Protein 2Q9U (pdb70)

Organism: Giardia intestinalis (NCBI:txid5741)

CATH classification: 3.60.15.10 (+1 more: 3.40.50.360)

Radius of gyration: 28.67 Å; Cα contacts (8 Å, |Δi|>4): 2012; chains: 2; bounding box: 79×73×65 Å

Foldseek 3Di:
DDDDDDWAPPDVQKTWLWAFQQPDQADVNAGLVAAKIFTKIWGRAQQTEIEFAAAQVCLVSSQSNVCVVPQLCRHAEYEYQAQDRGGHQVCQVCVCSNVRYEYEFAPVNVVSNCVRRNCPVHHYDHADQPDWDDRHPWIKGKAQLDCQPHNRGIWIAIQVQQEIARELPQAFRHGDPAAACVVDVLVVSVLRSLLSCLQGVLQPLQSLVVRLVVSVVGGHQWYRYRMDHIYGDPSNVVSSVCSVCLSLVQQADLAEEEEEEEDPCQQVLLVVLLQLLLVVLVHHYYYHYLVPHGLSVLSSRLQHFLEYEYEAEDDPQEGDVSSVVSLVSLLVSLSQAAHAYAYEYEYAPDDRHLLRVLCSVCVRSNHNPPDSVHYYYHDHDDPVSSVVSSNNSNVRSVSSVVSSVVSHD/DPDDWAPPDVQKTWLWAFQQPDQADVNAGLVAAKIFTKMWGRFQQIEIEFAAAAVCLVSSQVNVCVVPQLCRHAEYEYQACDRGGHQNCLVCVCSNPHYEYEFAPVNVVSNCVRRNCPPHHYDHADQPDWADRHPWIKGKAQLDCLPHRRGIWIAIQVQQEIARELPQAFRHGDPAAACVVDPVVVSVLRSLLSCLQGVLQPLVSLVVVLVVSVVGGHQWYRYRMDHIYGPPSNVVSSVCSVCLSLVAQAFLEEEEEEEEDPCQQVLLVVLLQLLLVVLVHHYYYHYLVPHGLSVLSSRLQHFLEYEYEAEDDPLEGDVSSVVNLVSCLVSLRQAAHEYAYEYEYAPDGRHLLRVLCSVCVRSNHCDPDSVHYYYHDHDDVVSSVVSSNNSNVRSVRSVVSSVVSHD

Sequence (816 aa):
KPKYVQDQEMIPGVYWVGIVDWMVRIFHGYHTDEGSSYNSYFIDDECPTVIDSVKYPFAEEWLSRIAACCPLDKIKYVVMNHAEGDHASSLKDHYHKFTNATFVCTKKCQEHLKILYGMEKATWLIVDDKYTLKIGKRTLKFIPVPLLHWPDSTFTYCPEDKILFSNDGFGQHYATSRRWADECDVSHVMHLFKEYTANILGLFSAQMRKALEVASTVEIKYILSAHGVSWRGDAMGLAIAEYDRWSKGQHCQKKVTVVLDSMYGTTHRMALALLDGARSTGCETVLLEMTSSDITKVALHTYDSGAVAFASPTLNNTMMPSVAAALNYVRGLTLIKGKPAFAFGAFGWSNRAVPDIVAELRDGCKADVYDEKGITFKFNYTEELLEQAYNAGVDLGKRAIAYCEKNAPKYVQDQEMIPGVYWVGIVDWMVRIFHGYHTDEGSSYNSYFIDDECPTVIDSVKYPFAEEWLSRIAACCPLDKIKYVVMNHAEGDHASSLKDHYHKFTNATFVCTKKCQEHLKILYGMEKATWLIVDDKYTLKIGKRTLKFIPVPLLHWPDSTFTYCPEDKILFSNDGFGQHYATSRRWADECDVSHVMHLFKEYTANILGLFSAQMRKALEVASTVEIKYILSAHGVSWRGDAMGLAIAEYDRWSKGQHCQKKVTVVLDSMYGTTHRMALALLDGARSTGCETVLLEMTSSDITKVALHTYDSGAVAFASPTLNNTMMPSVAAALNYVRGLTLIKGKPAFAFGAFGWSNRAVPDIVAELRDGCKADVYDEKGITFKFNYTEELLEQAYNAGVDLGKRAIAYCEKNAP

Solvent-accessible surface area: 29611 Å² total; per-residue (Å²): 144,32,91,20,10,35,59,8,94,21,12,111,11,0,41,4,2,0,0,10,8,23,62,21,76,99,20,110,35,2,56,1,74,62,0,0,3,0,2,0,5,5,0,80,16,136,32,22,0,0,0,3,0,0,39,143,82,39,2,106,13,0,8,24,16,0,52,50,39,12,75,36,74,134,0,83,26,0,1,2,0,0,0,27,23,5,0,0,13,0,0,119,114,26,17,117,80,7,101,94,9,15,4,0,3,14,109,94,0,10,76,42,0,91,144,81,20,17,1,156,70,18,83,48,44,58,4,77,90,181,78,73,7,138,0,14,167,27,15,0,55,4,17,47,0,62,75,3,26,81,61,1,7,5,8,0,10,0,40,77,40,56,0,1,1,0,5,5,3,6,0,0,5,27,13,9,5,73,16,11,0,64,81,15,75,39,37,47,0,20,75,9,0,51,12,4,0,0,7,17,1,5,79,25,35,52,39,2,115,57,2,25,127,63,14,93,102,54,105,30,104,44,1,1,0,1,1,6,0,1,0,75,49,132,7,24,38,97,0,61,35,7,1,47,82,9,2,114,27,56,25,22,89,124,11,0,0,0,0,0,6,16,91,216,32,26,1,21,33,0,0,19,0,1,7,11,0,0,42,42,33,61,5,39,2,12,5,15,9,24,108,21,22,19,46,0,52,0,0,14,39,0,0,16,0,0,0,0,0,0,0,0,13,27,52,125,82,58,18,22,96,32,0,46,50,0,1,80,45,0,95,42,12,50,11,0,108,41,3,6,0,4,0,3,0,9,38,15,208,46,49,106,0,2,62,46,0,5,39,38,0,90,84,16,4,108,11,65,18,54,52,93,75,13,7,43,12,123,131,89,73,75,117,72,32,7,75,92,1,11,85,19,0,30,54,0,0,127,83,0,50,58,37,17,74,174,42,68,89,134,28,8,35,59,9,98,21,15,108,13,0,41,4,2,0,0,11,12,24,64,26,75,101,15,110,37,1,55,1,73,63,0,0,2,1,2,0,5,5,0,79,18,143,34,23,0,0,1,3,0,0,61,137,83,36,2,107,12,0,7,24,15,0,50,50,39,12,69,35,76,135,1,82,25,0,1,2,1,0,0,27,23,7,0,0,14,0,0,117,96,28,30,98,73,6,95,93,9,16,3,0,3,16,133,105,0,21,54,42,0,75,145,81,22,14,2,156,89,20,82,49,43,82,4,76,92,178,85,70,9,161,0,31,159,7,31,0,58,4,16,52,6,74,75,4,26,80,63,2,6,6,7,0,12,0,43,71,36,71,1,1,2,0,5,6,3,6,0,0,4,28,13,8,5,74,16,12,0,68,80,18,76,39,38,44,0,21,73,8,0,50,11,4,0,0,9,16,1,5,80,24,36,35,44,2,114,140,5,22,57,62,17,95,108,49,130,32,108,41,1,1,0,1,1,7,0,1,0,76,46,136,7,20,37,97,0,61,36,7,0,48,82,9,2,110,28,50,23,21,89,111,11,0,0,0,0,0,6,15,95,215,31,24,1,21,35,0,0,19,0,1,7,11,0,0,43,42,30,64,4,39,2,11,6,16,10,22,105,20,21,19,46,0,52,0,0,14,39,0,0,15,0,0,0,0,0,0,0,0,12,27,50,125,79,57,18,22,95,32,0,44,51,0,1,80,44,0,93,44,10,47,11,0,106,41,4,6,0,4,0,2,0,9,42,14,213,45,48,105,0,3,62,46,0,7,38,37,0,89,83,15,3,116,11,63,20,54,54,91,78,12,8,43,9,125,125,80,73,68,87,112,36,7,52,92,2,12,84,18,0,31,55,0,0,129,86,0,36,59,34,15,119,175,41,67,91

B-factor: mean 17.21, std 6.78, range [6.5, 59.43]

Nearest PDB structures (foldseek):
  2q9u-assembly1_A  TM=1.002E+00  e=1.620E-92  Giardia duodenalis
  1ycf-assembly1_A  TM=9.555E-01  e=1.188E-46  Neomoorella thermoacetica
  1e5d-assembly1_B  TM=9.564E-01  e=1.155E-43  Megalodesulfovibrio gigas
  7r2o-assembly1_A  TM=9.340E-01  e=3.422E-43  Escherichia coli K-12
  4d02-assembly1_A  TM=9.337E-01  e=7.429E-42  Escherichia coli K-12

InterPro domains:
  IPR001279 Metallo-beta-lactamase [SM00849] (40-211)
  IPR008254 Flavodoxin/nitric oxide synthase [PF00258] (261-394)
  IPR008254 Flavodoxin/nitric oxide synthase [PS50902] (259-400)
  IPR016440 Rubredoxin-oxygen oxidoreductase [PIRSF005243] (10-405)
  IPR029039 Flavoprotein-like superfamily [G3DSA:3.40.50.360] (258-402)
  IPR029039 Flavoprotein-like superfamily [SSF52218] (256-405)
  IPR036866 Ribonuclease Z/Hydroxyacylglutathione hydrolase-like [G3DSA:3.60.15.10] (1-251)
  IPR036866 Ribonuclease Z/Hydroxyacylglutathione hydrolase-like [SSF56281] (12-238)
  IPR045761 ODP domain [PF19583] (42-231)

Structure (mmCIF, N/CA/C/O backbone):
data_2Q9U
#
_entry.id   2Q9U
#
_cell.length_a   111.967
_cell.length_b   115.059
_cell.length_c   67.732
_cell.angle_alpha   90.00
_cell.angle_beta   90.00
_cell.angle_gamma   90.00
#
_symmetry.space_group_name_H-M   'P 21 21 2'
#
loop_
_entity.id
_entity.type
_entity.pdbx_description
1 polymer 'A-type flavoprotein'
2 non-polymer 'NITRATE ION'
3 non-polymer 'FLAVIN MONONUCLEOTIDE'
4 non-polymer MU-OXO-DIIRON
5 water water
#
loop_
_atom_site.group_PDB
_atom_site.id
_atom_site.type_symbol
_atom_site.label_atom_id
_atom_site.label_alt_id
_atom_site.label_comp_id
_atom_site.label_asym_id
_atom_site.label_entity_id
_atom_site.label_seq_id
_atom_site.pdbx_PDB_ins_code
_atom_site.Cartn_x
_atom_site.Cartn_y
_atom_site.Cartn_z
_atom_site.occupancy
_atom_site.B_iso_or_equiv
_atom_site.auth_seq_id
_atom_site.auth_comp_id
_atom_site.auth_asym_id
_atom_site.auth_atom_id
_atom_site.pdbx_PDB_model_num
ATOM 1 N N . LYS A 1 4 ? 38.811 -12.118 -5.643 1.00 37.42 4 LYS A N 1
ATOM 2 C CA . LYS A 1 4 ? 37.616 -11.737 -4.827 1.00 36.63 4 LYS A CA 1
ATOM 3 C C . LYS A 1 4 ? 36.793 -10.637 -5.502 1.00 36.00 4 LYS A C 1
ATOM 4 O O . LYS A 1 4 ? 37.295 -9.523 -5.702 1.00 36.67 4 LYS A O 1
ATOM 6 N N . PRO A 1 5 ? 35.520 -10.940 -5.847 1.00 34.55 5 PRO A N 1
ATOM 7 C CA . PRO A 1 5 ? 34.651 -9.918 -6.435 1.00 32.77 5 PRO A CA 1
ATOM 8 C C . PRO A 1 5 ? 34.437 -8.753 -5.476 1.00 31.00 5 PRO A C 1
ATOM 9 O O . PRO A 1 5 ? 34.357 -8.951 -4.254 1.00 30.99 5 PRO A O 1
ATOM 13 N N . LYS A 1 6 ? 34.352 -7.549 -6.032 1.00 28.53 6 LYS A N 1
ATOM 14 C CA . LYS A 1 6 ? 34.202 -6.321 -5.239 1.00 26.44 6 LYS A CA 1
ATOM 15 C C . LYS A 1 6 ? 32.751 -5.824 -5.247 1.00 23.61 6 LYS A C 1
ATOM 16 O O . LYS A 1 6 ? 32.247 -5.391 -6.284 1.00 22.91 6 LYS A O 1
ATOM 22 N N . TYR A 1 7 ? 32.096 -5.880 -4.091 1.00 20.19 7 TYR A N 1
ATOM 23 C CA . TYR A 1 7 ? 30.701 -5.480 -3.992 1.00 18.31 7 TYR A CA 1
ATOM 24 C C . TYR A 1 7 ? 30.401 -4.638 -2.743 1.00 17.07 7 TYR A C 1
ATOM 25 O O . TYR A 1 7 ? 29.250 -4.343 -2.457 1.00 16.94 7 TYR A O 1
ATOM 34 N N . VAL A 1 8 ? 31.446 -4.243 -2.019 1.00 16.23 8 VAL A N 1
ATOM 35 C CA . VAL A 1 8 ? 31.314 -3.217 -0.982 1.00 15.40 8 VAL A CA 1
ATOM 36 C C . VAL A 1 8 ? 32.305 -2.093 -1.235 1.00 15.78 8 VAL A C 1
ATOM 37 O O . VAL A 1 8 ? 33.379 -2.321 -1.815 1.00 15.17 8 VAL A O 1
ATOM 41 N N . GLN A 1 9 ? 31.946 -0.890 -0.793 1.00 15.50 9 GLN A N 1
ATOM 42 C CA . GLN A 1 9 ? 32.861 0.240 -0.859 1.00 15.59 9 GLN A CA 1
ATOM 43 C C . GLN A 1 9 ? 33.613 0.324 0.468 1.00 15.68 9 GLN A C 1
ATOM 44 O O . GLN A 1 9 ? 32.977 0.331 1.540 1.00 15.50 9 GLN A O 1
ATOM 50 N N . ASP A 1 10 ? 34.949 0.388 0.416 1.00 16.16 10 ASP A N 1
ATOM 51 C CA . ASP A 1 10 ? 35.730 0.626 1.646 1.00 16.21 10 ASP A CA 1
ATOM 52 C C . ASP A 1 10 ? 35.548 2.059 2.073 1.00 15.49 10 ASP A C 1
ATOM 53 O O . ASP A 1 10 ? 35.534 2.967 1.242 1.00 15.25 10 ASP A O 1
ATOM 58 N N . GLN A 1 11 ? 35.381 2.259 3.372 1.00 14.22 11 GLN A N 1
ATOM 59 C CA . GLN A 1 11 ? 34.941 3.526 3.882 1.00 13.60 11 GLN A CA 1
ATOM 60 C C . GLN A 1 11 ? 35.874 3.959 5.006 1.00 14.11 11 GLN A C 1
ATOM 61 O O . GLN A 1 11 ? 35.587 3.781 6.184 1.00 12.92 11 GLN A O 1
ATOM 67 N N . GLU A 1 12 ? 37.011 4.535 4.607 1.00 15.01 12 GLU A N 1
ATOM 68 C CA . GLU A 1 12 ? 38.011 5.034 5.555 1.00 16.17 12 GLU A CA 1
ATOM 69 C C . GLU A 1 12 ? 37.520 6.355 6.158 1.00 16.94 12 GLU A C 1
ATOM 70 O O . GLU A 1 12 ? 37.434 7.368 5.470 1.00 18.28 12 GLU A O 1
ATOM 76 N N . MET A 1 13 ? 37.185 6.342 7.441 1.00 16.86 13 MET A N 1
ATOM 77 C CA . MET A 1 13 ? 36.595 7.514 8.077 1.00 17.62 13 MET A CA 1
ATOM 78 C C . MET A 1 13 ? 37.641 8.514 8.527 1.00 17.49 13 MET A C 1
ATOM 79 O O . MET A 1 13 ? 37.484 9.734 8.336 1.00 16.51 13 MET A O 1
ATOM 84 N N . ILE A 1 14 ? 38.713 7.966 9.077 1.00 16.48 14 ILE A N 1
ATOM 85 C CA . ILE A 1 14 ? 39.901 8.731 9.431 1.00 17.29 14 ILE A CA 1
ATOM 86 C C . ILE A 1 14 ? 41.092 7.833 9.082 1.00 16.13 14 ILE A C 1
ATOM 87 O O . ILE A 1 14 ? 40.902 6.631 8.873 1.00 15.75 14 ILE A O 1
ATOM 92 N N . PRO A 1 15 ? 42.314 8.405 8.990 1.00 15.64 15 PRO A N 1
ATOM 93 C CA . PRO A 1 15 ? 43.439 7.568 8.538 1.00 15.41 15 PRO A CA 1
ATOM 94 C C . PRO A 1 15 ? 43.549 6.243 9.289 1.00 14.51 15 PRO A C 1
ATOM 95 O O . PRO A 1 15 ? 43.664 6.225 10.511 1.00 14.02 15 PRO A O 1
ATOM 99 N N . GLY A 1 16 ? 43.416 5.168 8.522 1.00 14.05 16 GLY A N 1
ATOM 100 C CA . GLY A 1 16 ? 43.579 3.799 8.997 1.00 13.24 16 GLY A CA 1
ATOM 101 C C . GLY A 1 16 ? 42.391 3.235 9.779 1.00 13.22 16 GLY A C 1
ATOM 102 O O . GLY A 1 16 ? 42.515 2.159 10.346 1.00 13.16 16 GLY A O 1
ATOM 103 N N . VAL A 1 17 ? 41.257 3.959 9.828 1.00 12.62 17 VAL A N 1
ATOM 104 C CA . VAL A 1 17 ? 40.051 3.490 10.569 1.00 12.38 17 VAL A CA 1
ATOM 105 C C . VAL A 1 17 ? 38.877 3.451 9.597 1.00 12.42 17 VAL A C 1
ATOM 106 O O . VAL A 1 17 ? 38.511 4.473 9.015 1.00 13.41 17 VAL A O 1
ATOM 110 N N . TYR A 1 18 ? 38.335 2.255 9.390 1.00 12.18 18 TYR A N 1
ATOM 111 C CA . TYR A 1 18 ? 37.337 2.007 8.359 1.00 12.72 18 TYR A CA 1
ATOM 112 C C . TYR A 1 18 ? 36.012 1.613 8.977 1.00 12.82 18 TYR A C 1
ATOM 113 O O . TYR A 1 18 ? 35.981 0.816 9.924 1.00 11.87 18 TYR A O 1
ATOM 122 N N . TRP A 1 19 ? 34.931 2.149 8.420 1.00 12.11 19 TRP A N 1
ATOM 123 C CA . TRP A 1 19 ? 33.583 1.700 8.788 1.00 11.32 19 TRP A CA 1
ATOM 124 C C . TRP A 1 19 ? 33.300 0.385 8.111 1.00 10.30 19 TRP A C 1
ATOM 125 O O . TRP A 1 19 ? 33.353 0.270 6.873 1.00 9.95 19 TRP A O 1
ATOM 136 N N . VAL A 1 20 ? 33.007 -0.630 8.923 1.00 9.86 20 VAL A N 1
ATOM 137 C CA . VAL A 1 20 ? 32.668 -1.951 8.393 1.00 9.73 20 VAL A CA 1
ATOM 138 C C . VAL A 1 20 ? 31.313 -2.440 9.000 1.00 10.40 20 VAL A C 1
ATOM 139 O O . VAL A 1 20 ? 31.080 -3.630 9.139 1.00 10.22 20 VAL A O 1
ATOM 143 N N . GLY A 1 21 ? 30.437 -1.486 9.333 1.00 9.93 21 GLY A N 1
ATOM 144 C CA . GLY A 1 21 ? 29.159 -1.811 9.955 1.00 10.17 21 GLY A CA 1
ATOM 145 C C . GLY A 1 21 ? 28.109 -2.103 8.906 1.00 8.79 21 GLY A C 1
ATOM 146 O O . GLY A 1 21 ? 28.418 -2.384 7.749 1.00 10.35 21 GLY A O 1
ATOM 147 N N . ILE A 1 22 ? 26.853 -1.998 9.301 1.00 9.75 22 ILE A N 1
ATOM 148 C CA . ILE A 1 22 ? 25.764 -2.147 8.334 1.00 9.72 22 ILE A CA 1
ATOM 149 C C . ILE A 1 22 ? 24.706 -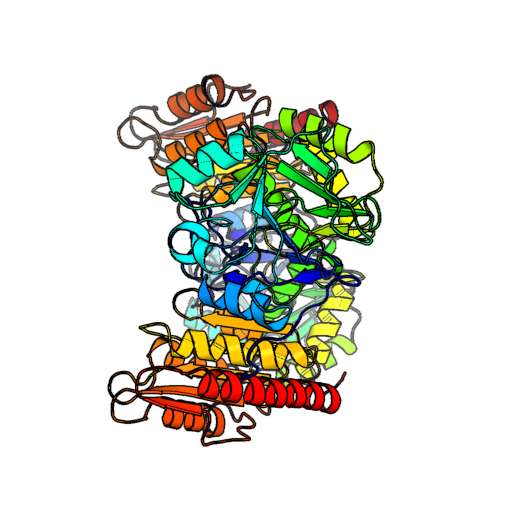1.100 8.607 1.00 8.85 22 ILE A C 1
ATOM 150 O O . ILE A 1 22 ? 24.526 -0.667 9.748 1.00 9.02 22 ILE A O 1
ATOM 155 N N . VAL A 1 23 ? 24.011 -0.697 7.556 1.00 8.74 23 VAL A N 1
ATOM 156 C CA . VAL A 1 23 ? 22.876 0.222 7.724 1.00 8.53 23 VAL A CA 1
ATOM 157 C C . VAL A 1 23 ? 21.634 -0.630 7.683 1.00 8.64 23 VAL A C 1
ATOM 158 O O . VAL A 1 23 ? 21.439 -1.427 6.739 1.00 8.55 23 VAL A O 1
ATOM 162 N N . ASP A 1 24 ? 20.826 -0.515 8.738 1.00 8.72 24 ASP A N 1
ATOM 163 C CA . ASP A 1 24 ? 19.573 -1.271 8.836 1.00 8.33 24 ASP A CA 1
ATOM 164 C C . ASP A 1 24 ? 18.453 -0.342 8.319 1.00 8.55 24 ASP A C 1
ATOM 165 O O . ASP A 1 24 ? 17.759 0.353 9.082 1.00 8.18 24 ASP A O 1
ATOM 170 N N . TRP A 1 25 ? 18.311 -0.324 7.003 1.00 8.87 25 TRP A N 1
ATOM 171 C CA . TRP A 1 25 ? 17.332 0.535 6.320 1.00 10.46 25 TRP A CA 1
ATOM 172 C C . TRP A 1 25 ? 15.883 0.223 6.738 1.00 11.30 25 TRP A C 1
ATOM 173 O O . TRP A 1 25 ? 15.055 1.124 6.862 1.00 13.07 25 TRP A O 1
ATOM 184 N N . MET A 1 26 ? 15.588 -1.031 7.005 1.00 10.93 26 MET A N 1
ATOM 185 C CA . MET A 1 26 ? 14.197 -1.465 7.142 1.00 13.00 26 MET A CA 1
ATOM 186 C C . MET A 1 26 ? 13.614 -1.544 8.543 1.00 12.11 26 MET A C 1
ATOM 187 O O . MET A 1 26 ? 12.375 -1.621 8.695 1.00 11.36 26 MET A O 1
ATOM 192 N N . VAL A 1 27 ? 14.478 -1.543 9.563 1.00 10.80 27 VAL A N 1
ATOM 193 C CA . VAL A 1 27 ? 13.994 -1.756 10.928 1.00 10.92 27 VAL A CA 1
ATOM 194 C C . VAL A 1 27 ? 13.047 -0.621 11.330 1.00 10.59 27 VAL A C 1
ATOM 195 O O . VAL A 1 27 ? 13.349 0.572 11.120 1.00 10.22 27 VAL A O 1
ATOM 199 N N . ARG A 1 28 ? 11.890 -0.998 11.865 1.00 10.44 28 ARG A N 1
ATOM 200 C CA . ARG A 1 28 ? 10.900 0.003 12.315 1.00 11.20 28 ARG A CA 1
ATOM 201 C C . ARG A 1 28 ? 10.514 -0.125 13.780 1.00 11.63 28 ARG A C 1
ATOM 202 O O . ARG A 1 28 ? 10.068 0.847 14.393 1.00 11.03 28 ARG A O 1
ATOM 210 N N . ILE A 1 29 ? 10.678 -1.322 14.327 1.00 12.86 29 ILE A N 1
ATOM 211 C CA . ILE A 1 29 ? 10.459 -1.554 15.754 1.00 13.62 29 ILE A CA 1
ATOM 212 C C . ILE A 1 29 ? 11.687 -2.291 16.261 1.00 13.94 29 ILE A C 1
ATOM 213 O O . ILE A 1 29 ? 12.064 -3.337 15.720 1.00 13.41 29 ILE A O 1
ATOM 218 N N . PHE A 1 30 ? 12.334 -1.729 17.273 1.00 13.98 30 PHE A N 1
ATOM 219 C CA . PHE A 1 30 ? 13.583 -2.289 17.760 1.00 16.36 30 PHE A CA 1
ATOM 220 C C . PHE A 1 30 ? 13.527 -2.317 19.273 1.00 17.25 30 PHE A C 1
ATOM 221 O O . PHE A 1 30 ? 13.663 -1.281 19.933 1.00 15.57 30 PHE A O 1
ATOM 229 N N . HIS A 1 31 ? 13.308 -3.525 19.805 1.00 18.25 31 HIS A N 1
ATOM 230 C CA . HIS A 1 31 ? 13.046 -3.732 21.233 1.00 19.36 31 HIS A CA 1
ATOM 231 C C . HIS A 1 31 ? 11.956 -2.780 21.745 1.00 18.97 31 HIS A C 1
ATOM 232 O O . HIS A 1 31 ? 12.051 -2.218 22.824 1.00 19.59 31 HIS A O 1
ATOM 239 N N . GLY A 1 32 ? 10.921 -2.588 20.925 1.00 18.49 32 GLY A N 1
ATOM 240 C CA . GLY A 1 32 ? 9.848 -1.655 21.250 1.00 17.26 32 GLY A CA 1
ATOM 241 C C . GLY A 1 32 ? 10.110 -0.184 20.960 1.00 16.43 32 GLY A C 1
ATOM 242 O O . GLY A 1 32 ? 9.212 0.645 21.140 1.00 17.15 32 GLY A O 1
ATOM 243 N N . TYR A 1 33 ? 11.322 0.161 20.516 1.00 15.08 33 TYR A N 1
ATOM 244 C CA . TYR A 1 33 ? 11.626 1.546 20.075 1.00 14.64 33 TYR A CA 1
ATOM 245 C C . TYR A 1 33 ? 11.098 1.741 18.645 1.00 13.16 33 TYR A C 1
ATOM 246 O O . TYR A 1 33 ? 11.395 0.950 17.741 1.00 14.28 33 TYR A O 1
ATOM 255 N N . HIS A 1 34 ? 10.312 2.783 18.428 1.00 12.35 34 HIS A N 1
ATOM 256 C CA . HIS A 1 34 ? 9.814 3.029 17.078 1.00 11.50 34 HIS A CA 1
ATOM 257 C C . HIS A 1 34 ? 10.915 3.704 16.285 1.00 11.43 34 HIS A C 1
ATOM 258 O O . HIS A 1 34 ? 11.099 4.920 16.398 1.00 10.99 34 HIS A O 1
ATOM 265 N N . THR A 1 35 ? 11.668 2.911 15.516 1.00 9.91 35 THR A N 1
ATOM 266 C CA . THR A 1 35 ? 12.820 3.442 14.797 1.00 10.24 35 THR A CA 1
ATOM 267 C C . THR A 1 35 ? 12.317 3.927 13.439 1.00 10.00 35 THR A C 1
ATOM 268 O O . THR A 1 35 ? 12.505 3.249 12.447 1.00 9.79 35 THR A O 1
ATOM 272 N N . ASP A 1 36 ? 11.665 5.094 13.410 1.00 10.00 36 ASP A N 1
ATOM 273 C CA . ASP A 1 36 ? 10.989 5.565 12.187 1.00 10.27 36 ASP A CA 1
ATOM 274 C C . ASP A 1 36 ? 11.974 5.788 11.049 1.00 10.55 36 ASP A C 1
ATOM 275 O O . ASP A 1 36 ? 11.601 5.696 9.871 1.00 9.71 36 ASP A O 1
ATOM 280 N N . GLU A 1 37 ? 13.218 6.085 11.421 1.00 10.14 37 GLU A N 1
ATOM 281 C CA . GLU A 1 37 ? 14.294 6.290 10.444 1.00 11.09 37 GLU A CA 1
ATOM 282 C C . GLU A 1 37 ? 15.344 5.174 10.346 1.00 10.33 37 GLU A C 1
ATOM 283 O O . GLU A 1 37 ? 16.431 5.426 9.847 1.00 10.78 37 GLU A O 1
ATOM 289 N N . GLY A 1 38 ? 14.986 3.957 10.754 1.00 9.77 38 GLY A N 1
ATOM 290 C CA . GLY A 1 38 ? 15.902 2.809 10.681 1.00 9.76 38 GLY A CA 1
ATOM 291 C C . GLY A 1 38 ? 16.999 2.970 11.732 1.00 10.44 38 GLY A C 1
ATOM 292 O O . GLY A 1 38 ? 16.829 3.716 12.699 1.00 10.18 38 GLY A O 1
ATOM 293 N N . SER A 1 39 ? 18.121 2.267 11.555 1.00 9.50 39 SER A N 1
ATOM 294 C CA . SER A 1 39 ? 19.274 2.449 12.440 1.00 9.44 39 SER A CA 1
ATOM 295 C C . SER A 1 39 ? 20.489 1.968 11.661 1.00 9.16 39 SER A C 1
ATOM 296 O O . SER A 1 39 ? 20.397 1.685 10.473 1.00 8.89 39 SER A O 1
ATOM 299 N N . SER A 1 40 ? 21.617 1.855 12.350 1.00 9.63 40 SER A N 1
ATOM 300 C CA . SER A 1 40 ? 22.799 1.163 11.810 1.00 9.48 40 SER A CA 1
ATOM 301 C C . SER A 1 40 ? 23.499 0.539 12.996 1.00 9.89 40 SER A C 1
ATOM 302 O O . SER A 1 40 ? 23.295 0.983 14.132 1.00 10.84 40 SER A O 1
ATOM 305 N N . TYR A 1 41 ? 24.317 -0.485 12.727 1.00 9.69 41 TYR A N 1
ATOM 306 C CA . TYR A 1 41 ? 25.158 -1.138 13.726 1.00 9.13 41 TYR A CA 1
ATOM 307 C C . TYR A 1 41 ? 26.569 -0.928 13.211 1.00 9.26 41 TYR A C 1
ATOM 308 O O . TYR A 1 41 ? 27.003 -1.597 12.274 1.00 8.92 41 TYR A O 1
ATOM 317 N N . ASN A 1 42 ? 27.245 0.058 13.783 1.00 8.21 42 ASN A N 1
ATOM 318 C CA . ASN A 1 42 ? 28.541 0.462 13.307 1.00 8.30 42 ASN A CA 1
ATOM 319 C C . ASN A 1 42 ? 29.614 -0.388 13.978 1.00 8.96 42 ASN A C 1
ATOM 320 O O . ASN A 1 42 ? 29.592 -0.583 15.196 1.00 9.38 42 ASN A O 1
ATOM 325 N N . SER A 1 43 ? 30.517 -0.907 13.148 1.00 9.20 43 SER A N 1
ATOM 326 C CA . SER A 1 43 ? 31.679 -1.673 13.569 1.00 8.38 43 SER A CA 1
ATOM 327 C C . SER A 1 43 ? 32.840 -1.017 12.848 1.00 8.83 43 SER A C 1
ATOM 328 O O . SER A 1 43 ? 32.633 -0.455 11.796 1.00 8.76 43 SER A O 1
ATOM 331 N N . TYR A 1 44 ? 34.052 -1.114 13.392 1.00 8.81 44 TYR A N 1
ATOM 332 C CA . TYR A 1 44 ? 35.187 -0.387 12.804 1.00 9.32 44 TYR A CA 1
ATOM 333 C C . TYR A 1 44 ? 36.388 -1.308 12.643 1.00 10.34 44 TYR A C 1
ATOM 334 O O . TYR A 1 44 ? 36.612 -2.149 13.486 1.00 10.06 44 TYR A O 1
ATOM 343 N N . PHE A 1 45 ? 37.127 -1.126 11.546 1.00 9.51 45 PHE A N 1
ATOM 344 C CA . PHE A 1 45 ? 38.364 -1.849 11.345 1.00 11.03 45 PHE A CA 1
ATOM 345 C C . PHE A 1 45 ? 39.550 -0.898 11.437 1.00 10.91 45 PHE A C 1
ATOM 346 O O . PHE A 1 45 ? 39.577 0.118 10.738 1.00 11.55 45 PHE A O 1
ATOM 354 N N . ILE A 1 46 ? 40.518 -1.239 12.292 1.00 11.62 46 ILE A N 1
ATOM 355 C CA . ILE A 1 46 ? 41.736 -0.452 12.471 1.00 11.87 46 ILE A CA 1
ATOM 356 C C . ILE A 1 46 ? 42.898 -1.155 11.766 1.00 13.11 46 ILE A C 1
ATOM 357 O O . ILE A 1 46 ? 43.284 -2.279 12.131 1.00 13.10 46 ILE A O 1
ATOM 362 N N . ASP A 1 47 ? 43.453 -0.480 10.765 1.00 13.28 47 ASP A N 1
ATOM 363 C CA . ASP A 1 47 ? 44.563 -1.019 9.985 1.00 15.46 47 ASP A CA 1
ATOM 364 C C . ASP A 1 47 ? 45.842 -0.749 10.772 1.00 15.84 47 ASP A C 1
ATOM 365 O O . ASP A 1 47 ? 46.420 0.333 10.660 1.00 17.70 47 ASP A O 1
ATOM 370 N N . ASP A 1 48 ? 46.290 -1.719 11.564 1.00 15.83 48 ASP A N 1
ATOM 371 C CA . ASP A 1 48 ? 47.533 -1.550 12.308 1.00 15.78 48 ASP A CA 1
ATOM 372 C C . ASP A 1 48 ? 48.327 -2.869 12.271 1.00 16.23 48 ASP A C 1
ATOM 373 O O . ASP A 1 48 ? 47.930 -3.826 11.589 1.00 15.16 48 ASP A O 1
ATOM 378 N N . GLU A 1 49 ? 49.444 -2.912 12.996 1.00 16.95 49 GLU A N 1
ATOM 379 C CA . GLU A 1 49 ? 50.295 -4.106 13.010 1.00 19.15 49 GLU A CA 1
ATOM 380 C C . GLU A 1 49 ? 49.523 -5.324 13.522 1.00 18.22 49 GLU A C 1
ATOM 381 O O . GLU A 1 49 ? 49.725 -6.452 13.049 1.00 18.56 49 GLU A O 1
ATOM 387 N N . CYS A 1 50 ? 48.618 -5.083 14.473 1.00 17.46 50 CYS A N 1
ATOM 388 C CA . CYS A 1 50 ? 47.661 -6.093 14.932 1.00 16.89 50 CYS A CA 1
ATOM 389 C C . CYS A 1 50 ? 46.282 -5.657 14.438 1.00 15.73 50 CYS A C 1
ATOM 390 O O . CYS A 1 50 ? 45.648 -4.816 15.088 1.00 15.95 50 CYS A O 1
ATOM 393 N N . PRO A 1 51 ? 45.842 -6.170 13.273 1.00 15.56 51 PRO A N 1
ATOM 394 C CA . PRO A 1 51 ? 44.598 -5.673 12.681 1.00 14.73 51 PRO A CA 1
ATOM 395 C C . PRO A 1 51 ? 43.425 -5.917 13.635 1.00 14.61 51 PRO A C 1
ATOM 396 O O . PRO A 1 51 ? 43.282 -7.031 14.171 1.00 13.51 51 PRO A O 1
ATOM 400 N N . THR A 1 52 ? 42.614 -4.873 13.861 1.00 13.69 52 THR A N 1
ATOM 401 C CA . THR A 1 52 ? 41.663 -4.888 14.967 1.00 13.27 52 THR A CA 1
ATOM 402 C C . THR A 1 52 ? 40.270 -4.484 14.501 1.00 13.09 52 THR A C 1
ATOM 403 O O . THR A 1 52 ? 40.131 -3.529 13.739 1.00 12.29 52 THR A O 1
ATOM 407 N N . VAL A 1 53 ? 39.271 -5.232 14.962 1.00 12.21 53 VAL A N 1
ATOM 408 C CA . VAL A 1 53 ? 37.850 -4.921 14.729 1.00 12.28 53 VAL A CA 1
ATOM 409 C C . VAL A 1 53 ? 37.224 -4.484 16.041 1.00 12.16 53 VAL A C 1
ATOM 410 O O . VAL A 1 53 ? 37.427 -5.116 17.081 1.00 12.55 53 VAL A O 1
ATOM 414 N N . ILE A 1 54 ? 36.468 -3.393 15.970 1.00 11.65 54 ILE A N 1
ATOM 415 C CA . ILE A 1 54 ? 35.696 -2.898 17.112 1.00 11.19 54 ILE A CA 1
ATOM 416 C C . ILE A 1 54 ? 34.227 -3.221 16.871 1.00 11.03 54 ILE A C 1
ATOM 417 O O . ILE A 1 54 ? 33.631 -2.771 15.893 1.00 10.20 54 ILE A O 1
ATOM 422 N N . ASP A 1 55 ? 33.673 -4.018 17.772 1.00 10.38 55 ASP A N 1
ATOM 423 C CA . ASP A 1 55 ? 32.271 -4.433 17.768 1.00 11.82 55 ASP A CA 1
ATOM 424 C C . ASP A 1 55 ? 31.822 -5.343 16.616 1.00 11.37 55 ASP A C 1
ATOM 425 O O . ASP A 1 55 ? 32.517 -5.501 15.625 1.00 12.32 55 ASP A O 1
ATOM 430 N N . SER A 1 56 ? 30.658 -5.960 16.790 1.00 11.73 56 SER A N 1
ATOM 431 C CA . SER A 1 56 ? 30.044 -6.758 15.741 1.00 11.00 56 SER A CA 1
ATOM 432 C C . SER A 1 56 ? 28.679 -6.136 15.380 1.00 11.38 56 SER A C 1
ATOM 433 O O . SER A 1 56 ? 28.451 -4.946 15.625 1.00 10.33 56 SER A O 1
ATOM 436 N N . VAL A 1 57 ? 27.789 -6.938 14.783 1.00 11.02 57 VAL A N 1
ATOM 437 C CA . VAL A 1 57 ? 26.460 -6.478 14.339 1.00 11.78 57 VAL A CA 1
ATOM 438 C C . VAL A 1 57 ? 25.428 -7.585 14.607 1.00 12.54 57 VAL A C 1
ATOM 439 O O . VAL A 1 57 ? 25.808 -8.732 14.834 1.00 11.57 57 VAL A O 1
ATOM 443 N N . LYS A 1 58 ? 24.144 -7.218 14.513 1.00 12.88 58 LYS A N 1
ATOM 444 C CA . LYS A 1 58 ? 23.021 -8.143 14.694 1.00 14.35 58 LYS A CA 1
ATOM 445 C C . LYS A 1 58 ? 23.136 -9.297 13.683 1.00 14.49 58 LYS A C 1
ATOM 446 O O . LYS A 1 58 ? 23.434 -9.044 12.507 1.00 12.64 58 LYS A O 1
ATOM 452 N N . TYR A 1 59 ? 22.872 -10.541 14.130 1.00 14.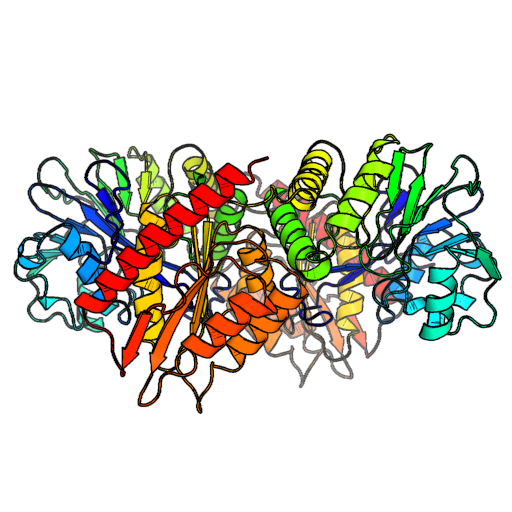50 59 TYR A N 1
ATOM 453 C CA . TYR A 1 59 ? 23.100 -11.760 13.327 1.00 14.98 59 TYR A CA 1
ATOM 454 C C . TYR A 1 59 ? 22.536 -11.790 11.880 1.00 14.52 59 TYR A C 1
ATOM 455 O O . TYR A 1 59 ? 23.171 -12.359 11.004 1.00 13.96 59 TYR A O 1
ATOM 464 N N . PRO A 1 60 ? 21.377 -11.143 11.597 1.00 13.94 60 PRO A N 1
ATOM 465 C CA . PRO A 1 60 ? 20.932 -11.194 10.197 1.00 14.45 60 PRO A CA 1
ATOM 466 C C . PRO A 1 60 ? 21.893 -10.580 9.197 1.00 13.57 60 PRO A C 1
ATOM 467 O O . PRO A 1 60 ? 21.818 -10.906 8.018 1.00 13.98 60 PRO A O 1
ATOM 471 N N . PHE A 1 61 ? 22.787 -9.715 9.676 1.00 13.31 61 PHE A N 1
ATOM 472 C CA . PHE A 1 61 ? 23.709 -8.930 8.837 1.00 12.55 61 PHE A CA 1
ATOM 473 C C . PHE A 1 61 ? 25.147 -9.434 8.883 1.00 12.36 61 PHE A C 1
ATOM 474 O O . PHE A 1 61 ? 26.066 -8.749 8.406 1.00 11.99 61 PHE A O 1
ATOM 482 N N . ALA A 1 62 ? 25.332 -10.639 9.440 1.00 12.25 62 ALA A N 1
ATOM 483 C CA . ALA A 1 62 ? 26.661 -11.197 9.658 1.00 12.47 62 ALA A CA 1
ATOM 484 C C . ALA A 1 62 ? 27.531 -11.242 8.411 1.00 12.13 62 ALA A C 1
ATOM 485 O O . ALA A 1 62 ? 28.688 -10.844 8.476 1.00 11.01 62 ALA A O 1
ATOM 487 N N . GLU A 1 63 ? 26.972 -11.714 7.286 1.00 12.73 63 GLU A N 1
ATOM 488 C CA . GLU A 1 63 ? 27.763 -11.914 6.053 1.00 14.46 63 GLU A CA 1
ATOM 489 C C . GLU A 1 63 ? 28.152 -10.598 5.422 1.00 13.52 63 GLU A C 1
ATOM 490 O O . GLU A 1 63 ? 29.228 -10.462 4.853 1.00 11.46 63 GLU A O 1
ATOM 496 N N . GLU A 1 64 ? 27.264 -9.619 5.534 1.00 13.05 64 GLU A N 1
ATOM 497 C CA . GLU A 1 64 ? 27.618 -8.260 5.094 1.00 12.46 64 GLU A CA 1
ATOM 498 C C . GLU A 1 64 ? 28.792 -7.659 5.878 1.00 12.38 64 GLU A C 1
ATOM 499 O O . GLU A 1 64 ? 29.746 -7.111 5.288 1.00 11.64 64 GLU A O 1
ATOM 505 N N . TRP A 1 65 ? 28.720 -7.755 7.202 1.00 12.64 65 TRP A N 1
ATOM 506 C CA . TRP A 1 65 ? 29.769 -7.326 8.119 1.00 12.75 65 TRP A CA 1
ATOM 507 C C . TRP A 1 65 ? 31.093 -8.049 7.809 1.00 13.23 65 TRP A C 1
ATOM 508 O O . TRP A 1 65 ? 32.171 -7.426 7.712 1.00 12.59 65 TRP A O 1
ATOM 519 N N . LEU A 1 66 ? 31.021 -9.363 7.635 1.00 13.05 66 LEU A N 1
ATOM 520 C CA . LEU A 1 66 ? 32.247 -10.129 7.348 1.00 12.65 66 LEU A CA 1
ATOM 521 C C . LEU A 1 66 ? 32.825 -9.702 5.990 1.00 12.82 66 LEU A C 1
ATOM 522 O O . LEU A 1 66 ? 34.057 -9.620 5.844 1.00 12.39 66 LEU A O 1
ATOM 527 N N . SER A 1 67 ? 31.937 -9.419 5.029 1.00 12.31 67 SER A N 1
ATOM 528 C CA . SER A 1 67 ? 32.348 -8.980 3.686 1.00 12.73 67 SER A CA 1
ATOM 529 C C . SER A 1 67 ? 33.093 -7.649 3.735 1.00 11.40 67 SER A C 1
ATOM 530 O O . SER A 1 67 ? 34.129 -7.486 3.080 1.00 10.22 67 SER A O 1
ATOM 533 N N . ARG A 1 68 ? 32.558 -6.700 4.508 1.00 10.31 68 ARG A N 1
ATOM 534 C CA . ARG A 1 68 ? 33.244 -5.428 4.721 1.00 10.64 68 ARG A CA 1
ATOM 535 C C . ARG A 1 68 ? 34.603 -5.579 5.400 1.00 10.99 68 ARG A C 1
ATOM 536 O O . ARG A 1 68 ? 35.582 -4.963 4.977 1.00 10.38 68 ARG A O 1
ATOM 544 N N . ILE A 1 69 ? 34.673 -6.416 6.431 1.00 11.77 69 ILE A N 1
ATOM 545 C CA . ILE A 1 69 ? 35.961 -6.684 7.081 1.00 12.44 69 ILE A CA 1
ATOM 546 C C . ILE A 1 69 ? 36.967 -7.317 6.105 1.00 12.89 69 ILE A C 1
ATOM 547 O O . ILE A 1 69 ? 38.102 -6.866 6.000 1.00 13.17 69 ILE A O 1
ATOM 552 N N . ALA A 1 70 ? 36.545 -8.358 5.411 1.00 13.35 70 ALA A N 1
ATOM 553 C CA . ALA A 1 70 ? 37.421 -9.090 4.474 1.00 14.30 70 ALA A CA 1
ATOM 554 C C . ALA A 1 70 ? 37.941 -8.194 3.357 1.00 14.87 70 ALA A C 1
ATOM 555 O O . ALA A 1 70 ? 39.023 -8.434 2.808 1.00 14.58 70 ALA A O 1
ATOM 557 N N . ALA A 1 71 ? 37.184 -7.153 3.010 1.00 14.36 71 ALA A N 1
ATOM 558 C CA . ALA A 1 71 ? 37.631 -6.241 1.967 1.00 14.89 71 ALA A CA 1
ATOM 559 C C . ALA A 1 71 ? 38.830 -5.438 2.456 1.00 15.78 71 ALA A C 1
ATOM 560 O O . ALA A 1 71 ? 39.677 -5.048 1.656 1.00 15.44 71 ALA A O 1
ATOM 562 N N . CYS A 1 72 ? 38.895 -5.219 3.771 1.00 15.09 72 CYS A N 1
ATOM 563 C CA . CYS A 1 72 ? 40.019 -4.542 4.419 1.00 16.46 72 CYS A CA 1
ATOM 564 C C . CYS A 1 72 ? 41.181 -5.462 4.788 1.00 17.03 72 CYS A C 1
ATOM 565 O O . CYS A 1 72 ? 42.341 -5.054 4.703 1.00 17.16 72 CYS A O 1
ATOM 568 N N . CYS A 1 73 ? 40.859 -6.664 5.261 1.00 16.83 73 CYS A N 1
ATOM 569 C CA . CYS A 1 73 ? 41.871 -7.573 5.786 1.00 17.13 73 CYS A CA 1
ATOM 570 C C . CYS A 1 73 ? 41.306 -8.994 5.781 1.00 17.22 73 CYS A C 1
ATOM 571 O O . CYS A 1 73 ? 40.177 -9.183 6.214 1.00 16.87 73 CYS A O 1
ATOM 574 N N . PRO A 1 74 ? 42.103 -10.008 5.341 1.00 17.26 74 PRO A N 1
ATOM 575 C CA . PRO A 1 74 ? 41.598 -11.379 5.434 1.00 17.29 74 PRO A CA 1
ATOM 576 C C . PRO A 1 74 ? 41.199 -11.702 6.871 1.00 16.17 74 PRO A C 1
ATOM 577 O O . PRO A 1 74 ? 41.863 -11.248 7.801 1.00 16.40 74 PRO A O 1
ATOM 581 N N . LEU A 1 75 ? 40.116 -12.457 7.049 1.00 15.77 75 LEU A N 1
ATOM 582 C CA . LEU A 1 75 ? 39.603 -12.733 8.394 1.00 16.25 75 LEU A CA 1
ATOM 583 C C . LEU A 1 75 ? 40.620 -13.436 9.278 1.00 16.06 75 LEU A C 1
ATOM 584 O O . LEU A 1 75 ? 40.663 -13.158 10.473 1.00 16.24 75 LEU A O 1
ATOM 589 N N . ASP A 1 76 ? 41.444 -14.320 8.685 1.00 16.16 76 ASP A N 1
ATOM 590 C CA . ASP A 1 76 ? 42.496 -15.035 9.429 1.00 17.32 76 ASP A CA 1
ATOM 591 C C . ASP A 1 76 ? 43.661 -14.154 9.882 1.00 16.96 76 ASP A C 1
ATOM 592 O O . ASP A 1 76 ? 44.495 -14.590 10.690 1.00 17.64 76 ASP A O 1
ATOM 597 N N . LYS A 1 77 ? 43.704 -12.914 9.398 1.00 16.68 77 LYS A N 1
ATOM 598 C CA . LYS A 1 77 ? 44.720 -11.944 9.829 1.00 16.18 77 LYS A CA 1
ATOM 599 C C . LYS A 1 77 ? 44.255 -10.939 10.881 1.00 16.12 77 LYS A C 1
ATOM 600 O O . LYS A 1 77 ? 45.073 -10.149 11.419 1.00 15.67 77 LYS A O 1
ATOM 606 N N . ILE A 1 78 ? 42.961 -10.981 11.209 1.00 14.85 78 ILE A N 1
ATOM 607 C CA . ILE A 1 78 ? 42.458 -10.185 12.329 1.00 14.45 78 ILE A CA 1
ATOM 608 C C . ILE A 1 78 ? 43.039 -10.737 13.633 1.00 15.07 78 ILE A C 1
ATOM 609 O O . ILE A 1 78 ? 42.873 -11.937 13.938 1.00 15.23 78 ILE A O 1
ATOM 614 N N . LYS A 1 79 ? 43.739 -9.881 14.374 1.00 15.22 79 LYS A N 1
ATOM 615 C CA . LYS A 1 79 ? 44.349 -10.263 15.670 1.00 16.02 79 LYS A CA 1
ATOM 616 C C . LYS A 1 79 ? 43.429 -10.024 16.873 1.00 15.43 79 LYS A C 1
ATOM 617 O O . LYS A 1 79 ? 43.403 -10.832 17.801 1.00 14.17 79 LYS A O 1
ATOM 623 N N . TYR A 1 80 ? 42.696 -8.904 16.864 1.00 15.34 80 TYR A N 1
ATOM 624 C CA . TYR A 1 80 ? 41.799 -8.551 17.974 1.00 14.57 80 TYR A CA 1
ATOM 625 C C . TYR A 1 80 ? 40.405 -8.164 17.477 1.00 14.35 80 TYR A C 1
ATOM 626 O O . TYR A 1 80 ? 40.246 -7.436 16.468 1.00 13.38 80 TYR A O 1
ATOM 635 N N . VAL A 1 81 ? 39.408 -8.651 18.194 1.00 12.84 81 VAL A N 1
ATOM 636 C CA . VAL A 1 81 ? 38.024 -8.146 18.066 1.00 11.82 81 VAL A CA 1
ATOM 637 C C . VAL A 1 81 ? 37.641 -7.620 19.439 1.00 11.93 81 VAL A C 1
ATOM 638 O O . VAL A 1 81 ? 37.532 -8.381 20.413 1.00 11.59 81 VAL A O 1
ATOM 642 N N . VAL A 1 82 ? 37.475 -6.307 19.506 1.00 11.76 82 VAL A N 1
ATOM 643 C CA . VAL A 1 82 ? 37.131 -5.624 20.726 1.00 11.60 82 VAL A CA 1
ATOM 644 C C . VAL A 1 82 ? 35.612 -5.502 20.822 1.00 12.13 82 VAL A C 1
ATOM 645 O O . VAL A 1 82 ? 34.966 -4.942 19.928 1.00 11.83 82 VAL A O 1
ATOM 649 N N . MET A 1 83 ? 35.068 -5.966 21.944 1.00 12.78 83 MET A N 1
ATOM 650 C CA . MET A 1 83 ? 33.625 -5.942 22.208 1.00 13.24 83 MET A CA 1
ATOM 651 C C . MET A 1 83 ? 33.297 -5.021 23.375 1.00 13.77 83 MET A C 1
ATOM 652 O O . MET A 1 83 ? 33.748 -5.241 24.483 1.00 13.95 83 MET A O 1
ATOM 657 N N . ASN A 1 84 ? 32.524 -3.961 23.103 1.00 13.87 84 ASN A N 1
ATOM 658 C CA . ASN A 1 84 ? 32.243 -2.932 24.092 1.00 13.38 84 ASN A CA 1
ATOM 659 C C . ASN A 1 84 ? 31.008 -3.266 24.900 1.00 13.37 84 ASN A C 1
ATOM 660 O O . ASN A 1 84 ? 30.767 -2.642 25.933 1.00 13.27 84 ASN A O 1
ATOM 665 N N . HIS A 1 85 ? 30.192 -4.199 24.395 1.00 13.02 85 HIS A N 1
ATOM 666 C CA . HIS A 1 85 ? 28.784 -4.349 24.857 1.00 13.22 85 HIS A CA 1
ATOM 667 C C . HIS A 1 85 ? 28.265 -5.689 24.303 1.00 12.06 85 HIS A C 1
ATOM 668 O O . HIS A 1 85 ? 28.596 -6.055 23.181 1.00 12.10 85 HIS A O 1
ATOM 675 N N . ALA A 1 86 ? 27.486 -6.433 25.085 1.00 11.56 86 ALA A N 1
ATOM 676 C CA . ALA A 1 86 ? 27.105 -7.779 24.688 1.00 11.64 86 ALA A CA 1
ATOM 677 C C . ALA A 1 86 ? 25.703 -7.845 24.063 1.00 12.09 86 ALA A C 1
ATOM 678 O O . ALA A 1 86 ? 25.270 -8.914 23.625 1.00 11.24 86 ALA A O 1
ATOM 680 N N . GLU A 1 87 ? 24.992 -6.713 24.034 1.00 11.71 87 GLU A N 1
ATOM 681 C CA . GLU A 1 87 ? 23.645 -6.691 23.454 1.00 12.20 87 GLU A CA 1
ATOM 682 C C . GLU A 1 87 ? 23.661 -7.164 21.994 1.00 12.19 87 GLU A C 1
ATOM 683 O O . GLU A 1 87 ? 24.623 -6.887 21.243 1.00 11.99 87 GLU A O 1
ATOM 689 N N . GLY A 1 88 ? 22.617 -7.908 21.613 1.00 11.11 88 GLY A N 1
ATOM 690 C CA . GLY A 1 88 ? 22.526 -8.543 20.286 1.00 11.47 88 GLY A CA 1
ATOM 691 C C . GLY A 1 88 ? 22.777 -7.654 19.077 1.00 11.39 88 GLY A C 1
ATOM 692 O O . GLY A 1 88 ? 23.361 -8.098 18.088 1.00 12.74 88 GLY A O 1
ATOM 693 N N . ASP A 1 89 ? 22.344 -6.402 19.141 1.00 11.02 89 ASP A N 1
ATOM 694 C CA . ASP A 1 89 ? 22.543 -5.501 18.016 1.00 11.31 89 ASP A CA 1
ATOM 695 C C . ASP A 1 89 ? 24.016 -5.257 17.661 1.00 11.12 89 ASP A C 1
ATOM 696 O O . ASP A 1 89 ? 24.314 -4.941 16.518 1.00 11.08 89 ASP A O 1
ATOM 701 N N . HIS A 1 90 ? 24.927 -5.417 18.617 1.00 11.21 90 HIS A N 1
ATOM 702 C CA . HIS A 1 90 ? 26.363 -5.301 18.313 1.00 11.58 90 HIS A CA 1
ATOM 703 C C . HIS A 1 90 ? 27.117 -6.602 18.461 1.00 12.05 90 HIS A C 1
ATOM 704 O O . HIS A 1 90 ? 28.345 -6.602 18.414 1.00 12.87 90 HIS A O 1
ATOM 711 N N . ALA A 1 91 ? 26.417 -7.702 18.689 1.00 11.33 91 ALA A N 1
ATOM 712 C CA . ALA A 1 91 ? 27.133 -8.905 19.126 1.00 11.11 91 ALA A CA 1
ATOM 713 C C . ALA A 1 91 ? 26.634 -10.227 18.565 1.00 12.06 91 ALA A C 1
ATOM 714 O O . ALA A 1 91 ? 27.393 -11.195 18.536 1.00 12.03 91 ALA A O 1
ATOM 716 N N . SER A 1 92 ? 25.369 -10.290 18.131 1.00 11.93 92 SER A N 1
ATOM 717 C CA . SER A 1 92 ? 24.767 -11.603 17.921 1.00 12.92 92 SER A CA 1
ATOM 718 C C . SER A 1 92 ? 25.316 -12.386 16.724 1.00 13.09 92 SER A C 1
ATOM 719 O O . SER A 1 92 ? 25.181 -13.629 16.683 1.00 13.96 92 SER A O 1
ATOM 722 N N . SER A 1 93 ? 25.964 -11.690 15.783 1.00 12.85 93 SER A N 1
ATOM 723 C CA . SER A 1 93 ? 26.690 -12.400 14.695 1.00 12.85 93 SER A CA 1
ATOM 724 C C . SER A 1 93 ? 27.797 -13.304 15.254 1.00 13.14 93 SER A C 1
ATOM 725 O O . SER A 1 93 ? 28.253 -14.222 14.579 1.00 13.71 93 SER A O 1
ATOM 728 N N . LEU A 1 94 ? 28.265 -13.040 16.469 1.00 13.68 94 LEU A N 1
ATOM 729 C CA . LEU A 1 94 ? 29.343 -13.867 17.004 1.00 14.32 94 LEU A CA 1
ATOM 730 C C . LEU A 1 94 ? 28.889 -15.303 17.320 1.00 15.51 94 LEU A C 1
ATOM 731 O O . LEU A 1 94 ? 29.708 -16.228 17.278 1.00 15.66 94 LEU A O 1
ATOM 736 N N . LYS A 1 95 ? 27.610 -15.485 17.654 1.00 16.69 95 LYS A N 1
ATOM 737 C CA . LYS A 1 95 ? 27.098 -16.836 17.974 1.00 18.54 95 LYS A CA 1
ATOM 738 C C . LYS A 1 95 ? 27.528 -17.874 16.934 1.00 18.99 95 LYS A C 1
ATOM 739 O O . LYS A 1 95 ? 28.126 -18.896 17.273 1.00 19.83 95 LYS A O 1
ATOM 745 N N . ASP A 1 96 ? 27.218 -17.602 15.671 1.00 18.71 96 ASP A N 1
ATOM 746 C CA . ASP A 1 96 ? 27.391 -18.586 14.609 1.00 19.59 96 ASP A CA 1
ATOM 747 C C . ASP A 1 96 ? 28.754 -18.439 13.943 1.00 18.80 96 ASP A C 1
ATOM 748 O O . ASP A 1 96 ? 29.157 -19.279 13.139 1.00 19.11 96 ASP A O 1
ATOM 753 N N . HIS A 1 97 ? 29.335 -17.231 14.034 1.00 17.85 97 HIS A N 1
ATOM 754 C CA . HIS A 1 97 ? 30.413 -16.743 13.155 1.00 17.44 97 HIS A CA 1
ATOM 755 C C . HIS A 1 97 ? 31.768 -16.433 13.775 1.00 17.28 97 HIS A C 1
ATOM 756 O O . HIS A 1 97 ? 32.698 -16.052 13.140 1.00 18.13 97 HIS A O 1
ATOM 763 N N . TYR A 1 98 ? 31.865 -16.564 15.041 1.00 17.21 98 TYR A N 1
ATOM 764 C CA . TYR A 1 98 ? 33.054 -16.054 15.712 1.00 17.28 98 TYR A CA 1
ATOM 765 C C . TYR A 1 98 ? 34.285 -16.864 15.320 1.00 17.91 98 TYR A C 1
ATOM 766 O O . TYR A 1 98 ? 35.399 -16.342 15.282 1.00 17.03 98 TYR A O 1
ATOM 775 N N . HIS A 1 99 ? 34.074 -18.143 15.029 1.00 18.21 99 HIS A N 1
ATOM 776 C CA . HIS A 1 99 ? 35.162 -19.027 14.561 1.00 20.25 99 HIS A CA 1
ATOM 777 C C . HIS A 1 99 ? 35.832 -18.557 13.279 1.00 19.46 99 HIS A C 1
ATOM 778 O O . HIS A 1 99 ? 36.932 -19.010 12.957 1.00 19.18 99 HIS A O 1
ATOM 785 N N . LYS A 1 100 ? 35.173 -17.667 12.539 1.00 18.39 100 LYS A N 1
ATOM 786 C CA . LYS A 1 100 ? 35.725 -17.213 11.268 1.00 17.86 100 LYS A CA 1
ATOM 787 C C . LYS A 1 100 ? 36.968 -16.369 11.456 1.00 17.41 100 LYS A C 1
ATOM 788 O O . LYS A 1 100 ? 37.790 -16.253 10.536 1.00 16.21 100 LYS A O 1
ATOM 794 N N . PHE A 1 101 ? 37.109 -15.780 12.642 1.00 15.77 101 PHE A N 1
ATOM 795 C CA . PHE A 1 101 ? 38.310 -15.065 12.993 1.00 15.67 101 PHE A CA 1
ATOM 796 C C . PHE A 1 101 ? 39.295 -16.069 13.596 1.00 16.41 101 PHE A C 1
ATOM 797 O O . PHE A 1 101 ? 39.458 -16.150 14.819 1.00 15.46 101 PHE A O 1
ATOM 805 N N . THR A 1 102 ? 39.944 -16.834 12.711 1.00 17.16 102 THR A N 1
ATOM 806 C CA . THR A 1 102 ? 40.780 -17.995 13.101 1.00 18.74 102 THR A CA 1
ATOM 807 C C . THR A 1 102 ? 41.841 -17.652 14.119 1.00 18.15 102 THR A C 1
ATOM 808 O O . THR A 1 102 ? 42.141 -18.430 15.043 1.00 17.78 102 THR A O 1
ATOM 812 N N . ASN A 1 103 ? 42.447 -16.491 13.924 1.00 16.97 103 ASN A N 1
ATOM 813 C CA . ASN A 1 103 ? 43.583 -16.102 14.732 1.00 17.47 103 ASN A CA 1
ATOM 814 C C . ASN A 1 103 ? 43.323 -14.992 15.724 1.00 17.22 103 ASN A C 1
ATOM 815 O O . ASN A 1 103 ? 44.264 -14.510 16.365 1.00 17.93 103 ASN A O 1
ATOM 820 N N . ALA A 1 104 ? 42.047 -14.612 15.887 1.00 16.44 104 ALA A N 1
ATOM 821 C CA . ALA A 1 104 ? 41.699 -13.473 16.727 1.00 16.02 104 ALA A CA 1
ATOM 822 C C . ALA A 1 104 ? 41.573 -13.820 18.201 1.00 15.06 104 ALA A C 1
ATOM 823 O O . ALA A 1 104 ? 41.226 -14.935 18.552 1.00 15.47 104 ALA A O 1
ATOM 825 N N . THR A 1 105 ? 41.838 -12.835 19.041 1.00 14.90 105 THR A N 1
ATOM 826 C CA . THR A 1 105 ? 41.531 -12.859 20.456 1.00 15.14 105 THR A CA 1
ATOM 827 C C . THR A 1 105 ? 40.422 -11.828 20.694 1.00 14.82 105 THR A C 1
ATOM 828 O O . THR A 1 105 ? 40.501 -10.700 20.201 1.00 13.71 105 THR A O 1
ATOM 832 N N . PHE A 1 106 ? 39.404 -12.233 21.448 1.00 14.71 106 PHE A N 1
ATOM 833 C CA . PHE A 1 106 ? 38.271 -11.370 21.778 1.00 14.57 106 PHE A CA 1
ATOM 834 C C . PHE A 1 106 ? 38.629 -10.588 23.034 1.00 14.48 106 PHE A C 1
ATOM 835 O O . PHE A 1 106 ? 39.010 -11.183 24.050 1.00 13.78 106 PHE A O 1
ATOM 843 N N . VAL A 1 107 ? 38.550 -9.262 22.931 1.00 12.84 107 VAL A N 1
ATOM 844 C CA . VAL A 1 107 ? 39.040 -8.364 23.969 1.00 13.79 107 VAL A CA 1
ATOM 845 C C . VAL A 1 107 ? 37.850 -7.639 24.570 1.00 14.02 107 VAL A C 1
ATOM 846 O O . VAL A 1 107 ? 37.118 -6.950 23.862 1.00 13.46 107 VAL A O 1
ATOM 850 N N . CYS A 1 108 ? 37.668 -7.784 25.879 1.00 14.61 108 CYS A N 1
ATOM 851 C CA . CYS A 1 108 ? 36.569 -7.135 26.565 1.00 14.46 108 CYS A CA 1
ATOM 852 C C . CYS A 1 108 ? 36.776 -7.230 28.063 1.00 15.00 108 CYS A C 1
ATOM 853 O O . CYS A 1 108 ? 37.713 -7.884 28.530 1.00 15.40 108 CYS A O 1
ATOM 856 N N . THR A 1 109 ? 35.895 -6.580 28.810 1.00 15.57 109 THR A N 1
ATOM 857 C CA . THR A 1 109 ? 35.916 -6.630 30.267 1.00 16.63 109 THR A CA 1
ATOM 858 C C . THR A 1 109 ? 35.332 -7.972 30.732 1.00 16.52 109 THR A C 1
ATOM 859 O O . THR A 1 109 ? 34.710 -8.703 29.959 1.00 16.54 109 THR A O 1
ATOM 863 N N . LYS A 1 110 ? 35.517 -8.274 32.007 1.00 17.50 110 LYS A N 1
ATOM 864 C CA . LYS A 1 110 ? 35.032 -9.526 32.568 1.00 18.03 110 LYS A CA 1
ATOM 865 C C . LYS A 1 110 ? 33.503 -9.629 32.473 1.00 17.66 110 LYS A C 1
ATOM 866 O O . LYS A 1 110 ? 32.957 -10.669 32.064 1.00 17.13 110 LYS A O 1
ATOM 872 N N . LYS A 1 111 ? 32.821 -8.537 32.803 1.00 17.95 111 LYS A N 1
ATOM 873 C CA . LYS A 1 111 ? 31.365 -8.523 32.732 1.00 17.96 111 LYS A CA 1
ATOM 874 C C . LYS A 1 111 ? 30.885 -8.769 31.298 1.00 16.90 111 LYS A C 1
ATOM 875 O O . LYS A 1 111 ? 29.936 -9.527 31.075 1.00 15.37 111 LYS A O 1
ATOM 881 N N . CYS A 1 112 ? 31.563 -8.149 30.334 1.00 16.05 112 CYS A N 1
ATOM 882 C CA . CYS A 1 112 ? 31.205 -8.342 28.929 1.00 15.67 112 CYS A CA 1
ATOM 883 C C . CYS A 1 112 ? 31.422 -9.797 28.508 1.00 15.56 112 CYS A C 1
ATOM 884 O O . CYS A 1 112 ? 30.542 -10.394 27.915 1.00 14.99 112 CYS A O 1
ATOM 887 N N . GLN A 1 113 ? 32.562 -10.382 28.864 1.00 15.28 113 GLN A N 1
ATOM 888 C CA . GLN A 1 113 ? 32.821 -11.792 28.550 1.00 16.60 113 GLN A CA 1
ATOM 889 C C . GLN A 1 113 ? 31.754 -12.742 29.120 1.00 17.09 113 GLN A C 1
ATOM 890 O O . GLN A 1 113 ? 31.250 -13.603 28.402 1.00 17.88 113 GLN A O 1
ATOM 896 N N . GLU A 1 114 ? 31.410 -12.567 30.392 1.00 17.34 114 GLU A N 1
ATOM 897 C CA . GLU A 1 114 ? 30.336 -13.346 31.029 1.00 19.91 114 GLU A CA 1
ATOM 898 C C . GLU A 1 114 ? 29.016 -13.279 30.247 1.00 18.75 114 GLU A C 1
ATOM 899 O O . GLU A 1 114 ? 28.361 -14.303 30.027 1.00 18.09 114 GLU A O 1
ATOM 905 N N . HIS A 1 115 ? 28.643 -12.073 29.813 1.00 18.56 115 HIS A N 1
ATOM 906 C CA . HIS A 1 115 ? 27.390 -11.877 29.087 1.00 18.49 115 HIS A CA 1
ATOM 907 C C . HIS A 1 115 ? 27.468 -12.451 27.664 1.00 17.44 115 HIS A C 1
ATOM 908 O O . HIS A 1 115 ? 26.522 -13.098 27.212 1.00 17.89 115 HIS A O 1
ATOM 915 N N . LEU A 1 116 ? 28.586 -12.220 26.961 1.00 16.56 116 LEU A N 1
ATOM 916 C CA . LEU A 1 116 ? 28.787 -12.803 25.632 1.00 15.86 116 LEU A CA 1
ATOM 917 C C . LEU A 1 116 ? 28.690 -14.338 25.656 1.00 16.35 116 LEU A C 1
ATOM 918 O O . LEU A 1 116 ? 28.068 -14.963 24.789 1.00 16.28 116 LEU A O 1
ATOM 923 N N . LYS A 1 117 ? 29.336 -14.951 26.637 1.00 16.64 117 LYS A N 1
ATOM 924 C CA . LYS A 1 117 ? 29.262 -16.416 26.745 1.00 16.83 117 LYS A CA 1
ATOM 925 C C . LYS A 1 117 ? 27.847 -16.927 27.029 1.00 17.70 117 LYS A C 1
ATOM 926 O O . LYS A 1 117 ? 27.419 -17.923 26.437 1.00 18.52 117 LYS A O 1
ATOM 932 N N . ILE A 1 118 ? 27.105 -16.246 27.898 1.00 18.70 118 ILE A N 1
ATOM 933 C CA . ILE A 1 118 ? 25.738 -16.700 28.244 1.00 19.24 118 ILE A CA 1
ATOM 934 C C . ILE A 1 118 ? 24.797 -16.551 27.049 1.00 18.50 118 ILE A C 1
ATOM 935 O O . ILE A 1 118 ? 23.975 -17.436 26.762 1.00 18.09 118 ILE A O 1
ATOM 940 N N . LEU A 1 119 ? 24.961 -15.471 26.318 1.00 17.48 119 LEU A N 1
ATOM 941 C CA . LEU A 1 119 ? 24.133 -15.185 25.180 1.00 16.96 119 LEU A CA 1
ATOM 942 C C . LEU A 1 119 ? 24.461 -16.014 23.946 1.00 16.97 119 LEU A C 1
ATOM 943 O O . LEU A 1 119 ? 23.632 -16.300 23.172 1.00 17.26 119 LEU A O 1
ATOM 948 N N . TYR A 1 120 ? 25.715 -16.342 23.780 1.00 16.64 120 TYR A N 1
ATOM 949 C CA . TYR A 1 120 ? 26.181 -16.598 22.422 1.00 16.38 120 TYR A CA 1
ATOM 950 C C . TYR A 1 120 ? 27.054 -17.847 22.364 1.00 16.86 120 TYR A C 1
ATOM 951 O O . TYR A 1 120 ? 27.309 -18.389 21.289 1.00 17.83 120 TYR A O 1
ATOM 960 N N . GLY A 1 121 ? 27.510 -18.298 23.528 1.00 17.75 121 GLY A N 1
ATOM 961 C CA . GLY A 1 121 ? 28.317 -19.502 23.616 1.00 18.36 121 GLY A CA 1
ATOM 962 C C . GLY A 1 121 ? 29.800 -19.196 23.555 1.00 18.84 121 GLY A C 1
ATOM 963 O O . GLY A 1 121 ? 30.448 -19.041 24.598 1.00 19.25 121 GLY A O 1
ATOM 964 N N . MET A 1 122 ? 30.305 -19.091 22.326 1.00 19.03 122 MET A N 1
ATOM 965 C CA . MET A 1 122 ? 31.707 -18.773 22.024 1.00 19.78 122 MET A CA 1
ATOM 966 C C . MET A 1 122 ? 32.640 -19.674 22.827 1.00 21.00 122 MET A C 1
ATOM 967 O O . MET A 1 122 ? 33.638 -19.220 23.391 1.00 19.90 122 MET A O 1
ATOM 972 N N . GLU A 1 123 ? 32.283 -20.959 22.867 1.00 22.38 123 GLU A N 1
ATOM 973 C CA . GLU A 1 123 ? 32.963 -21.921 23.729 1.00 24.19 123 GLU A CA 1
ATOM 974 C C . GLU A 1 123 ? 34.444 -22.063 23.424 1.00 23.47 123 GLU A C 1
ATOM 975 O O . GLU A 1 123 ? 35.236 -22.282 24.340 1.00 24.56 123 GLU A O 1
ATOM 981 N N . LYS A 1 124 ? 34.822 -21.956 22.155 1.00 23.24 124 LYS A N 1
ATOM 982 C CA . LYS A 1 124 ? 36.231 -22.114 21.769 1.00 22.77 124 LYS A CA 1
ATOM 983 C C . LYS A 1 124 ? 36.989 -20.793 21.541 1.00 22.41 124 LYS A C 1
ATOM 984 O O . LYS A 1 124 ? 38.129 -20.805 21.070 1.00 21.76 124 LYS A O 1
ATOM 986 N N . ALA A 1 125 ? 36.374 -19.670 21.910 1.00 21.26 125 ALA A N 1
ATOM 987 C CA . ALA A 1 125 ? 37.033 -18.362 21.778 1.00 20.27 125 ALA A CA 1
ATOM 988 C C . ALA A 1 125 ? 38.274 -18.207 22.659 1.00 19.59 125 ALA A C 1
ATOM 989 O O . ALA A 1 125 ? 38.325 -18.737 23.784 1.00 18.39 125 ALA A O 1
ATOM 991 N N . THR A 1 126 ? 39.254 -17.460 22.140 1.00 18.81 126 THR A N 1
ATOM 992 C CA . THR A 1 126 ? 40.414 -16.977 22.909 1.00 18.60 126 THR A CA 1
ATOM 993 C C . THR A 1 126 ? 40.115 -15.562 23.377 1.00 18.48 126 THR A C 1
ATOM 994 O O . THR A 1 126 ? 39.756 -14.688 22.572 1.00 18.54 126 THR A O 1
ATOM 998 N N . TRP A 1 127 ? 40.251 -15.339 24.682 1.00 18.05 127 TRP A N 1
ATOM 999 C CA . TRP A 1 127 ? 39.870 -14.091 25.317 1.00 17.63 127 TRP A CA 1
ATOM 1000 C C . TRP A 1 127 ? 41.080 -13.344 25.852 1.00 18.35 127 TRP A C 1
ATOM 1001 O O . TRP A 1 127 ? 42.085 -13.948 26.234 1.00 18.14 127 TRP A O 1
ATOM 1012 N N . LEU A 1 128 ? 40.986 -12.020 25.853 1.00 17.68 128 LEU A N 1
ATOM 1013 C CA . LEU A 1 128 ? 41.875 -11.176 26.625 1.00 18.01 128 LEU A CA 1
ATOM 1014 C C . LEU A 1 128 ? 40.975 -10.279 27.449 1.00 18.86 128 LEU A C 1
ATOM 1015 O O . LEU A 1 128 ? 40.276 -9.411 26.896 1.00 18.35 128 LEU A O 1
ATOM 1020 N N . ILE A 1 129 ? 40.975 -10.499 28.759 1.00 18.95 129 ILE A N 1
ATOM 1021 C CA . ILE A 1 129 ? 40.171 -9.685 29.670 1.00 19.11 129 ILE A CA 1
ATOM 1022 C C . ILE A 1 129 ? 40.897 -8.397 30.080 1.00 19.90 129 ILE A C 1
ATOM 1023 O O . ILE A 1 129 ? 42.038 -8.426 30.606 1.00 20.01 129 ILE A O 1
ATOM 1028 N N . VAL A 1 130 ? 40.234 -7.265 29.834 1.00 19.32 130 VAL A N 1
ATOM 1029 C CA . VAL A 1 130 ? 40.824 -5.939 30.066 1.00 19.36 130 VAL A CA 1
ATOM 1030 C C . VAL A 1 130 ? 40.047 -5.209 31.143 1.00 19.88 130 VAL A C 1
ATOM 1031 O O . VAL A 1 130 ? 38.928 -5.609 31.485 1.00 19.92 130 VAL A O 1
ATOM 1035 N N . ASP A 1 131 ? 40.651 -4.155 31.686 1.00 19.56 131 ASP A N 1
ATOM 1036 C CA . ASP A 1 131 ? 39.978 -3.289 32.636 1.00 19.70 131 ASP A CA 1
ATOM 1037 C C . ASP A 1 131 ? 40.417 -1.855 32.412 1.00 19.06 131 ASP A C 1
ATOM 1038 O O . ASP A 1 131 ? 41.083 -1.575 31.420 1.00 18.74 131 ASP A O 1
ATOM 1043 N N . ASP A 1 132 ? 40.054 -0.952 33.332 1.00 19.57 132 ASP A N 1
ATOM 1044 C CA . ASP A 1 132 ? 40.279 0.467 33.138 1.00 20.51 132 ASP A CA 1
ATOM 1045 C C . ASP A 1 132 ? 41.741 0.882 33.327 1.00 20.77 132 ASP A C 1
ATOM 1046 O O . ASP A 1 132 ? 42.088 2.048 33.161 1.00 20.23 132 ASP A O 1
ATOM 1051 N N . LYS A 1 133 ? 42.600 -0.092 33.626 1.00 21.76 133 LYS A N 1
ATOM 1052 C CA . LYS A 1 133 ? 44.046 0.171 33.715 1.00 22.88 133 LYS A CA 1
ATOM 1053 C C . LYS A 1 133 ? 44.876 -0.503 32.621 1.00 22.39 133 LYS A C 1
ATOM 1054 O O . LYS A 1 133 ? 46.078 -0.291 32.537 1.00 23.66 133 LYS A O 1
ATOM 1060 N N . TYR A 1 134 ? 44.234 -1.306 31.785 1.00 21.55 134 TYR A N 1
ATOM 1061 C CA . TYR A 1 134 ? 44.904 -2.048 30.712 1.00 20.44 134 TYR A CA 1
ATOM 1062 C C . TYR A 1 134 ? 45.186 -1.199 29.462 1.00 20.40 134 TYR A C 1
ATOM 1063 O O . TYR A 1 134 ? 44.295 -0.491 28.974 1.00 19.70 134 TYR A O 1
ATOM 1072 N N . THR A 1 135 ? 46.417 -1.279 28.944 1.00 19.22 135 THR A N 1
ATOM 1073 C CA . THR A 1 135 ? 46.766 -0.710 27.643 1.00 18.61 135 THR A CA 1
ATOM 1074 C C . THR A 1 135 ? 47.035 -1.819 26.653 1.00 19.06 135 THR A C 1
ATOM 1075 O O . THR A 1 135 ? 47.992 -2.573 26.819 1.00 19.35 135 THR A O 1
ATOM 1079 N N . LEU A 1 136 ? 46.194 -1.933 25.622 1.00 17.86 136 LEU A N 1
ATOM 1080 C CA . LEU A 1 136 ? 46.414 -2.898 24.563 1.00 17.39 136 LEU A CA 1
ATOM 1081 C C . LEU A 1 136 ? 47.191 -2.296 23.408 1.00 17.49 136 LEU A C 1
ATOM 1082 O O . LEU A 1 136 ? 46.710 -1.383 22.730 1.00 17.25 136 LEU A O 1
ATOM 1087 N N . LYS A 1 137 ? 48.389 -2.827 23.160 1.00 17.52 137 LYS A N 1
ATOM 1088 C CA . LYS A 1 137 ? 49.187 -2.349 22.047 1.00 18.44 137 LYS A CA 1
ATOM 1089 C C . LYS A 1 137 ? 48.778 -3.034 20.739 1.00 17.73 137 LYS A C 1
ATOM 1090 O O . LYS A 1 137 ? 48.747 -4.266 20.654 1.00 18.09 137 LYS A O 1
ATOM 1096 N N . ILE A 1 138 ? 48.461 -2.247 19.708 1.00 16.66 138 ILE A N 1
ATOM 1097 C CA . ILE A 1 138 ? 48.037 -2.842 18.434 1.00 16.24 138 ILE A CA 1
ATOM 1098 C C . ILE A 1 138 ? 48.964 -2.466 17.292 1.00 16.33 138 ILE A C 1
ATOM 1099 O O . ILE A 1 138 ? 48.706 -2.810 16.147 1.00 15.97 138 ILE A O 1
ATOM 1104 N N . GLY A 1 139 ? 50.061 -1.783 17.634 1.00 17.16 139 GLY A N 1
ATOM 1105 C CA . GLY A 1 139 ? 51.109 -1.397 16.675 1.00 17.35 139 GLY A CA 1
ATOM 1106 C C . GLY A 1 139 ? 51.535 0.030 16.910 1.00 18.11 139 GLY A C 1
ATOM 1107 O O . GLY A 1 139 ? 52.079 0.356 17.964 1.00 17.96 139 GLY A O 1
ATOM 1108 N N . LYS A 1 140 ? 51.278 0.890 15.924 1.00 18.93 140 LYS A N 1
ATOM 1109 C CA . LYS A 1 140 ? 51.425 2.335 16.086 1.00 19.63 140 LYS A CA 1
ATOM 1110 C C . LYS A 1 140 ? 50.458 2.857 17.144 1.00 19.20 140 LYS A C 1
ATOM 1111 O O . LYS A 1 140 ? 50.762 3.823 17.853 1.00 19.25 140 LYS A O 1
ATOM 1117 N N . ARG A 1 141 ? 49.304 2.205 17.264 1.00 17.87 141 ARG A N 1
ATOM 1118 C CA . ARG A 1 141 ? 48.262 2.655 18.184 1.00 17.15 141 ARG A CA 1
ATOM 1119 C C . ARG A 1 141 ? 48.232 1.812 19.459 1.00 16.93 141 ARG A C 1
ATOM 1120 O O . ARG A 1 141 ? 48.713 0.678 19.491 1.00 17.00 141 ARG A O 1
ATOM 1128 N N . THR A 1 142 ? 47.696 2.391 20.518 1.00 16.74 142 THR A N 1
ATOM 1129 C CA . THR A 1 142 ? 47.290 1.634 21.692 1.00 16.45 142 THR A CA 1
ATOM 1130 C C . THR A 1 142 ? 45.800 1.882 21.952 1.00 16.64 142 THR A C 1
ATOM 1131 O O . THR A 1 142 ? 45.225 2.867 21.456 1.00 16.61 142 THR A O 1
ATOM 1135 N N . LEU A 1 143 ? 45.187 0.978 22.700 1.00 16.00 143 LEU A N 1
ATOM 1136 C CA . LEU A 1 143 ? 43.775 1.093 23.076 1.00 15.87 143 LEU A CA 1
ATOM 1137 C C . LEU A 1 143 ? 43.600 0.983 24.577 1.00 15.47 143 LEU A C 1
ATOM 1138 O O . LEU A 1 143 ? 44.224 0.116 25.228 1.00 14.93 143 LEU A O 1
ATOM 1143 N N . LYS A 1 144 ? 42.763 1.881 25.118 1.00 15.27 144 LYS A N 1
ATOM 1144 C CA . LYS A 1 144 ? 42.343 1.893 26.520 1.00 15.14 144 LYS A CA 1
ATOM 1145 C C . LYS A 1 144 ? 40.841 1.593 26.589 1.00 15.13 144 LYS A C 1
ATOM 1146 O O . LYS A 1 144 ? 40.114 1.755 25.592 1.00 15.38 144 LYS A O 1
ATOM 1152 N N . PHE A 1 145 ? 40.379 1.218 27.776 1.00 14.30 145 PHE A N 1
ATOM 1153 C CA . PHE A 1 145 ? 39.025 0.728 27.961 1.00 14.74 145 PHE A CA 1
ATOM 1154 C C . PHE A 1 145 ? 38.410 1.455 29.120 1.00 15.10 145 PHE A C 1
ATOM 1155 O O . PHE A 1 145 ? 39.008 1.571 30.177 1.00 15.86 145 PHE A O 1
ATOM 1163 N N . ILE A 1 146 ? 37.227 2.003 28.895 1.00 14.56 146 ILE A N 1
ATOM 1164 C CA . ILE A 1 146 ? 36.540 2.784 29.909 1.00 14.10 146 ILE A CA 1
ATOM 1165 C C . ILE A 1 146 ? 35.192 2.099 30.221 1.00 13.81 146 ILE A C 1
ATOM 1166 O O . ILE A 1 146 ? 34.210 2.250 29.455 1.00 13.34 146 ILE A O 1
ATOM 1171 N N . PRO A 1 147 ? 35.138 1.328 31.320 1.00 14.39 147 PRO A N 1
ATOM 1172 C CA . PRO A 1 147 ? 33.864 0.733 31.695 1.00 15.12 147 PRO A CA 1
ATOM 1173 C C . PRO A 1 147 ? 32.864 1.847 31.995 1.00 15.11 147 PRO A C 1
ATOM 1174 O O . PRO A 1 147 ? 33.206 2.866 32.631 1.00 15.57 147 PRO A O 1
ATOM 1178 N N . VAL A 1 148 ? 31.660 1.702 31.468 1.00 15.18 148 VAL A N 1
ATOM 1179 C CA . VAL A 1 148 ? 30.579 2.636 31.805 1.00 14.79 148 VAL A CA 1
ATOM 1180 C C . VAL A 1 148 ? 29.385 1.781 32.296 1.00 14.59 148 VAL A C 1
ATOM 1181 O O . VAL A 1 148 ? 28.366 1.709 31.636 1.00 14.73 148 VAL A O 1
ATOM 1185 N N . PRO A 1 149 ? 29.525 1.101 33.453 1.00 15.39 149 PRO A N 1
ATOM 1186 C CA . PRO A 1 149 ? 28.446 0.189 33.862 1.00 15.67 149 PRO A CA 1
ATOM 1187 C C . PRO A 1 149 ? 27.109 0.903 34.033 1.00 15.35 149 PRO A C 1
ATOM 1188 O O . PRO A 1 149 ? 27.062 2.012 34.554 1.00 15.08 149 PRO A O 1
ATOM 1192 N N . LEU A 1 150 ? 26.054 0.245 33.552 1.00 15.32 150 LEU A N 1
ATOM 1193 C CA . LEU A 1 150 ? 24.696 0.778 33.469 1.00 16.20 150 LEU A CA 1
ATOM 1194 C C . LEU A 1 150 ? 24.595 2.043 32.618 1.00 15.90 150 LEU A C 1
ATOM 1195 O O . LEU A 1 150 ? 23.789 2.932 32.895 1.00 16.65 150 LEU A O 1
ATOM 1200 N N . LEU A 1 151 ? 25.401 2.098 31.553 1.00 15.07 151 LEU A N 1
ATOM 1201 C CA . LEU A 1 151 ? 25.226 3.092 30.498 1.00 14.92 151 LEU A CA 1
ATOM 1202 C C . LEU A 1 151 ? 25.314 2.388 29.142 1.00 14.76 151 LEU A C 1
ATOM 1203 O O . LEU A 1 151 ? 26.266 2.621 28.390 1.00 13.74 151 LEU A O 1
ATOM 1208 N N . HIS A 1 152 ? 24.333 1.531 28.819 1.00 14.27 152 HIS A N 1
ATOM 1209 C CA . HIS A 1 152 ? 23.140 1.284 29.640 1.00 14.57 152 HIS A CA 1
ATOM 1210 C C . HIS A 1 152 ? 23.073 -0.144 30.244 1.00 15.18 152 HIS A C 1
ATOM 1211 O O . HIS A 1 152 ? 22.101 -0.469 30.949 1.00 14.38 152 HIS A O 1
ATOM 1218 N N . TRP A 1 153 ? 24.062 -1.004 29.949 1.00 13.29 153 TRP A N 1
ATOM 1219 C CA . TRP A 1 153 ? 24.098 -2.358 30.546 1.00 14.14 153 TRP A CA 1
ATOM 1220 C C . TRP A 1 153 ? 25.272 -2.462 31.539 1.00 14.20 153 TRP A C 1
ATOM 1221 O O . TRP A 1 153 ? 26.206 -1.640 31.460 1.00 14.09 153 TRP A O 1
ATOM 1232 N N . PRO A 1 154 ? 25.243 -3.462 32.459 1.00 15.67 154 PRO A N 1
ATOM 1233 C CA . PRO A 1 154 ? 26.409 -3.706 33.340 1.00 15.61 154 PRO A CA 1
ATOM 1234 C C . PRO A 1 154 ? 27.719 -3.906 32.575 1.00 16.46 154 PRO A C 1
ATOM 1235 O O . PRO A 1 154 ? 28.778 -3.513 33.074 1.00 17.38 154 PRO A O 1
ATOM 1239 N N . ASP A 1 155 ? 27.650 -4.482 31.367 1.00 15.70 155 ASP A N 1
ATOM 1240 C CA . ASP A 1 155 ? 28.854 -4.735 30.543 1.00 16.09 155 ASP A CA 1
ATOM 1241 C C . ASP A 1 155 ? 29.321 -3.580 29.647 1.00 15.52 155 ASP A C 1
ATOM 1242 O O . ASP A 1 155 ? 30.329 -3.723 28.923 1.00 16.51 155 ASP A O 1
ATOM 1247 N N . SER A 1 156 ? 28.571 -2.476 29.618 1.00 14.03 156 SER A N 1
ATOM 1248 C CA . SER A 1 156 ? 28.830 -1.391 28.661 1.00 13.32 156 SER A CA 1
ATOM 1249 C C . SER A 1 156 ? 30.220 -0.773 28.880 1.00 13.42 156 SER A C 1
ATOM 1250 O O . SER A 1 156 ? 30.630 -0.523 30.016 1.00 12.46 156 SER A O 1
ATOM 1253 N N . THR A 1 157 ? 30.923 -0.539 27.780 1.00 12.53 157 THR A N 1
ATOM 1254 C CA . THR A 1 157 ? 32.307 -0.083 27.819 1.00 13.93 157 THR A CA 1
ATOM 1255 C C . THR A 1 157 ? 32.483 0.913 26.678 1.00 13.49 157 THR A C 1
ATOM 1256 O O . THR A 1 157 ? 31.772 0.802 25.667 1.00 13.76 157 THR A O 1
ATOM 1260 N N . PHE A 1 158 ? 33.404 1.869 26.838 1.00 12.63 158 PHE A N 1
ATOM 1261 C CA . PHE A 1 158 ? 33.952 2.645 25.718 1.00 12.65 158 PHE A CA 1
ATOM 1262 C C . PHE A 1 158 ? 35.414 2.227 25.461 1.00 12.27 158 PHE A C 1
ATOM 1263 O O . PHE A 1 158 ? 36.124 1.806 26.390 1.00 12.35 158 PHE A O 1
ATOM 1271 N N . THR A 1 159 ? 35.860 2.363 24.215 1.00 12.09 159 THR A N 1
ATOM 1272 C CA . THR A 1 159 ? 37.275 2.122 23.859 1.00 11.99 159 THR A CA 1
ATOM 1273 C C . THR A 1 159 ? 37.888 3.418 23.373 1.00 12.79 159 THR A C 1
ATOM 1274 O O . THR A 1 159 ? 37.308 4.162 22.574 1.00 12.68 159 THR A O 1
ATOM 1278 N N . TYR A 1 160 ? 39.070 3.723 23.892 1.00 13.01 160 TYR A N 1
ATOM 1279 C CA . TYR A 1 160 ? 39.687 4.992 23.597 1.00 12.70 160 TYR A CA 1
ATOM 1280 C C . TYR A 1 160 ? 41.071 4.783 22.965 1.00 13.75 160 TYR A C 1
ATOM 1281 O O . TYR A 1 160 ? 41.867 3.989 23.466 1.00 13.50 160 TYR A O 1
ATOM 1290 N N . CYS A 1 161 ? 41.344 5.468 21.856 1.00 13.62 161 CYS A N 1
ATOM 1291 C CA . CYS A 1 161 ? 42.673 5.401 21.264 1.00 14.08 161 CYS A CA 1
ATOM 1292 C C . CYS A 1 161 ? 43.408 6.721 21.497 1.00 14.54 161 CYS A C 1
ATOM 1293 O O . CYS A 1 161 ? 43.048 7.735 20.909 1.00 13.82 161 CYS A O 1
ATOM 1296 N N . PRO A 1 162 ? 44.440 6.711 22.370 1.00 14.92 162 PRO A N 1
ATOM 1297 C CA . PRO A 1 162 ? 45.157 7.938 22.724 1.00 14.90 162 PRO A CA 1
ATOM 1298 C C . PRO A 1 162 ? 45.927 8.595 21.577 1.00 15.70 162 PRO A C 1
ATOM 1299 O O . PRO A 1 162 ? 46.053 9.818 21.583 1.00 16.79 162 PRO A O 1
ATOM 1303 N N . GLU A 1 163 ? 46.461 7.806 20.632 1.00 15.41 163 GLU A N 1
ATOM 1304 C CA . GLU A 1 163 ? 47.272 8.355 19.526 1.00 16.35 163 GLU A CA 1
ATOM 1305 C C . GLU A 1 163 ? 46.449 9.135 18.520 1.00 16.58 163 GLU A C 1
ATOM 1306 O O . GLU A 1 163 ? 46.893 10.178 18.044 1.00 16.71 163 GLU A O 1
ATOM 1312 N N . ASP A 1 164 ? 45.264 8.615 18.192 1.00 15.78 164 ASP A N 1
ATOM 1313 C CA . ASP A 1 164 ? 44.375 9.235 17.221 1.00 15.58 164 ASP A CA 1
ATOM 1314 C C . ASP A 1 164 ? 43.236 10.060 17.851 1.00 14.69 164 ASP A C 1
ATOM 1315 O O . ASP A 1 164 ? 42.496 10.744 17.133 1.00 14.72 164 ASP A O 1
ATOM 1320 N N . LYS A 1 165 ? 43.111 9.985 19.181 1.00 13.68 165 LYS A N 1
ATOM 1321 C CA . LYS A 1 165 ? 42.145 10.767 19.957 1.00 13.83 165 LYS A CA 1
ATOM 1322 C C . LYS A 1 165 ? 40.718 10.329 19.587 1.00 13.81 165 LYS A C 1
ATOM 1323 O O . LYS A 1 165 ? 39.802 11.164 19.449 1.00 12.25 165 LYS A O 1
ATOM 1329 N N . ILE A 1 166 ? 40.552 9.016 19.443 1.00 13.24 166 ILE A N 1
ATOM 1330 C CA . ILE A 1 166 ? 39.253 8.435 19.066 1.00 12.93 166 ILE A CA 1
ATOM 1331 C C . ILE A 1 166 ? 38.578 7.796 20.259 1.00 12.25 166 ILE A C 1
ATOM 1332 O O . ILE A 1 166 ? 39.169 6.961 20.954 1.00 13.64 166 ILE A O 1
ATOM 1337 N N . LEU A 1 167 ? 37.313 8.136 20.468 1.00 11.48 167 LEU A N 1
ATOM 1338 C CA . LEU A 1 167 ? 36.506 7.420 21.428 1.00 10.98 167 LEU A CA 1
ATOM 1339 C C . LEU A 1 167 ? 35.534 6.525 20.648 1.00 11.40 167 LEU A C 1
ATOM 1340 O O . LEU A 1 167 ? 34.662 7.028 19.908 1.00 12.53 167 LEU A O 1
ATOM 1345 N N . PHE A 1 168 ? 35.670 5.220 20.797 1.00 10.75 168 PHE A N 1
ATOM 1346 C CA . PHE A 1 168 ? 34.667 4.289 20.235 1.00 11.02 168 PHE A CA 1
ATOM 1347 C C . PHE A 1 168 ? 33.612 4.131 21.320 1.00 11.10 168 PHE A C 1
ATOM 1348 O O . PHE A 1 168 ? 33.831 3.435 22.330 1.00 11.69 168 PHE A O 1
ATOM 1356 N N . SER A 1 169 ? 32.492 4.826 21.158 1.00 10.91 169 SER A N 1
ATOM 1357 C CA . SER A 1 169 ? 31.571 4.975 22.288 1.00 11.42 169 SER A CA 1
ATOM 1358 C C . SER A 1 169 ? 30.442 3.945 22.314 1.00 10.83 169 SER A C 1
ATOM 1359 O O . SER A 1 169 ? 29.615 3.970 23.206 1.00 10.39 169 SER A O 1
ATOM 1362 N N . ASN A 1 170 ? 30.386 3.087 21.303 1.00 11.86 170 ASN A N 1
ATOM 1363 C CA . ASN A 1 170 ? 29.342 2.049 21.231 1.00 11.49 170 ASN A CA 1
ATOM 1364 C C . ASN A 1 170 ? 27.945 2.736 21.262 1.00 12.14 170 ASN A C 1
ATOM 1365 O O . ASN A 1 170 ? 27.723 3.658 20.470 1.00 12.56 170 ASN A O 1
ATOM 1370 N N . ASP A 1 171 ? 27.032 2.328 22.141 1.00 12.33 171 ASP A N 1
ATOM 1371 C CA . ASP A 1 171 ? 25.697 2.917 22.204 1.00 11.93 171 ASP A CA 1
ATOM 1372 C C . ASP A 1 171 ? 25.788 4.409 22.529 1.00 11.99 171 ASP A C 1
ATOM 1373 O O . ASP A 1 171 ? 24.959 5.238 22.068 1.00 11.23 171 ASP A O 1
ATOM 1378 N N . GLY A 1 172 ? 26.793 4.772 23.332 1.00 11.79 172 GLY A N 1
ATOM 1379 C CA . GLY A 1 172 ? 26.996 6.190 23.646 1.00 10.95 172 GLY A CA 1
ATOM 1380 C C . GLY A 1 172 ? 27.079 7.054 22.403 1.00 10.35 172 GLY A C 1
ATOM 1381 O O . GLY A 1 172 ? 27.737 6.687 21.420 1.00 10.54 172 GLY A O 1
ATOM 1382 N N . PHE A 1 173 ? 26.409 8.206 22.454 1.00 9.32 173 PHE A N 1
ATOM 1383 C CA . PHE A 1 173 ? 26.390 9.187 21.357 1.00 10.90 173 PHE A CA 1
ATOM 1384 C C . PHE A 1 173 ? 25.671 8.679 20.113 1.00 10.88 173 PHE A C 1
ATOM 1385 O O . PHE A 1 173 ? 25.742 9.298 19.054 1.00 12.15 173 PHE A O 1
ATOM 1393 N N . GLY A 1 174 ? 24.942 7.568 20.270 1.00 11.16 174 GLY A N 1
ATOM 1394 C CA . GLY A 1 174 ? 24.247 6.950 19.150 1.00 9.49 174 GLY A CA 1
ATOM 1395 C C . GLY A 1 174 ? 22.938 7.613 18.780 1.00 8.88 174 GLY A C 1
ATOM 1396 O O . GLY A 1 174 ? 22.334 8.360 19.586 1.00 9.19 174 GLY A O 1
ATOM 1397 N N . GLN A 1 175 ? 22.471 7.315 17.558 1.00 7.98 175 GLN A N 1
ATOM 1398 C CA . GLN A 1 175 ? 21.101 7.647 17.172 1.00 7.92 175 GLN A CA 1
ATOM 1399 C C . GLN A 1 175 ? 20.651 6.542 16.217 1.00 8.41 175 GLN A C 1
ATOM 1400 O O . GLN A 1 175 ? 21.442 6.013 15.413 1.00 6.50 175 GLN A O 1
ATOM 1406 N N . HIS A 1 176 ? 19.371 6.193 16.321 1.00 8.55 176 HIS A N 1
ATOM 1407 C CA . HIS A 1 176 ? 18.784 5.228 15.393 1.00 8.33 176 HIS A CA 1
ATOM 1408 C C . HIS A 1 176 ? 18.470 5.986 14.113 1.00 8.96 176 HIS A C 1
ATOM 1409 O O . HIS A 1 176 ? 17.391 6.608 13.935 1.00 8.61 176 HIS A O 1
ATOM 1416 N N . TYR A 1 177 ? 19.476 6.007 13.244 1.00 8.28 177 TYR A N 1
ATOM 1417 C CA . TYR A 1 177 ? 19.410 6.797 12.022 1.00 10.00 177 TYR A CA 1
ATOM 1418 C C . TYR A 1 177 ? 20.100 6.057 10.873 1.00 10.32 177 TYR A C 1
ATOM 1419 O O . TYR A 1 177 ? 21.320 5.884 10.910 1.00 9.94 177 TYR A O 1
ATOM 1428 N N . ALA A 1 178 ? 19.321 5.572 9.893 1.00 9.57 178 ALA A N 1
ATOM 1429 C CA . ALA A 1 178 ? 19.890 4.921 8.718 1.00 9.81 178 ALA A CA 1
ATOM 1430 C C . ALA A 1 178 ? 20.203 5.978 7.654 1.00 10.39 178 ALA A C 1
ATOM 1431 O O . ALA A 1 178 ? 19.294 6.674 7.199 1.00 9.86 178 ALA A O 1
ATOM 1433 N N . THR A 1 179 ? 21.471 6.038 7.236 1.00 9.90 179 THR A N 1
ATOM 1434 C CA . THR A 1 179 ? 21.960 7.003 6.239 1.00 10.67 179 THR A CA 1
ATOM 1435 C C . THR A 1 179 ? 23.244 6.459 5.616 1.00 10.54 179 THR A C 1
ATOM 1436 O O . THR A 1 179 ? 23.909 5.613 6.220 1.00 9.97 179 THR A O 1
ATOM 1440 N N . SER A 1 180 ? 23.575 6.915 4.411 1.00 9.91 180 SER A N 1
ATOM 1441 C CA . SER A 1 180 ? 24.834 6.539 3.797 1.00 10.66 180 SER A CA 1
ATOM 1442 C C . SER A 1 180 ? 25.956 7.421 4.340 1.00 10.52 180 SER A C 1
ATOM 1443 O O . SER A 1 180 ? 27.136 7.109 4.154 1.00 10.44 180 SER A O 1
ATOM 1446 N N . ARG A 1 181 ? 25.580 8.500 5.033 1.00 10.12 181 ARG A N 1
ATOM 1447 C CA . ARG A 1 181 ? 26.553 9.431 5.625 1.00 10.69 181 ARG A CA 1
ATOM 1448 C C . ARG A 1 181 ? 27.118 8.825 6.909 1.00 10.28 181 ARG A C 1
ATOM 1449 O O . ARG A 1 181 ? 26.379 8.278 7.697 1.00 9.12 181 ARG A O 1
ATOM 1457 N N . ARG A 1 182 ? 28.417 8.982 7.134 1.00 9.77 182 ARG A N 1
ATOM 1458 C CA . ARG A 1 182 ? 29.021 8.490 8.365 1.00 10.09 182 ARG A CA 1
ATOM 1459 C C . ARG A 1 182 ? 29.207 9.539 9.436 1.00 10.02 182 ARG A C 1
ATOM 1460 O O . ARG A 1 182 ? 29.430 9.195 10.595 1.00 10.46 182 ARG A O 1
ATOM 1468 N N . TRP A 1 183 ? 29.123 10.820 9.061 1.00 10.75 183 TRP A N 1
ATOM 1469 C CA . TRP A 1 183 ? 29.389 11.898 10.010 1.00 11.44 183 TRP A CA 1
ATOM 1470 C C . TRP A 1 183 ? 28.190 12.831 10.163 1.00 11.42 183 TRP A C 1
ATOM 1471 O O . TRP A 1 183 ? 27.520 13.145 9.184 1.00 11.11 183 TRP A O 1
ATOM 1482 N N . ALA A 1 184 ? 28.001 13.321 11.382 1.00 12.25 184 ALA A N 1
ATOM 1483 C CA . ALA A 1 184 ? 26.871 14.194 11.722 1.00 12.97 184 ALA A CA 1
ATOM 1484 C C . ALA A 1 184 ? 26.871 15.469 10.860 1.00 14.02 184 ALA A C 1
ATOM 1485 O O . ALA A 1 184 ? 25.819 15.916 10.374 1.00 13.54 184 ALA A O 1
ATOM 1487 N N . ASP A 1 185 ? 28.071 16.020 10.649 1.00 14.86 185 ASP A N 1
ATOM 1488 C CA . ASP A 1 185 ? 28.250 17.285 9.929 1.00 15.25 185 ASP A CA 1
ATOM 1489 C C . ASP A 1 185 ? 27.902 17.184 8.435 1.00 15.63 185 ASP A C 1
ATOM 1490 O O . ASP A 1 185 ? 27.613 18.191 7.785 1.00 16.76 185 ASP A O 1
ATOM 1495 N N . GLU A 1 186 ? 27.917 15.965 7.889 1.00 14.20 186 GLU A N 1
ATOM 1496 C CA . GLU A 1 186 ? 27.439 15.720 6.537 1.00 14.19 186 GLU A CA 1
ATOM 1497 C C . GLU A 1 186 ? 25.922 15.646 6.402 1.00 14.00 186 GLU A C 1
ATOM 1498 O O . GLU A 1 186 ? 25.412 15.591 5.287 1.00 13.77 186 GLU A O 1
ATOM 1504 N N . CYS A 1 187 ? 25.217 15.629 7.537 1.00 13.37 187 CYS A N 1
ATOM 1505 C CA . CYS A 1 187 ? 23.762 15.555 7.578 1.00 13.53 187 CYS A CA 1
ATOM 1506 C C . CYS A 1 187 ? 23.218 16.911 7.979 1.00 14.10 187 CYS A C 1
ATOM 1507 O O . CYS A 1 187 ? 23.999 17.862 8.094 1.00 13.75 187 CYS A O 1
ATOM 1510 N N . ASP A 1 188 ? 21.903 17.028 8.202 1.00 13.45 188 ASP A N 1
ATOM 1511 C CA . ASP A 1 188 ? 21.404 18.214 8.935 1.00 13.75 188 ASP A CA 1
ATOM 1512 C C . ASP A 1 188 ? 21.691 17.955 10.390 1.00 13.14 188 ASP A C 1
ATOM 1513 O O . ASP A 1 188 ? 21.085 17.069 10.969 1.00 12.59 188 ASP A O 1
ATOM 1518 N N . VAL A 1 189 ? 22.626 18.712 10.979 1.00 12.32 189 VAL A N 1
ATOM 1519 C CA . VAL A 1 189 ? 23.023 18.468 12.369 1.00 12.69 189 VAL A CA 1
ATOM 1520 C C . VAL A 1 189 ? 21.846 18.591 13.317 1.00 12.52 189 VAL A C 1
ATOM 1521 O O . VAL A 1 189 ? 21.746 17.813 14.251 1.00 12.77 189 VAL A O 1
ATOM 1525 N N . SER A 1 190 ? 20.917 19.521 13.064 1.00 11.67 190 SER A N 1
ATOM 1526 C CA . SER A 1 190 ? 19.741 19.616 13.928 1.00 12.33 190 SER A CA 1
ATOM 1527 C C . SER A 1 190 ? 18.888 18.345 13.897 1.00 11.82 190 SER A C 1
ATOM 1528 O O . SER A 1 190 ? 18.347 17.948 14.921 1.00 12.57 190 SER A O 1
ATOM 1531 N N . HIS A 1 191 ? 18.781 17.714 12.731 1.00 11.22 191 HIS A N 1
ATOM 1532 C CA . HIS A 1 191 ? 18.070 16.453 12.605 1.00 11.59 191 HIS A CA 1
ATOM 1533 C C . HIS A 1 191 ? 18.779 15.322 13.392 1.00 10.89 191 HIS A C 1
ATOM 1534 O O . HIS A 1 191 ? 18.134 14.551 14.096 1.00 10.71 191 HIS A O 1
ATOM 1541 N N . VAL A 1 192 ? 20.101 15.246 13.263 1.00 10.95 192 VAL A N 1
ATOM 1542 C CA . VAL A 1 192 ? 20.896 14.252 13.995 1.00 10.82 192 VAL A CA 1
ATOM 1543 C C . VAL A 1 192 ? 20.696 14.488 15.500 1.00 11.31 192 VAL A C 1
ATOM 1544 O O . VAL A 1 192 ? 20.502 13.542 16.270 1.00 11.22 192 VAL A O 1
ATOM 1548 N N . MET A 1 193 ? 20.693 15.760 15.916 1.00 11.44 193 MET A N 1
ATOM 1549 C CA . MET A 1 193 ? 20.529 16.071 17.328 1.00 11.72 193 MET A CA 1
ATOM 1550 C C . MET A 1 193 ? 19.159 15.698 17.823 1.00 11.93 193 MET A C 1
ATOM 1551 O O . MET A 1 193 ? 19.021 15.223 18.954 1.00 11.00 193 MET A O 1
ATOM 1556 N N . HIS A 1 194 ? 18.142 15.904 16.981 1.00 11.66 194 HIS A N 1
ATOM 1557 C CA . HIS A 1 194 ? 16.792 15.427 17.317 1.00 12.63 194 HIS A CA 1
ATOM 1558 C C . HIS A 1 194 ? 16.802 13.924 17.629 1.00 11.80 194 HIS A C 1
ATOM 1559 O O . HIS A 1 194 ? 16.260 13.489 18.647 1.00 12.33 194 HIS A O 1
ATOM 1566 N N . LEU A 1 195 ? 17.422 13.128 16.763 1.00 10.93 195 LEU A N 1
ATOM 1567 C CA . LEU A 1 195 ? 17.435 11.671 16.970 1.00 10.28 195 LEU A CA 1
ATOM 1568 C C . LEU A 1 195 ? 18.366 11.278 18.119 1.00 9.90 195 LEU A C 1
ATOM 1569 O O . LEU A 1 195 ? 18.121 10.280 18.828 1.00 8.98 195 LEU A O 1
ATOM 1574 N N . PHE A 1 196 ? 19.429 12.076 18.308 1.00 9.90 196 PHE A N 1
ATOM 1575 C CA . PHE A 1 196 ? 20.381 11.875 19.416 1.00 10.55 196 PHE A CA 1
ATOM 1576 C C . PHE A 1 196 ? 19.616 12.044 20.741 1.00 10.49 196 PHE A C 1
ATOM 1577 O O . PHE A 1 196 ? 19.779 11.262 21.679 1.00 9.60 196 PHE A O 1
ATOM 1585 N N . LYS A 1 197 ? 18.762 13.067 20.797 1.00 10.07 197 LYS A N 1
ATOM 1586 C CA . LYS A 1 197 ? 17.871 13.287 21.961 1.00 10.79 197 LYS A CA 1
ATOM 1587 C C . LYS A 1 197 ? 16.830 12.188 22.136 1.00 10.17 197 LYS A C 1
ATOM 1588 O O . LYS A 1 197 ? 16.533 11.760 23.268 1.00 10.44 197 LYS A O 1
ATOM 1594 N N . GLU A 1 198 ? 16.272 11.705 21.025 1.00 10.02 198 GLU A N 1
ATOM 1595 C CA . GLU A 1 198 ? 15.293 10.624 21.140 1.00 10.47 198 GLU A CA 1
ATOM 1596 C C . GLU A 1 198 ? 15.981 9.377 21.727 1.00 9.47 198 GLU A C 1
ATOM 1597 O O . GLU A 1 198 ? 15.401 8.647 22.554 1.00 8.76 198 GLU A O 1
ATOM 1603 N N . TYR A 1 199 ? 17.204 9.115 21.267 1.00 9.59 199 TYR A N 1
ATOM 1604 C CA . TYR A 1 199 ? 17.955 7.951 21.780 1.00 10.85 199 TYR A CA 1
ATOM 1605 C C . TYR A 1 199 ? 18.226 8.100 23.286 1.00 9.99 199 TYR A C 1
ATOM 1606 O O . TYR A 1 199 ? 18.007 7.163 24.083 1.00 10.52 199 TYR A O 1
ATOM 1615 N N . THR A 1 200 ? 18.698 9.277 23.676 1.00 10.59 200 THR A N 1
ATOM 1616 C CA . THR A 1 200 ? 18.970 9.579 25.092 1.00 11.18 200 THR A CA 1
ATOM 1617 C C . THR A 1 200 ? 17.730 9.353 25.965 1.00 11.53 200 THR A C 1
ATOM 1618 O O . THR A 1 200 ? 17.781 8.655 26.994 1.00 11.43 200 THR A O 1
ATOM 1622 N N . ALA A 1 201 ? 16.615 9.951 25.539 1.00 11.26 201 ALA A N 1
ATOM 1623 C CA . ALA A 1 201 ? 15.349 9.854 26.261 1.00 11.48 201 ALA A CA 1
ATOM 1624 C C . ALA A 1 201 ? 14.893 8.403 26.439 1.00 11.34 201 ALA A C 1
ATOM 1625 O O . ALA A 1 201 ? 14.452 8.019 27.532 1.00 12.34 201 ALA A O 1
ATOM 1627 N N . ASN A 1 202 ? 15.023 7.589 25.380 1.00 10.46 202 ASN A N 1
ATOM 1628 C CA . ASN A 1 202 ? 14.440 6.232 25.353 1.00 11.84 202 ASN A CA 1
ATOM 1629 C C . ASN A 1 202 ? 15.320 5.129 25.891 1.00 12.71 202 ASN A C 1
ATOM 1630 O O . ASN A 1 202 ? 14.813 4.120 26.351 1.00 13.02 202 ASN A O 1
ATOM 1635 N N . ILE A 1 203 ? 16.631 5.306 25.791 1.00 14.19 203 ILE A N 1
ATOM 1636 C CA . ILE A 1 203 ? 17.574 4.239 26.161 1.00 16.29 203 ILE A CA 1
ATOM 1637 C C . ILE A 1 203 ? 18.296 4.599 27.457 1.00 16.64 203 ILE A C 1
ATOM 1638 O O . ILE A 1 203 ? 18.500 3.744 28.332 1.00 17.65 203 ILE A O 1
ATOM 1643 N N . LEU A 1 204 ? 18.632 5.876 27.597 1.00 16.06 204 LEU A N 1
ATOM 1644 C CA . LEU A 1 204 ? 19.515 6.295 28.674 1.00 15.55 204 LEU A CA 1
ATOM 1645 C C . LEU A 1 204 ? 18.817 7.034 29.793 1.00 15.56 204 LEU A C 1
ATOM 1646 O O . LEU A 1 204 ? 19.470 7.435 30.771 1.00 15.41 204 LEU A O 1
ATOM 1651 N N . GLY A 1 205 ? 17.507 7.236 29.653 1.00 15.02 205 GLY A N 1
ATOM 1652 C CA . GLY A 1 205 ? 16.780 8.233 30.482 1.00 15.48 205 GLY A CA 1
ATOM 1653 C C . GLY A 1 205 ? 17.008 8.065 31.983 1.00 15.59 205 GLY A C 1
ATOM 1654 O O . GLY A 1 205 ? 17.073 9.049 32.722 1.00 16.25 205 GLY A O 1
ATOM 1655 N N . LEU A 1 206 ? 17.110 6.816 32.436 1.00 15.58 206 LEU A N 1
ATOM 1656 C CA . LEU A 1 206 ? 17.251 6.516 33.865 1.00 16.12 206 LEU A CA 1
ATOM 1657 C C . LEU A 1 206 ? 18.722 6.476 34.337 1.00 16.20 206 LEU A C 1
ATOM 1658 O O . LEU A 1 206 ? 18.986 6.194 35.526 1.00 15.49 206 LEU A O 1
ATOM 1663 N N . PHE A 1 207 ? 19.649 6.784 33.429 1.00 15.20 207 PHE A N 1
ATOM 1664 C CA . PHE A 1 207 ? 21.087 6.612 33.711 1.00 15.89 207 PHE A CA 1
ATOM 1665 C C . PHE A 1 207 ? 21.901 7.928 33.760 1.00 16.33 207 PHE A C 1
ATOM 1666 O O . PHE A 1 207 ? 23.102 7.946 33.427 1.00 15.96 207 PHE A O 1
ATOM 1674 N N . SER A 1 208 ? 21.274 9.028 34.203 1.00 16.33 208 SER A N 1
ATOM 1675 C CA . SER A 1 208 ? 22.005 10.336 34.224 1.00 16.86 208 SER A CA 1
ATOM 1676 C C . SER A 1 208 ? 23.237 10.298 35.127 1.00 16.56 208 SER A C 1
ATOM 1677 O O . SER A 1 208 ? 24.263 10.901 34.804 1.00 17.04 208 SER A O 1
ATOM 1680 N N . ALA A 1 209 ? 23.146 9.570 36.243 1.00 16.74 209 ALA A N 1
ATOM 1681 C CA . ALA A 1 209 ? 24.268 9.486 37.184 1.00 16.76 209 ALA A CA 1
ATOM 1682 C C . ALA A 1 209 ? 25.446 8.775 36.501 1.00 16.65 209 ALA A C 1
ATOM 1683 O O . ALA A 1 209 ? 26.608 9.216 36.590 1.00 16.99 209 ALA A O 1
ATOM 1685 N N . GLN A 1 210 ? 25.133 7.713 35.768 1.00 15.40 210 GLN A N 1
ATOM 1686 C CA . GLN A 1 210 ? 26.153 6.954 35.047 1.00 15.57 210 GLN A CA 1
ATOM 1687 C C . GLN A 1 210 ? 26.752 7.802 33.923 1.00 15.05 210 GLN A C 1
ATOM 1688 O O . GLN A 1 210 ? 27.949 7.741 33.679 1.00 14.44 210 GLN A O 1
ATOM 1694 N N . MET A 1 211 ? 25.936 8.639 33.282 1.00 15.02 211 MET A N 1
ATOM 1695 C CA . MET A 1 211 ? 26.453 9.596 32.288 1.00 15.29 211 MET A CA 1
ATOM 1696 C C . MET A 1 211 ? 27.401 10.647 32.874 1.00 16.37 211 MET A C 1
ATOM 1697 O O . MET A 1 211 ? 28.410 10.998 32.230 1.00 15.11 211 MET A O 1
ATOM 1702 N N . ARG A 1 212 ? 27.085 11.128 34.083 1.00 16.46 212 ARG A N 1
ATOM 1703 C CA . ARG A 1 212 ? 27.950 12.080 34.790 1.00 18.57 212 ARG A CA 1
ATOM 1704 C C . ARG A 1 212 ? 29.339 11.459 34.978 1.00 18.14 212 ARG A C 1
ATOM 1705 O O . ARG A 1 212 ? 30.352 12.109 34.692 1.00 18.68 212 ARG A O 1
ATOM 1713 N N . LYS A 1 213 ? 29.365 10.184 35.389 1.00 19.13 213 LYS A N 1
ATOM 1714 C CA . LYS A 1 213 ? 30.621 9.433 35.626 1.00 20.01 213 LYS A CA 1
ATOM 1715 C C . LYS A 1 213 ? 31.415 9.303 34.337 1.00 19.88 213 LYS A C 1
ATOM 1716 O O . LYS A 1 213 ? 32.631 9.519 34.301 1.00 19.67 213 LYS A O 1
ATOM 1722 N N . ALA A 1 214 ? 30.704 8.957 33.268 1.00 19.33 214 ALA A N 1
ATOM 1723 C CA . ALA A 1 214 ? 31.322 8.662 32.004 1.00 18.54 214 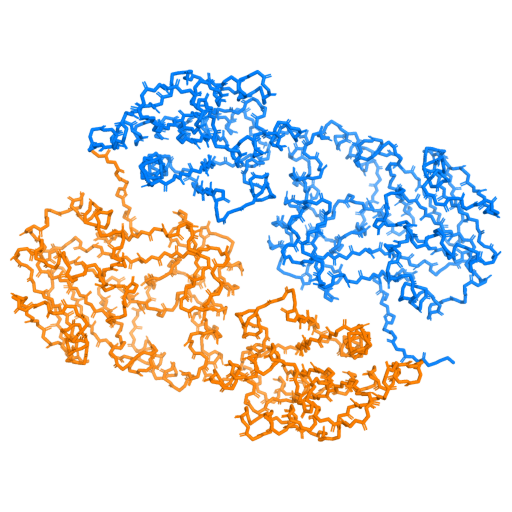ALA A CA 1
ATOM 1724 C C . ALA A 1 214 ? 31.910 9.949 31.445 1.00 18.58 214 ALA A C 1
ATOM 1725 O O . ALA A 1 214 ? 33.039 9.948 30.972 1.00 18.68 214 ALA A O 1
ATOM 1727 N N . LEU A 1 215 ? 31.156 11.050 31.533 1.00 18.71 215 LEU A N 1
ATOM 1728 C CA . LEU A 1 215 ? 31.634 12.339 31.043 1.00 19.11 215 LEU A CA 1
ATOM 1729 C C . LEU A 1 215 ? 32.858 12.836 31.829 1.00 20.22 215 LEU A C 1
ATOM 1730 O O . LEU A 1 215 ? 33.798 13.393 31.240 1.00 19.19 215 LEU A O 1
ATOM 1735 N N . GLU A 1 216 ? 32.842 12.608 33.138 1.00 21.17 216 GLU A N 1
ATOM 1736 C CA . GLU A 1 216 ? 33.997 12.890 34.002 1.00 23.77 216 GLU A CA 1
ATOM 1737 C C . GLU A 1 216 ? 35.260 12.187 33.447 1.00 23.09 216 GLU A C 1
ATOM 1738 O O . GLU A 1 216 ? 36.274 12.836 33.179 1.00 23.64 216 GLU A O 1
ATOM 1744 N N . VAL A 1 217 ? 35.186 10.877 33.231 1.00 22.51 217 VAL A N 1
ATOM 1745 C CA . VAL A 1 217 ? 36.324 10.132 32.680 1.00 22.15 217 VAL A CA 1
ATOM 1746 C C . VAL A 1 217 ? 36.742 10.665 31.292 1.00 22.28 217 VAL A C 1
ATOM 1747 O O . VAL A 1 217 ? 37.944 10.914 31.046 1.00 21.98 217 VAL A O 1
ATOM 1751 N N . ALA A 1 218 ? 35.771 10.851 30.390 1.00 21.18 218 ALA A N 1
ATOM 1752 C CA . ALA A 1 218 ? 36.074 11.375 29.054 1.00 21.66 218 ALA A CA 1
ATOM 1753 C C . ALA A 1 218 ? 36.735 12.747 29.097 1.00 21.36 218 ALA A C 1
ATOM 1754 O O . ALA A 1 218 ? 37.563 13.060 28.241 1.00 21.64 218 ALA A O 1
ATOM 1756 N N . SER A 1 219 ? 36.365 13.565 30.083 1.00 21.46 219 SER A N 1
ATOM 1757 C CA . SER A 1 219 ? 36.935 14.895 30.217 1.00 22.01 219 SER A CA 1
ATOM 1758 C C . SER A 1 219 ? 38.449 14.820 30.442 1.00 22.46 219 SER A C 1
ATOM 1759 O O . SER A 1 219 ? 39.169 15.784 30.155 1.00 23.10 219 SER A O 1
ATOM 1762 N N . THR A 1 220 ? 38.931 13.680 30.934 1.00 21.77 220 THR A N 1
ATOM 1763 C CA . THR A 1 220 ? 40.339 13.563 31.308 1.00 21.64 220 THR A CA 1
ATOM 1764 C C . THR A 1 220 ? 41.259 13.337 30.112 1.00 21.58 220 THR A C 1
ATOM 1765 O O . THR A 1 220 ? 42.475 13.468 30.234 1.00 22.47 220 THR A O 1
ATOM 1769 N N . VAL A 1 221 ? 40.694 13.014 28.952 1.00 20.35 221 VAL A N 1
ATOM 1770 C CA . VAL A 1 221 ? 41.523 12.739 27.784 1.00 19.26 221 VAL A CA 1
ATOM 1771 C C . VAL A 1 221 ? 41.048 13.584 26.612 1.00 19.61 221 VAL A C 1
ATOM 1772 O O . VAL A 1 221 ? 39.882 13.998 26.573 1.00 18.83 221 VAL A O 1
ATOM 1776 N N . GLU A 1 222 ? 41.938 13.835 25.663 1.00 18.83 222 GLU A N 1
ATOM 1777 C CA . GLU A 1 222 ? 41.577 14.576 24.468 1.00 18.83 222 GLU A CA 1
ATOM 1778 C C . GLU A 1 222 ? 40.814 13.669 23.485 1.00 17.50 222 GLU A C 1
ATOM 1779 O O . GLU A 1 222 ? 41.288 12.591 23.131 1.00 16.28 222 GLU A O 1
ATOM 1785 N N . ILE A 1 223 ? 39.659 14.132 23.025 1.00 16.15 223 ILE A N 1
ATOM 1786 C CA . ILE A 1 223 ? 38.879 13.397 22.016 1.00 15.57 223 ILE A CA 1
ATOM 1787 C C . ILE A 1 223 ? 38.662 14.264 20.759 1.00 15.21 223 ILE A C 1
ATOM 1788 O O . ILE A 1 223 ? 38.037 15.332 20.847 1.00 16.26 223 ILE A O 1
ATOM 1793 N N . LYS A 1 224 ? 39.167 13.833 19.599 1.00 14.13 224 LYS A N 1
ATOM 1794 C CA . LYS A 1 224 ? 38.876 14.533 18.335 1.00 15.47 224 LYS A CA 1
ATOM 1795 C C . LYS A 1 224 ? 37.706 13.892 17.606 1.00 13.73 224 LYS A C 1
ATOM 1796 O O . LYS A 1 224 ? 37.080 14.548 16.793 1.00 13.00 224 LYS A O 1
ATOM 1802 N N . TYR A 1 225 ? 37.466 12.600 17.850 1.00 13.32 225 TYR A N 1
ATOM 1803 C CA . TYR A 1 225 ? 36.424 11.848 17.134 1.00 13.37 225 TYR A CA 1
ATOM 1804 C C . TYR A 1 225 ? 35.635 10.951 18.065 1.00 12.66 225 TYR A C 1
ATOM 1805 O O . TYR A 1 225 ? 36.228 10.224 18.882 1.00 12.46 225 TYR A O 1
ATOM 1814 N N . ILE A 1 226 ? 34.303 10.971 17.943 1.00 11.31 226 ILE A N 1
ATOM 1815 C CA . ILE A 1 226 ? 33.501 9.980 18.654 1.00 10.10 226 ILE A CA 1
ATOM 1816 C C . ILE A 1 226 ? 32.803 9.095 17.629 1.00 10.82 226 ILE A C 1
ATOM 1817 O O . ILE A 1 226 ? 31.910 9.553 16.884 1.00 10.46 226 ILE A O 1
ATOM 1822 N N . LEU A 1 227 ? 33.264 7.856 17.543 1.00 10.47 227 LEU A N 1
ATOM 1823 C CA . LEU A 1 227 ? 32.692 6.898 16.601 1.00 11.00 227 LEU A CA 1
ATOM 1824 C C . LEU A 1 227 ? 31.710 6.020 17.365 1.00 11.13 227 LEU A C 1
ATOM 1825 O O . LEU A 1 227 ? 32.085 5.196 18.191 1.00 10.71 227 LEU A O 1
ATOM 1830 N N . SER A 1 228 ? 30.430 6.237 17.099 1.00 10.50 228 SER A N 1
ATOM 1831 C CA . SER A 1 228 ? 29.368 5.566 17.826 1.00 10.41 228 SER A CA 1
ATOM 1832 C C . SER A 1 228 ? 28.972 4.266 17.107 1.00 9.67 228 SER A C 1
ATOM 1833 O O . SER A 1 228 ? 29.263 4.107 15.946 1.00 8.86 228 SER A O 1
ATOM 1836 N N . ALA A 1 229 ? 28.276 3.379 17.806 1.00 9.84 229 ALA A N 1
ATOM 1837 C CA . ALA A 1 229 ? 27.793 2.110 17.217 1.00 10.22 229 ALA A CA 1
ATOM 1838 C C . ALA A 1 229 ? 26.385 2.206 16.580 1.00 9.99 229 ALA A C 1
ATOM 1839 O O . ALA A 1 229 ? 25.931 1.258 15.954 1.00 10.06 229 ALA A O 1
ATOM 1841 N N . HIS A 1 230 ? 25.730 3.358 16.700 1.00 10.13 230 HIS A N 1
ATOM 1842 C CA . HIS A 1 230 ? 24.449 3.603 16.003 1.00 9.69 230 HIS A CA 1
ATOM 1843 C C . HIS A 1 230 ? 24.458 4.952 15.285 1.00 9.94 230 HIS A C 1
ATOM 1844 O O . HIS A 1 230 ? 24.796 5.984 15.895 1.00 9.83 230 HIS A O 1
ATOM 1851 N N . GLY A 1 231 ? 24.104 4.942 13.998 1.00 9.00 231 GLY A N 1
ATOM 1852 C CA . GLY A 1 231 ? 23.869 6.183 13.288 1.00 9.90 231 GLY A CA 1
ATOM 1853 C C . GLY A 1 231 ? 25.169 6.845 12.875 1.00 10.45 231 GLY A C 1
ATOM 1854 O O . GLY A 1 231 ? 26.109 6.154 12.466 1.00 9.87 231 GLY A O 1
ATOM 1855 N N . VAL A 1 232 ? 25.226 8.170 12.989 1.00 9.66 232 VAL A N 1
ATOM 1856 C CA . VAL A 1 232 ? 26.397 8.914 12.534 1.00 10.23 232 VAL A CA 1
ATOM 1857 C C . VAL A 1 232 ? 27.373 9.175 13.678 1.00 10.53 232 VAL A C 1
ATOM 1858 O O . VAL A 1 232 ? 27.014 9.113 14.877 1.00 11.10 232 VAL A O 1
ATOM 1862 N N . SER A 1 233 ? 28.610 9.441 13.287 1.00 10.83 233 SER A N 1
ATOM 1863 C CA . SER A 1 233 ? 29.683 9.714 14.237 1.00 11.19 233 SER A CA 1
ATOM 1864 C C . SER A 1 233 ? 29.984 11.211 14.274 1.00 11.18 233 SER A C 1
ATOM 1865 O O . SER A 1 233 ? 29.447 11.996 13.473 1.00 11.24 233 SER A O 1
ATOM 1868 N N . TRP A 1 234 ? 30.838 11.608 15.218 1.00 11.45 234 TRP A N 1
ATOM 1869 C CA . TRP A 1 234 ? 30.962 12.991 15.625 1.00 11.53 234 TRP A CA 1
ATOM 1870 C C . TRP A 1 234 ? 32.401 13.504 15.518 1.00 12.51 234 TRP A C 1
ATOM 1871 O O . TRP A 1 234 ? 33.385 12.810 15.902 1.00 12.23 234 TRP A O 1
ATOM 1882 N N . ARG A 1 235 ? 32.519 14.728 15.033 1.00 12.11 235 ARG A N 1
ATOM 1883 C CA . ARG A 1 235 ? 33.764 15.461 14.996 1.00 13.45 235 ARG A CA 1
ATOM 1884 C C . ARG A 1 235 ? 33.494 16.998 15.030 1.00 13.46 235 ARG A C 1
ATOM 1885 O O . ARG A 1 235 ? 32.415 17.414 14.960 1.00 14.34 235 ARG A O 1
ATOM 1893 N N . GLY A 1 236 ? 34.539 17.773 15.169 1.00 14.31 236 GLY A N 1
ATOM 1894 C CA . GLY A 1 236 ? 34.426 19.203 15.230 1.00 14.58 236 GLY A CA 1
ATOM 1895 C C . GLY A 1 236 ? 33.362 19.828 16.098 1.00 14.53 236 GLY A C 1
ATOM 1896 O O . GLY A 1 236 ? 33.046 19.352 17.141 1.00 14.52 236 GLY A O 1
ATOM 1897 N N . ASP A 1 237 ? 32.766 20.890 15.580 1.00 15.31 237 ASP A N 1
ATOM 1898 C CA . ASP A 1 237 ? 31.690 21.578 16.250 1.00 16.29 237 ASP A CA 1
ATOM 1899 C C . ASP A 1 237 ? 30.506 20.698 16.611 1.00 15.73 237 ASP A C 1
ATOM 1900 O O . ASP A 1 237 ? 29.967 20.839 17.687 1.00 15.85 237 ASP A O 1
ATOM 1905 N N . ALA A 1 238 ? 30.070 19.851 15.674 1.00 15.38 238 ALA A N 1
ATOM 1906 C CA . ALA A 1 238 ? 28.906 19.020 15.960 1.00 14.87 238 ALA A CA 1
ATOM 1907 C C . ALA A 1 238 ? 29.158 18.110 17.158 1.00 14.66 238 ALA A C 1
ATOM 1908 O O . ALA A 1 238 ? 28.259 17.862 17.961 1.00 13.95 238 ALA A O 1
ATOM 1910 N N . MET A 1 239 ? 30.387 17.617 17.271 1.00 14.03 239 MET A N 1
ATOM 1911 C CA . MET A 1 239 ? 30.797 16.843 18.436 1.00 14.62 239 MET A CA 1
ATOM 1912 C C . MET A 1 239 ? 30.631 17.617 19.754 1.00 14.60 239 MET A C 1
ATOM 1913 O O . MET A 1 239 ? 30.181 17.051 20.759 1.00 13.60 239 MET A O 1
ATOM 1918 N N . GLY A 1 240 ? 30.972 18.908 19.722 1.00 14.88 240 GLY A N 1
ATOM 1919 C CA . GLY A 1 240 ? 30.776 19.823 20.875 1.00 15.59 240 GLY A CA 1
ATOM 1920 C C . GLY A 1 240 ? 29.325 19.914 21.323 1.00 15.45 240 GLY A C 1
ATOM 1921 O O . GLY A 1 240 ? 29.024 19.864 22.521 1.00 15.71 240 GLY A O 1
ATOM 1922 N N . LEU A 1 241 ? 28.416 20.011 20.355 1.00 16.07 241 LEU A N 1
ATOM 1923 C CA . LEU A 1 241 ? 26.971 20.032 20.614 1.00 15.06 241 LEU A CA 1
ATOM 1924 C C . LEU A 1 241 ? 26.465 18.748 21.289 1.00 15.18 241 LEU A C 1
ATOM 1925 O O . LEU A 1 241 ? 25.644 18.783 22.221 1.00 14.25 241 LEU A O 1
ATOM 1930 N N . ALA A 1 242 ? 26.927 17.613 20.771 1.00 14.23 242 ALA A N 1
ATOM 1931 C CA . ALA A 1 242 ? 26.504 16.329 21.282 1.00 14.46 242 ALA A CA 1
ATOM 1932 C C . ALA A 1 242 ? 26.937 16.196 22.755 1.00 14.07 242 ALA A C 1
ATOM 1933 O O . ALA A 1 242 ? 26.139 15.817 23.617 1.00 14.28 242 ALA A O 1
ATOM 1935 N N . ILE A 1 243 ? 28.212 16.476 23.007 1.00 14.23 243 ILE A N 1
ATOM 1936 C CA . ILE A 1 243 ? 28.768 16.443 24.360 1.00 14.72 243 ILE A CA 1
ATOM 1937 C C . ILE A 1 243 ? 28.004 17.390 25.287 1.00 14.58 243 ILE A C 1
ATOM 1938 O O . ILE A 1 243 ? 27.643 16.990 26.408 1.00 14.12 243 ILE A O 1
ATOM 1943 N N . ALA A 1 244 ? 27.746 18.610 24.805 1.00 14.43 244 ALA A N 1
ATOM 1944 C CA . ALA A 1 244 ? 27.012 19.628 25.605 1.00 14.93 244 ALA A CA 1
ATOM 1945 C C . ALA A 1 244 ? 25.600 19.181 26.005 1.00 15.50 244 ALA A C 1
ATOM 1946 O O . ALA A 1 244 ? 25.165 19.449 27.133 1.00 15.54 244 ALA A O 1
ATOM 1948 N N . GLU A 1 245 ? 24.892 18.500 25.098 1.00 13.78 245 GLU A N 1
ATOM 1949 C CA . GLU A 1 245 ? 23.554 17.971 25.416 1.00 14.01 245 GLU A CA 1
ATOM 1950 C C . GLU A 1 245 ? 23.613 16.877 26.492 1.00 13.69 245 GLU A C 1
ATOM 1951 O O . GLU A 1 245 ? 22.832 16.899 27.453 1.00 14.31 245 GLU A O 1
ATOM 1957 N N . TYR A 1 246 ? 24.494 15.890 26.319 1.00 13.43 246 TYR A N 1
ATOM 1958 C CA . TYR A 1 246 ? 24.693 14.880 27.364 1.00 14.31 246 TYR A CA 1
ATOM 1959 C C . TYR A 1 246 ? 25.060 15.518 28.711 1.00 15.06 246 TYR A C 1
ATOM 1960 O O . TYR A 1 246 ? 24.582 15.096 29.779 1.00 16.33 246 TYR A O 1
ATOM 1969 N N . ASP A 1 247 ? 25.913 16.531 28.661 1.00 15.64 247 ASP A N 1
ATOM 1970 C CA . ASP A 1 247 ? 26.330 17.214 29.900 1.00 16.69 247 ASP A CA 1
ATOM 1971 C C . ASP A 1 247 ? 25.154 17.895 30.613 1.00 16.50 247 ASP A C 1
ATOM 1972 O O . ASP A 1 247 ? 24.975 17.716 31.822 1.00 17.85 247 ASP A O 1
ATOM 1977 N N . ARG A 1 248 ? 24.365 18.668 29.868 1.00 16.57 248 ARG A N 1
ATOM 1978 C CA . ARG A 1 248 ? 23.184 19.306 30.428 1.00 17.23 248 ARG A CA 1
ATOM 1979 C C . ARG A 1 248 ? 22.232 18.250 30.955 1.00 16.93 248 ARG A C 1
ATOM 1980 O O . ARG A 1 248 ? 21.802 18.318 32.107 1.00 17.30 248 ARG A O 1
ATOM 1988 N N . TRP A 1 249 ? 21.929 17.245 30.133 1.00 16.74 249 TRP A N 1
ATOM 1989 C CA . TRP A 1 249 ? 20.996 16.204 30.566 1.00 15.97 249 TRP A CA 1
ATOM 1990 C C . TRP A 1 249 ? 21.472 15.480 31.828 1.00 16.39 249 TRP A C 1
ATOM 1991 O O . TRP A 1 249 ? 20.677 15.260 32.745 1.00 16.38 249 TRP A O 1
ATOM 2002 N N . SER A 1 250 ? 22.758 15.117 31.892 1.00 16.58 250 SER A N 1
ATOM 2003 C CA . SER A 1 250 ? 23.302 14.406 33.068 1.00 16.68 250 SER A CA 1
ATOM 2004 C C . SER A 1 250 ? 23.138 15.244 34.352 1.00 17.94 250 SER A C 1
ATOM 2005 O O . SER A 1 250 ? 23.091 14.692 35.456 1.00 18.16 250 SER A O 1
ATOM 2008 N N . LYS A 1 251 ? 23.039 16.559 34.183 1.00 17.93 251 LYS A N 1
ATOM 2009 C CA . LYS A 1 251 ? 22.875 17.498 35.298 1.00 19.11 251 LYS A CA 1
ATOM 2010 C C . LYS A 1 251 ? 21.408 17.980 35.471 1.00 19.20 251 LYS A C 1
ATOM 2011 O O . LYS A 1 251 ? 21.100 18.806 36.347 1.00 18.35 251 LYS A O 1
ATOM 2017 N N . GLY A 1 252 ? 20.504 17.459 34.643 1.00 18.14 252 GLY A N 1
ATOM 2018 C CA . GLY A 1 252 ? 19.101 17.860 34.729 1.00 18.27 252 GLY A CA 1
ATOM 2019 C C . GLY A 1 252 ? 18.845 19.275 34.243 1.00 17.93 252 GLY A C 1
ATOM 2020 O O . GLY A 1 252 ? 17.842 19.903 34.609 1.00 18.77 252 GLY A O 1
ATOM 2021 N N . GLN A 1 253 ? 19.725 19.761 33.373 1.00 17.33 253 GLN A N 1
ATOM 2022 C CA . GLN A 1 253 ? 19.646 21.111 32.864 1.00 17.69 253 GLN A CA 1
ATOM 2023 C C . GLN A 1 253 ? 19.164 21.131 31.411 1.00 17.32 253 GLN A C 1
ATOM 2024 O O . GLN A 1 253 ? 19.374 22.125 30.704 1.00 17.25 253 GLN A O 1
ATOM 2030 N N . HIS A 1 254 ? 18.538 20.033 30.977 1.00 16.28 254 HIS A N 1
ATOM 2031 C CA . HIS A 1 254 ? 18.188 19.822 29.562 1.00 16.69 254 HIS A CA 1
ATOM 2032 C C . HIS A 1 254 ? 16.779 20.304 29.199 1.00 17.32 254 HIS A C 1
ATOM 2033 O O . HIS A 1 254 ? 16.336 20.169 28.040 1.00 17.86 254 HIS A O 1
ATOM 2040 N N . CYS A 1 255 ? 16.064 20.878 30.153 1.00 17.32 255 CYS A N 1
ATOM 2041 C CA . CYS A 1 255 ? 14.665 21.154 29.858 1.00 17.69 255 CYS A CA 1
ATOM 2042 C C . CYS A 1 255 ? 14.401 22.465 29.080 1.00 17.02 255 CYS A C 1
ATOM 2043 O O . CYS A 1 255 ? 15.253 23.377 29.002 1.00 15.41 255 CYS A O 1
ATOM 2046 N N . GLN A 1 256 ? 13.245 22.523 28.431 1.00 15.93 256 GLN A N 1
ATOM 2047 C CA . GLN A 1 256 ? 12.874 23.687 27.648 1.00 14.95 256 GLN A CA 1
ATOM 2048 C C . GLN A 1 256 ? 11.633 24.331 28.265 1.00 14.62 256 GLN A C 1
ATOM 2049 O O . GLN A 1 256 ? 10.967 23.709 29.099 1.00 14.28 256 GLN A O 1
ATOM 2055 N N . LYS A 1 257 ? 11.338 25.571 27.870 1.00 13.07 257 LYS A N 1
ATOM 2056 C CA . LYS A 1 257 ? 10.093 26.224 28.237 1.00 14.14 257 LYS A CA 1
ATOM 2057 C C . LYS A 1 257 ? 9.037 25.570 27.332 1.00 12.52 257 LYS A C 1
ATOM 2058 O O . LYS A 1 257 ? 8.737 26.062 26.237 1.00 13.06 257 LYS A O 1
ATOM 2064 N N . LYS A 1 258 ? 8.549 24.417 27.780 1.00 11.47 258 LYS A N 1
ATOM 2065 C CA . LYS A 1 258 ? 7.800 23.498 26.907 1.00 11.17 258 LYS A CA 1
ATOM 2066 C C . LYS A 1 258 ? 6.869 22.686 27.802 1.00 10.77 258 LYS A C 1
ATOM 2067 O O . LYS A 1 258 ? 7.275 22.203 28.871 1.00 10.68 258 LYS A O 1
ATOM 2073 N N . VAL A 1 259 ? 5.617 22.588 27.363 1.00 9.93 259 VAL A N 1
ATOM 2074 C CA . VAL A 1 259 ? 4.620 21.761 28.006 1.00 9.89 259 VAL A CA 1
ATOM 2075 C C . VAL A 1 259 ? 4.183 20.678 27.008 1.00 9.58 259 VAL A C 1
ATOM 2076 O O . VAL A 1 259 ? 3.894 20.992 25.852 1.00 9.82 259 VAL A O 1
ATOM 2080 N N . THR A 1 260 ? 4.196 19.422 27.446 1.00 9.76 260 THR A N 1
ATOM 2081 C CA . THR A 1 260 ? 3.627 18.305 26.636 1.00 10.41 260 THR A CA 1
ATOM 2082 C C . THR A 1 260 ? 2.394 17.695 27.308 1.00 10.51 260 THR A C 1
ATOM 2083 O O . THR A 1 260 ? 2.448 17.382 28.506 1.00 9.11 260 THR A O 1
ATOM 2087 N N . VAL A 1 261 ? 1.304 17.509 26.538 1.00 10.57 261 VAL A N 1
ATOM 2088 C CA . VAL A 1 261 ? 0.116 16.821 27.040 1.00 10.98 261 VAL A CA 1
ATOM 2089 C C . VAL A 1 261 ? 0.040 15.438 26.368 1.00 10.35 261 VAL A C 1
ATOM 2090 O O . VAL A 1 261 ? 0.164 15.336 25.150 1.00 10.91 261 VAL A O 1
ATOM 2094 N N . VAL A 1 262 ? -0.061 14.389 27.170 1.00 9.62 262 VAL A N 1
ATOM 2095 C CA . VAL A 1 262 ? -0.125 13.024 26.655 1.00 10.14 262 VAL A CA 1
ATOM 2096 C C . VAL A 1 262 ? -1.505 12.477 27.031 1.00 11.05 262 VAL A C 1
ATOM 2097 O O . VAL A 1 262 ? -1.906 12.539 28.201 1.00 10.61 262 VAL A O 1
ATOM 2101 N N . LEU A 1 263 ? -2.252 11.982 26.051 1.00 11.35 263 LEU A N 1
ATOM 2102 C CA . LEU A 1 263 ? -3.598 11.530 26.380 1.00 11.06 263 LEU A CA 1
ATOM 2103 C C . LEU A 1 263 ? -4.110 10.469 25.442 1.00 11.98 263 LEU A C 1
ATOM 2104 O O . LEU A 1 263 ? -3.490 10.151 24.422 1.00 11.44 263 LEU A O 1
ATOM 2109 N N . ASP A 1 264 ? -5.276 9.947 25.786 1.00 11.83 264 ASP A N 1
ATOM 2110 C CA . ASP A 1 264 ? -6.059 9.232 24.804 1.00 14.59 264 ASP A CA 1
ATOM 2111 C C . ASP A 1 264 ? -7.514 9.654 25.057 1.00 15.28 264 ASP A C 1
ATOM 2112 O O . ASP A 1 264 ? -7.835 10.211 26.101 1.00 16.43 264 ASP A O 1
ATOM 2117 N N . SER A 1 265 ? -8.387 9.396 24.106 1.00 17.06 265 SER A N 1
ATOM 2118 C CA . SER A 1 265 ? -9.765 9.880 24.197 1.00 16.89 265 SER A CA 1
ATOM 2119 C C . SER A 1 265 ? -10.587 8.917 23.339 1.00 17.30 265 SER A C 1
ATOM 2120 O O . SER A 1 265 ? -10.078 8.394 22.376 1.00 18.26 265 SER A O 1
ATOM 2123 N N . MET A 1 266 ? -11.850 8.693 23.687 1.00 16.44 266 MET A N 1
ATOM 2124 C CA . MET A 1 266 ? -12.738 7.823 22.914 1.00 17.34 266 MET A CA 1
ATOM 2125 C C . MET A 1 266 ? -13.744 8.600 22.048 1.00 16.71 266 MET A C 1
ATOM 2126 O O . MET A 1 266 ? -13.966 8.256 20.871 1.00 17.21 266 MET A O 1
ATOM 2131 N N . TYR A 1 267 ? -14.368 9.623 22.632 1.00 16.74 267 TYR A N 1
ATOM 2132 C CA . TYR A 1 267 ? -15.315 10.471 21.885 1.00 17.27 267 TYR A CA 1
ATOM 2133 C C . TYR A 1 267 ? -14.871 11.941 21.814 1.00 18.18 267 TYR A C 1
ATOM 2134 O O . TYR A 1 267 ? -15.634 12.808 21.389 1.00 18.35 267 TYR A O 1
ATOM 2143 N N . GLY A 1 268 ? -13.638 12.221 22.219 1.00 17.98 268 GLY A N 1
ATOM 2144 C CA . GLY A 1 268 ? -13.030 13.512 21.848 1.00 17.99 268 GLY A CA 1
ATOM 2145 C C . GLY A 1 268 ? -13.229 14.680 22.805 1.00 17.83 268 GLY A C 1
ATOM 2146 O O . GLY A 1 268 ? -12.674 15.751 22.574 1.00 17.83 268 GLY A O 1
ATOM 2147 N N . THR A 1 269 ? -13.995 14.502 23.879 1.00 17.33 269 THR A N 1
ATOM 2148 C CA . THR A 1 269 ? -14.177 15.625 24.823 1.00 17.82 269 THR A CA 1
ATOM 2149 C C . THR A 1 269 ? -12.927 15.884 25.675 1.00 17.27 269 THR A C 1
ATOM 2150 O O . THR A 1 269 ? -12.589 17.049 25.946 1.00 16.81 269 THR A O 1
ATOM 2154 N N . THR A 1 270 ? -12.250 14.809 26.096 1.00 17.63 270 THR A N 1
ATOM 2155 C CA . THR A 1 270 ? -10.961 14.953 26.796 1.00 17.53 270 THR A CA 1
ATOM 2156 C C . THR A 1 270 ? -9.937 15.622 25.857 1.00 17.12 270 THR A C 1
ATOM 2157 O O . THR A 1 270 ? -9.114 16.455 26.282 1.00 16.67 270 THR A O 1
ATOM 2161 N N . HIS A 1 271 ? -9.991 15.245 24.583 1.00 16.60 271 HIS A N 1
ATOM 2162 C CA . HIS A 1 271 ? -9.193 15.912 23.536 1.00 16.44 271 HIS A CA 1
ATOM 2163 C C . HIS A 1 271 ? -9.458 17.425 23.407 1.00 16.23 271 HIS A C 1
ATOM 2164 O O . HIS A 1 271 ? -8.514 18.221 23.349 1.00 16.67 271 HIS A O 1
ATOM 2171 N N . ARG A 1 272 ? -10.721 17.837 23.350 1.00 16.66 272 ARG A N 1
ATOM 2172 C CA . ARG A 1 272 ? -11.042 19.270 23.251 1.00 16.65 272 ARG A CA 1
ATOM 2173 C C . ARG A 1 272 ? -10.581 20.059 24.493 1.00 16.54 272 ARG A C 1
ATOM 2174 O O . ARG A 1 272 ? -10.077 21.178 24.373 1.00 16.18 272 ARG A O 1
ATOM 2182 N N . MET A 1 273 ? -10.742 19.474 25.670 1.00 16.20 273 MET A N 1
ATOM 2183 C CA . MET A 1 273 ? -10.241 20.128 26.879 1.00 15.96 273 MET A CA 1
ATOM 2184 C C . MET A 1 273 ? -8.717 20.249 26.824 1.00 15.65 273 MET A C 1
ATOM 2185 O O . MET A 1 273 ? -8.140 21.264 27.269 1.00 15.94 273 MET A O 1
ATOM 2190 N N . ALA A 1 274 ? -8.067 19.212 26.286 1.00 14.84 274 ALA A N 1
ATOM 2191 C CA . ALA A 1 274 ? -6.612 19.232 26.093 1.00 14.23 274 ALA A CA 1
ATOM 2192 C C . ALA A 1 274 ? -6.195 20.398 25.239 1.00 14.06 274 ALA A C 1
ATOM 2193 O O . ALA A 1 274 ? -5.187 21.051 25.545 1.00 12.89 274 ALA A O 1
ATOM 2195 N N . LEU A 1 275 ? -6.953 20.676 24.169 1.00 13.31 275 LEU A N 1
ATOM 2196 C CA . LEU A 1 275 ? -6.605 21.802 23.294 1.00 13.29 275 LEU A CA 1
ATOM 2197 C C . LEU A 1 275 ? -6.700 23.152 24.028 1.00 13.08 275 LEU A C 1
ATOM 2198 O O . LEU A 1 275 ? -5.885 24.050 23.815 1.00 12.93 275 LEU A O 1
ATOM 2203 N N . ALA A 1 276 ? -7.726 23.313 24.859 1.00 13.14 276 ALA A N 1
ATOM 2204 C CA . ALA A 1 276 ? -7.890 24.555 25.633 1.00 13.72 276 ALA A CA 1
ATOM 2205 C C . ALA A 1 276 ? -6.737 24.729 26.635 1.00 13.39 276 ALA A C 1
ATOM 2206 O O . ALA A 1 276 ? -6.189 25.828 26.789 1.00 13.89 276 ALA A O 1
ATOM 2208 N N . LEU A 1 277 ? -6.396 23.646 27.320 1.00 13.95 277 LEU A N 1
ATOM 2209 C CA . LEU A 1 277 ? -5.256 23.651 28.239 1.00 13.53 277 LEU A CA 1
ATOM 2210 C C . LEU A 1 277 ? -3.974 24.053 27.502 1.00 13.46 277 LEU A C 1
ATOM 2211 O O . LEU A 1 277 ? -3.165 24.834 28.003 1.00 12.31 277 LEU A O 1
ATOM 2216 N N . LEU A 1 278 ? -3.782 23.476 26.319 1.00 13.16 278 LEU A N 1
ATOM 2217 C CA . LEU A 1 278 ? -2.588 23.737 25.506 1.00 14.41 278 LEU A CA 1
ATOM 2218 C C . LEU A 1 278 ? -2.463 25.216 25.115 1.00 14.57 278 LEU A C 1
ATOM 2219 O O . LEU A 1 278 ? -1.364 25.815 25.199 1.00 14.42 278 LEU A O 1
ATOM 2224 N N . ASP A 1 279 ? -3.578 25.822 24.708 1.00 14.32 279 ASP A N 1
ATOM 2225 C CA . ASP A 1 279 ? -3.570 27.262 24.440 1.00 15.35 279 ASP A CA 1
ATOM 22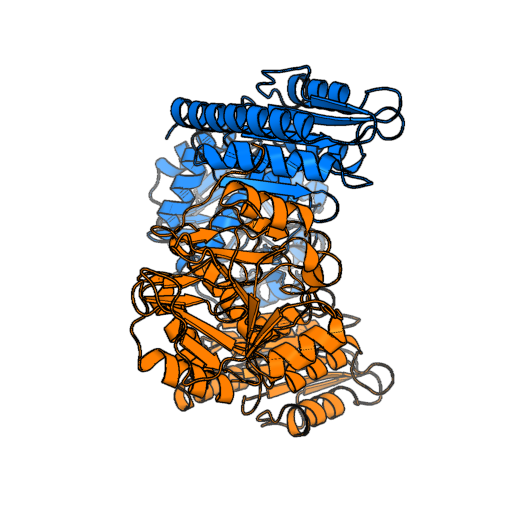26 C C . ASP A 1 279 ? -3.200 28.084 25.663 1.00 14.64 279 ASP A C 1
ATOM 2227 O O . ASP A 1 279 ? -2.482 29.055 25.524 1.00 15.54 279 ASP A O 1
ATOM 2232 N N . GLY A 1 280 ? -3.684 27.691 26.838 1.00 14.35 280 GLY A N 1
ATOM 2233 C CA . GLY A 1 280 ? -3.323 28.360 28.087 1.00 14.43 280 GLY A CA 1
ATOM 2234 C C . GLY A 1 280 ? -1.814 28.289 28.257 1.00 13.62 280 GLY A C 1
ATOM 2235 O O . GLY A 1 280 ? -1.154 29.294 28.503 1.00 13.53 280 GLY A O 1
ATOM 2236 N N . ALA A 1 281 ? -1.253 27.098 28.076 1.00 13.78 281 ALA A N 1
ATOM 2237 C CA . ALA A 1 281 ? 0.187 26.936 28.234 1.00 13.65 281 ALA A CA 1
ATOM 2238 C C . ALA A 1 281 ? 0.970 27.769 27.208 1.00 14.00 281 ALA A C 1
ATOM 2239 O O . ALA A 1 281 ? 2.013 28.362 27.542 1.00 14.06 281 ALA A O 1
ATOM 2241 N N . ARG A 1 282 ? 0.446 27.837 25.983 1.00 13.17 282 ARG A N 1
ATOM 2242 C CA . ARG A 1 282 ? 1.104 28.516 24.885 1.00 13.27 282 ARG A CA 1
ATOM 2243 C C . ARG A 1 282 ? 1.157 30.024 25.167 1.00 13.95 282 ARG A C 1
ATOM 2244 O O . ARG A 1 282 ? 2.133 30.700 24.822 1.00 13.79 282 ARG A O 1
ATOM 2252 N N . SER A 1 283 ? 0.100 30.532 25.795 1.00 14.22 283 SER A N 1
ATOM 2253 C CA . SER A 1 283 ? 0.005 31.973 26.139 1.00 14.06 283 SER A CA 1
ATOM 2254 C C . SER A 1 283 ? 1.148 32.472 27.034 1.00 15.04 283 SER A C 1
ATOM 2255 O O . SER A 1 283 ? 1.431 33.676 27.062 1.00 14.99 283 SER A O 1
ATOM 2258 N N . THR A 1 284 ? 1.771 31.558 27.767 1.00 15.36 284 THR A N 1
ATOM 2259 C CA . THR A 1 284 ? 2.923 31.897 28.639 1.00 16.07 284 THR A CA 1
ATOM 2260 C C . THR A 1 284 ? 4.262 32.036 27.917 1.00 15.85 284 THR A C 1
ATOM 2261 O O . THR A 1 284 ? 5.262 32.480 28.517 1.00 16.07 284 THR A O 1
ATOM 2265 N N . GLY A 1 285 ? 4.277 31.639 26.649 1.00 15.57 285 GLY A N 1
ATOM 2266 C CA . GLY A 1 285 ? 5.464 31.650 25.825 1.00 15.73 285 GLY A CA 1
ATOM 2267 C C . GLY A 1 285 ? 6.104 30.263 25.724 1.00 15.92 285 GLY A C 1
ATOM 2268 O O . GLY A 1 285 ? 7.163 30.115 25.116 1.00 16.73 285 GLY A O 1
ATOM 2269 N N . CYS A 1 286 ? 5.483 29.247 26.313 1.00 14.01 286 CYS A N 1
ATOM 2270 C CA . CYS A 1 286 ? 5.987 27.877 26.145 1.00 14.48 286 CYS A CA 1
ATOM 2271 C C . CYS A 1 286 ? 5.644 27.302 24.777 1.00 13.79 286 CYS A C 1
ATOM 2272 O O . CYS A 1 286 ? 4.600 27.616 24.195 1.00 13.48 286 CYS A O 1
ATOM 2275 N N . GLU A 1 287 ? 6.542 26.473 24.245 1.00 13.53 287 GLU A N 1
ATOM 2276 C CA . GLU A 1 287 ? 6.151 25.511 23.212 1.00 12.71 287 GLU A CA 1
ATOM 2277 C C . GLU A 1 287 ? 5.159 24.517 23.840 1.00 12.04 287 GLU A C 1
ATOM 2278 O O . GLU A 1 287 ? 5.258 24.186 25.039 1.00 11.79 287 GLU A O 1
ATOM 2284 N N . THR A 1 288 ? 4.189 24.061 23.039 1.00 11.47 288 THR A N 1
ATOM 2285 C CA . THR A 1 288 ? 3.202 23.086 23.498 1.00 11.23 288 THR A CA 1
ATOM 2286 C C . THR A 1 288 ? 3.107 21.967 22.456 1.00 11.08 288 THR A C 1
ATOM 2287 O O . THR A 1 288 ? 3.040 22.235 21.270 1.00 11.73 288 THR A O 1
ATOM 2291 N N . VAL A 1 289 ? 3.131 20.726 22.928 1.00 11.69 289 VAL A N 1
ATOM 2292 C CA . VAL A 1 289 ? 3.026 19.535 22.089 1.00 11.22 289 VAL A CA 1
ATOM 2293 C C . VAL A 1 289 ? 1.868 18.706 22.661 1.00 11.77 289 VAL A C 1
ATOM 2294 O O . VAL A 1 289 ? 1.786 18.487 23.864 1.00 11.03 289 VAL A O 1
ATOM 2298 N N . LEU A 1 290 ? 0.958 18.275 21.790 1.00 11.50 290 LEU A N 1
ATOM 2299 C CA . LEU A 1 290 ? -0.088 17.350 22.181 1.00 12.35 290 LEU A CA 1
ATOM 2300 C C . LEU A 1 290 ? 0.187 16.006 21.536 1.00 11.76 290 LEU A C 1
ATOM 2301 O O . LEU A 1 290 ? 0.362 15.930 20.312 1.00 12.22 290 LEU A O 1
ATOM 2306 N N . LEU A 1 291 ? 0.210 14.957 22.353 1.00 10.62 291 LEU A N 1
ATOM 2307 C CA . LEU A 1 291 ? 0.457 13.597 21.892 1.00 10.78 291 LEU A CA 1
ATOM 2308 C C . LEU A 1 291 ? -0.735 12.738 22.265 1.00 11.82 291 LEU A C 1
ATOM 2309 O O . LEU A 1 291 ? -0.948 12.480 23.448 1.00 12.12 291 LEU A O 1
ATOM 2314 N N . GLU A 1 292 ? -1.506 12.293 21.272 1.00 11.50 292 GLU A N 1
ATOM 2315 C CA . GLU A 1 292 ? -2.620 11.392 21.551 1.00 12.80 292 GLU A CA 1
ATOM 2316 C C . GLU A 1 292 ? -2.251 9.972 21.139 1.00 12.33 292 GLU A C 1
ATOM 2317 O O . GLU A 1 292 ? -1.759 9.759 20.024 1.00 11.69 292 GLU A O 1
ATOM 2323 N N . MET A 1 293 ? -2.503 9.006 22.027 1.00 12.63 293 MET A N 1
ATOM 2324 C CA . MET A 1 293 ? -1.884 7.687 21.864 1.00 12.90 293 MET A CA 1
ATOM 2325 C C . MET A 1 293 ? -2.360 6.949 20.617 1.00 13.03 293 MET A C 1
ATOM 2326 O O . MET A 1 293 ? -1.617 6.143 20.075 1.00 13.84 293 MET A O 1
ATOM 2331 N N . THR A 1 294 ? -3.561 7.253 20.144 1.00 13.26 294 THR A N 1
ATOM 2332 C CA . THR A 1 294 ? -3.998 6.684 18.855 1.00 13.29 294 THR A CA 1
ATOM 2333 C C . THR A 1 294 ? -3.211 7.166 17.618 1.00 13.51 294 THR A C 1
ATOM 2334 O O . THR A 1 294 ? -3.321 6.566 16.545 1.00 14.06 294 THR A O 1
ATOM 2338 N N . SER A 1 295 ? -2.444 8.248 17.749 1.00 12.62 295 SER A N 1
ATOM 2339 C CA . SER A 1 295 ? -1.609 8.735 16.650 1.00 12.98 295 SER A CA 1
ATOM 2340 C C . SER A 1 295 ? -0.172 8.994 17.078 1.00 14.28 295 SER A C 1
ATOM 2341 O O . SER A 1 295 ? 0.570 9.682 16.377 1.00 16.90 295 SER A O 1
ATOM 2344 N N . SER A 1 296 ? 0.241 8.440 18.213 1.00 13.56 296 SER A N 1
ATOM 2345 C CA . SER A 1 296 ? 1.602 8.646 18.684 1.00 13.10 296 SER A CA 1
ATOM 2346 C C . SER A 1 296 ? 2.126 7.308 19.167 1.00 12.82 296 SER A C 1
ATOM 2347 O O . SER A 1 296 ? 1.535 6.262 18.888 1.00 13.38 296 SER A O 1
ATOM 2350 N N . ASP A 1 297 ? 3.251 7.310 19.857 1.00 11.65 297 ASP A N 1
ATOM 2351 C CA . ASP A 1 297 ? 3.778 6.069 20.365 1.00 11.60 297 ASP A CA 1
ATOM 2352 C C . ASP A 1 297 ? 4.645 6.400 21.566 1.00 11.27 297 ASP A C 1
ATOM 2353 O O . ASP A 1 297 ? 4.978 7.570 21.781 1.00 10.51 297 ASP A O 1
ATOM 2358 N N . ILE A 1 298 ? 4.995 5.382 22.340 1.00 10.10 298 ILE A N 1
ATOM 2359 C CA . ILE A 1 298 ? 5.698 5.620 23.601 1.00 10.33 298 ILE A CA 1
ATOM 2360 C C . ILE A 1 298 ? 7.092 6.224 23.333 1.00 9.07 298 ILE A C 1
ATOM 2361 O O . ILE A 1 298 ? 7.642 6.918 24.179 1.00 8.06 298 ILE A O 1
ATOM 2366 N N . THR A 1 299 ? 7.670 5.940 22.163 1.00 8.85 299 THR A N 1
ATOM 2367 C CA . THR A 1 299 ? 8.988 6.492 21.815 1.00 9.76 299 THR A CA 1
ATOM 2368 C C . THR A 1 299 ? 8.952 8.037 21.736 1.00 10.39 299 THR A C 1
ATOM 2369 O O . THR A 1 299 ? 9.860 8.739 22.213 1.00 9.67 299 THR A O 1
ATOM 2373 N N . LYS A 1 300 ? 7.890 8.545 21.128 1.00 10.37 300 LYS A N 1
ATOM 2374 C CA . LYS A 1 300 ? 7.671 9.983 21.026 1.00 10.75 300 LYS A CA 1
ATOM 2375 C C . LYS A 1 300 ? 7.265 10.593 22.385 1.00 10.30 300 LYS A C 1
ATOM 2376 O O . LYS A 1 300 ? 7.640 11.728 22.715 1.00 9.73 300 LYS A O 1
ATOM 2382 N N . VAL A 1 301 ? 6.510 9.836 23.168 1.00 9.50 301 VAL A N 1
ATOM 2383 C CA . VAL A 1 301 ? 6.175 10.280 24.534 1.00 9.66 301 VAL A CA 1
ATOM 2384 C C . VAL A 1 301 ? 7.490 10.538 25.318 1.00 8.87 301 VAL A C 1
ATOM 2385 O O . VAL A 1 301 ? 7.656 11.582 25.994 1.00 8.84 301 VAL A O 1
ATOM 2389 N N . ALA A 1 302 ? 8.412 9.587 25.231 1.00 8.95 302 ALA A N 1
ATOM 2390 C CA . ALA A 1 302 ? 9.723 9.716 25.902 1.00 9.49 302 ALA A CA 1
ATOM 2391 C C . ALA A 1 302 ? 10.471 10.916 25.343 1.00 10.12 302 ALA A C 1
ATOM 2392 O O . ALA A 1 302 ? 10.952 11.749 26.094 1.00 10.27 302 ALA A O 1
ATOM 2394 N N . LEU A 1 303 ? 10.535 11.027 24.020 1.00 10.47 303 LEU A N 1
ATOM 2395 C CA . LEU A 1 303 ? 11.184 12.184 23.393 1.00 11.12 303 LEU A CA 1
ATOM 2396 C C . LEU A 1 303 ? 10.715 13.543 23.957 1.00 11.71 303 LEU A C 1
ATOM 2397 O O . LEU A 1 303 ? 11.537 14.422 24.294 1.00 12.44 303 LEU A O 1
ATOM 2402 N N . HIS A 1 304 ? 9.403 13.728 24.037 1.00 10.43 304 HIS A N 1
ATOM 2403 C CA . HIS A 1 304 ? 8.860 15.023 24.387 1.00 11.36 304 HIS A CA 1
ATOM 2404 C C . HIS A 1 304 ? 8.869 15.312 25.870 1.00 11.16 304 HIS A C 1
ATOM 2405 O O . HIS A 1 304 ? 9.170 16.425 26.266 1.00 11.66 304 HIS A O 1
ATOM 2412 N N . THR A 1 305 ? 8.577 14.304 26.680 1.00 11.00 305 THR A N 1
ATOM 2413 C CA . THR A 1 305 ? 8.632 14.449 28.141 1.00 11.87 305 THR A CA 1
ATOM 2414 C C . THR A 1 305 ? 10.064 14.697 28.645 1.00 12.40 305 THR A C 1
ATOM 2415 O O . THR A 1 305 ? 10.248 15.412 29.640 1.00 12.23 305 THR A O 1
ATOM 2419 N N . TYR A 1 306 ? 11.036 14.055 28.015 1.00 12.21 306 TYR A N 1
ATOM 2420 C CA . TYR A 1 306 ? 12.463 14.347 28.195 1.00 12.35 306 TYR A CA 1
ATOM 2421 C C . TYR A 1 306 ? 12.813 15.829 28.468 1.00 12.13 306 TYR A C 1
ATOM 2422 O O . TYR A 1 306 ? 13.420 16.139 29.434 1.00 12.51 306 TYR A O 1
ATOM 2431 N N . ASP A 1 307 ? 12.338 16.708 27.598 1.00 12.01 307 ASP A N 1
ATOM 2432 C CA . ASP A 1 307 ? 12.795 18.093 27.597 1.00 13.10 307 ASP A CA 1
ATOM 2433 C C . ASP A 1 307 ? 11.626 19.059 27.757 1.00 12.40 307 ASP A C 1
ATOM 2434 O O . ASP A 1 307 ? 11.705 20.218 27.348 1.00 12.38 307 ASP A O 1
ATOM 2439 N N . SER A 1 308 ? 10.542 18.575 28.355 1.00 12.38 308 SER A N 1
ATOM 2440 C CA . SER A 1 308 ? 9.448 19.446 28.787 1.00 11.76 308 SER A CA 1
ATOM 2441 C C . SER A 1 308 ? 9.766 19.957 30.186 1.00 11.87 308 SER A C 1
ATOM 2442 O O . SER A 1 308 ? 10.347 19.228 31.011 1.00 12.44 308 SER A O 1
ATOM 2445 N N . GLY A 1 309 ? 9.348 21.188 30.449 1.00 12.11 309 GLY A N 1
ATOM 2446 C CA . GLY A 1 309 ? 9.442 21.797 31.768 1.00 11.25 309 GLY A CA 1
ATOM 2447 C C . GLY A 1 309 ? 8.239 21.410 32.606 1.00 11.36 309 GLY A C 1
ATOM 2448 O O . GLY A 1 309 ? 8.280 21.520 33.820 1.00 11.66 309 GLY A O 1
ATOM 2449 N N . ALA A 1 310 ? 7.186 20.922 31.947 1.00 10.81 310 ALA A N 1
ATOM 2450 C CA . ALA A 1 310 ? 5.987 20.447 32.624 1.00 10.79 310 ALA A CA 1
ATOM 2451 C C . ALA A 1 310 ? 5.183 19.532 31.699 1.00 10.73 310 ALA A C 1
ATOM 2452 O O . ALA A 1 310 ? 5.231 19.665 30.466 1.00 9.32 310 ALA A O 1
ATOM 2454 N N . VAL A 1 311 ? 4.394 18.660 32.311 1.00 11.12 311 VAL A N 1
ATOM 2455 C CA . VAL A 1 311 ? 3.570 17.715 31.532 1.00 11.26 311 VAL A CA 1
ATOM 2456 C C . VAL A 1 311 ? 2.135 17.637 32.053 1.00 12.07 311 VAL A C 1
ATOM 2457 O O . VAL A 1 311 ? 1.846 17.978 33.211 1.00 11.47 311 VAL A O 1
ATOM 2461 N N . ALA A 1 312 ? 1.246 17.174 31.186 1.00 11.66 312 ALA A N 1
ATOM 2462 C CA . ALA A 1 312 ? -0.088 16.735 31.621 1.00 12.00 312 ALA A CA 1
ATOM 2463 C C . ALA A 1 312 ? -0.427 15.371 31.003 1.00 12.42 312 ALA A C 1
ATOM 2464 O O . ALA A 1 312 ? -0.055 15.091 29.848 1.00 12.95 312 ALA A O 1
ATOM 2466 N N . PHE A 1 313 ? -1.096 14.524 31.791 1.00 11.83 313 PHE A N 1
ATOM 2467 C CA . PHE A 1 313 ? -1.606 13.254 31.308 1.00 11.41 313 PHE A CA 1
ATOM 2468 C C . PHE A 1 313 ? -3.113 13.192 31.499 1.00 11.92 313 PHE A C 1
ATOM 2469 O O . PHE A 1 313 ? -3.651 13.591 32.554 1.00 11.43 313 PHE A O 1
ATOM 2477 N N . ALA A 1 314 ? -3.794 12.660 30.495 1.00 11.12 314 ALA A N 1
ATOM 2478 C CA . ALA A 1 314 ? -5.248 12.701 30.504 1.00 11.66 314 ALA A CA 1
ATOM 2479 C C . ALA A 1 314 ? -5.828 11.447 29.890 1.00 11.46 314 ALA A C 1
ATOM 2480 O O . ALA A 1 314 ? -5.243 10.868 28.985 1.00 9.27 314 ALA A O 1
ATOM 2482 N N . SER A 1 315 ? -6.990 11.059 30.398 1.00 11.47 315 SER A N 1
ATOM 2483 C CA . SER A 1 315 ? -7.738 9.920 29.868 1.00 11.99 315 SER A CA 1
ATOM 2484 C C . SER A 1 315 ? -9.176 9.988 30.374 1.00 12.63 315 SER A C 1
ATOM 2485 O O . SER A 1 315 ? -9.394 10.358 31.531 1.00 11.45 315 SER A O 1
ATOM 2488 N N . PRO A 1 316 ? -10.155 9.586 29.530 1.00 12.70 316 PRO A N 1
ATOM 2489 C CA . PRO A 1 316 ? -11.455 9.255 30.124 1.00 13.27 316 PRO A CA 1
ATOM 2490 C C . PRO A 1 316 ? -11.380 8.002 30.969 1.00 12.78 316 PRO A C 1
ATOM 2491 O O . PRO A 1 316 ? -10.417 7.213 30.867 1.00 11.84 316 PRO A O 1
ATOM 2495 N N . THR A 1 317 ? -12.376 7.824 31.840 1.00 13.53 317 THR A N 1
ATOM 2496 C CA . THR A 1 317 ? -12.496 6.587 32.591 1.00 13.50 317 THR A CA 1
ATOM 2497 C C . THR A 1 317 ? -13.004 5.490 31.649 1.00 13.65 317 THR A C 1
ATOM 2498 O O . THR A 1 317 ? -14.045 5.632 30.989 1.00 14.01 317 THR A O 1
ATOM 2502 N N . LEU A 1 318 ? -12.225 4.418 31.558 1.00 13.28 318 LEU A N 1
ATOM 2503 C CA . LEU A 1 318 ? -12.625 3.241 30.809 1.00 13.37 318 LEU A CA 1
ATOM 2504 C C . LEU A 1 318 ? -12.589 2.065 31.774 1.00 13.05 318 LEU A C 1
ATOM 2505 O O . LEU A 1 318 ? -11.511 1.731 32.298 1.00 11.68 318 LEU A O 1
ATOM 2510 N N . ASN A 1 319 ? -13.761 1.475 32.030 1.00 13.20 319 ASN A N 1
ATOM 2511 C CA . ASN A 1 319 ? -13.894 0.295 32.896 1.00 13.01 319 ASN A CA 1
ATOM 2512 C C . ASN A 1 319 ? -13.191 0.510 34.223 1.00 13.57 319 ASN A C 1
ATOM 2513 O O . ASN A 1 319 ? -12.352 -0.305 34.624 1.00 13.33 319 ASN A O 1
ATOM 2518 N N . ASN A 1 320 ? -13.523 1.633 34.873 1.00 13.25 320 ASN A N 1
ATOM 2519 C CA . ASN A 1 320 ? -13.072 1.955 36.234 1.00 14.68 320 ASN A CA 1
ATOM 2520 C C . ASN A 1 320 ? -11.594 2.280 36.367 1.00 14.64 320 ASN A C 1
ATOM 2521 O O . ASN A 1 320 ? -11.060 2.286 37.475 1.00 15.27 320 ASN A O 1
ATOM 2526 N N . THR A 1 321 ? -10.931 2.558 35.251 1.00 15.18 321 THR A N 1
ATOM 2527 C CA . THR A 1 321 ? -9.538 2.985 35.307 1.00 15.15 321 THR A CA 1
ATOM 2528 C C . THR A 1 321 ? -9.187 3.899 34.133 1.00 14.65 321 THR A C 1
ATOM 2529 O O . THR A 1 321 ? -10.084 4.397 33.453 1.00 14.18 321 THR A O 1
ATOM 2533 N N . MET A 1 322 ? -7.898 4.156 33.923 1.00 14.11 322 MET A N 1
ATOM 2534 C CA . MET A 1 322 ? -7.458 4.948 32.763 1.00 14.00 322 MET A CA 1
ATOM 2535 C C . MET A 1 322 ? -7.389 4.051 31.528 1.00 12.38 322 MET A C 1
ATOM 2536 O O . MET A 1 322 ? -7.366 2.831 31.642 1.00 11.79 322 MET A O 1
ATOM 2541 N N . MET A 1 323 ? -7.356 4.657 30.350 1.00 12.28 323 MET A N 1
ATOM 2542 C CA . MET A 1 323 ? -7.230 3.867 29.113 1.00 12.17 323 MET A CA 1
ATOM 2543 C C . MET A 1 323 ? -5.883 3.120 29.115 1.00 12.10 323 MET A C 1
ATOM 2544 O O . MET A 1 323 ? -4.878 3.672 29.604 1.00 11.85 323 MET A O 1
ATOM 2549 N N . PRO A 1 324 ? -5.860 1.846 28.602 1.00 11.47 324 PRO A N 1
ATOM 2550 C CA . PRO A 1 324 ? -4.643 1.029 28.578 1.00 11.13 324 PRO A CA 1
ATOM 2551 C C . PRO A 1 324 ? -3.460 1.754 27.929 1.00 10.36 324 PRO A C 1
ATOM 2552 O O . PRO A 1 324 ? -2.329 1.603 28.401 1.00 10.12 324 PRO A O 1
ATOM 2556 N N . SER A 1 325 ? -3.707 2.537 26.867 1.00 10.70 325 SER A N 1
ATOM 2557 C CA . SER A 1 325 ? -2.617 3.254 26.153 1.00 10.92 325 SER A CA 1
ATOM 2558 C C . SER A 1 325 ? -1.904 4.267 27.076 1.00 10.98 325 SER A C 1
ATOM 2559 O O . SER A 1 325 ? -0.657 4.460 27.023 1.00 10.58 325 SER A O 1
ATOM 2562 N N . VAL A 1 326 ? -2.681 4.883 27.951 1.00 10.25 326 VAL A N 1
ATOM 2563 C CA . VAL A 1 326 ? -2.117 5.856 28.899 1.00 10.43 326 VAL A CA 1
ATOM 2564 C C . VAL A 1 326 ? -1.355 5.133 30.023 1.00 10.60 326 VAL A C 1
ATOM 2565 O O . VAL A 1 326 ? -0.303 5.627 30.470 1.00 12.00 326 VAL A O 1
ATOM 2569 N N . ALA A 1 327 ? -1.866 3.990 30.483 1.00 10.60 327 ALA A N 1
ATOM 2570 C CA . ALA A 1 327 ? -1.107 3.098 31.417 1.00 10.58 327 ALA A CA 1
ATOM 2571 C C . ALA A 1 327 ? 0.258 2.693 30.812 1.00 9.94 327 ALA A C 1
ATOM 2572 O O . ALA A 1 327 ? 1.297 2.669 31.505 1.00 9.12 327 ALA A O 1
ATOM 2574 N N . ALA A 1 328 ? 0.269 2.406 29.521 1.00 8.67 328 ALA A N 1
ATOM 2575 C CA . ALA A 1 328 ? 1.546 2.028 28.887 1.00 9.56 328 ALA A CA 1
ATOM 2576 C C . ALA A 1 328 ? 2.496 3.223 28.888 1.00 9.79 328 ALA A C 1
ATOM 2577 O O . ALA A 1 328 ? 3.679 3.093 29.259 1.00 9.79 328 ALA A O 1
ATOM 2579 N N . ALA A 1 329 ? 1.967 4.400 28.524 1.00 9.57 329 ALA A N 1
ATOM 2580 C CA . ALA A 1 329 ? 2.806 5.611 28.419 1.00 10.28 329 ALA A CA 1
ATOM 2581 C C . ALA A 1 329 ? 3.374 5.956 29.791 1.00 11.57 329 ALA A C 1
ATOM 2582 O O . ALA A 1 329 ? 4.557 6.268 29.912 1.00 11.45 329 ALA A O 1
ATOM 2584 N N . LEU A 1 330 ? 2.545 5.831 30.829 1.00 11.36 330 LEU A N 1
ATOM 2585 C CA . LEU A 1 330 ? 3.022 6.071 32.187 1.00 11.95 330 LEU A CA 1
ATOM 2586 C C . LEU A 1 330 ? 4.051 5.057 32.678 1.00 11.73 330 LEU A C 1
ATOM 2587 O O . LEU A 1 330 ? 5.049 5.455 33.280 1.00 11.94 330 LEU A O 1
ATOM 2592 N N . ASN A 1 331 ? 3.819 3.762 32.434 1.00 12.10 331 ASN A N 1
ATOM 2593 C CA . ASN A 1 331 ? 4.826 2.716 32.706 1.00 12.75 331 ASN A CA 1
ATOM 2594 C C . ASN A 1 331 ? 6.185 3.093 32.094 1.00 12.11 331 ASN A C 1
ATOM 2595 O O . ASN A 1 331 ? 7.241 3.040 32.759 1.00 11.41 331 ASN A O 1
ATOM 2600 N N . TYR A 1 332 ? 6.147 3.486 30.822 1.00 11.56 332 TYR A N 1
ATOM 2601 C CA . TYR A 1 332 ? 7.367 3.738 30.073 1.00 10.95 332 TYR A CA 1
ATOM 2602 C C . TYR A 1 332 ? 8.094 4.942 30.669 1.00 11.76 332 TYR A C 1
ATOM 2603 O O . TYR A 1 332 ? 9.309 4.877 30.938 1.00 11.54 332 TYR A O 1
ATOM 2612 N N . VAL A 1 333 ? 7.346 6.023 30.883 1.00 11.20 333 VAL A N 1
ATOM 2613 C CA . VAL A 1 333 ? 7.896 7.264 31.424 1.00 12.91 333 VAL A CA 1
ATOM 2614 C C . VAL A 1 333 ? 8.439 7.084 32.858 1.00 13.23 333 VAL A C 1
ATOM 2615 O O . VAL A 1 333 ? 9.510 7.637 33.207 1.00 13.55 333 VAL A O 1
ATOM 2619 N N . ARG A 1 334 ? 7.711 6.312 33.671 1.00 13.32 334 ARG A N 1
ATOM 2620 C CA . ARG A 1 334 ? 8.135 5.959 35.032 1.00 13.92 334 ARG A CA 1
ATOM 2621 C C . ARG A 1 334 ? 9.486 5.235 35.000 1.00 13.04 334 ARG A C 1
ATOM 2622 O O . ARG A 1 334 ? 10.404 5.628 35.712 1.00 13.50 334 ARG A O 1
ATOM 2630 N N . GLY A 1 335 ? 9.597 4.204 34.159 1.00 12.00 335 GLY A N 1
ATOM 2631 C CA . GLY A 1 335 ? 10.818 3.388 34.045 1.00 11.62 335 GLY A CA 1
ATOM 2632 C C . GLY A 1 335 ? 12.011 4.240 33.641 1.00 11.13 335 GLY A C 1
ATOM 2633 O O . GLY A 1 335 ? 13.145 4.022 34.102 1.00 11.29 335 GLY A O 1
ATOM 2634 N N . LEU A 1 336 ? 11.768 5.210 32.771 1.00 11.20 336 LEU A N 1
ATOM 2635 C CA . LEU A 1 336 ? 12.837 6.080 32.276 1.00 11.12 336 LEU A CA 1
ATOM 2636 C C . LEU A 1 336 ? 13.109 7.310 33.141 1.00 11.44 336 LEU A C 1
ATOM 2637 O O . LEU A 1 336 ? 14.055 8.024 32.873 1.00 12.79 336 LEU A O 1
ATOM 2642 N N . THR A 1 337 ? 12.281 7.548 34.162 1.00 12.24 337 THR A N 1
ATOM 2643 C CA . THR A 1 337 ? 12.440 8.657 35.153 1.00 12.49 337 THR A CA 1
ATOM 2644 C C . THR A 1 337 ? 12.360 10.078 34.556 1.00 13.11 337 THR A C 1
ATOM 2645 O O . THR A 1 337 ? 12.696 11.064 35.226 1.00 12.40 337 THR A O 1
ATOM 2649 N N . LEU A 1 338 ? 11.859 10.174 33.320 1.00 11.58 338 LEU A N 1
ATOM 2650 C CA . LEU A 1 338 ? 11.854 11.411 32.534 1.00 12.13 338 LEU A CA 1
ATOM 2651 C C . LEU A 1 338 ? 11.089 12.580 33.139 1.00 12.50 338 LEU A C 1
ATOM 2652 O O . LEU A 1 338 ? 11.379 13.717 32.821 1.00 13.01 338 LEU A O 1
ATOM 2657 N N . ILE A 1 339 ? 10.112 12.315 33.997 1.00 12.62 339 ILE A N 1
ATOM 2658 C CA . ILE A 1 339 ? 9.370 13.438 34.591 1.00 12.01 339 ILE A CA 1
ATOM 2659 C C . ILE A 1 339 ? 9.539 13.555 36.103 1.00 12.64 339 ILE A C 1
ATOM 2660 O O . ILE A 1 339 ? 8.816 14.310 36.769 1.00 12.15 339 ILE A O 1
ATOM 2665 N N . LYS A 1 340 ? 10.510 12.836 36.651 1.00 12.44 340 LYS A N 1
ATOM 2666 C CA . LYS A 1 340 ? 10.786 12.938 38.085 1.00 13.93 340 LYS A CA 1
ATOM 2667 C C . LYS A 1 340 ? 11.051 14.416 38.436 1.00 13.80 340 LYS A C 1
ATOM 2668 O O . LYS A 1 340 ? 11.854 15.074 37.765 1.00 13.64 340 LYS A O 1
ATOM 2674 N N . GLY A 1 341 ? 10.356 14.923 39.458 1.00 14.19 341 GLY A N 1
ATOM 2675 C CA . GLY A 1 341 ? 10.487 16.313 39.911 1.00 14.29 341 GLY A CA 1
ATOM 2676 C C . GLY A 1 341 ? 9.752 17.375 39.099 1.00 14.38 341 GLY A C 1
ATOM 2677 O O . GLY A 1 341 ? 9.745 18.538 39.495 1.00 13.75 341 GLY A O 1
ATOM 2678 N N . LYS A 1 342 ? 9.123 16.980 37.981 1.00 12.89 342 LYS A N 1
ATOM 2679 C CA . LYS A 1 342 ? 8.531 17.945 37.030 1.00 13.44 342 LYS A CA 1
ATOM 2680 C C . LYS A 1 342 ? 7.071 18.248 37.365 1.00 12.81 342 LYS A C 1
ATOM 2681 O O . LYS A 1 342 ? 6.339 17.344 37.778 1.00 12.95 342 LYS A O 1
ATOM 2687 N N . PRO A 1 343 ? 6.648 19.522 37.204 1.00 12.76 343 PRO A N 1
ATOM 2688 C CA . PRO A 1 343 ? 5.244 19.846 37.440 1.00 12.29 343 PRO A CA 1
ATOM 2689 C C . PRO A 1 343 ? 4.382 18.944 36.538 1.00 12.63 343 PRO A C 1
ATOM 2690 O O . PRO A 1 343 ? 4.693 18.803 35.369 1.00 10.99 343 PRO A O 1
ATOM 2694 N N . ALA A 1 344 ? 3.357 18.299 37.083 1.00 13.32 344 ALA A N 1
ATOM 2695 C CA . ALA A 1 344 ? 2.534 17.366 36.300 1.00 13.89 344 ALA A CA 1
ATOM 2696 C C . ALA A 1 344 ? 1.054 17.497 36.677 1.00 14.82 344 ALA A C 1
ATOM 2697 O O . ALA A 1 344 ? 0.706 17.505 37.874 1.00 15.13 344 ALA A O 1
ATOM 2699 N N . PHE A 1 345 ? 0.202 17.590 35.651 1.00 14.05 345 PHE A N 1
ATOM 2700 C CA . PHE A 1 345 ? -1.226 17.854 35.811 1.00 14.03 345 PHE A CA 1
ATOM 2701 C C . PHE A 1 345 ? -1.998 16.693 35.164 1.00 14.41 345 PHE A C 1
ATOM 2702 O O . PHE A 1 345 ? -1.469 16.011 34.271 1.00 13.72 345 PHE A O 1
ATOM 2710 N N . ALA A 1 346 ? -3.212 16.437 35.650 1.00 13.71 346 ALA A N 1
ATOM 2711 C CA . ALA A 1 346 ? -4.047 15.370 35.076 1.00 14.46 346 ALA A CA 1
ATOM 2712 C C . ALA A 1 346 ? -5.476 15.849 34.902 1.00 13.87 346 ALA A C 1
ATOM 2713 O O . ALA A 1 346 ? -5.955 16.655 35.689 1.00 13.30 346 ALA A O 1
ATOM 2715 N N . PHE A 1 347 ? -6.160 15.361 33.863 1.00 13.32 347 PHE A N 1
ATOM 2716 C CA . PHE A 1 347 ? -7.566 15.716 33.670 1.00 13.21 347 PHE A CA 1
ATOM 2717 C C . PHE A 1 347 ? -8.266 14.639 32.851 1.00 13.99 347 PHE A C 1
ATOM 2718 O O . PHE A 1 347 ? -7.606 13.769 32.314 1.00 13.28 347 PHE A O 1
ATOM 2726 N N . GLY A 1 348 ? -9.592 14.693 32.761 1.00 14.58 348 GLY A N 1
ATOM 2727 C CA . GLY A 1 348 ? -10.291 13.704 31.953 1.00 15.35 348 GLY A CA 1
ATOM 2728 C C . GLY A 1 348 ? -11.768 13.647 32.214 1.00 15.97 348 GLY A C 1
ATOM 2729 O O . GLY A 1 348 ? -12.229 14.049 33.279 1.00 16.30 348 GLY A O 1
ATOM 2730 N N . ALA A 1 349 ? -12.491 13.146 31.223 1.00 15.35 349 ALA A N 1
ATOM 2731 C CA . ALA A 1 349 ? -13.941 12.941 31.315 1.00 15.93 349 ALA A CA 1
ATOM 2732 C C . ALA A 1 349 ? -14.290 11.665 32.064 1.00 16.05 349 ALA A C 1
ATOM 2733 O O . ALA A 1 349 ? -13.474 10.765 32.205 1.00 16.33 349 ALA A O 1
ATOM 2735 N N . PHE A 1 350 ? -15.520 11.570 32.555 1.00 17.02 350 PHE A N 1
ATOM 2736 C CA . PHE A 1 350 ? -16.035 10.294 33.040 1.00 17.56 350 PHE A CA 1
ATOM 2737 C C . PHE A 1 350 ? -17.547 10.288 32.821 1.00 18.67 350 PHE A C 1
ATOM 2738 O O . PHE A 1 350 ? -18.148 11.335 32.544 1.00 18.48 350 PHE A O 1
ATOM 2746 N N . GLY A 1 351 ? -18.136 9.108 32.933 1.00 18.97 351 GLY A N 1
ATOM 2747 C CA . GLY A 1 351 ? -19.561 8.923 32.708 1.00 21.03 351 GLY A CA 1
ATOM 2748 C C . GLY A 1 351 ? -20.333 8.855 34.005 1.00 21.86 351 GLY A C 1
ATOM 2749 O O . GLY A 1 351 ? -21.366 9.521 34.145 1.00 24.11 351 GLY A O 1
ATOM 2750 N N . TRP A 1 352 ? -19.869 8.038 34.941 1.00 21.35 352 TRP A N 1
ATOM 2751 C CA . TRP A 1 352 ? -20.601 7.844 36.196 1.00 21.51 352 TRP A CA 1
ATOM 2752 C C . TRP A 1 352 ? -19.720 7.794 37.424 1.00 22.27 352 TRP A C 1
ATOM 2753 O O . TRP A 1 352 ? -20.149 8.200 38.503 1.00 23.07 352 TRP A O 1
ATOM 2764 N N . SER A 1 353 ? -18.481 7.335 37.264 1.00 22.52 353 SER A N 1
ATOM 2765 C CA . SER A 1 353 ? -17.567 7.224 38.389 1.00 22.62 353 SER A CA 1
ATOM 2766 C C . SER A 1 353 ? -16.162 7.632 37.954 1.00 21.82 353 SER A C 1
ATOM 2767 O O . SER A 1 353 ? -15.579 7.019 37.074 1.00 22.04 353 SER A O 1
ATOM 2770 N N . ASN A 1 354 ? -15.666 8.711 38.550 1.00 20.63 354 ASN A N 1
ATOM 2771 C CA . ASN A 1 354 ? -14.353 9.272 38.218 1.00 19.86 354 ASN A CA 1
ATOM 2772 C C . ASN A 1 354 ? -13.203 8.393 38.713 1.00 18.10 354 ASN A C 1
ATOM 2773 O O . ASN A 1 354 ? -12.900 8.371 39.910 1.00 18.30 354 ASN A O 1
ATOM 2778 N N . ARG A 1 355 ? -12.572 7.654 37.807 1.00 16.09 355 ARG A N 1
ATOM 2779 C CA . ARG A 1 355 ? -11.481 6.745 38.212 1.00 15.36 355 ARG A CA 1
ATOM 2780 C C . ARG A 1 355 ? -10.145 6.972 37.508 1.00 14.94 355 ARG A C 1
ATOM 2781 O O . ARG A 1 355 ? -9.089 6.761 38.108 1.00 13.91 355 ARG A O 1
ATOM 2789 N N . ALA A 1 356 ? -10.193 7.403 36.252 1.00 14.63 356 ALA A N 1
ATOM 2790 C CA . ALA A 1 356 ? -8.957 7.564 35.465 1.00 14.40 356 ALA A CA 1
ATOM 2791 C C . ALA A 1 356 ? -8.048 8.643 36.071 1.00 14.11 356 ALA A C 1
ATOM 2792 O O . ALA A 1 356 ? -6.854 8.424 36.257 1.00 14.54 356 ALA A O 1
ATOM 2794 N N . VAL A 1 357 ? -8.624 9.794 36.395 1.00 13.49 357 VAL A N 1
ATOM 2795 C CA . VAL A 1 357 ? -7.836 10.922 36.894 1.00 14.28 357 VAL A CA 1
ATOM 2796 C C . VAL A 1 357 ? -7.157 10.625 38.256 1.00 14.62 357 VAL A C 1
ATOM 2797 O O . VAL A 1 357 ? -5.954 10.827 38.377 1.00 14.64 357 VAL A O 1
ATOM 2801 N N . PRO A 1 358 ? -7.918 10.125 39.267 1.00 15.10 358 PRO A N 1
ATOM 2802 C CA . PRO A 1 358 ? -7.259 9.608 40.471 1.00 14.96 358 PRO A CA 1
ATOM 2803 C C . PRO A 1 358 ? -6.147 8.601 40.212 1.00 14.88 358 PRO A C 1
ATOM 2804 O O . PRO A 1 358 ? -5.101 8.685 40.875 1.00 14.44 358 PRO A O 1
ATOM 2808 N N . ASP A 1 359 ? -6.364 7.653 39.286 1.00 14.15 359 ASP A N 1
ATOM 2809 C CA . ASP A 1 359 ? -5.344 6.660 38.953 1.00 14.52 359 ASP A CA 1
ATOM 2810 C C . ASP A 1 359 ? -4.135 7.319 38.275 1.00 13.70 359 ASP A C 1
ATOM 2811 O O . ASP A 1 359 ? -3.005 6.967 38.580 1.00 12.55 359 ASP A O 1
ATOM 2816 N N . ILE A 1 360 ? -4.373 8.289 37.395 1.00 13.59 360 ILE A N 1
ATOM 2817 C CA . ILE A 1 360 ? -3.259 9.012 36.762 1.00 12.64 360 ILE A CA 1
ATOM 2818 C C . ILE A 1 360 ? -2.460 9.823 37.807 1.00 13.68 360 ILE A C 1
ATOM 2819 O O . ILE A 1 360 ? -1.231 9.780 37.839 1.00 13.67 360 ILE A O 1
ATOM 2824 N N . VAL A 1 361 ? -3.170 10.538 38.667 1.00 13.49 361 VAL A N 1
ATOM 2825 C CA . VAL A 1 361 ? -2.530 11.316 39.748 1.00 13.53 361 VAL A CA 1
ATOM 2826 C C . VAL A 1 361 ? -1.643 10.418 40.630 1.00 14.07 361 VAL A C 1
ATOM 2827 O O . VAL A 1 361 ? -0.490 10.765 40.916 1.00 13.54 361 VAL A O 1
ATOM 2831 N N . ALA A 1 362 ? -2.168 9.271 41.050 1.00 14.16 362 ALA A N 1
ATOM 2832 C CA . ALA A 1 362 ? -1.413 8.361 41.913 1.00 14.71 362 ALA A CA 1
ATOM 2833 C C . ALA A 1 362 ? -0.156 7.868 41.194 1.00 14.98 362 ALA A C 1
ATOM 2834 O O . ALA A 1 362 ? 0.944 7.810 41.782 1.00 14.75 362 ALA A O 1
ATOM 2836 N N . GLU A 1 363 ? -0.308 7.540 39.899 1.00 14.02 363 GLU A N 1
ATOM 2837 C CA . GLU A 1 363 ? 0.827 7.055 39.143 1.00 14.50 363 GLU A CA 1
ATOM 2838 C C . GLU A 1 363 ? 1.860 8.164 38.942 1.00 13.23 363 GLU A C 1
ATOM 2839 O O . GLU A 1 363 ? 3.063 7.927 39.093 1.00 13.27 363 GLU A O 1
ATOM 2845 N N . LEU A 1 364 ? 1.410 9.371 38.617 1.00 12.45 364 LEU A N 1
ATOM 2846 C CA . LEU A 1 364 ? 2.339 10.517 38.464 1.00 12.66 364 LEU A CA 1
ATOM 2847 C C . LEU A 1 364 ? 3.108 10.826 39.759 1.00 13.47 364 LEU A C 1
ATOM 2848 O O . LEU A 1 364 ? 4.316 11.088 39.745 1.00 13.22 364 LEU A O 1
ATOM 2853 N N . ARG A 1 365 ? 2.386 10.787 40.867 1.00 13.41 365 ARG A N 1
ATOM 2854 C CA . ARG A 1 365 ? 2.925 11.184 42.168 1.00 14.27 365 ARG A CA 1
ATOM 2855 C C . ARG A 1 365 ? 3.798 10.083 42.773 1.00 13.95 365 ARG A C 1
ATOM 2856 O O . ARG A 1 365 ? 4.937 10.351 43.152 1.00 13.70 365 ARG A O 1
ATOM 2864 N N . ASP A 1 366 ? 3.266 8.862 42.882 1.00 14.19 366 ASP A N 1
ATOM 2865 C CA . ASP A 1 366 ? 3.953 7.766 43.574 1.00 14.90 366 ASP A CA 1
ATOM 2866 C C . ASP A 1 366 ? 4.851 6.915 42.672 1.00 15.50 366 ASP A C 1
ATOM 2867 O O . ASP A 1 366 ? 5.881 6.393 43.120 1.00 15.37 366 ASP A O 1
ATOM 2872 N N . GLY A 1 367 ? 4.475 6.780 41.400 1.00 15.14 367 GLY A N 1
ATOM 2873 C CA . GLY A 1 367 ? 5.297 6.009 40.437 1.00 15.12 367 GLY A CA 1
ATOM 2874 C C . GLY A 1 367 ? 6.345 6.887 39.788 1.00 15.05 367 GLY A C 1
ATOM 2875 O O . GLY A 1 367 ? 7.546 6.629 39.935 1.00 14.62 367 GLY A O 1
ATOM 2876 N N . CYS A 1 368 ? 5.919 7.954 39.098 1.00 14.58 368 CYS A N 1
ATOM 2877 C CA . CYS A 1 368 ? 6.885 8.809 38.381 1.00 14.96 368 CYS A CA 1
ATOM 2878 C C . CYS A 1 368 ? 7.623 9.800 39.274 1.00 14.91 368 CYS A C 1
ATOM 2879 O O . CYS A 1 368 ? 8.609 10.403 38.851 1.00 15.11 368 CYS A O 1
ATOM 2882 N N . LYS A 1 369 ? 7.123 9.995 40.490 1.00 15.56 369 LYS A N 1
ATOM 2883 C CA . LYS A 1 369 ? 7.627 11.023 41.394 1.00 15.86 369 LYS A CA 1
ATOM 2884 C C . LYS A 1 369 ? 7.703 12.430 40.785 1.00 15.74 369 LYS A C 1
ATOM 2885 O O . LYS A 1 369 ? 8.666 13.190 40.992 1.00 14.29 369 LYS A O 1
ATOM 2891 N N . ALA A 1 370 ? 6.643 12.771 40.053 1.00 14.48 370 ALA A N 1
ATOM 2892 C CA . ALA A 1 370 ? 6.462 14.093 39.512 1.00 14.45 370 ALA A CA 1
ATOM 2893 C C . ALA A 1 370 ? 5.961 15.029 40.622 1.00 14.93 370 ALA A C 1
ATOM 2894 O O . ALA A 1 370 ? 5.509 14.573 41.681 1.00 15.93 370 ALA A O 1
ATOM 2896 N N . ASP A 1 371 ? 6.067 16.324 40.355 1.00 15.42 371 ASP A N 1
ATOM 2897 C CA . ASP A 1 371 ? 5.493 17.386 41.186 1.00 15.65 371 ASP A CA 1
ATOM 2898 C C . ASP A 1 371 ? 4.000 17.548 40.862 1.00 15.46 371 ASP A C 1
ATOM 2899 O O . ASP A 1 371 ? 3.600 18.377 40.018 1.00 15.05 371 ASP A O 1
ATOM 2904 N N . VAL A 1 372 ? 3.171 16.718 41.501 1.00 16.20 372 VAL A N 1
ATOM 2905 C CA . VAL A 1 372 ? 1.735 16.755 41.252 1.00 16.08 372 VAL A CA 1
ATOM 2906 C C . VAL A 1 372 ? 1.134 17.815 42.200 1.00 17.24 372 VAL A C 1
ATOM 2907 O O . VAL A 1 372 ? 0.665 17.514 43.288 1.00 16.81 372 VAL A O 1
ATOM 2911 N N . TYR A 1 373 ? 1.184 19.058 41.756 1.00 17.93 373 TYR A N 1
ATOM 2912 C CA . TYR A 1 373 ? 0.799 20.212 42.561 1.00 18.78 373 TYR A CA 1
ATOM 2913 C C . TYR A 1 373 ? -0.714 20.352 42.800 1.00 20.47 373 TYR A C 1
ATOM 2914 O O . TYR A 1 373 ? -1.141 21.005 43.759 1.00 20.27 373 TYR A O 1
ATOM 2923 N N . ASP A 1 374 ? -1.515 19.767 41.919 1.00 20.98 374 ASP A N 1
ATOM 2924 C CA . ASP A 1 374 ? -2.968 19.802 42.049 1.00 23.17 374 ASP A CA 1
ATOM 2925 C C . ASP A 1 374 ? -3.499 18.378 41.857 1.00 24.32 374 ASP A C 1
ATOM 2926 O O . ASP A 1 374 ? -3.652 17.915 40.721 1.00 24.92 374 ASP A O 1
ATOM 2931 N N . GLU A 1 375 ? -3.799 17.692 42.953 1.00 23.94 375 GLU A N 1
ATOM 2932 C CA . GLU A 1 375 ? -4.224 16.294 42.873 1.00 25.24 375 GLU A CA 1
ATOM 2933 C C . GLU A 1 375 ? -5.695 16.057 42.521 1.00 25.12 375 GLU A C 1
ATOM 2934 O O . GLU A 1 375 ? -6.130 14.903 42.441 1.00 26.80 375 GLU A O 1
ATOM 2940 N N . LYS A 1 376 ? -6.454 17.129 42.352 1.00 24.52 376 LYS A N 1
ATOM 2941 C CA . LYS A 1 376 ? -7.830 17.023 41.922 1.00 24.14 376 LYS A CA 1
ATOM 2942 C C . LYS A 1 376 ? -7.898 16.990 40.399 1.00 23.73 376 LYS A C 1
ATOM 2943 O O . LYS A 1 376 ? -8.706 16.249 39.831 1.00 23.96 376 LYS A O 1
ATOM 2945 N N . GLY A 1 377 ? -7.045 17.785 39.743 1.00 22.04 377 GLY A N 1
ATOM 2946 C CA . GLY A 1 377 ? -7.113 17.956 38.299 1.00 20.84 377 GLY A CA 1
ATOM 2947 C C . GLY A 1 377 ? -8.419 18.589 37.836 1.00 20.65 377 GLY A C 1
ATOM 2948 O O . GLY A 1 377 ? -9.056 19.377 38.569 1.00 20.79 377 GLY A O 1
ATOM 2949 N N . ILE A 1 378 ? -8.814 18.274 36.609 1.00 18.93 378 ILE A N 1
ATOM 2950 C CA . ILE A 1 378 ? -10.120 18.696 36.111 1.00 18.78 378 ILE A CA 1
ATOM 2951 C C . ILE A 1 378 ? -10.838 17.452 35.630 1.00 18.60 378 ILE A C 1
ATOM 2952 O O . ILE A 1 378 ? -10.306 16.711 34.830 1.00 17.22 378 ILE A O 1
ATOM 2957 N N . THR A 1 379 ? -12.021 17.196 36.178 1.00 19.18 379 THR A N 1
ATOM 2958 C CA . THR A 1 379 ? -12.858 16.111 35.696 1.00 19.72 379 THR A CA 1
ATOM 2959 C C . THR A 1 379 ? -14.254 16.656 35.413 1.00 20.29 379 THR A C 1
ATOM 2960 O O . THR A 1 379 ? -14.656 17.705 35.938 1.00 19.35 379 THR A O 1
ATOM 2964 N N . PHE A 1 380 ? -14.975 15.947 34.560 1.00 20.48 380 PHE A N 1
ATOM 2965 C CA . PHE A 1 380 ? -16.315 16.358 34.175 1.00 21.05 380 PHE A CA 1
ATOM 2966 C C . PHE A 1 380 ? -17.060 15.158 33.620 1.00 21.23 380 PHE A C 1
ATOM 2967 O O . PHE A 1 380 ? -16.458 14.233 33.063 1.00 19.36 380 PHE A O 1
ATOM 2975 N N . LYS A 1 381 ? -18.374 15.172 33.775 1.00 21.64 381 LYS A N 1
ATOM 2976 C CA . LYS A 1 381 ? -19.242 14.123 33.259 1.00 23.52 381 LYS A CA 1
ATOM 2977 C C . LYS A 1 381 ? -19.709 14.319 31.820 1.00 23.18 381 LYS A C 1
ATOM 2978 O O . LYS A 1 381 ? -20.401 15.240 31.512 1.00 24.08 381 LYS A O 1
ATOM 2984 N N . PHE A 1 382 ? -19.237 13.445 30.960 1.00 23.18 382 PHE A N 1
ATOM 2985 C CA . PHE A 1 382 ? -19.633 13.323 29.570 1.00 22.41 382 PHE A CA 1
ATOM 2986 C C . PHE A 1 382 ? -19.140 14.372 28.593 1.00 21.88 382 PHE A C 1
ATOM 2987 O O . PHE A 1 382 ? -18.513 14.037 27.642 1.00 21.60 382 PHE A O 1
ATOM 2995 N N . ASN A 1 383 ? -19.439 15.626 28.857 1.00 20.61 383 ASN A N 1
ATOM 2996 C CA . ASN A 1 383 ? -19.160 16.681 27.915 1.00 20.72 383 ASN A CA 1
ATOM 2997 C C . ASN A 1 383 ? -18.598 17.959 28.520 1.00 20.54 383 ASN A C 1
ATOM 2998 O O . ASN A 1 383 ? -18.823 18.224 29.646 1.00 20.18 383 ASN A O 1
ATOM 3003 N N . TYR A 1 384 ? -17.813 18.695 27.750 1.00 20.74 384 TYR A N 1
ATOM 3004 C CA . TYR A 1 384 ? -17.268 19.985 28.164 1.00 21.46 384 TYR A CA 1
ATOM 3005 C C . TYR A 1 384 ? -18.315 21.085 27.895 1.00 21.59 384 TYR A C 1
ATOM 3006 O O . TYR A 1 384 ? -19.303 20.857 27.178 1.00 21.74 384 TYR A O 1
ATOM 3015 N N . THR A 1 385 ? -18.080 22.257 28.482 1.00 21.57 385 THR A N 1
ATOM 3016 C CA . THR A 1 385 ? -18.856 23.476 28.248 1.00 21.67 385 THR A CA 1
ATOM 3017 C C . THR A 1 385 ? -17.856 24.586 28.038 1.00 21.84 385 THR A C 1
ATOM 3018 O O . THR A 1 385 ? -16.688 24.406 28.346 1.00 20.84 385 THR A O 1
ATOM 3022 N N . GLU A 1 386 ? -18.293 25.731 27.525 1.00 22.25 386 GLU A N 1
ATOM 3023 C CA . GLU A 1 386 ? -17.406 26.897 27.508 1.00 22.90 386 GLU A CA 1
ATOM 3024 C C . GLU A 1 386 ? -16.747 27.223 28.847 1.00 22.55 386 GLU A C 1
ATOM 3025 O O . GLU A 1 386 ? -15.591 27.639 28.872 1.00 22.66 386 GLU A O 1
ATOM 3031 N N . GLU A 1 387 ? -17.471 27.036 29.948 1.00 21.33 387 GLU A N 1
ATOM 3032 C CA . GLU A 1 387 ? -16.917 27.303 31.275 1.00 20.95 387 GLU A CA 1
ATOM 3033 C C . GLU A 1 387 ? -15.776 26.341 31.599 1.00 20.53 387 GLU A C 1
ATOM 3034 O O . GLU A 1 387 ? -14.755 26.763 32.156 1.00 19.46 387 GLU A O 1
ATOM 3036 N N . LEU A 1 388 ? -15.974 25.060 31.265 1.00 19.51 388 LEU A N 1
ATOM 3037 C CA . LEU A 1 388 ? -14.946 24.037 31.456 1.00 20.10 388 LEU A CA 1
ATOM 3038 C C . LEU A 1 388 ? -13.705 24.275 30.586 1.00 19.20 388 LEU A C 1
ATOM 3039 O O . LEU A 1 388 ? -12.591 24.116 31.069 1.00 19.61 388 LEU A O 1
ATOM 3044 N N . LEU A 1 389 ? -13.896 24.645 29.322 1.00 18.60 389 LEU A N 1
ATOM 3045 C CA . LEU A 1 389 ? -12.774 25.039 28.457 1.00 18.93 389 LEU A CA 1
ATOM 3046 C C . LEU A 1 389 ? -11.945 26.209 29.048 1.00 19.52 389 LEU A C 1
ATOM 3047 O O . LEU A 1 389 ? -10.712 26.214 28.980 1.00 18.51 389 LEU A O 1
ATOM 3052 N N . GLU A 1 390 ? -12.636 27.198 29.603 1.00 19.29 390 GLU A N 1
ATOM 3053 C CA . GLU A 1 390 ? -11.983 28.309 30.290 1.00 19.75 390 GLU A CA 1
ATOM 3054 C C . GLU A 1 390 ? -11.176 27.833 31.497 1.00 19.13 390 GLU A C 1
ATOM 3055 O O . GLU A 1 390 ? -10.045 28.280 31.713 1.00 18.78 390 GLU A O 1
ATOM 3061 N N . GLN A 1 391 ? -11.745 26.912 32.277 1.00 18.43 391 GLN A N 1
ATOM 3062 C CA . GLN A 1 391 ? -11.038 26.352 33.418 1.00 18.69 391 GLN A CA 1
ATOM 3063 C C . GLN A 1 391 ? -9.787 25.584 32.941 1.00 17.54 391 GLN A C 1
ATOM 3064 O O . GLN A 1 391 ? -8.716 25.650 33.563 1.00 16.95 391 GLN A O 1
ATOM 3070 N N . ALA A 1 392 ? -9.932 24.882 31.818 1.00 16.39 392 ALA A N 1
ATOM 3071 C CA . ALA A 1 392 ? -8.805 24.135 31.238 1.00 15.70 392 ALA A CA 1
ATOM 3072 C C . ALA A 1 392 ? -7.724 25.090 30.785 1.00 14.91 392 ALA A C 1
ATOM 3073 O O . ALA A 1 392 ? -6.547 24.855 31.042 1.00 15.10 392 ALA A O 1
ATOM 3075 N N . TYR A 1 393 ? -8.135 26.160 30.111 1.00 15.37 393 TYR A N 1
ATOM 3076 C CA . TYR A 1 393 ? -7.222 27.208 29.630 1.00 15.66 393 TYR A CA 1
ATOM 3077 C C . TYR A 1 393 ? -6.450 27.804 30.799 1.00 15.27 393 TYR A C 1
ATOM 3078 O O . TYR A 1 393 ? -5.228 27.968 30.711 1.00 13.65 393 TYR A O 1
ATOM 3087 N N . ASN A 1 394 ? -7.168 28.131 31.886 1.00 14.79 394 ASN A N 1
ATOM 3088 C CA . ASN A 1 394 ? -6.518 28.681 33.082 1.00 14.87 394 ASN A CA 1
ATOM 3089 C C . ASN A 1 394 ? -5.536 27.715 33.755 1.00 14.15 394 ASN A C 1
ATOM 3090 O O . ASN A 1 394 ? -4.457 28.128 34.205 1.00 14.00 394 ASN A O 1
ATOM 3095 N N . ALA A 1 395 ? -5.919 26.443 33.843 1.00 13.80 395 ALA A N 1
ATOM 3096 C CA . ALA A 1 395 ? -5.014 25.409 34.330 1.00 13.56 395 ALA A CA 1
ATOM 3097 C C . ALA A 1 395 ? -3.755 25.318 33.455 1.00 13.66 395 ALA A C 1
ATOM 3098 O O . ALA A 1 395 ? -2.666 25.059 33.968 1.00 13.65 395 ALA A O 1
ATOM 3100 N N . GLY A 1 396 ? -3.907 25.560 32.150 1.00 14.12 396 GLY A N 1
ATOM 3101 C CA . GLY A 1 396 ? -2.775 25.564 31.213 1.00 13.99 396 GLY A CA 1
ATOM 3102 C C . GLY A 1 396 ? -1.850 26.753 31.414 1.00 14.64 396 GLY A C 1
ATOM 3103 O O . GLY A 1 396 ? -0.634 26.617 31.378 1.00 14.04 396 GLY A O 1
ATOM 3104 N N . VAL A 1 397 ? -2.425 27.928 31.631 1.00 14.69 397 VAL A N 1
ATOM 3105 C CA . VAL A 1 397 ? -1.618 29.111 31.900 1.00 15.55 397 VAL A CA 1
ATOM 3106 C C . VAL A 1 397 ? -0.717 28.798 33.090 1.00 15.54 397 VAL A C 1
ATOM 3107 O O . VAL A 1 397 ? 0.495 29.040 33.033 1.00 16.21 397 VAL A O 1
ATOM 3111 N N . ASP A 1 398 ? -1.311 28.248 34.156 1.00 15.42 398 ASP A N 1
ATOM 3112 C CA . ASP A 1 398 ? -0.613 27.962 35.405 1.00 15.50 398 ASP A CA 1
ATOM 3113 C C . ASP A 1 398 ? 0.455 26.887 35.177 1.00 15.73 398 ASP A C 1
ATOM 3114 O O . ASP A 1 398 ? 1.556 26.951 35.739 1.00 15.18 398 ASP A O 1
ATOM 3119 N N . LEU A 1 399 ? 0.116 25.889 34.362 1.00 14.95 399 LEU A N 1
ATOM 3120 C CA . LEU A 1 399 ? 1.073 24.834 34.049 1.00 13.93 399 LEU A CA 1
ATOM 3121 C C . LEU A 1 399 ? 2.281 25.361 33.284 1.00 13.31 399 LEU A C 1
ATOM 3122 O O . LEU A 1 399 ? 3.423 24.925 33.537 1.00 13.99 399 LEU A O 1
ATOM 3127 N N . GLY A 1 400 ? 2.021 26.269 32.340 1.00 13.11 400 GLY A N 1
ATOM 3128 C CA . GLY A 1 400 ? 3.056 26.940 31.550 1.00 12.24 400 GLY A CA 1
ATOM 3129 C C . GLY A 1 400 ? 3.986 27.767 32.440 1.00 12.52 400 GLY A C 1
ATOM 3130 O O . GLY A 1 400 ? 5.222 27.701 32.317 1.00 11.14 400 GLY A O 1
ATOM 3131 N N . LYS A 1 401 ? 3.392 28.583 33.310 1.00 13.34 401 LYS A N 1
ATOM 3132 C CA . LYS A 1 401 ? 4.166 29.311 34.340 1.00 14.15 401 LYS A CA 1
ATOM 3133 C C . LYS A 1 401 ? 5.019 28.380 35.194 1.00 13.79 401 LYS A C 1
ATOM 3134 O O . LYS A 1 401 ? 6.165 28.715 35.473 1.00 13.85 401 LYS A O 1
ATOM 3140 N N . ARG A 1 402 ? 4.453 27.251 35.642 1.00 13.91 402 ARG A N 1
ATOM 3141 C CA . ARG A 1 402 ? 5.220 26.254 36.393 1.00 13.20 402 ARG A CA 1
ATOM 3142 C C . ARG A 1 402 ? 6.342 25.600 35.591 1.00 13.28 402 ARG A C 1
ATOM 3143 O O . ARG A 1 402 ? 7.389 25.299 36.149 1.00 13.14 402 ARG A O 1
ATOM 3151 N N . ALA A 1 403 ? 6.115 25.388 34.295 1.00 12.58 403 ALA A N 1
ATOM 3152 C CA . ALA A 1 403 ? 7.173 24.913 33.397 1.00 12.79 403 ALA A CA 1
ATOM 3153 C C . ALA A 1 403 ? 8.328 25.938 33.331 1.00 13.42 403 ALA A C 1
ATOM 3154 O O . ALA A 1 403 ? 9.497 25.579 33.431 1.00 13.78 403 ALA A O 1
ATOM 3156 N N . ILE A 1 404 ? 7.983 27.210 33.186 1.00 13.52 404 ILE A N 1
ATOM 3157 C CA . ILE A 1 404 ? 8.995 28.267 33.078 1.00 13.57 404 ILE A CA 1
ATOM 3158 C C . ILE A 1 404 ? 9.784 28.321 34.387 1.00 14.02 404 ILE A C 1
ATOM 3159 O O . ILE A 1 404 ? 11.023 28.389 34.370 1.00 13.95 404 ILE A O 1
ATOM 3164 N N . ALA A 1 405 ? 9.073 28.228 35.510 1.00 13.70 405 ALA A N 1
ATOM 3165 C CA . ALA A 1 405 ? 9.713 28.241 36.841 1.00 14.12 405 ALA A CA 1
ATOM 3166 C C . ALA A 1 405 ? 10.654 27.056 37.029 1.00 14.87 405 ALA A C 1
ATOM 3167 O O . ALA A 1 405 ? 11.766 27.194 37.559 1.00 13.85 405 ALA A O 1
ATOM 3169 N N . TYR A 1 406 ? 10.203 25.880 36.591 1.00 14.35 406 TYR A N 1
ATOM 3170 C CA . TYR A 1 406 ? 10.997 24.673 36.727 1.00 14.57 406 TYR A CA 1
ATOM 3171 C C . TYR A 1 406 ? 12.297 24.792 35.925 1.00 15.27 406 TYR A C 1
ATOM 3172 O O . TYR A 1 406 ? 13.375 24.402 36.400 1.00 15.33 406 TYR A O 1
ATOM 3181 N N . CYS A 1 407 ? 12.205 25.331 34.715 1.00 15.98 407 CYS A N 1
ATOM 3182 C CA . CYS A 1 407 ? 13.385 25.526 33.888 1.00 18.39 407 CYS A CA 1
ATOM 3183 C C . CYS A 1 407 ? 14.345 26.548 34.467 1.00 18.67 407 CYS A C 1
ATOM 3184 O O . CYS A 1 407 ? 15.545 26.368 34.384 1.00 19.45 407 CYS A O 1
ATOM 3187 N N . GLU A 1 408 ? 13.806 27.616 35.035 1.00 18.77 408 GLU A N 1
ATOM 3188 C CA . GLU A 1 408 ? 14.627 28.649 35.660 1.00 20.00 408 GLU A CA 1
ATOM 3189 C C . GLU A 1 408 ? 15.410 28.050 36.829 1.00 21.23 408 GLU A C 1
ATOM 3190 O O . GLU A 1 408 ? 16.609 28.274 36.957 1.00 21.73 408 GLU A O 1
ATOM 3192 N N . LYS A 1 409 ? 14.737 27.252 37.650 1.00 22.21 409 LYS A N 1
ATOM 3193 C CA . LYS A 1 409 ? 15.338 26.611 38.817 1.00 24.43 409 LYS A CA 1
ATOM 3194 C C . LYS A 1 409 ? 16.418 25.592 38.443 1.00 25.53 409 LYS A C 1
ATOM 3195 O O . LYS A 1 409 ? 17.388 25.399 39.167 1.00 25.49 409 LYS A O 1
ATOM 3201 N N . ASN A 1 410 ? 16.243 24.941 37.308 1.00 26.71 410 ASN A N 1
ATOM 3202 C CA . ASN A 1 410 ? 17.161 23.895 36.899 1.00 28.69 410 ASN A CA 1
ATOM 3203 C C . ASN A 1 410 ? 18.080 24.330 35.755 1.00 30.39 410 ASN A C 1
ATOM 3204 O O . ASN A 1 410 ? 18.668 23.489 35.094 1.00 30.91 410 ASN A O 1
ATOM 3209 N N . ALA A 1 411 ? 18.189 25.637 35.539 1.00 32.22 411 ALA A N 1
ATOM 3210 C CA . ALA A 1 411 ? 18.796 26.164 34.323 1.00 34.25 411 ALA A CA 1
ATOM 3211 C C . ALA A 1 411 ? 20.260 25.752 34.213 1.00 36.14 411 ALA A C 1
ATOM 3212 O O . ALA A 1 411 ? 20.964 25.655 35.218 1.00 36.88 411 ALA A O 1
ATOM 3214 N N . PRO A 1 412 ? 20.711 25.512 32.986 1.00 37.73 412 PRO A N 1
ATOM 3215 C CA . PRO A 1 412 ? 22.119 25.230 32.730 1.00 39.04 412 PRO A CA 1
ATOM 3216 C C . PRO A 1 412 ? 22.998 26.414 33.118 1.00 39.66 412 PRO A C 1
ATOM 3217 O O . PRO A 1 412 ? 23.294 27.277 32.292 1.00 40.30 412 PRO A O 1
ATOM 3219 N N . LYS B 1 6 ? -12.613 33.012 27.811 1.00 26.89 6 LYS B N 1
ATOM 3220 C CA . LYS B 1 6 ? -11.349 32.864 27.100 1.00 26.26 6 LYS B CA 1
ATOM 3221 C C . LYS B 1 6 ? -10.795 31.451 27.247 1.00 24.81 6 LYS B C 1
ATOM 3222 O O . LYS B 1 6 ? -10.395 31.041 28.337 1.00 24.94 6 LYS B O 1
ATOM 3228 N N . TYR B 1 7 ? -10.775 30.711 26.144 1.00 23.22 7 TYR B N 1
ATOM 3229 C CA . TYR B 1 7 ? -10.127 29.406 26.108 1.00 22.02 7 TYR B CA 1
ATOM 3230 C C . TYR B 1 7 ? -9.294 29.237 24.842 1.00 21.39 7 TYR B C 1
ATOM 3231 O O . TYR B 1 7 ? -8.883 28.128 24.500 1.00 21.49 7 TYR B O 1
ATOM 3240 N N . VAL B 1 8 ? -9.050 30.345 24.149 1.00 20.39 8 VAL B N 1
ATOM 3241 C CA . VAL B 1 8 ? -8.019 30.392 23.119 1.00 19.62 8 VAL B CA 1
ATOM 3242 C C . VAL B 1 8 ? -7.078 31.573 23.336 1.00 19.38 8 VAL B C 1
ATOM 3243 O O . VAL B 1 8 ? -7.470 32.596 23.897 1.00 19.31 8 VAL B O 1
ATOM 3247 N N . GLN B 1 9 ? -5.836 31.424 22.887 1.00 19.01 9 GLN B N 1
ATOM 3248 C CA . GLN B 1 9 ? -4.869 32.515 22.933 1.00 18.17 9 GLN B CA 1
ATOM 3249 C C . GLN B 1 9 ? -4.920 33.262 21.604 1.00 18.52 9 GLN B C 1
ATOM 3250 O O . GLN B 1 9 ? -4.845 32.640 20.524 1.00 17.49 9 GLN B O 1
ATOM 3256 N N . ASP B 1 10 ? -5.058 34.590 21.669 1.00 17.93 10 ASP B N 1
ATOM 3257 C CA . ASP B 1 10 ? -4.970 35.401 20.458 1.00 18.34 10 ASP B CA 1
ATOM 3258 C C . ASP B 1 10 ? -3.523 35.454 20.045 1.00 17.92 10 ASP B C 1
ATOM 3259 O O . ASP B 1 10 ? -2.623 35.613 20.889 1.00 18.14 10 ASP B O 1
ATOM 3264 N N . GLN B 1 11 ? -3.300 35.292 18.744 1.00 16.59 11 GLN B N 1
ATOM 3265 C CA . GLN B 1 11 ? -1.964 35.101 18.227 1.00 16.71 11 GLN B CA 1
ATOM 3266 C C . GLN B 1 11 ? -1.668 36.102 17.110 1.00 16.68 11 GLN B C 1
ATOM 3267 O O . GLN B 1 11 ? -1.820 35.807 15.929 1.00 15.79 11 GLN B O 1
ATOM 3273 N N . GLU B 1 12 ? -1.252 37.306 17.502 1.00 16.91 12 GLU B N 1
ATOM 3274 C CA . GLU B 1 12 ? -0.908 38.335 16.529 1.00 17.87 12 GLU B CA 1
ATOM 3275 C C . GLU B 1 12 ? 0.435 37.978 15.931 1.00 18.57 12 GLU B C 1
ATOM 3276 O O . GLU B 1 12 ? 1.425 37.855 16.658 1.00 19.09 12 GLU B O 1
ATOM 3282 N N . MET B 1 13 ? 0.480 37.801 14.616 1.00 19.33 13 MET B N 1
ATOM 3283 C CA . MET B 1 13 ? 1.727 37.409 13.970 1.00 20.83 13 MET B CA 1
ATOM 3284 C C . MET B 1 13 ? 2.530 38.592 13.452 1.00 20.65 13 MET B C 1
ATOM 3285 O O . MET B 1 13 ? 3.753 38.605 13.594 1.00 19.69 13 MET B O 1
ATOM 3290 N N . ILE B 1 14 ? 1.828 39.541 12.837 1.00 20.24 14 ILE B N 1
ATOM 3291 C CA . ILE B 1 14 ? 2.345 40.878 12.552 1.00 21.16 14 ILE B CA 1
ATOM 3292 C C . ILE B 1 14 ? 1.238 41.871 12.882 1.00 20.20 14 ILE B C 1
ATOM 3293 O O . ILE B 1 14 ? 0.108 41.463 13.089 1.00 19.44 14 ILE B O 1
ATOM 3298 N N . PRO B 1 15 ? 1.567 43.177 12.967 1.00 20.41 15 PRO B N 1
ATOM 3299 C CA . PRO B 1 15 ? 0.580 44.171 13.416 1.00 19.83 15 PRO B CA 1
ATOM 3300 C C . PRO B 1 15 ? -0.771 44.054 12.683 1.00 18.61 15 PRO B C 1
ATOM 3301 O O . PRO B 1 15 ? -0.837 44.154 11.453 1.00 18.09 15 PRO B O 1
ATOM 3305 N N . GLY B 1 16 ? -1.799 43.760 13.463 1.00 18.17 16 GLY B N 1
ATOM 3306 C CA . GLY B 1 16 ? -3.170 43.640 12.984 1.00 18.28 16 GLY B CA 1
ATOM 3307 C C . GLY B 1 16 ? -3.498 42.361 12.211 1.00 17.92 16 GLY B C 1
ATOM 3308 O O . GLY B 1 16 ? -4.611 42.229 11.685 1.00 18.19 16 GLY B O 1
ATOM 3309 N N . VAL B 1 17 ? -2.547 41.423 12.138 1.00 17.47 17 VAL B N 1
ATOM 3310 C CA . VAL B 1 17 ? -2.783 40.159 11.409 1.00 16.62 17 VAL B CA 1
ATOM 3311 C C . VAL B 1 17 ? -2.626 38.982 12.386 1.00 16.12 17 VAL B C 1
ATOM 3312 O O . VAL B 1 17 ? -1.564 38.800 12.979 1.00 16.15 17 VAL B O 1
ATOM 3316 N N . TYR B 1 18 ? -3.709 38.214 12.557 1.00 15.69 18 TYR B N 1
ATOM 3317 C CA . TYR B 1 18 ? -3.817 37.181 13.585 1.00 14.40 18 TYR B CA 1
ATOM 3318 C C . TYR B 1 18 ? -3.968 35.783 12.997 1.00 14.91 18 TYR B C 1
ATOM 3319 O O . TYR B 1 18 ? -4.682 35.596 12.009 1.00 13.88 18 TYR B O 1
ATOM 3328 N N . TRP B 1 19 ? -3.257 34.818 13.570 1.00 14.16 19 TRP B N 1
ATOM 3329 C CA . TRP B 1 19 ? -3.490 33.399 13.223 1.00 13.28 19 TRP B CA 1
ATOM 3330 C C . TRP B 1 19 ? -4.766 32.913 13.933 1.00 12.21 19 TRP B C 1
ATOM 3331 O O . TRP B 1 19 ? -4.873 32.951 15.166 1.00 11.55 19 TRP B O 1
ATOM 3342 N N . VAL B 1 20 ? -5.742 32.472 13.152 1.00 11.69 20 VAL B N 1
ATOM 3343 C CA . VAL B 1 20 ? -6.982 31.934 13.705 1.00 12.44 20 VAL B CA 1
ATOM 3344 C C . VAL B 1 20 ? -7.281 30.521 13.139 1.00 13.66 20 VAL B C 1
ATOM 3345 O O . VAL B 1 20 ? -8.453 30.128 13.002 1.00 14.64 20 VAL B O 1
ATOM 3349 N N . GLY B 1 21 ? -6.216 29.775 12.817 1.00 12.84 21 GLY B N 1
ATOM 3350 C CA . GLY B 1 21 ? -6.361 28.443 12.205 1.00 11.96 21 GLY B CA 1
ATOM 3351 C C . GLY B 1 21 ? -6.465 27.373 13.267 1.00 11.63 21 GLY B C 1
ATOM 3352 O O . GLY B 1 21 ? -6.752 27.652 14.410 1.00 11.30 21 GLY B O 1
ATOM 3353 N N . ILE B 1 22 ? -6.177 26.139 12.890 1.00 10.98 22 ILE B N 1
ATOM 3354 C CA . ILE B 1 22 ? -6.163 25.075 13.855 1.00 11.11 22 ILE B CA 1
ATOM 3355 C C . ILE B 1 22 ? -4.937 24.204 13.562 1.00 9.65 22 ILE B C 1
ATOM 3356 O O . ILE B 1 22 ? -4.483 24.125 12.412 1.00 8.33 22 ILE B O 1
ATOM 3361 N N . VAL B 1 23 ? -4.418 23.589 14.611 1.00 9.25 23 VAL B N 1
ATOM 3362 C CA . VAL B 1 23 ? -3.349 22.595 14.452 1.00 9.57 23 VAL B CA 1
ATOM 3363 C C . VAL B 1 23 ? -3.973 21.195 14.497 1.00 10.24 23 VAL B C 1
ATOM 3364 O O . VAL B 1 23 ? -4.649 20.839 15.460 1.00 9.94 23 VAL B O 1
ATOM 3368 N N . ASP B 1 24 ? -3.757 20.408 13.444 1.00 10.64 24 ASP B N 1
ATOM 3369 C CA . ASP B 1 24 ? -4.301 19.043 13.402 1.00 10.61 24 ASP B CA 1
ATOM 3370 C C . ASP B 1 24 ? -3.208 18.091 13.884 1.00 10.84 24 ASP B C 1
ATOM 3371 O O . ASP B 1 24 ? -2.415 17.543 13.080 1.00 9.57 24 ASP B O 1
ATOM 3376 N N . TRP B 1 25 ? -3.144 17.970 15.202 1.00 11.10 25 TRP B N 1
ATOM 3377 C CA . TRP B 1 25 ? -2.098 17.184 15.868 1.00 12.86 25 TRP B CA 1
ATOM 3378 C C . TRP B 1 25 ? -2.159 15.710 15.502 1.00 12.76 25 TRP B C 1
ATOM 3379 O O . TRP B 1 25 ? -1.135 15.047 15.492 1.00 14.85 25 TRP B O 1
ATOM 3390 N N . MET B 1 26 ? -3.355 15.219 15.193 1.00 12.72 26 MET B N 1
ATOM 3391 C CA . MET B 1 26 ? -3.614 13.781 15.107 1.00 14.65 26 MET B CA 1
ATOM 3392 C C . MET B 1 26 ? -3.599 13.206 13.696 1.00 12.93 26 MET B C 1
ATOM 3393 O O . MET B 1 26 ? -3.407 11.994 13.524 1.00 12.00 26 MET B O 1
ATOM 3398 N N . VAL B 1 27 ? -3.761 14.052 12.677 1.00 11.61 27 VAL B N 1
ATOM 3399 C CA . VAL B 1 27 ? -3.894 13.505 11.311 1.00 10.61 27 VAL B CA 1
ATOM 3400 C C . VAL B 1 27 ? -2.606 12.754 10.901 1.00 10.69 27 VAL B C 1
ATOM 3401 O O . VAL B 1 27 ? -1.503 13.266 11.088 1.00 9.49 27 VAL B O 1
ATOM 3405 N N . ARG B 1 28 ? -2.777 11.529 10.394 1.00 10.20 28 ARG B N 1
ATOM 3406 C CA . ARG B 1 28 ? -1.650 10.715 9.954 1.00 11.03 28 ARG B CA 1
ATOM 3407 C C . ARG B 1 28 ? -1.727 10.316 8.500 1.00 10.69 28 ARG B C 1
ATOM 3408 O O . ARG B 1 28 ? -0.699 10.041 7.886 1.00 10.73 28 ARG B O 1
ATOM 3416 N N . ILE B 1 29 ? -2.940 10.278 7.957 1.00 11.91 29 ILE B N 1
ATOM 3417 C CA . ILE B 1 29 ? -3.135 10.034 6.538 1.00 13.11 29 ILE B CA 1
ATOM 3418 C C . ILE B 1 29 ? -4.055 11.100 6.012 1.00 13.66 29 ILE B C 1
ATOM 3419 O O . ILE B 1 29 ? -5.175 11.260 6.479 1.00 13.78 29 ILE B O 1
ATOM 3424 N N . PHE B 1 30 ? -3.601 11.813 5.005 1.00 14.38 30 PHE B N 1
ATOM 3425 C CA . PHE B 1 30 ? -4.381 12.923 4.508 1.00 16.53 30 PHE B CA 1
ATOM 3426 C C . PHE B 1 30 ? -4.441 12.877 2.997 1.00 16.85 30 PHE B C 1
ATOM 3427 O O . PHE B 1 30 ? -3.458 13.189 2.332 1.00 16.09 30 PHE B O 1
ATOM 3435 N N . HIS B 1 31 ? -5.600 12.488 2.454 1.00 17.48 31 HIS B N 1
ATOM 3436 C CA . HIS B 1 31 ? -5.712 12.236 1.013 1.00 18.66 31 HIS B CA 1
ATOM 3437 C C . HIS B 1 31 ? -4.560 11.338 0.499 1.00 17.90 31 HIS B C 1
ATOM 3438 O O . HIS B 1 31 ? -4.025 11.550 -0.580 1.00 19.97 31 HIS B O 1
ATOM 3445 N N . GLY B 1 32 ? -4.178 10.336 1.296 1.00 17.20 32 GLY B N 1
ATOM 3446 C CA . GLY B 1 32 ? -3.117 9.400 0.911 1.00 16.55 32 GLY B CA 1
ATOM 3447 C C . GLY B 1 32 ? -1.693 9.870 1.200 1.00 15.65 32 GLY B C 1
ATOM 3448 O O . GLY B 1 32 ? -0.740 9.109 1.033 1.00 16.26 32 GLY B O 1
ATOM 3449 N N . TYR B 1 33 ? -1.542 11.120 1.636 1.00 14.03 33 TYR B N 1
ATOM 3450 C CA . TYR B 1 33 ? -0.240 11.628 2.107 1.00 12.27 33 TYR B CA 1
ATOM 3451 C C . TYR B 1 33 ? -0.056 11.171 3.562 1.00 11.68 33 TYR B C 1
ATOM 3452 O O . TYR B 1 33 ? -0.956 11.341 4.408 1.00 11.65 33 TYR B O 1
ATOM 3461 N N . HIS B 1 34 ? 1.099 10.574 3.845 1.00 10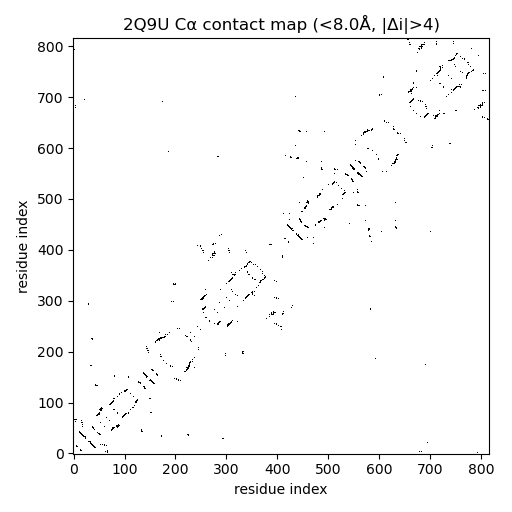.85 34 HIS B N 1
ATOM 3462 C CA . HIS B 1 34 ? 1.438 10.154 5.198 1.00 10.78 34 HIS B CA 1
ATOM 3463 C C . HIS B 1 34 ? 1.970 11.358 5.950 1.00 10.94 34 HIS B C 1
ATOM 3464 O O . HIS B 1 34 ? 3.150 11.701 5.824 1.00 11.58 34 HIS B O 1
ATOM 3471 N N . THR B 1 35 ? 1.090 12.001 6.712 1.00 9.67 35 THR B N 1
ATOM 3472 C CA . THR B 1 35 ? 1.433 13.214 7.459 1.00 10.02 35 THR B CA 1
ATOM 3473 C C . THR B 1 35 ? 1.945 12.794 8.849 1.00 9.83 35 THR B C 1
ATOM 3474 O O . THR B 1 35 ? 1.222 12.914 9.866 1.00 10.15 35 THR B O 1
ATOM 3478 N N . ASP B 1 36 ? 3.175 12.277 8.874 1.00 10.33 36 ASP B N 1
ATOM 3479 C CA . ASP B 1 36 ? 3.737 11.677 10.093 1.00 10.52 36 ASP B CA 1
ATOM 3480 C C . ASP B 1 36 ? 3.840 12.697 11.204 1.00 10.23 36 ASP B C 1
ATOM 3481 O O . ASP B 1 36 ? 3.850 12.332 12.392 1.00 10.42 36 ASP B O 1
ATOM 3486 N N . GLU B 1 37 ? 3.928 13.972 10.821 1.00 9.24 37 GLU B N 1
ATOM 3487 C CA . GLU B 1 37 ? 3.997 15.042 11.810 1.00 10.22 37 GLU B CA 1
ATOM 3488 C C . GLU B 1 37 ? 2.739 15.917 11.891 1.00 9.65 37 GLU B C 1
ATOM 3489 O O . GLU B 1 37 ? 2.819 17.056 12.332 1.00 10.69 37 GLU B O 1
ATOM 3495 N N . GLY B 1 38 ? 1.596 15.355 11.492 1.00 9.67 38 GLY B N 1
ATOM 3496 C CA . GLY B 1 38 ? 0.318 16.071 11.512 1.00 9.56 38 GLY B CA 1
ATOM 3497 C C . GLY B 1 38 ? 0.302 17.218 10.513 1.00 9.08 38 GLY B C 1
ATOM 3498 O O . GLY B 1 38 ? 1.078 17.252 9.544 1.00 8.71 38 GLY B O 1
ATOM 3499 N N . SER B 1 39 ? -0.602 18.167 10.716 1.00 8.86 39 SER B N 1
ATOM 3500 C CA . SER B 1 39 ? -0.638 19.323 9.828 1.00 9.57 39 SER B CA 1
ATOM 3501 C C . SER B 1 39 ? -1.287 20.474 10.570 1.00 9.74 39 SER B C 1
ATOM 3502 O O . SER B 1 39 ? -1.531 20.387 11.767 1.00 9.63 39 SER B O 1
ATOM 3505 N N . SER B 1 40 ? -1.509 21.572 9.860 1.00 10.25 40 SER B N 1
ATOM 3506 C CA . SER B 1 40 ? -2.373 22.658 10.361 1.00 10.35 40 SER B CA 1
ATOM 3507 C C . SER B 1 40 ? -3.127 23.250 9.176 1.00 10.94 40 SER B C 1
ATOM 3508 O O . SER B 1 40 ? -2.703 23.100 8.039 1.00 10.67 40 SER B O 1
ATOM 3511 N N . TYR B 1 41 ? -4.270 23.875 9.453 1.00 10.80 41 TYR B N 1
ATOM 3512 C CA . TYR B 1 41 ? -5.064 24.592 8.450 1.00 10.57 41 TYR B CA 1
ATOM 3513 C C . TYR B 1 41 ? -5.076 26.009 8.961 1.00 10.15 41 TYR B C 1
ATOM 3514 O O . TYR B 1 41 ? -5.774 26.311 9.902 1.00 9.59 41 TYR B O 1
ATOM 3523 N N . ASN B 1 42 ? -4.221 26.841 8.380 1.00 9.99 42 ASN B N 1
ATOM 3524 C CA . ASN B 1 42 ? -4.025 28.188 8.886 1.00 10.03 42 ASN B CA 1
ATOM 3525 C C . ASN B 1 42 ? -5.026 29.123 8.197 1.00 10.15 42 ASN B C 1
ATOM 3526 O O . ASN B 1 42 ? -5.235 29.055 6.996 1.00 11.19 42 ASN B O 1
ATOM 3531 N N . SER B 1 43 ? -5.662 29.933 9.018 1.00 10.36 43 SER B N 1
ATOM 3532 C CA . SER B 1 43 ? -6.616 30.955 8.594 1.00 11.24 43 SER B CA 1
ATOM 3533 C C . SER B 1 43 ? -6.152 32.215 9.297 1.00 11.23 43 SER B C 1
ATOM 3534 O O . SER B 1 43 ? -5.528 32.148 10.377 1.00 11.29 43 SER B O 1
ATOM 3537 N N . TYR B 1 44 ? -6.455 33.370 8.721 1.00 11.22 44 TYR B N 1
ATOM 3538 C CA . TYR B 1 44 ? -5.920 34.627 9.311 1.00 12.52 44 TYR B CA 1
ATOM 3539 C C . TYR B 1 44 ? -7.002 35.673 9.426 1.00 13.77 44 TYR B C 1
ATOM 3540 O O . TYR B 1 44 ? -7.934 35.710 8.611 1.00 13.86 44 TYR B O 1
ATOM 3549 N N . PHE B 1 45 ? -6.875 36.491 10.457 1.00 13.80 45 PHE B N 1
ATOM 3550 C CA . PHE B 1 45 ? -7.804 37.586 10.682 1.00 15.39 45 PHE B CA 1
ATOM 3551 C C . PHE B 1 45 ? -7.038 38.890 10.559 1.00 16.25 45 PHE B C 1
ATOM 3552 O O . PHE B 1 45 ? -5.966 39.045 11.168 1.00 17.01 45 PHE B O 1
ATOM 3560 N N . ILE B 1 46 ? -7.564 39.786 9.726 1.00 17.11 46 ILE B N 1
ATOM 3561 C CA . ILE B 1 46 ? -6.957 41.114 9.492 1.00 17.35 46 ILE B CA 1
ATOM 3562 C C . ILE B 1 46 ? -7.854 42.129 10.157 1.00 18.22 46 ILE B C 1
ATOM 3563 O O . ILE B 1 46 ? -9.052 42.263 9.815 1.00 17.56 46 ILE B O 1
ATOM 3568 N N . ASP B 1 47 ? -7.274 42.803 11.142 1.00 19.16 47 ASP B N 1
ATOM 3569 C CA . ASP B 1 47 ? -7.987 43.760 11.970 1.00 20.91 47 ASP B CA 1
ATOM 3570 C C . ASP B 1 47 ? -7.920 45.077 11.216 1.00 20.78 47 ASP B C 1
ATOM 3571 O O . ASP B 1 47 ? -6.941 45.811 11.320 1.00 21.86 47 ASP B O 1
ATOM 3576 N N . ASP B 1 48 ? -8.934 45.365 10.420 1.00 21.00 48 ASP B N 1
ATOM 3577 C CA . ASP B 1 48 ? -8.937 46.626 9.671 1.00 21.21 48 ASP B CA 1
ATOM 3578 C C . ASP B 1 48 ? -10.345 47.177 9.699 1.00 21.71 48 ASP B C 1
ATOM 3579 O O . ASP B 1 48 ? -11.211 46.619 10.373 1.00 22.07 48 ASP B O 1
ATOM 3584 N N . GLU B 1 49 ? -10.576 48.276 8.989 1.00 22.74 49 GLU B N 1
ATOM 3585 C CA . GLU B 1 49 ? -11.908 48.886 8.922 1.00 24.13 49 GLU B CA 1
ATOM 3586 C C . GLU B 1 49 ? -12.972 47.882 8.484 1.00 23.04 49 GLU B C 1
ATOM 3587 O O . GLU B 1 49 ? -14.043 47.812 9.095 1.00 22.80 49 GLU B O 1
ATOM 3593 N N . CYS B 1 50 ? -12.664 47.124 7.421 1.00 21.91 50 CYS B N 1
ATOM 3594 C CA . CYS B 1 50 ? -13.455 45.959 6.990 1.00 21.45 50 CYS B CA 1
ATOM 3595 C C . CYS B 1 50 ? -12.749 44.691 7.509 1.00 20.28 50 CYS B C 1
ATOM 3596 O O . CYS B 1 50 ? -11.817 44.201 6.854 1.00 20.32 50 CYS B O 1
ATOM 3599 N N . PRO B 1 51 ? -13.172 44.174 8.681 1.00 19.36 51 PRO B N 1
ATOM 3600 C CA . PRO B 1 51 ? -12.467 43.041 9.295 1.00 19.57 51 PRO B CA 1
ATOM 3601 C C . PRO B 1 51 ? -12.604 41.853 8.352 1.00 19.54 51 PRO B C 1
ATOM 3602 O O . PRO B 1 51 ? -13.698 41.578 7.823 1.00 18.87 51 PRO B O 1
ATOM 3606 N N . THR B 1 52 ? -11.470 41.208 8.098 1.00 18.23 52 THR B N 1
ATOM 3607 C CA . THR B 1 52 ? -11.359 40.273 7.006 1.00 17.55 52 THR B CA 1
ATOM 3608 C C . THR B 1 52 ? -10.755 38.984 7.534 1.00 17.32 52 THR B C 1
ATOM 3609 O O . THR B 1 52 ? -9.857 39.024 8.388 1.00 17.39 52 THR B O 1
ATOM 3613 N N . VAL B 1 53 ? -11.309 37.864 7.054 1.00 16.24 53 VAL B N 1
ATOM 3614 C CA . VAL B 1 53 ? -10.806 36.507 7.340 1.00 15.45 53 VAL B CA 1
ATOM 3615 C C . VAL B 1 53 ? -10.248 35.935 6.057 1.00 15.28 53 VAL B C 1
ATOM 3616 O O . VAL B 1 53 ? -10.862 36.046 4.985 1.00 15.31 53 VAL B O 1
ATOM 3620 N N . ILE B 1 54 ? -9.071 35.323 6.156 1.00 14.48 54 ILE B N 1
ATOM 3621 C CA . ILE B 1 54 ? -8.455 34.691 5.017 1.00 13.27 54 ILE B CA 1
ATOM 3622 C C . ILE B 1 54 ? -8.538 33.197 5.246 1.00 13.62 54 ILE B C 1
ATOM 3623 O O . ILE B 1 54 ? -7.972 32.685 6.220 1.00 12.06 54 ILE B O 1
ATOM 3628 N N . ASP B 1 55 ? -9.272 32.533 4.363 1.00 12.77 55 ASP B N 1
ATOM 3629 C CA . ASP B 1 55 ? -9.461 31.077 4.375 1.00 13.73 55 ASP B CA 1
ATOM 3630 C C . ASP B 1 55 ? -10.238 30.508 5.572 1.00 13.40 55 ASP B C 1
ATOM 3631 O O . ASP B 1 55 ? -10.456 31.168 6.584 1.00 12.62 55 ASP B O 1
ATOM 3636 N N . SER B 1 56 ? -10.661 29.253 5.428 1.00 13.82 56 SER B N 1
ATOM 3637 C CA . SER B 1 56 ? -11.387 28.550 6.456 1.00 12.51 56 SER B CA 1
ATOM 3638 C C . SER B 1 56 ? -10.590 27.266 6.821 1.00 13.01 56 SER B C 1
ATOM 3639 O O . SER B 1 56 ? -9.400 27.188 6.567 1.00 12.04 56 SER B O 1
ATOM 3642 N N . VAL B 1 57 ? -11.274 26.291 7.410 1.00 12.47 57 VAL B N 1
ATOM 3643 C CA . VAL B 1 57 ? -10.633 25.049 7.827 1.00 12.83 57 VAL B CA 1
ATOM 3644 C C . VAL B 1 57 ? -11.552 23.852 7.606 1.00 13.27 57 VAL B C 1
ATOM 3645 O O . VAL B 1 57 ? -12.754 24.011 7.394 1.00 12.39 57 VAL B O 1
ATOM 3649 N N . LYS B 1 58 ? -10.978 22.654 7.657 1.00 12.83 58 LYS B N 1
ATOM 3650 C CA . LYS B 1 58 ? -11.742 21.429 7.453 1.00 13.74 58 LYS B CA 1
ATOM 3651 C C . LYS B 1 58 ? -12.605 21.109 8.669 1.00 13.09 58 LYS B C 1
ATOM 3652 O O . LYS B 1 58 ? -12.308 21.539 9.784 1.00 12.58 58 LYS B O 1
ATOM 3658 N N . TYR B 1 59 ? -13.675 20.353 8.447 1.00 14.55 59 TYR B N 1
ATOM 3659 C CA . TYR B 1 59 ? -14.992 20.720 8.953 1.00 14.69 59 TYR B CA 1
ATOM 3660 C C . TYR B 1 59 ? -15.184 20.241 10.388 1.00 14.21 59 TYR B C 1
ATOM 3661 O O . TYR B 1 59 ? -16.075 20.712 11.096 1.00 14.33 59 TYR B O 1
ATOM 3670 N N . PRO B 1 60 ? -14.343 19.303 10.811 1.00 14.34 60 PRO B N 1
ATOM 3671 C CA . PRO B 1 60 ? -14.346 18.835 12.201 1.00 14.37 60 PRO B CA 1
ATOM 3672 C C . PRO B 1 60 ? -13.837 19.907 13.160 1.00 13.76 60 PRO B C 1
ATOM 3673 O O . PRO B 1 60 ? -14.066 19.813 14.366 1.00 13.75 60 PRO B O 1
ATOM 3677 N N . PHE B 1 61 ? -13.154 20.912 12.623 1.00 13.99 61 PHE B N 1
ATOM 3678 C CA . PHE B 1 61 ? -12.535 21.952 13.451 1.00 14.02 61 PHE B CA 1
ATOM 3679 C C . PHE B 1 61 ? -13.280 23.281 13.357 1.00 14.23 61 PHE B C 1
ATOM 3680 O O . PHE B 1 61 ? -12.769 24.314 13.820 1.00 14.76 61 PHE B O 1
ATOM 3688 N N . ALA B 1 62 ? -14.480 23.254 12.768 1.00 14.34 62 ALA B N 1
ATOM 3689 C CA . ALA B 1 62 ? -15.269 24.491 12.556 1.00 14.77 62 ALA B CA 1
ATOM 3690 C C . ALA B 1 62 ? -15.413 25.341 13.822 1.00 14.35 62 ALA B C 1
ATOM 3691 O O . ALA B 1 62 ? -15.189 26.536 13.770 1.00 14.00 62 ALA B O 1
ATOM 3693 N N . GLU B 1 63 ? -15.776 24.727 14.947 1.00 14.76 63 GLU B N 1
ATOM 3694 C CA . GLU B 1 63 ? -16.045 25.489 16.176 1.00 15.43 63 GLU B CA 1
ATOM 3695 C C . GLU B 1 63 ? -14.776 26.126 16.759 1.00 14.86 63 GLU B C 1
ATOM 3696 O O . GLU B 1 63 ? -14.799 27.250 17.260 1.00 13.76 63 GLU B O 1
ATOM 3702 N N . GLU B 1 64 ? -13.666 25.402 16.692 1.00 13.78 64 GLU B N 1
ATOM 3703 C CA . GLU B 1 64 ? -12.385 25.976 17.134 1.00 13.55 64 GLU B CA 1
ATOM 3704 C C . GLU B 1 64 ? -11.980 27.185 16.278 1.00 12.83 64 GLU B C 1
ATOM 3705 O O . GLU B 1 64 ? -11.548 28.206 16.818 1.00 13.46 64 GLU B O 1
ATOM 3711 N N . TRP B 1 65 ? -12.157 27.087 14.956 1.00 12.54 65 TRP B N 1
ATOM 3712 C CA . TRP B 1 65 ? -11.892 28.183 14.032 1.00 13.38 65 TRP B CA 1
ATOM 3713 C C . TRP B 1 65 ? -12.788 29.376 14.359 1.00 14.28 65 TRP B C 1
ATOM 3714 O O . TRP B 1 65 ? -12.315 30.512 14.471 1.00 15.17 65 TRP B O 1
ATOM 3725 N N . LEU B 1 66 ? -14.091 29.110 14.488 1.00 15.15 66 LEU B N 1
ATOM 3726 C CA . LEU B 1 66 ? -15.068 30.171 14.787 1.00 15.29 66 LEU B CA 1
ATOM 3727 C C . LEU B 1 66 ? -14.759 30.855 16.125 1.00 15.24 66 LEU B C 1
ATOM 3728 O O . LEU B 1 66 ? -14.887 32.083 16.259 1.00 15.26 66 LEU B O 1
ATOM 3733 N N . SER B 1 67 ? -14.332 30.062 17.099 1.00 15.57 67 SER B N 1
ATOM 3734 C CA . SER B 1 67 ? -13.958 30.585 18.413 1.00 16.26 67 SER B CA 1
ATOM 3735 C C . SER B 1 67 ? -12.774 31.528 18.365 1.00 16.00 67 SER B C 1
ATOM 3736 O O . SER B 1 67 ? -12.778 32.562 19.064 1.00 15.23 67 SER B O 1
ATOM 3739 N N . ARG B 1 68 ? -11.755 31.183 17.568 1.00 15.66 68 ARG B N 1
ATOM 3740 C CA . ARG B 1 68 ? -10.570 32.047 17.460 1.00 15.00 68 ARG B CA 1
ATOM 3741 C C . ARG B 1 68 ? -10.911 33.342 16.711 1.00 14.86 68 ARG B C 1
ATOM 3742 O O . ARG B 1 68 ? -10.398 34.403 17.033 1.00 14.00 68 ARG B O 1
ATOM 3750 N N . ILE B 1 69 ? -11.756 33.252 15.692 1.00 16.05 69 ILE B N 1
ATOM 3751 C CA . ILE B 1 69 ? -12.202 34.455 14.991 1.00 16.50 69 ILE B CA 1
ATOM 3752 C C . ILE B 1 69 ? -12.992 35.360 15.947 1.00 17.43 69 ILE B C 1
ATOM 3753 O O . ILE B 1 69 ? -12.738 36.571 16.028 1.00 17.63 69 ILE B O 1
ATOM 3758 N N . ALA B 1 70 ? -13.921 34.757 16.681 1.00 17.82 70 ALA B N 1
ATOM 3759 C CA . ALA B 1 70 ? -14.800 35.488 17.594 1.00 18.42 70 ALA B CA 1
ATOM 3760 C C . ALA B 1 70 ? -13.994 36.168 18.697 1.00 18.72 70 ALA B C 1
ATOM 3761 O O . ALA B 1 70 ? -14.393 37.221 19.233 1.00 18.52 70 ALA B O 1
ATOM 3763 N N . ALA B 1 71 ? -12.875 35.552 19.075 1.00 18.18 71 ALA B N 1
ATOM 3764 C CA . ALA B 1 71 ? -12.018 36.167 20.073 1.00 18.49 71 ALA B CA 1
ATOM 3765 C C . ALA B 1 71 ? -11.420 37.474 19.549 1.00 18.16 71 ALA B C 1
ATOM 3766 O O . ALA B 1 71 ? -11.146 38.361 20.342 1.00 19.20 71 ALA B O 1
ATOM 3768 N N . CYS B 1 72 ? -11.246 37.587 18.224 1.00 18.17 72 CYS B N 1
ATOM 3769 C CA . CYS B 1 72 ? -10.723 38.786 17.571 1.00 18.67 72 CYS B CA 1
ATOM 3770 C C . CYS B 1 72 ? -11.799 39.813 17.218 1.00 19.19 72 CYS B C 1
ATOM 3771 O O . CYS B 1 72 ? -11.565 41.036 17.334 1.00 18.46 72 CYS B O 1
ATOM 3774 N N . CYS B 1 73 ? -12.946 39.310 16.747 1.00 18.62 73 CYS B N 1
ATOM 3775 C CA . CYS B 1 73 ? -14.022 40.138 16.208 1.00 18.74 73 CYS B CA 1
ATOM 3776 C C . CYS B 1 73 ? -15.319 39.327 16.185 1.00 18.67 73 CYS B C 1
ATOM 3777 O O . CYS B 1 73 ? -15.316 38.183 15.747 1.00 18.13 73 CYS B O 1
ATOM 3780 N N . PRO B 1 74 ? -16.444 39.932 16.619 1.00 18.67 74 PRO B N 1
ATOM 3781 C CA . PRO B 1 74 ? -17.748 39.254 16.549 1.00 18.25 74 PRO B CA 1
ATOM 3782 C C . PRO B 1 74 ? -17.960 38.716 15.160 1.00 16.81 74 PRO B C 1
ATOM 3783 O O . PRO B 1 74 ? -17.664 39.398 14.193 1.00 16.08 74 PRO B O 1
ATOM 3787 N N . LEU B 1 75 ? -18.449 37.482 15.057 1.00 17.46 75 LEU B N 1
ATOM 3788 C CA . LEU B 1 75 ? -18.686 36.865 13.767 1.00 17.88 75 LEU B CA 1
ATOM 3789 C C . LEU B 1 75 ? -19.580 37.735 12.857 1.00 17.73 75 LEU B C 1
ATOM 3790 O O . LEU B 1 75 ? -19.362 37.809 11.647 1.00 17.25 75 LEU B O 1
ATOM 3795 N N . ASP B 1 76 ? -20.576 38.389 13.447 1.00 18.97 76 ASP B N 1
ATOM 3796 C CA . ASP B 1 76 ? -21.458 39.298 12.679 1.00 20.15 76 ASP B CA 1
ATOM 3797 C C . ASP B 1 76 ? -20.841 40.656 12.279 1.00 20.79 76 ASP B C 1
ATOM 3798 O O . ASP B 1 76 ? -21.504 41.473 11.616 1.00 20.22 76 ASP B O 1
ATOM 3803 N N . LYS B 1 77 ? -19.596 40.916 12.692 1.00 20.63 77 LYS B N 1
ATOM 3804 C CA . LYS B 1 77 ? -18.899 42.127 12.252 1.00 21.15 77 LYS B CA 1
ATOM 3805 C C . LYS B 1 77 ? -17.822 41.855 11.202 1.00 20.13 77 LYS B C 1
ATOM 3806 O O . LYS B 1 77 ? -17.224 42.783 10.673 1.00 18.61 77 LYS B O 1
ATOM 3812 N N . ILE B 1 78 ? -17.597 40.581 10.859 1.00 19.20 78 ILE B N 1
ATOM 3813 C CA . ILE B 1 78 ? -16.714 40.283 9.727 1.00 18.73 78 ILE B CA 1
ATOM 3814 C C . ILE B 1 78 ? -17.334 40.801 8.424 1.00 18.82 78 ILE B C 1
ATOM 3815 O O . ILE B 1 78 ? -18.493 40.539 8.134 1.00 19.60 78 ILE B O 1
ATOM 3820 N N . LYS B 1 79 ? -16.548 41.499 7.622 1.00 18.81 79 LYS B N 1
ATOM 3821 C CA . LYS B 1 79 ? -17.040 42.034 6.357 1.00 18.93 79 LYS B CA 1
ATOM 3822 C C . LYS B 1 79 ? -16.683 41.156 5.166 1.00 18.67 79 LYS B C 1
ATOM 3823 O O . LYS B 1 79 ? -17.480 41.026 4.230 1.00 17.98 79 LYS B O 1
ATOM 3829 N N . TYR B 1 80 ? -15.463 40.594 5.177 1.00 18.06 80 TYR B N 1
ATOM 3830 C CA . TYR B 1 80 ? -14.971 39.810 4.049 1.00 16.94 80 TYR B CA 1
ATOM 3831 C C . TYR B 1 80 ? -14.382 38.491 4.528 1.00 16.33 80 TYR B C 1
ATOM 3832 O O . TYR B 1 80 ? -13.683 38.455 5.534 1.00 14.98 80 TYR B O 1
ATOM 3841 N N . VAL B 1 81 ? -14.689 37.422 3.798 1.00 16.55 81 VAL B N 1
ATOM 3842 C CA . VAL B 1 81 ? -13.994 36.135 3.973 1.00 14.77 81 VAL B CA 1
ATOM 3843 C C . VAL B 1 81 ? -13.399 35.816 2.619 1.00 15.72 81 VAL B C 1
ATOM 3844 O O . VAL B 1 81 ? -14.144 35.580 1.635 1.00 15.38 81 VAL B O 1
ATOM 3848 N N . VAL B 1 82 ? -12.068 35.885 2.549 1.00 14.25 82 VAL B N 1
ATOM 3849 C CA . VAL B 1 82 ? -11.340 35.628 1.323 1.00 14.96 82 VAL B CA 1
ATOM 3850 C C . VAL B 1 82 ? -11.023 34.126 1.257 1.00 14.75 82 VAL B C 1
ATOM 3851 O O . VAL B 1 82 ? -10.418 33.577 2.189 1.00 14.31 82 VAL B O 1
ATOM 3855 N N . MET B 1 83 ? -11.419 33.505 0.149 1.00 14.64 83 MET B N 1
ATOM 3856 C CA . MET B 1 83 ? -11.161 32.092 -0.090 1.00 13.82 83 MET B CA 1
ATOM 3857 C C . MET B 1 83 ? -10.239 31.938 -1.277 1.00 14.68 83 MET B C 1
ATOM 3858 O O . MET B 1 83 ? -10.584 32.264 -2.412 1.00 14.64 83 MET B O 1
ATOM 3863 N N . ASN B 1 84 ? -9.052 31.411 -0.997 1.00 14.14 84 ASN B N 1
ATOM 3864 C CA . ASN B 1 84 ? -8.004 31.204 -1.987 1.00 14.31 84 ASN B CA 1
ATOM 3865 C C . ASN B 1 84 ? -8.154 29.946 -2.810 1.00 13.80 84 ASN B C 1
ATOM 3866 O O . ASN B 1 84 ? -7.569 29.837 -3.882 1.00 14.02 84 ASN B O 1
ATOM 3871 N N . HIS B 1 85 ? -8.934 28.988 -2.296 1.00 14.68 85 HIS B N 1
ATOM 3872 C CA . HIS B 1 85 ? -8.875 27.600 -2.741 1.00 14.18 85 HIS B CA 1
ATOM 3873 C C . HIS B 1 85 ? -10.089 26.885 -2.138 1.00 14.58 85 HIS B C 1
ATOM 3874 O O . HIS B 1 85 ? -10.468 27.136 -0.991 1.00 13.44 85 HIS B O 1
ATOM 3881 N N . ALA B 1 86 ? -10.728 26.033 -2.930 1.00 13.88 86 ALA B N 1
ATOM 3882 C CA . ALA B 1 86 ? -11.987 25.420 -2.507 1.00 14.10 86 ALA B CA 1
ATOM 3883 C C . ALA B 1 86 ? -11.819 24.030 -1.876 1.00 13.91 86 ALA B C 1
ATOM 3884 O O . ALA B 1 86 ? -12.812 23.382 -1.513 1.00 14.01 86 ALA B O 1
ATOM 3886 N N . GLU B 1 87 ? -10.578 23.565 -1.739 1.00 12.42 87 GLU B N 1
ATOM 3887 C CA . GLU B 1 87 ? -10.356 22.230 -1.203 1.00 12.60 87 GLU B CA 1
ATOM 3888 C C . GLU B 1 87 ? -10.805 22.125 0.252 1.00 11.57 87 GLU B C 1
ATOM 3889 O O . GLU B 1 87 ? -10.647 23.073 1.041 1.00 11.40 87 GLU B O 1
ATOM 3895 N N . GLY B 1 88 ? -11.363 20.968 0.611 1.00 10.81 88 GLY B N 1
ATOM 3896 C CA . GLY B 1 88 ? -11.989 20.772 1.912 1.00 9.93 88 GLY B CA 1
ATOM 3897 C C . GLY B 1 88 ? -11.142 21.158 3.097 1.00 10.68 88 GLY B C 1
ATOM 3898 O O . GLY B 1 88 ? -11.658 21.664 4.072 1.00 10.58 88 GLY B O 1
ATOM 3899 N N . ASP B 1 89 ? -9.830 20.924 3.024 1.00 10.67 89 ASP B N 1
ATOM 3900 C CA . ASP B 1 89 ? -9.006 21.253 4.190 1.00 11.83 89 ASP B CA 1
ATOM 3901 C C . ASP B 1 89 ? -9.002 22.746 4.549 1.00 12.21 89 ASP B C 1
ATOM 3902 O O . ASP B 1 89 ? -8.669 23.090 5.674 1.00 12.08 89 ASP B O 1
ATOM 3907 N N . HIS B 1 90 ? -9.368 23.599 3.598 1.00 12.44 90 HIS B N 1
ATOM 3908 C CA . HIS B 1 90 ? -9.374 25.039 3.821 1.00 13.49 90 HIS B CA 1
ATOM 3909 C C . HIS B 1 90 ? -10.789 25.603 3.744 1.00 13.98 90 HIS B C 1
ATOM 3910 O O . HIS B 1 90 ? -11.000 26.803 3.919 1.00 14.09 90 HIS B O 1
ATOM 3917 N N . ALA B 1 91 ? -11.755 24.729 3.482 1.00 13.48 91 ALA B N 1
ATOM 3918 C CA . ALA B 1 91 ? -13.019 25.141 2.883 1.00 13.06 91 ALA B CA 1
ATOM 3919 C C . ALA B 1 91 ? -14.206 24.577 3.656 1.00 13.27 91 ALA B C 1
ATOM 3920 O O . ALA B 1 91 ? -15.190 25.276 3.900 1.00 11.72 91 ALA B O 1
ATOM 3922 N N . SER B 1 92 ? -14.108 23.308 4.040 1.00 12.22 92 SER B N 1
ATOM 3923 C CA . SER B 1 92 ? -15.283 22.458 4.187 1.00 13.17 92 SER B CA 1
ATOM 3924 C C . SER B 1 92 ? -16.120 22.879 5.391 1.00 13.70 92 SER B C 1
ATOM 3925 O O . SER B 1 92 ? -17.270 22.463 5.535 1.00 14.13 92 SER B O 1
ATOM 3928 N N . SER B 1 93 ? -15.536 23.705 6.252 1.00 14.31 93 SER B N 1
ATOM 3929 C CA . SER B 1 93 ? -16.260 24.270 7.384 1.00 14.88 93 SER B CA 1
ATOM 3930 C C . SER B 1 93 ? -17.404 25.164 6.917 1.00 14.66 93 SER B C 1
ATOM 3931 O O . SER B 1 93 ? -18.318 25.469 7.683 1.00 16.33 93 SER B O 1
ATOM 3934 N N . LEU B 1 94 ? -17.346 25.580 5.656 1.00 15.69 94 LEU B N 1
ATOM 3935 C CA . LEU B 1 94 ? -18.262 26.590 5.140 1.00 15.72 94 LEU B CA 1
ATOM 3936 C C . LEU B 1 94 ? -19.639 25.997 4.866 1.00 16.92 94 LEU B C 1
ATOM 3937 O O . LEU B 1 94 ? -20.646 26.705 4.885 1.00 16.14 94 LEU B O 1
ATOM 3942 N N . LYS B 1 95 ? -19.676 24.693 4.610 1.00 17.29 95 LYS B N 1
ATOM 3943 C CA . LYS B 1 95 ? -20.925 24.012 4.261 1.00 19.27 95 LYS B CA 1
ATOM 3944 C C . LYS B 1 95 ? -21.973 24.267 5.313 1.00 19.50 95 LYS B C 1
ATOM 3945 O O . LYS B 1 95 ? -23.064 24.737 4.997 1.00 20.24 95 LYS B O 1
ATOM 3951 N N . ASP B 1 96 ? -21.624 23.993 6.569 1.00 19.90 96 ASP B N 1
ATOM 3952 C CA . ASP B 1 96 ? -22.582 24.089 7.660 1.00 21.18 96 ASP B CA 1
ATOM 3953 C C . ASP B 1 96 ? -22.403 25.315 8.548 1.00 20.91 96 ASP B C 1
ATOM 3954 O O . ASP B 1 96 ? -23.105 25.441 9.537 1.00 21.33 96 ASP B O 1
ATOM 3959 N N . HIS B 1 97 ? -21.474 26.195 8.188 1.00 20.46 97 HIS B N 1
ATOM 3960 C CA . HIS B 1 97 ? -21.009 27.233 9.099 1.00 20.25 97 HIS B CA 1
ATOM 3961 C C . HIS B 1 97 ? -20.915 28.583 8.395 1.00 20.26 97 HIS B C 1
ATOM 3962 O O . HIS B 1 97 ? -20.686 29.611 9.032 1.00 20.54 97 HIS B O 1
ATOM 3969 N N . TYR B 1 98 ? -21.094 28.572 7.079 1.00 20.24 98 TYR B N 1
ATOM 3970 C CA . TYR B 1 98 ? -20.879 29.763 6.266 1.00 20.98 98 TYR B CA 1
ATOM 3971 C C . TYR B 1 98 ? -21.848 30.876 6.652 1.00 21.65 98 TYR B C 1
ATOM 3972 O O . TYR B 1 98 ? -21.643 32.039 6.305 1.00 21.01 98 TYR B O 1
ATOM 3981 N N . HIS B 1 99 ? -22.903 30.511 7.373 1.00 22.76 99 HIS B N 1
ATOM 3982 C CA . HIS B 1 99 ? -23.985 31.442 7.673 1.00 24.98 99 HIS B CA 1
ATOM 3983 C C . HIS B 1 99 ? -23.661 32.287 8.900 1.00 24.01 99 HIS B C 1
ATOM 3984 O O . HIS B 1 99 ? -24.216 33.371 9.084 1.00 24.12 99 HIS B O 1
ATOM 3991 N N . LYS B 1 100 ? -22.760 31.784 9.737 1.00 23.07 100 LYS B N 1
ATOM 3992 C CA . LYS B 1 100 ? -22.400 32.466 10.975 1.00 22.39 100 LYS B CA 1
ATOM 3993 C C . LYS B 1 100 ? -21.783 33.831 10.694 1.00 21.13 100 LYS B C 1
ATOM 3994 O O . LYS B 1 100 ? -21.740 34.696 11.569 1.00 20.27 100 LYS B O 1
ATOM 4000 N N . PHE B 1 101 ? -21.305 34.018 9.468 1.00 19.71 101 PHE B N 1
ATOM 4001 C CA . PHE B 1 101 ? -20.804 35.318 9.029 1.00 19.37 101 PHE B CA 1
ATOM 4002 C C . PHE B 1 101 ? -21.946 36.122 8.396 1.00 19.43 101 PHE B C 1
ATOM 4003 O O . PHE B 1 101 ? -21.980 36.376 7.181 1.00 18.37 101 PHE B O 1
ATOM 4011 N N . THR B 1 102 ? -22.840 36.543 9.279 1.00 20.91 102 THR B N 1
ATOM 4012 C CA . THR B 1 102 ? -24.108 37.254 8.972 1.00 22.62 102 THR B CA 1
ATOM 4013 C C . THR B 1 102 ? -23.981 38.361 7.946 1.00 21.86 102 THR B C 1
ATOM 4014 O O . THR B 1 102 ? -24.849 38.514 7.070 1.00 22.66 102 THR B O 1
ATOM 4018 N N . ASN B 1 103 ? -22.932 39.165 8.090 1.00 20.56 103 ASN B N 1
ATOM 4019 C CA . ASN B 1 103 ? -22.798 40.383 7.306 1.00 20.69 103 ASN B CA 1
ATOM 4020 C C . ASN B 1 103 ? -21.605 40.412 6.371 1.00 20.13 103 ASN B C 1
ATOM 4021 O O . ASN B 1 103 ? -21.214 41.472 5.845 1.00 19.44 103 ASN B O 1
ATOM 4026 N N . ALA B 1 104 ? -21.061 39.218 6.123 1.00 18.74 104 ALA B N 1
ATOM 4027 C CA . ALA B 1 104 ? -19.850 39.096 5.332 1.00 17.61 104 ALA B CA 1
ATOM 4028 C C . ALA B 1 104 ? -20.151 38.875 3.875 1.00 16.63 104 ALA B C 1
ATOM 4029 O O . ALA B 1 104 ? -21.181 38.294 3.511 1.00 16.17 104 ALA B O 1
ATOM 4031 N N . THR B 1 105 ? -19.206 39.308 3.057 1.00 16.50 105 THR B N 1
ATOM 4032 C CA . THR B 1 105 ? -19.120 38.951 1.649 1.00 16.84 105 THR B CA 1
ATOM 4033 C C . THR B 1 105 ? -17.955 37.965 1.425 1.00 17.24 105 THR B C 1
ATOM 4034 O O . THR B 1 105 ? -16.830 38.181 1.929 1.00 16.58 105 THR B O 1
ATOM 4038 N N . PHE B 1 106 ? -18.234 36.892 0.680 1.00 17.52 106 PHE B N 1
ATOM 4039 C CA . PHE B 1 106 ? -17.212 35.898 0.357 1.00 16.77 106 PHE B CA 1
ATOM 4040 C C . PHE B 1 106 ? -16.514 36.335 -0.901 1.00 16.86 106 PHE B C 1
ATOM 4041 O O . PHE B 1 106 ? -17.153 36.551 -1.940 1.00 15.49 106 PHE B O 1
ATOM 4049 N N . VAL B 1 107 ? -15.204 36.512 -0.774 1.00 16.06 107 VAL B N 1
ATOM 4050 C CA . VAL B 1 107 ? -14.385 37.105 -1.811 1.00 16.82 107 VAL B CA 1
ATOM 4051 C C . VAL B 1 107 ? -13.511 36.058 -2.449 1.00 16.73 107 VAL B C 1
ATOM 4052 O O . VAL B 1 107 ? -12.685 35.454 -1.757 1.00 16.30 107 VAL B O 1
ATOM 4056 N N . CYS B 1 108 ? -13.649 35.861 -3.766 1.00 17.19 108 CYS B N 1
ATOM 4057 C CA . CYS B 1 108 ? -12.855 34.851 -4.472 1.00 17.26 108 CYS B CA 1
ATOM 4058 C C . CYS B 1 108 ? -12.967 35.024 -5.975 1.00 17.58 108 CYS B C 1
ATOM 4059 O O . CYS B 1 108 ? -13.721 35.898 -6.447 1.00 18.03 108 CYS B O 1
ATOM 4062 N N . THR B 1 109 ? -12.220 34.220 -6.720 1.00 17.50 109 THR B N 1
ATOM 4063 C CA . THR B 1 109 ? -12.267 34.262 -8.165 1.00 17.09 109 THR B CA 1
ATOM 4064 C C . THR B 1 109 ? -13.474 33.477 -8.644 1.00 17.67 109 THR B C 1
ATOM 4065 O O . THR B 1 109 ? -14.106 32.742 -7.858 1.00 16.69 109 THR B O 1
ATOM 4069 N N . LYS B 1 110 ? -13.772 33.622 -9.933 1.00 16.68 110 LYS B N 1
ATOM 4070 C CA . LYS B 1 110 ? -14.924 32.948 -10.519 1.00 18.13 110 LYS B CA 1
ATOM 4071 C C . LYS B 1 110 ? -14.815 31.425 -10.377 1.00 17.82 110 LYS B C 1
ATOM 4072 O O . LYS B 1 110 ? -15.776 30.777 -9.961 1.00 17.88 110 LYS B O 1
ATOM 4078 N N . LYS B 1 111 ? -13.650 30.868 -10.700 1.00 18.34 111 LYS B N 1
ATOM 4079 C CA . LYS B 1 111 ? -13.486 29.417 -10.619 1.00 19.02 111 LYS B CA 1
ATOM 4080 C C . LYS B 1 111 ? -13.578 28.948 -9.174 1.00 18.39 111 LYS B C 1
ATOM 4081 O O . LYS B 1 111 ? -14.172 27.907 -8.906 1.00 18.18 111 LYS B O 1
ATOM 4087 N N . CYS B 1 112 ? -13.010 29.709 -8.235 1.00 17.75 112 CYS B N 1
ATOM 4088 C CA . CYS B 1 112 ? -13.175 29.354 -6.824 1.00 17.02 112 CYS B CA 1
ATOM 4089 C C . CYS B 1 112 ? -14.641 29.371 -6.418 1.00 17.31 112 CYS B C 1
ATOM 4090 O O . CYS B 1 112 ? -15.099 28.450 -5.736 1.00 15.98 112 CYS B O 1
ATOM 4093 N N . GLN B 1 113 ? -15.378 30.415 -6.826 1.00 16.59 113 GLN B N 1
ATOM 4094 C CA . GLN B 1 113 ? -16.789 30.513 -6.452 1.00 18.15 113 GLN B CA 1
ATOM 4095 C C . GLN B 1 113 ? -17.570 29.299 -6.981 1.00 18.80 113 GLN B C 1
ATOM 4096 O O . GLN B 1 113 ? -18.438 28.757 -6.280 1.00 18.75 113 GLN B O 1
ATOM 4102 N N . GLU B 1 114 ? -17.275 28.898 -8.219 1.00 19.31 114 GLU B N 1
ATOM 4103 C CA . GLU B 1 114 ? -17.937 27.738 -8.846 1.00 20.99 114 GLU B CA 1
ATOM 4104 C C . GLU B 1 114 ? -17.719 26.434 -8.028 1.00 20.44 114 GLU B C 1
ATOM 4105 O O . GLU B 1 114 ? -18.673 25.700 -7.734 1.00 18.34 114 GLU B O 1
ATOM 4111 N N . HIS B 1 115 ? -16.470 26.185 -7.645 1.00 19.29 115 HIS B N 1
ATOM 4112 C CA . HIS B 1 115 ? -16.120 24.966 -6.902 1.00 19.89 115 HIS B CA 1
ATOM 4113 C C . HIS B 1 115 ? -16.702 24.998 -5.491 1.00 18.70 115 HIS B C 1
ATOM 4114 O O . HIS B 1 115 ? -17.167 23.975 -4.996 1.00 19.88 115 HIS B O 1
ATOM 4121 N N . LEU B 1 116 ? -16.695 26.165 -4.843 1.00 18.13 116 LEU B N 1
ATOM 4122 C CA . LEU B 1 116 ? -17.257 26.286 -3.482 1.00 17.18 116 LEU B CA 1
ATOM 4123 C C . LEU B 1 116 ? -18.763 25.928 -3.446 1.00 18.23 116 LEU B C 1
ATOM 4124 O O . LEU B 1 116 ? -19.234 25.214 -2.568 1.00 16.48 116 LEU B O 1
ATOM 4129 N N . LYS B 1 117 ? -19.494 26.452 -4.420 1.00 18.22 117 LYS B N 1
ATOM 4130 C CA . LYS B 1 117 ? -20.920 26.169 -4.544 1.00 19.98 117 LYS B CA 1
ATOM 4131 C C . LYS B 1 117 ? -21.214 24.686 -4.811 1.00 19.69 117 LYS B C 1
ATOM 4132 O O . LYS B 1 117 ? -22.070 24.107 -4.166 1.00 20.32 117 LYS B O 1
ATOM 4138 N N . ILE B 1 118 ? -20.463 24.073 -5.718 1.00 20.64 118 ILE B N 1
ATOM 4139 C CA . ILE B 1 118 ? -20.631 22.667 -6.058 1.00 21.93 118 ILE B CA 1
ATOM 4140 C C . ILE B 1 118 ? -20.346 21.799 -4.838 1.00 21.50 118 ILE B C 1
ATOM 4141 O O . ILE B 1 118 ? -21.085 20.849 -4.553 1.00 21.83 118 ILE B O 1
ATOM 4146 N N . LEU B 1 119 ? -19.276 22.126 -4.121 1.00 20.05 119 LEU B N 1
ATOM 4147 C CA . LEU B 1 119 ? -18.883 21.365 -2.940 1.00 19.99 119 LEU B CA 1
ATOM 4148 C C . LEU B 1 119 ? -19.902 21.525 -1.817 1.00 20.16 119 LEU B C 1
ATOM 4149 O O . LEU B 1 119 ? -20.447 20.542 -1.316 1.00 20.90 119 LEU B O 1
ATOM 4154 N N . TYR B 1 120 ? -20.154 22.770 -1.426 1.00 18.77 120 TYR B N 1
ATOM 4155 C CA . TYR B 1 120 ? -20.634 23.069 -0.083 1.00 19.65 120 TYR B CA 1
ATOM 4156 C C . TYR B 1 120 ? -21.972 23.801 -0.125 1.00 19.71 120 TYR B C 1
ATOM 4157 O O . TYR B 1 120 ? -22.606 24.014 0.908 1.00 20.62 120 TYR B O 1
ATOM 4166 N N . GLY B 1 121 ? -22.394 24.182 -1.326 1.00 21.03 121 GLY B N 1
ATOM 4167 C CA . GLY B 1 121 ? -23.691 24.804 -1.516 1.00 21.14 121 GLY B CA 1
ATOM 4168 C C . GLY B 1 121 ? -23.642 26.310 -1.351 1.00 21.64 121 GLY B C 1
ATOM 4169 O O . GLY B 1 121 ? -23.546 27.049 -2.331 1.00 21.10 121 GLY B O 1
ATOM 4170 N N . MET B 1 122 ? -23.708 26.766 -0.104 1.00 21.88 122 MET B N 1
ATOM 4171 C CA . MET B 1 122 ? -23.512 28.186 0.209 1.00 22.54 122 MET B CA 1
ATOM 4172 C C . MET B 1 122 ? -24.567 29.054 -0.498 1.00 23.99 122 MET B C 1
ATOM 4173 O O . MET B 1 122 ? -24.277 30.147 -0.985 1.00 23.66 122 MET B O 1
ATOM 4178 N N . GLU B 1 123 ? -25.799 28.546 -0.523 1.00 25.10 123 GLU B N 1
ATOM 4179 C CA . GLU B 1 123 ? -26.831 29.077 -1.412 1.00 26.79 123 GLU B CA 1
ATOM 4180 C C . GLU B 1 123 ? -27.249 30.504 -1.079 1.00 26.00 123 GLU B C 1
ATOM 4181 O O . GLU B 1 123 ? -27.602 31.267 -1.985 1.00 27.38 123 GLU B O 1
ATOM 4187 N N . LYS B 1 124 ? -27.192 30.868 0.202 1.00 25.77 124 LYS B N 1
ATOM 4188 C CA . LYS B 1 124 ? -27.576 32.214 0.642 1.00 25.73 124 LYS B CA 1
ATOM 4189 C C . LYS B 1 124 ? -26.400 33.219 0.762 1.00 25.36 124 LYS B C 1
ATOM 4190 O O . LYS B 1 124 ? -26.590 34.354 1.183 1.00 25.67 124 LYS B O 1
ATOM 4192 N N . ALA B 1 125 ? -25.189 32.811 0.386 1.00 24.73 125 ALA B N 1
ATOM 4193 C CA . ALA B 1 125 ? -24.011 33.681 0.567 1.00 23.70 125 ALA B CA 1
ATOM 4194 C C . ALA B 1 125 ? -23.997 34.909 -0.363 1.00 23.01 125 ALA B C 1
ATOM 4195 O O . ALA B 1 125 ? -24.516 34.848 -1.477 1.00 22.29 125 ALA B O 1
ATOM 4197 N N . THR B 1 126 ? -23.396 36.011 0.098 1.00 21.80 126 THR B N 1
ATOM 4198 C CA . THR B 1 126 ? -23.098 37.143 -0.772 1.00 21.60 126 THR B CA 1
ATOM 4199 C C . THR B 1 126 ? -21.674 37.024 -1.292 1.00 20.66 126 THR B C 1
ATOM 4200 O O . THR B 1 126 ? -20.751 36.769 -0.514 1.00 20.67 126 THR B O 1
ATOM 4204 N N . TRP B 1 127 ? -21.503 37.211 -2.598 1.00 20.69 127 TRP B N 1
ATOM 4205 C CA . TRP B 1 127 ? -20.206 37.051 -3.273 1.00 20.32 127 TRP B CA 1
ATOM 4206 C C . TRP B 1 127 ? -19.652 38.364 -3.814 1.00 20.26 127 TRP B C 1
ATOM 4207 O O . TRP B 1 127 ? -20.398 39.256 -4.188 1.00 19.54 127 TRP B O 1
ATOM 4218 N N . LEU B 1 128 ? -18.326 38.458 -3.842 1.00 20.31 128 LEU B N 1
ATOM 4219 C CA . LEU B 1 128 ? -17.619 39.436 -4.632 1.00 19.60 128 LEU B CA 1
ATOM 4220 C C . LEU B 1 128 ? -16.586 38.669 -5.433 1.00 20.42 128 LEU B C 1
ATOM 4221 O O . LEU B 1 128 ? -15.647 38.093 -4.856 1.00 20.13 128 LEU B O 1
ATOM 4226 N N . ILE B 1 129 ? -16.759 38.667 -6.755 1.00 20.25 129 ILE B N 1
ATOM 4227 C CA . ILE B 1 129 ? -15.914 37.885 -7.653 1.00 20.04 129 ILE B CA 1
ATOM 4228 C C . ILE B 1 129 ? -14.781 38.797 -8.122 1.00 20.03 129 ILE B C 1
ATOM 4229 O O . ILE B 1 129 ? -15.019 39.803 -8.824 1.00 19.58 129 ILE B O 1
ATOM 4234 N N . VAL B 1 130 ? -13.565 38.467 -7.686 1.00 18.76 130 VAL B N 1
ATOM 4235 C CA . VAL B 1 130 ? -12.385 39.240 -7.993 1.00 17.81 130 VAL B CA 1
ATOM 4236 C C . VAL B 1 130 ? -11.563 38.583 -9.087 1.00 18.73 130 VAL B C 1
ATOM 4237 O O . VAL B 1 130 ? -11.871 37.456 -9.530 1.00 18.82 130 VAL B O 1
ATOM 4241 N N . ASP B 1 131 ? -10.538 39.293 -9.553 1.00 17.86 131 ASP B N 1
ATOM 4242 C CA . ASP B 1 131 ? -9.645 38.762 -10.583 1.00 19.03 131 ASP B CA 1
ATOM 4243 C C . ASP B 1 131 ? -8.251 39.381 -10.448 1.00 18.45 131 ASP B C 1
ATOM 4244 O O . ASP B 1 131 ? -7.995 40.077 -9.478 1.00 18.93 131 ASP B O 1
ATOM 4249 N N . ASP B 1 132 ? -7.362 39.134 -11.412 1.00 19.46 132 ASP B N 1
ATOM 4250 C CA . ASP B 1 132 ? -5.953 39.521 -11.254 1.00 19.64 132 ASP B CA 1
ATOM 4251 C C . ASP B 1 132 ? -5.720 41.005 -11.401 1.00 20.34 132 ASP B C 1
ATOM 4252 O O . ASP B 1 132 ? -4.607 41.459 -11.205 1.00 20.19 132 ASP B O 1
ATOM 4257 N N . LYS B 1 133 ? -6.771 41.754 -11.732 1.00 20.11 133 LYS B N 1
ATOM 4258 C CA . LYS B 1 133 ? -6.669 43.214 -11.814 1.00 20.56 133 LYS B CA 1
ATOM 4259 C C . LYS B 1 133 ? -7.455 43.924 -10.714 1.00 20.45 133 LYS B C 1
ATOM 4260 O O . LYS B 1 133 ? -7.306 45.132 -10.532 1.00 20.83 133 LYS B O 1
ATOM 4266 N N . TYR B 1 134 ? -8.277 43.177 -9.981 1.00 19.89 134 TYR B N 1
ATOM 4267 C CA . TYR B 1 134 ? -9.165 43.762 -8.958 1.00 19.98 134 TYR B CA 1
ATOM 4268 C C . TYR B 1 134 ? -8.386 44.164 -7.705 1.00 21.14 134 TYR B C 1
ATOM 4269 O O . TYR B 1 134 ? -7.554 43.388 -7.198 1.00 21.30 134 TYR B O 1
ATOM 4278 N N . THR B 1 135 ? -8.637 45.374 -7.207 1.00 20.82 135 THR B N 1
ATOM 4279 C CA . THR B 1 135 ? -8.034 45.818 -5.947 1.00 20.66 135 THR B CA 1
ATOM 4280 C C . THR B 1 135 ? -9.145 45.968 -4.924 1.00 20.14 135 THR B C 1
ATOM 4281 O O . THR B 1 135 ? -10.114 46.680 -5.170 1.00 20.89 135 THR B O 1
ATOM 4285 N N . LEU B 1 136 ? -9.018 45.307 -3.782 1.00 19.08 136 LEU B N 1
ATOM 4286 C CA . LEU B 1 136 ? -10.078 45.372 -2.759 1.00 18.72 136 LEU B CA 1
ATOM 4287 C C . LEU B 1 136 ? -9.643 46.208 -1.560 1.00 19.76 136 LEU B C 1
ATOM 4288 O O . LEU B 1 136 ? -8.671 45.866 -0.887 1.00 19.85 136 LEU B O 1
ATOM 4293 N N . LYS B 1 137 ? -10.355 47.314 -1.314 1.00 20.83 137 LYS B N 1
ATOM 4294 C CA . LYS B 1 137 ? -10.071 48.195 -0.175 1.00 22.10 137 LYS B CA 1
ATOM 4295 C C . LYS B 1 137 ? -10.676 47.552 1.046 1.00 21.38 137 LYS B C 1
ATOM 4296 O O . LYS B 1 137 ? -11.865 47.213 1.044 1.00 22.66 137 LYS B O 1
ATOM 4302 N N . ILE B 1 138 ? -9.868 47.386 2.086 1.00 21.76 138 ILE B N 1
ATOM 4303 C CA . ILE B 1 138 ? -10.388 46.913 3.367 1.00 21.30 138 ILE B CA 1
ATOM 4304 C C . ILE B 1 138 ? -10.153 47.893 4.515 1.00 22.56 138 ILE B C 1
ATOM 4305 O O . ILE B 1 138 ? -10.378 47.566 5.691 1.00 21.64 138 ILE B O 1
ATOM 4310 N N . GLY B 1 139 ? -9.681 49.096 4.170 1.00 23.36 139 GLY B N 1
ATOM 4311 C CA . GLY B 1 139 ? -9.425 50.161 5.156 1.00 24.32 139 GLY B CA 1
ATOM 4312 C C . GLY B 1 139 ? -8.037 50.709 4.932 1.00 25.00 139 GLY B C 1
ATOM 4313 O O . GLY B 1 139 ? -7.740 51.230 3.854 1.00 25.65 139 GLY B O 1
ATOM 4314 N N . LYS B 1 140 ? -7.174 50.561 5.934 1.00 25.63 140 LYS B N 1
ATOM 4315 C CA . LYS B 1 140 ? -5.762 50.920 5.816 1.00 25.98 140 LYS B CA 1
ATOM 4316 C C . LYS B 1 140 ? -5.106 50.119 4.698 1.00 24.87 140 LYS B C 1
ATOM 4317 O O . LYS B 1 140 ? -4.226 50.619 4.000 1.00 23.75 140 LYS B O 1
ATOM 4323 N N . ARG B 1 141 ? -5.538 48.862 4.560 1.00 22.89 141 ARG B N 1
ATOM 4324 C CA . ARG B 1 141 ? -4.908 47.935 3.654 1.00 22.15 141 ARG B CA 1
ATOM 4325 C C . ARG B 1 141 ? -5.716 47.735 2.385 1.00 21.04 141 ARG B C 1
ATOM 4326 O O . ARG B 1 141 ? -6.912 48.037 2.338 1.00 21.56 141 ARG B O 1
ATOM 4334 N N . THR B 1 142 ? -5.033 47.293 1.337 1.00 19.86 142 THR B N 1
ATOM 4335 C CA . THR B 1 142 ? -5.704 46.786 0.156 1.00 19.45 142 THR B CA 1
ATOM 4336 C C . THR B 1 142 ? -5.270 45.328 -0.069 1.00 19.04 142 THR B C 1
ATOM 4337 O O . THR B 1 142 ? -4.220 44.910 0.425 1.00 19.03 142 THR B O 1
ATOM 4341 N N . LEU B 1 143 ? -6.111 44.568 -0.770 1.00 18.32 143 LEU B N 1
ATOM 4342 C CA . LEU B 1 143 ? -5.813 43.187 -1.169 1.00 17.35 143 LEU B CA 1
ATOM 4343 C C . LEU B 1 143 ? -5.856 43.016 -2.676 1.00 17.09 143 LEU B C 1
ATOM 4344 O O . LEU B 1 143 ? -6.773 43.509 -3.338 1.00 17.89 143 LEU B O 1
ATOM 4349 N N . LYS B 1 144 ? -4.842 42.349 -3.212 1.00 16.28 144 LYS B N 1
ATOM 4350 C CA . LYS B 1 144 ? -4.791 41.968 -4.617 1.00 17.01 144 LYS B CA 1
ATOM 4351 C C . LYS B 1 144 ? -4.907 40.446 -4.679 1.00 16.62 144 LYS B C 1
ATOM 4352 O O . LYS B 1 144 ? -4.683 39.775 -3.656 1.00 16.66 144 LYS B O 1
ATOM 4358 N N . PHE B 1 145 ? -5.202 39.913 -5.865 1.00 16.26 145 PHE B N 1
ATOM 4359 C CA . PHE B 1 145 ? -5.467 38.487 -6.024 1.00 16.25 145 PHE B CA 1
ATOM 4360 C C . PHE B 1 145 ? -4.686 37.932 -7.184 1.00 17.03 145 PHE B C 1
ATOM 4361 O O . PHE B 1 145 ? -4.735 38.454 -8.302 1.00 16.99 145 PHE B O 1
ATOM 4369 N N . ILE B 1 146 ? -3.924 36.888 -6.900 1.00 15.62 146 ILE B N 1
ATOM 4370 C CA . ILE B 1 146 ? -3.067 36.301 -7.898 1.00 15.74 146 ILE B CA 1
ATOM 4371 C C . ILE B 1 146 ? -3.554 34.884 -8.155 1.00 16.03 146 ILE B C 1
ATOM 4372 O O . ILE B 1 146 ? -3.255 33.969 -7.361 1.00 15.76 146 ILE B O 1
ATOM 4377 N N . PRO B 1 147 ? -4.330 34.698 -9.249 1.00 15.89 147 PRO B N 1
ATOM 4378 C CA . PRO B 1 147 ? -4.685 33.381 -9.676 1.00 15.33 147 PRO B CA 1
ATOM 4379 C C . PRO B 1 147 ? -3.439 32.552 -9.964 1.00 15.38 147 PRO B C 1
ATOM 4380 O O . PRO B 1 147 ? -2.488 33.004 -10.649 1.00 13.64 147 PRO B O 1
ATOM 4384 N N . VAL B 1 148 ? -3.431 31.347 -9.411 1.00 14.71 148 VAL B N 1
ATOM 4385 C CA . VAL B 1 148 ? -2.349 30.419 -9.693 1.00 14.92 148 VAL B CA 1
ATOM 4386 C C . VAL B 1 148 ? -2.972 29.097 -10.162 1.00 15.27 148 VAL B C 1
ATOM 4387 O O . VAL B 1 148 ? -2.841 28.068 -9.501 1.00 15.73 148 VAL B O 1
ATOM 4391 N N . PRO B 1 149 ? -3.680 29.121 -11.311 1.00 15.89 149 PRO B N 1
ATOM 4392 C CA . PRO B 1 149 ? -4.383 27.915 -11.747 1.00 15.40 149 PRO B CA 1
ATOM 4393 C C . PRO B 1 149 ? -3.468 26.711 -11.921 1.00 14.56 149 PRO B C 1
ATOM 4394 O O . PRO B 1 149 ? -2.401 26.802 -12.547 1.00 13.39 149 PRO B O 1
ATOM 4398 N N . LEU B 1 150 ? -3.951 25.588 -11.392 1.00 13.68 150 LEU B N 1
ATOM 4399 C CA . LEU B 1 150 ? -3.243 24.313 -11.327 1.00 13.91 150 LEU B CA 1
ATOM 4400 C C . LEU B 1 150 ? -1.937 24.429 -10.507 1.00 14.19 150 LEU B C 1
ATOM 4401 O O . LEU B 1 150 ? -0.897 23.862 -10.871 1.00 15.03 150 LEU B O 1
ATOM 4406 N N . LEU B 1 151 ? -2.022 25.170 -9.410 1.00 13.06 151 LEU B N 1
ATOM 4407 C CA . LEU B 1 151 ? -0.972 25.182 -8.388 1.00 13.83 151 LEU B CA 1
ATOM 4408 C C . LEU B 1 151 ? -1.702 25.165 -7.036 1.00 13.12 151 LEU B C 1
ATOM 4409 O O . LEU B 1 151 ? -1.628 26.102 -6.284 1.00 14.23 151 LEU B O 1
ATOM 4414 N N . HIS B 1 152 ? -2.417 24.080 -6.723 1.00 13.80 152 HIS B N 1
ATOM 4415 C CA . HIS B 1 152 ? -2.418 22.871 -7.511 1.00 14.21 152 HIS B CA 1
ATOM 4416 C C . HIS B 1 152 ? -3.802 22.586 -8.122 1.00 14.85 152 HIS B C 1
ATOM 4417 O O . HIS B 1 152 ? -3.979 21.587 -8.800 1.00 15.10 152 HIS B O 1
ATOM 4424 N N . TRP B 1 153 ? -4.780 23.458 -7.888 1.00 15.62 153 TRP B N 1
ATOM 4425 C CA . TRP B 1 153 ? -6.107 23.272 -8.470 1.00 15.08 153 TRP B CA 1
ATOM 4426 C C . TRP B 1 153 ? -6.427 24.417 -9.444 1.00 15.97 153 TRP B C 1
ATOM 4427 O O . TRP B 1 153 ? -5.783 25.479 -9.384 1.00 15.38 153 TRP B O 1
ATOM 4438 N N . PRO B 1 154 ? -7.442 24.218 -10.316 1.00 16.14 154 PRO B N 1
ATOM 4439 C CA . PRO B 1 154 ? -7.856 25.309 -11.209 1.00 16.43 154 PRO B CA 1
ATOM 4440 C C . PRO B 1 154 ? -8.257 26.572 -10.454 1.00 16.97 154 PRO B C 1
ATOM 4441 O O . PRO B 1 154 ? -8.019 27.673 -10.963 1.00 16.40 154 PRO B O 1
ATOM 4445 N N . ASP B 1 155 ? -8.816 26.417 -9.242 1.00 16.93 155 ASP B N 1
ATOM 4446 C CA . ASP B 1 155 ? -9.234 27.551 -8.433 1.00 17.35 155 ASP B CA 1
ATOM 4447 C C . ASP B 1 155 ? -8.159 28.168 -7.516 1.00 16.69 155 ASP B C 1
ATOM 4448 O O . ASP B 1 155 ? -8.458 29.099 -6.763 1.00 16.85 155 ASP B O 1
ATOM 4453 N N . SER B 1 156 ? -6.929 27.655 -7.567 1.00 15.75 156 SER B N 1
ATOM 4454 C CA . SER B 1 156 ? -5.914 28.089 -6.597 1.00 15.10 156 SER B CA 1
ATOM 4455 C C . SER B 1 156 ? -5.541 29.571 -6.821 1.00 14.76 156 SER B C 1
ATOM 4456 O O . SER B 1 156 ? -5.417 30.045 -7.964 1.00 14.27 156 SER B O 1
ATOM 4459 N N . THR B 1 157 ? -5.427 30.285 -5.711 1.00 14.77 157 THR B N 1
ATOM 4460 C CA . THR B 1 157 ? -5.215 31.739 -5.689 1.00 15.17 157 THR B CA 1
ATOM 4461 C C . THR B 1 157 ? -4.268 32.053 -4.539 1.00 15.19 157 THR B C 1
ATOM 4462 O O . THR B 1 157 ? -4.272 31.343 -3.526 1.00 14.99 157 THR B O 1
ATOM 4466 N N . PHE B 1 158 ? -3.461 33.101 -4.707 1.00 13.78 158 PHE B N 1
ATOM 4467 C CA . PHE B 1 158 ? -2.756 33.761 -3.597 1.00 13.68 158 PHE B CA 1
ATOM 4468 C C . PHE B 1 158 ? -3.431 35.129 -3.393 1.00 14.21 158 PHE B C 1
ATOM 4469 O O . PHE B 1 158 ? -3.923 35.745 -4.357 1.00 12.86 158 PHE B O 1
ATOM 4477 N N . THR B 1 159 ? -3.459 35.595 -2.148 1.00 13.56 159 THR B N 1
ATOM 4478 C CA . THR B 1 159 ? -3.900 36.938 -1.831 1.00 15.00 159 THR B CA 1
ATOM 4479 C C . THR B 1 159 ? -2.670 37.743 -1.365 1.00 15.92 159 THR B C 1
ATOM 4480 O O . THR B 1 159 ? -1.812 37.240 -0.632 1.00 14.36 159 THR B O 1
ATOM 4484 N N . TYR B 1 160 ? -2.561 38.968 -1.862 1.00 16.91 160 TYR B N 1
ATOM 4485 C CA . TYR B 1 160 ? -1.407 39.800 -1.567 1.00 17.23 160 TYR B CA 1
ATOM 4486 C C . TYR B 1 160 ? -1.823 41.158 -0.992 1.00 18.45 160 TYR B C 1
ATOM 4487 O O . TYR B 1 160 ? -2.658 41.863 -1.576 1.00 17.69 160 TYR B O 1
ATOM 4496 N N . CYS B 1 161 ? -1.244 41.522 0.149 1.00 18.50 161 CYS B N 1
ATOM 4497 C CA . CYS B 1 161 ? -1.468 42.832 0.732 1.00 19.08 161 CYS B CA 1
ATOM 4498 C C . CYS B 1 161 ? -0.241 43.725 0.512 1.00 19.12 161 CYS B C 1
ATOM 4499 O O . CYS B 1 161 ? 0.809 43.501 1.109 1.00 18.74 161 CYS B O 1
ATOM 4502 N N . PRO B 1 162 ? -0.378 44.740 -0.358 1.00 19.21 162 PRO B N 1
ATOM 4503 C CA . PRO B 1 162 ? 0.775 45.552 -0.757 1.00 19.69 162 PRO B CA 1
ATOM 4504 C C . PRO B 1 162 ? 1.316 46.411 0.371 1.00 19.70 162 PRO B C 1
ATOM 4505 O O . PRO B 1 162 ? 2.504 46.708 0.399 1.00 20.66 162 PRO B O 1
ATOM 4509 N N . GLU B 1 163 ? 0.460 46.829 1.282 1.00 19.84 163 GLU B N 1
ATOM 4510 C CA . GLU B 1 163 ? 0.897 47.761 2.311 1.00 20.46 163 GLU B CA 1
ATOM 4511 C C . GLU B 1 163 ? 1.778 47.074 3.332 1.00 20.92 163 GLU B C 1
ATOM 4512 O O . GLU B 1 163 ? 2.799 47.631 3.716 1.00 19.99 163 GLU B O 1
ATOM 4518 N N . ASP B 1 164 ? 1.365 45.876 3.767 1.00 20.67 164 ASP B N 1
ATOM 4519 C CA . ASP B 1 164 ? 2.104 45.088 4.763 1.00 20.33 164 ASP B CA 1
ATOM 4520 C C . ASP B 1 164 ? 3.103 44.119 4.113 1.00 18.97 164 ASP B C 1
ATOM 4521 O O . ASP B 1 164 ? 3.924 43.503 4.805 1.00 18.59 164 ASP B O 1
ATOM 4526 N N . LYS B 1 165 ? 3.032 44.011 2.791 1.00 17.71 165 LYS B N 1
ATOM 4527 C CA . LYS B 1 165 ? 3.913 43.143 2.008 1.00 17.92 165 LYS B CA 1
ATOM 4528 C C . LYS B 1 165 ? 3.751 41.675 2.446 1.00 16.95 165 LYS B C 1
ATOM 4529 O O . LYS B 1 165 ? 4.735 40.961 2.659 1.00 17.37 165 LYS B O 1
ATOM 4535 N N . ILE B 1 166 ? 2.496 41.252 2.579 1.00 15.67 166 ILE B N 1
ATOM 4536 C CA . ILE B 1 166 ? 2.169 39.864 2.956 1.00 14.79 166 ILE B CA 1
ATOM 4537 C C . ILE B 1 166 ? 1.637 39.100 1.779 1.00 14.43 166 ILE B C 1
ATOM 4538 O O . ILE B 1 166 ? 0.731 39.579 1.069 1.00 14.68 166 ILE B O 1
ATOM 4543 N N . LEU B 1 167 ? 2.183 37.909 1.573 1.00 13.53 167 LEU B N 1
ATOM 4544 C CA . LEU B 1 167 ? 1.600 36.971 0.622 1.00 13.29 167 LEU B CA 1
ATOM 4545 C C . LEU B 1 167 ? 0.856 35.901 1.441 1.00 13.18 167 LEU B C 1
ATOM 4546 O O . LEU B 1 167 ? 1.470 35.218 2.281 1.00 12.58 167 LEU B O 1
ATOM 4551 N N . PHE B 1 168 ? -0.458 35.816 1.235 1.00 12.26 168 PHE B N 1
ATOM 4552 C CA . PHE B 1 168 ? -1.265 34.720 1.786 1.00 12.99 168 PHE B CA 1
ATOM 4553 C C . PHE B 1 168 ? -1.276 33.659 0.680 1.00 13.13 168 PHE B C 1
ATOM 4554 O O . PHE B 1 168 ? -2.013 33.770 -0.294 1.00 12.42 168 PHE B O 1
ATOM 4562 N N . SER B 1 169 ? -0.418 32.657 0.813 1.00 12.08 169 SER B N 1
ATOM 4563 C CA . SER B 1 169 ? -0.078 31.808 -0.311 1.00 13.02 169 SER B CA 1
ATOM 4564 C C . SER B 1 169 ? -0.920 30.521 -0.303 1.00 12.21 169 SER B C 1
ATOM 4565 O O . SER B 1 169 ? -0.751 29.645 -1.165 1.00 12.37 169 SER B O 1
ATOM 4568 N N . ASN B 1 170 ? -1.768 30.389 0.709 1.00 12.40 170 ASN B N 1
ATOM 4569 C CA . ASN B 1 170 ? -2.667 29.221 0.836 1.00 12.45 170 ASN B CA 1
ATOM 4570 C C . ASN B 1 170 ? -1.823 27.921 0.792 1.00 12.50 170 ASN B C 1
ATOM 4571 O O . ASN B 1 170 ? -0.838 27.838 1.553 1.00 12.08 170 ASN B O 1
ATOM 4576 N N . ASP B 1 171 ? -2.128 26.939 -0.063 1.00 12.21 171 ASP B N 1
ATOM 4577 C CA . ASP B 1 171 ? -1.247 25.734 -0.124 1.00 12.58 171 ASP B CA 1
ATOM 4578 C C . ASP B 1 171 ? 0.236 26.025 -0.432 1.00 12.44 171 ASP B C 1
ATOM 4579 O O . A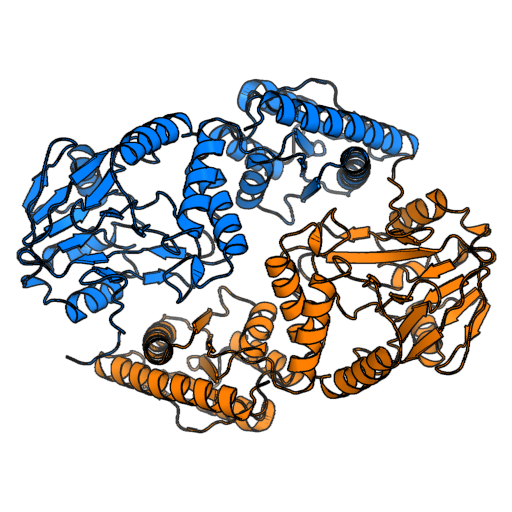SP B 1 171 ? 1.151 25.291 0.002 1.00 10.57 171 ASP B O 1
ATOM 4584 N N . GLY B 1 172 ? 0.472 27.079 -1.213 1.00 12.47 172 GLY B N 1
ATOM 4585 C CA . GLY B 1 172 ? 1.832 27.554 -1.463 1.00 11.46 172 GLY B CA 1
ATOM 4586 C C . GLY B 1 172 ? 2.661 27.750 -0.213 1.00 10.51 172 GLY B C 1
ATOM 4587 O O . GLY B 1 172 ? 2.183 28.286 0.794 1.00 10.93 172 GLY B O 1
ATOM 4588 N N . PHE B 1 173 ? 3.913 27.275 -0.277 1.00 10.35 173 PHE B N 1
ATOM 4589 C CA . PHE B 1 173 ? 4.876 27.430 0.810 1.00 10.39 173 PHE B CA 1
ATOM 4590 C C . PHE B 1 173 ? 4.522 26.624 2.066 1.00 10.57 173 PHE B C 1
ATOM 4591 O O . PHE B 1 173 ? 5.120 26.792 3.142 1.00 11.67 173 PHE B O 1
ATOM 4599 N N . GLY B 1 174 ? 3.571 25.712 1.894 1.00 9.95 174 GLY B N 1
ATOM 4600 C CA . GLY B 1 174 ? 3.047 24.950 3.012 1.00 9.22 174 GLY B CA 1
ATOM 4601 C C . GLY B 1 174 ? 3.897 23.741 3.333 1.00 8.40 174 GLY B C 1
ATOM 4602 O O . GLY B 1 174 ? 4.718 23.279 2.520 1.00 8.37 174 GLY B O 1
ATOM 4603 N N . GLN B 1 175 ? 3.672 23.219 4.537 1.00 9.36 175 GLN B N 1
ATOM 4604 C CA . GLN B 1 175 ? 4.264 21.949 4.962 1.00 8.84 175 GLN B CA 1
ATOM 4605 C C . GLN B 1 175 ? 3.262 21.317 5.906 1.00 8.97 175 GLN B C 1
ATOM 4606 O O . GLN B 1 175 ? 2.619 22.005 6.704 1.00 8.90 175 GLN B O 1
ATOM 4612 N N . HIS B 1 176 ? 3.113 20.002 5.807 1.00 9.85 176 HIS B N 1
ATOM 4613 C CA . HIS B 1 176 ? 2.275 19.300 6.774 1.00 10.65 176 HIS B CA 1
ATOM 4614 C C . HIS B 1 176 ? 3.077 19.115 8.048 1.00 11.52 176 HIS B C 1
ATOM 4615 O O . HIS B 1 176 ? 3.873 18.171 8.188 1.00 11.31 176 HIS B O 1
ATOM 4622 N N . TYR B 1 177 ? 2.881 20.051 8.971 1.00 11.12 177 TYR B N 1
ATOM 4623 C CA . TYR B 1 177 ? 3.684 20.134 10.177 1.00 11.72 177 TYR B CA 1
ATOM 4624 C C . TYR B 1 177 ? 2.875 20.722 11.323 1.00 11.95 177 TYR B C 1
ATOM 4625 O O . TYR B 1 177 ? 2.575 21.915 11.307 1.00 12.60 177 TYR B O 1
ATOM 4634 N N . ALA B 1 178 ? 2.498 19.889 12.294 1.00 11.63 178 ALA B N 1
ATOM 4635 C CA . ALA B 1 178 ? 1.764 20.373 13.476 1.00 11.31 178 ALA B CA 1
ATOM 4636 C C . ALA B 1 178 ? 2.728 20.887 14.538 1.00 11.98 178 ALA B C 1
ATOM 4637 O O . ALA B 1 178 ? 3.582 20.149 15.032 1.00 11.58 178 ALA B O 1
ATOM 4639 N N . THR B 1 179 ? 2.598 22.160 14.875 1.00 11.66 179 THR B N 1
ATOM 4640 C CA . THR B 1 179 ? 3.438 22.762 15.910 1.00 11.94 179 THR B CA 1
ATOM 4641 C C . THR B 1 179 ? 2.722 23.944 16.526 1.00 11.35 179 THR B C 1
ATOM 4642 O O . THR B 1 179 ? 1.810 24.502 15.906 1.00 12.57 179 THR B O 1
ATOM 4646 N N . SER B 1 180 ? 3.145 24.350 17.723 1.00 11.41 180 SER B N 1
ATOM 4647 C CA . SER B 1 180 ? 2.625 25.583 18.320 1.00 12.33 180 SER B CA 1
ATOM 4648 C C . SER B 1 180 ? 3.360 26.814 17.809 1.00 12.37 180 SER B C 1
ATOM 4649 O O . SER B 1 180 ? 2.899 27.949 18.025 1.00 13.66 180 SER B O 1
ATOM 4652 N N . ARG B 1 181 ? 4.457 26.608 17.082 1.00 12.41 181 ARG B N 1
ATOM 4653 C CA . ARG B 1 181 ? 5.211 27.750 16.513 1.00 12.93 181 ARG B CA 1
ATOM 4654 C C . ARG B 1 181 ? 4.534 28.194 15.224 1.00 12.75 181 ARG B C 1
ATOM 4655 O O . ARG B 1 181 ? 4.037 27.354 14.473 1.00 13.31 181 ARG B O 1
ATOM 4663 N N . ARG B 1 182 ? 4.472 29.501 14.988 1.00 12.45 182 ARG B N 1
ATOM 4664 C CA . ARG B 1 182 ? 3.855 30.046 13.754 1.00 12.05 182 ARG B CA 1
ATOM 4665 C C . ARG B 1 182 ? 4.856 30.426 12.647 1.00 11.94 182 ARG B C 1
ATOM 4666 O O . ARG B 1 182 ? 4.479 30.554 11.477 1.00 11.53 182 ARG B O 1
ATOM 4674 N N . TRP B 1 183 ? 6.127 30.589 13.016 1.00 12.49 183 TRP B N 1
ATOM 4675 C CA . TRP B 1 183 ? 7.173 30.991 12.069 1.00 12.31 183 TRP B CA 1
ATOM 4676 C C . TRP B 1 183 ? 8.274 29.926 11.896 1.00 11.66 183 TRP B C 1
ATOM 4677 O O . TRP B 1 183 ? 8.705 29.341 12.883 1.00 12.34 183 TRP B O 1
ATOM 4688 N N . ALA B 1 184 ? 8.746 29.728 10.667 1.00 11.25 184 ALA B N 1
ATOM 4689 C CA . ALA B 1 184 ? 9.856 28.801 10.370 1.00 11.81 184 ALA B CA 1
ATOM 4690 C C . ALA B 1 184 ? 11.091 28.993 11.281 1.00 12.17 184 ALA B C 1
ATOM 4691 O O . ALA B 1 184 ? 11.644 28.036 11.820 1.00 12.17 184 ALA B O 1
ATOM 4693 N N . ASP B 1 185 ? 11.495 30.247 11.451 1.00 12.81 185 ASP B N 1
ATOM 4694 C CA . ASP B 1 185 ? 12.708 30.597 12.198 1.00 14.09 185 ASP B CA 1
ATOM 4695 C C . ASP B 1 185 ? 12.624 30.268 13.698 1.00 14.28 185 ASP B C 1
ATOM 4696 O O . ASP B 1 185 ? 13.667 30.188 14.385 1.00 14.49 185 ASP B O 1
ATOM 4701 N N . GLU B 1 186 ? 11.402 30.069 14.213 1.00 14.27 186 GLU B N 1
ATOM 4702 C CA . GLU B 1 186 ? 11.219 29.620 15.601 1.00 14.62 186 GLU B CA 1
ATOM 4703 C C . GLU B 1 186 ? 11.379 28.106 15.770 1.00 15.17 186 GLU B C 1
ATOM 4704 O O . GLU B 1 186 ? 11.391 27.606 16.905 1.00 14.81 186 GLU B O 1
ATOM 4710 N N . CYS B 1 187 ? 11.493 27.392 14.649 1.00 14.53 187 CYS B N 1
ATOM 4711 C CA . CYS B 1 187 ? 11.693 25.931 14.649 1.00 14.71 187 CYS B CA 1
ATOM 4712 C C . CYS B 1 187 ? 13.141 25.657 14.251 1.00 14.49 187 CYS B C 1
ATOM 4713 O O . CYS B 1 187 ? 13.942 26.584 14.157 1.00 14.25 187 CYS B O 1
ATOM 4716 N N . ASP B 1 188 ? 13.483 24.394 14.027 1.00 14.33 188 ASP B N 1
ATOM 4717 C CA . ASP B 1 188 ? 14.680 24.060 13.262 1.00 14.47 188 ASP B CA 1
ATOM 4718 C C . ASP B 1 188 ? 14.355 24.269 11.786 1.00 13.78 188 ASP B C 1
ATOM 4719 O O . ASP B 1 188 ? 13.617 23.492 11.204 1.00 13.63 188 ASP B O 1
ATOM 4724 N N . VAL B 1 189 ? 14.895 25.330 11.189 1.00 13.60 189 VAL B N 1
ATOM 4725 C CA . VAL B 1 189 ? 14.619 25.651 9.783 1.00 13.40 189 VAL B CA 1
ATOM 4726 C C . VAL B 1 189 ? 14.909 24.476 8.835 1.00 13.52 189 VAL B C 1
ATOM 4727 O O . VAL B 1 189 ? 14.123 24.235 7.909 1.00 12.06 189 VAL B O 1
ATOM 4731 N N . SER B 1 190 ? 16.001 23.717 9.057 1.00 13.23 190 SER B N 1
ATOM 4732 C CA . SER B 1 190 ? 16.285 22.592 8.160 1.00 12.81 190 SER B CA 1
ATOM 4733 C C . SER B 1 190 ? 15.156 21.534 8.241 1.00 12.36 190 SER B C 1
ATOM 4734 O O . SER B 1 190 ? 14.828 20.914 7.245 1.00 11.84 190 SER B O 1
ATOM 4737 N N . HIS B 1 191 ? 14.540 21.375 9.409 1.00 12.22 191 HIS B N 1
ATOM 4738 C CA . HIS B 1 191 ? 13.393 20.459 9.554 1.00 12.14 191 HIS B CA 1
ATOM 4739 C C . HIS B 1 191 ? 12.171 20.959 8.759 1.00 12.31 191 HIS B C 1
ATOM 4740 O O . HIS B 1 191 ? 11.513 20.171 8.062 1.00 12.40 191 HIS B O 1
ATOM 4747 N N . VAL B 1 192 ? 11.887 22.257 8.869 1.00 11.87 192 VAL B N 1
ATOM 4748 C CA . VAL B 1 192 ? 10.779 22.873 8.124 1.00 11.14 192 VAL B CA 1
ATOM 4749 C C . VAL B 1 192 ? 11.044 22.723 6.629 1.00 11.50 192 VAL B C 1
ATOM 4750 O O . VAL B 1 192 ? 10.143 22.382 5.873 1.00 10.94 192 VAL B O 1
ATOM 4754 N N . MET B 1 193 ? 12.284 22.987 6.188 1.00 11.17 193 MET B N 1
ATOM 4755 C CA . MET B 1 193 ? 12.621 22.808 4.762 1.00 11.44 193 MET B CA 1
ATOM 4756 C C . MET B 1 193 ? 12.477 21.377 4.291 1.00 11.90 193 MET B C 1
ATOM 4757 O O . MET B 1 193 ? 12.108 21.138 3.145 1.00 11.32 193 MET B O 1
ATOM 4762 N N . HIS B 1 194 ? 12.815 20.423 5.166 1.00 11.52 194 HIS B N 1
ATOM 4763 C CA . HIS B 1 194 ? 12.544 19.015 4.900 1.00 11.64 194 HIS B CA 1
ATOM 4764 C C . HIS B 1 194 ? 11.066 18.759 4.581 1.00 11.08 194 HIS B C 1
ATOM 4765 O O . HIS B 1 194 ? 10.759 18.169 3.535 1.00 11.24 194 HIS B O 1
ATOM 4772 N N . LEU B 1 195 ? 10.163 19.187 5.465 1.00 11.07 195 LEU B N 1
ATOM 4773 C CA . LEU B 1 195 ? 8.713 19.005 5.241 1.00 10.86 195 LEU B CA 1
ATOM 4774 C C . LEU B 1 195 ? 8.196 19.852 4.081 1.00 10.77 195 LEU B C 1
ATOM 4775 O O . LEU B 1 195 ? 7.261 19.458 3.377 1.00 10.26 195 LEU B O 1
ATOM 4780 N N . PHE B 1 196 ? 8.809 21.017 3.884 1.00 10.73 196 PHE B N 1
ATOM 4781 C CA . PHE B 1 196 ? 8.498 21.857 2.730 1.00 10.98 196 PHE B CA 1
ATOM 4782 C C . PHE B 1 196 ? 8.807 21.135 1.419 1.00 10.54 196 PHE B C 1
ATOM 4783 O O . PHE B 1 196 ? 8.011 21.170 0.485 1.00 10.81 196 PHE B O 1
ATOM 4791 N N . LYS B 1 197 ? 9.954 20.465 1.342 1.00 10.12 197 LYS B N 1
ATOM 4792 C CA . LYS B 1 197 ? 10.271 19.667 0.148 1.00 10.44 197 LYS B CA 1
ATOM 4793 C C . LYS B 1 197 ? 9.335 18.470 0.010 1.00 9.67 197 LYS B C 1
ATOM 4794 O O . LYS B 1 197 ? 8.936 18.095 -1.100 1.00 8.83 197 LYS B O 1
ATOM 4800 N N . GLU B 1 198 ? 9.009 17.831 1.130 1.00 9.12 198 GLU B N 1
ATOM 4801 C CA . GLU B 1 198 ? 8.072 16.698 1.054 1.00 9.02 198 GLU B CA 1
ATOM 4802 C C . GLU B 1 198 ? 6.721 17.142 0.475 1.00 9.11 198 GLU B C 1
ATOM 4803 O O . GLU B 1 198 ? 6.140 16.446 -0.382 1.00 8.79 198 GLU B O 1
ATOM 4809 N N . TYR B 1 199 ? 6.223 18.274 0.974 1.00 9.22 199 TYR B N 1
ATOM 4810 C CA . TYR B 1 199 ? 4.984 18.880 0.452 1.00 10.39 199 TYR B CA 1
ATOM 4811 C C . TYR B 1 199 ? 5.115 19.172 -1.079 1.00 10.36 199 TYR B C 1
ATOM 4812 O O . TYR B 1 199 ? 4.256 18.800 -1.899 1.00 9.63 199 TYR B O 1
ATOM 4821 N N . THR B 1 200 ? 6.189 19.845 -1.465 1.00 10.71 200 THR B N 1
ATOM 4822 C CA . THR B 1 200 ? 6.457 20.117 -2.901 1.00 11.37 200 THR B CA 1
ATOM 4823 C C . THR B 1 200 ? 6.406 18.843 -3.768 1.00 10.96 200 THR B C 1
ATOM 4824 O O . THR B 1 200 ? 5.702 18.801 -4.809 1.00 11.67 200 THR B O 1
ATOM 4828 N N . ALA B 1 201 ? 7.133 17.803 -3.334 1.00 9.67 201 ALA B N 1
ATOM 4829 C CA . ALA B 1 201 ? 7.257 16.547 -4.096 1.00 10.33 201 ALA B CA 1
ATOM 4830 C C . ALA B 1 201 ? 5.909 15.868 -4.282 1.00 10.50 201 ALA B C 1
ATOM 4831 O O . ALA B 1 201 ? 5.585 15.381 -5.367 1.00 11.05 201 ALA B O 1
ATOM 4833 N N . ASN B 1 202 ? 5.136 15.849 -3.199 1.00 10.60 202 ASN B N 1
ATOM 4834 C CA . ASN B 1 202 ? 3.888 15.087 -3.115 1.00 10.79 202 ASN B CA 1
ATOM 4835 C C . ASN B 1 202 ? 2.646 15.759 -3.673 1.00 11.46 202 ASN B C 1
ATOM 4836 O O . ASN B 1 202 ? 1.735 15.082 -4.178 1.00 11.15 202 ASN B O 1
ATOM 4841 N N . ILE B 1 203 ? 2.615 17.081 -3.608 1.00 11.63 203 ILE B N 1
ATOM 4842 C CA . ILE B 1 203 ? 1.413 17.832 -3.999 1.00 13.49 203 ILE B CA 1
ATOM 4843 C C . ILE B 1 203 ? 1.645 18.667 -5.281 1.00 13.99 203 ILE B C 1
ATOM 4844 O O . ILE B 1 203 ? 0.751 18.789 -6.137 1.00 14.16 203 ILE B O 1
ATOM 4849 N N . LEU B 1 204 ? 2.841 19.232 -5.401 1.00 12.98 204 LEU B N 1
ATOM 4850 C CA . LEU B 1 204 ? 3.128 20.200 -6.468 1.00 13.21 204 LEU B CA 1
ATOM 4851 C C . LEU B 1 204 ? 3.963 19.652 -7.595 1.00 13.14 204 LEU B C 1
ATOM 4852 O O . LEU B 1 204 ? 4.197 20.348 -8.600 1.00 13.89 204 LEU B O 1
ATOM 4857 N N . GLY B 1 205 ? 4.378 18.396 -7.462 1.00 12.01 205 GLY B N 1
ATOM 4858 C CA . GLY B 1 205 ? 5.431 17.802 -8.313 1.00 12.87 205 GLY B CA 1
ATOM 4859 C C . GLY B 1 205 ? 5.246 18.005 -9.805 1.00 12.70 205 GLY B C 1
ATOM 4860 O O . GLY B 1 205 ? 6.205 18.295 -10.511 1.00 12.88 205 GLY B O 1
ATOM 4861 N N . LEU B 1 206 ? 4.002 17.901 -10.266 1.00 12.81 206 LEU B N 1
ATOM 4862 C CA . LEU B 1 206 ? 3.700 17.934 -11.705 1.00 13.36 206 LEU B CA 1
ATOM 4863 C C . LEU B 1 206 ? 3.391 19.348 -12.238 1.00 13.66 206 LEU B C 1
ATOM 4864 O O . LEU B 1 206 ? 3.032 19.527 -13.422 1.00 14.45 206 LEU B O 1
ATOM 4869 N N . PHE B 1 207 ? 3.544 20.335 -11.364 1.00 13.01 207 PHE B N 1
ATOM 4870 C CA . PHE B 1 207 ? 3.193 21.733 -11.647 1.00 13.00 207 PHE B CA 1
ATOM 4871 C C . PHE B 1 207 ? 4.361 22.733 -11.654 1.00 12.84 207 PHE B C 1
ATOM 4872 O O . PHE B 1 207 ? 4.196 23.912 -11.256 1.00 12.69 207 PHE B O 1
ATOM 4880 N N . SER B 1 208 ? 5.524 22.277 -12.108 1.00 13.90 208 SER B N 1
ATOM 4881 C CA . SER B 1 208 ? 6.687 23.157 -12.157 1.00 14.70 208 SER B CA 1
ATOM 4882 C C . SER B 1 208 ? 6.423 24.377 -13.057 1.00 15.10 208 SER B C 1
ATOM 4883 O O . SER B 1 208 ? 6.855 25.488 -12.731 1.00 15.12 208 SER B O 1
ATOM 4886 N N . ALA B 1 209 ? 5.702 24.174 -14.163 1.00 14.56 209 ALA B N 1
ATOM 4887 C CA . ALA B 1 209 ? 5.427 25.282 -15.096 1.00 14.61 209 ALA B CA 1
ATOM 4888 C C . ALA B 1 209 ? 4.569 26.328 -14.419 1.00 14.24 209 ALA B C 1
ATOM 4889 O O . ALA B 1 209 ? 4.815 27.540 -14.540 1.00 13.87 209 ALA B O 1
ATOM 4891 N N . GLN B 1 210 ? 3.563 25.864 -13.683 1.00 12.77 210 GLN B N 1
ATOM 4892 C CA . GLN B 1 210 ? 2.670 26.769 -12.969 1.00 13.07 210 GLN B CA 1
ATOM 4893 C C . GLN B 1 210 ? 3.461 27.493 -11.877 1.00 13.30 210 GLN B C 1
ATOM 4894 O O . GLN B 1 210 ? 3.230 28.680 -11.599 1.00 12.33 210 GLN B O 1
ATOM 4900 N N . MET B 1 211 ? 4.412 26.792 -11.264 1.00 13.32 211 MET B N 1
ATOM 4901 C CA . MET B 1 211 ? 5.255 27.458 -10.252 1.00 13.49 211 MET B CA 1
ATOM 4902 C C . MET B 1 211 ? 6.124 28.566 -10.870 1.00 13.60 211 MET B C 1
ATOM 4903 O O . MET B 1 211 ? 6.255 29.632 -10.293 1.00 12.98 211 MET B O 1
ATOM 4908 N N . ARG B 1 212 ? 6.703 28.323 -12.038 1.00 14.94 212 ARG B N 1
ATOM 4909 C CA . ARG B 1 212 ? 7.482 29.388 -12.708 1.00 16.00 212 ARG B CA 1
ATOM 4910 C C . ARG B 1 212 ? 6.624 30.650 -12.916 1.00 16.26 212 ARG B C 1
ATOM 4911 O O . ARG B 1 212 ? 7.061 31.780 -12.641 1.00 16.18 212 ARG B O 1
ATOM 4919 N N . LYS B 1 213 ? 5.394 30.454 -13.383 1.00 16.28 213 LYS B N 1
ATOM 4920 C CA . LYS B 1 213 ? 4.454 31.565 -13.579 1.00 16.75 213 LYS B CA 1
ATOM 4921 C C . LYS B 1 213 ? 4.135 32.319 -12.298 1.00 15.70 213 LYS B C 1
ATOM 4922 O O . LYS B 1 213 ? 4.151 33.543 -12.282 1.00 15.56 213 LYS B O 1
ATOM 4928 N N . ALA B 1 214 ? 3.859 31.591 -11.218 1.00 15.86 214 ALA B N 1
ATOM 4929 C CA . ALA B 1 214 ? 3.537 32.211 -9.924 1.00 14.74 214 ALA B CA 1
ATOM 4930 C C . ALA B 1 214 ? 4.734 32.917 -9.289 1.00 15.18 214 ALA B C 1
ATOM 4931 O O . ALA B 1 214 ? 4.579 33.973 -8.676 1.00 13.40 214 ALA B O 1
ATOM 4933 N N . LEU B 1 215 ? 5.919 32.323 -9.423 1.00 14.77 215 LEU B N 1
ATOM 4934 C CA . LEU B 1 215 ? 7.124 32.979 -8.914 1.00 15.65 215 LEU B CA 1
ATOM 4935 C C . LEU B 1 215 ? 7.443 34.245 -9.732 1.00 15.48 215 LEU B C 1
ATOM 4936 O O . LEU B 1 215 ? 7.928 35.228 -9.180 1.00 16.07 215 LEU B O 1
ATOM 4941 N N . GLU B 1 216 ? 7.202 34.188 -11.039 1.00 15.52 216 GLU B N 1
ATOM 4942 C CA . GLU B 1 216 ? 7.329 35.385 -11.873 1.00 16.37 216 GLU B CA 1
ATOM 4943 C C . GLU B 1 216 ? 6.438 36.511 -11.331 1.00 16.10 216 GLU B C 1
ATOM 4944 O O . GLU B 1 216 ? 6.920 37.624 -11.112 1.00 16.84 216 GLU B O 1
ATOM 4946 N N . VAL B 1 217 ? 5.160 36.230 -11.067 1.00 15.96 217 VAL B N 1
ATOM 4947 C CA . VAL B 1 217 ? 4.269 37.251 -10.488 1.00 16.24 217 VAL B CA 1
ATOM 4948 C C . VAL B 1 217 ? 4.757 37.765 -9.129 1.00 16.96 217 VAL B C 1
ATOM 4949 O O . VAL B 1 217 ? 4.740 38.977 -8.862 1.00 17.40 217 VAL B O 1
ATOM 4953 N N . ALA B 1 218 ? 5.174 36.850 -8.260 1.00 17.08 218 ALA B N 1
ATOM 4954 C CA . ALA B 1 218 ? 5.671 37.239 -6.953 1.00 18.08 218 ALA B CA 1
ATOM 4955 C C . ALA B 1 218 ? 6.894 38.152 -7.078 1.00 17.89 218 ALA B C 1
ATOM 4956 O O . ALA B 1 218 ? 7.095 39.025 -6.244 1.00 19.20 218 ALA B O 1
ATOM 4958 N N . SER B 1 219 ? 7.705 37.936 -8.110 1.00 19.07 219 SER B N 1
ATOM 4959 C CA . SER B 1 219 ? 8.930 38.724 -8.297 1.00 19.30 219 SER B CA 1
ATOM 4960 C C . SER B 1 219 ? 8.637 40.172 -8.704 1.00 19.84 219 SER B C 1
ATOM 4961 O O . SER B 1 219 ? 9.550 41.004 -8.749 1.00 20.37 219 SER B O 1
ATOM 4964 N N . THR B 1 220 ? 7.371 40.481 -8.983 1.00 19.48 220 THR B N 1
ATOM 4965 C CA . THR B 1 220 ? 7.004 41.837 -9.432 1.00 19.09 220 THR B CA 1
ATOM 4966 C C . THR B 1 220 ? 6.493 42.663 -8.274 1.00 18.89 220 THR B C 1
ATOM 4967 O O . THR B 1 220 ? 6.242 43.845 -8.431 1.00 18.88 220 THR B O 1
ATOM 4971 N N . VAL B 1 221 ? 6.354 42.050 -7.101 1.00 18.98 221 VAL B N 1
ATOM 4972 C CA . VAL B 1 221 ? 5.859 42.752 -5.914 1.00 18.47 221 VAL B CA 1
ATOM 4973 C C . VAL B 1 221 ? 6.785 42.510 -4.718 1.00 18.90 221 VAL B C 1
ATOM 4974 O O . VAL B 1 221 ? 7.635 41.637 -4.767 1.00 18.90 221 VAL B O 1
ATOM 4978 N N . GLU B 1 222 ? 6.625 43.287 -3.655 1.00 18.99 222 GLU B N 1
ATOM 4979 C CA . GLU B 1 222 ? 7.498 43.173 -2.507 1.00 20.71 222 GLU B CA 1
ATOM 4980 C C . GLU B 1 222 ? 6.821 42.348 -1.420 1.00 19.62 222 GLU B C 1
ATOM 4981 O O . GLU B 1 222 ? 5.698 42.639 -1.008 1.00 19.12 222 GLU B O 1
ATOM 4987 N N . ILE B 1 223 ? 7.536 41.328 -0.960 1.00 18.82 223 ILE B N 1
ATOM 4988 C CA . ILE B 1 223 ? 7.014 40.362 0.017 1.00 17.92 223 ILE B CA 1
ATOM 4989 C C . ILE B 1 223 ? 8.012 40.273 1.165 1.00 17.41 223 ILE B C 1
ATOM 4990 O O . ILE B 1 223 ? 9.185 39.909 0.947 1.00 17.55 223 ILE B O 1
ATOM 4995 N N . LYS B 1 224 ? 7.555 40.657 2.355 1.00 16.50 224 LYS B N 1
ATOM 4996 C CA . LYS B 1 224 ? 8.295 40.497 3.611 1.00 17.03 224 LYS B CA 1
ATOM 4997 C C . LYS B 1 224 ? 7.838 39.278 4.408 1.00 16.28 224 LYS B C 1
ATOM 4998 O O . LYS B 1 224 ? 8.584 38.757 5.250 1.00 15.50 224 LYS B O 1
ATOM 5004 N N . TYR B 1 225 ? 6.597 38.855 4.180 1.00 15.99 225 TYR B N 1
ATOM 5005 C CA . TYR B 1 225 ? 6.039 37.723 4.905 1.00 14.94 225 TYR B CA 1
ATOM 5006 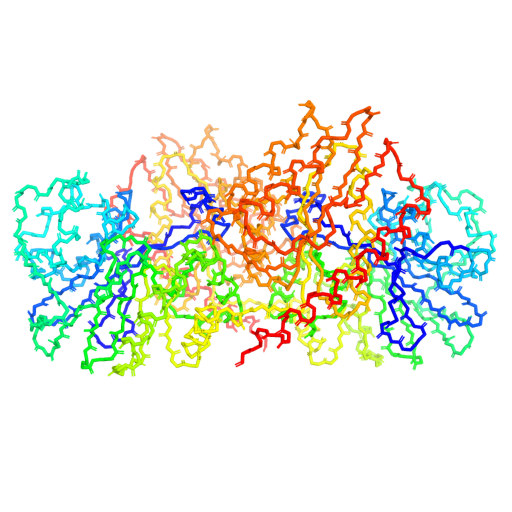C C . TYR B 1 225 ? 5.246 36.813 3.977 1.00 14.68 225 TYR B C 1
ATOM 5007 O O . TYR B 1 225 ? 4.481 37.295 3.145 1.00 13.74 225 TYR B O 1
ATOM 5016 N N . ILE B 1 226 ? 5.439 35.495 4.100 1.00 13.97 226 ILE B N 1
ATOM 5017 C CA . ILE B 1 226 ? 4.562 34.549 3.419 1.00 13.31 226 ILE B CA 1
ATOM 5018 C C . ILE B 1 226 ? 3.786 33.766 4.466 1.00 13.41 226 ILE B C 1
ATOM 5019 O O . ILE B 1 226 ? 4.367 32.949 5.210 1.00 12.91 226 ILE B O 1
ATOM 5024 N N . LEU B 1 227 ? 2.482 34.021 4.536 1.00 13.33 227 LEU B N 1
ATOM 5025 C CA . LEU B 1 227 ? 1.627 33.311 5.505 1.00 13.95 227 LEU B CA 1
ATOM 5026 C C . LEU B 1 227 ? 0.940 32.191 4.753 1.00 13.82 227 LEU B C 1
ATOM 5027 O O . LEU B 1 227 ? 0.077 32.442 3.910 1.00 13.19 227 LEU B O 1
ATOM 5032 N N . SER B 1 228 ? 1.363 30.957 5.024 1.00 12.31 228 SER B N 1
ATOM 5033 C CA . SER B 1 228 ? 0.867 29.791 4.299 1.00 12.13 228 SER B CA 1
ATOM 5034 C C . SER B 1 228 ? -0.367 29.223 5.010 1.00 11.43 228 SER B C 1
ATOM 5035 O O . SER B 1 228 ? -0.616 29.514 6.171 1.00 11.09 228 SER B O 1
ATOM 5038 N N . ALA B 1 229 ? -1.108 28.387 4.313 1.00 10.65 229 ALA B N 1
ATOM 5039 C CA . ALA B 1 229 ? -2.283 27.734 4.924 1.00 10.43 229 ALA B CA 1
ATOM 5040 C C . ALA B 1 229 ? -1.952 26.390 5.585 1.00 10.58 229 ALA B C 1
ATOM 5041 O O . ALA B 1 229 ? -2.843 25.757 6.182 1.00 10.44 229 ALA B O 1
ATOM 5043 N N . HIS B 1 230 ? -0.700 25.942 5.452 1.00 11.09 230 HIS B N 1
ATOM 5044 C CA . HIS B 1 230 ? -0.262 24.714 6.156 1.00 11.05 230 HIS B CA 1
ATOM 5045 C C . HIS B 1 230 ? 1.068 24.930 6.853 1.00 11.05 230 HIS B C 1
ATOM 5046 O O . HIS B 1 230 ? 2.005 25.420 6.228 1.00 11.32 230 HIS B O 1
ATOM 5053 N N . GLY B 1 231 ? 1.140 24.532 8.119 1.00 10.92 231 GLY B N 1
ATOM 5054 C CA . GLY B 1 231 ? 2.403 24.541 8.877 1.00 11.04 231 GLY B CA 1
ATOM 5055 C C . GLY B 1 231 ? 2.778 25.944 9.319 1.00 11.64 231 GLY B C 1
ATOM 5056 O O . GLY B 1 231 ? 1.907 26.749 9.671 1.00 10.37 231 GLY B O 1
ATOM 5057 N N . VAL B 1 232 ? 4.078 26.231 9.261 1.00 10.31 232 VAL B N 1
ATOM 5058 C CA . VAL B 1 232 ? 4.608 27.495 9.694 1.00 10.36 232 VAL B CA 1
ATOM 5059 C C . VAL B 1 232 ? 4.686 28.473 8.522 1.00 10.68 232 VAL B C 1
ATOM 5060 O O . VAL B 1 232 ? 4.627 28.087 7.340 1.00 10.88 232 VAL B O 1
ATOM 5064 N N . SER B 1 233 ? 4.840 29.741 8.879 1.00 11.18 233 SER B N 1
ATOM 5065 C CA . SER B 1 233 ? 4.904 30.812 7.908 1.00 12.03 233 SER B CA 1
ATOM 5066 C C . SER B 1 233 ? 6.354 31.330 7.811 1.00 13.07 233 SER B C 1
ATOM 5067 O O . SER B 1 233 ? 7.234 30.894 8.564 1.00 13.30 233 SER B O 1
ATOM 5070 N N . TRP B 1 234 ? 6.598 32.250 6.883 1.00 12.27 234 TRP B N 1
ATOM 5071 C CA . TRP B 1 234 ? 7.952 32.561 6.483 1.00 13.36 234 TRP B CA 1
ATOM 5072 C C . TRP B 1 234 ? 8.205 34.059 6.585 1.00 13.91 234 TRP B C 1
ATOM 5073 O O . TRP B 1 234 ? 7.344 34.869 6.230 1.00 12.79 234 TRP B O 1
ATOM 5084 N N . ARG B 1 235 ? 9.387 34.424 7.071 1.00 13.94 235 ARG B N 1
ATOM 5085 C CA . ARG B 1 235 ? 9.900 35.778 6.903 1.00 14.60 235 ARG B CA 1
ATOM 5086 C C . ARG B 1 235 ? 11.415 35.776 6.728 1.00 14.95 235 ARG B C 1
ATOM 5087 O O . ARG B 1 235 ? 12.042 34.718 6.681 1.00 13.86 235 ARG B O 1
ATOM 5095 N N . GLY B 1 236 ? 11.996 36.967 6.632 1.00 15.78 236 GLY B N 1
ATOM 5096 C CA . GLY B 1 236 ? 13.438 37.108 6.551 1.00 14.74 236 GLY B CA 1
ATOM 5097 C C . GLY B 1 236 ? 14.104 35.902 5.916 1.00 15.67 236 GLY B C 1
ATOM 5098 O O . GLY B 1 236 ? 13.644 35.394 4.893 1.00 14.38 236 GLY B O 1
ATOM 5099 N N . ASP B 1 237 ? 15.191 35.443 6.527 1.00 15.02 237 ASP B N 1
ATOM 5100 C CA . ASP B 1 237 ? 16.173 34.622 5.828 1.00 16.20 237 ASP B CA 1
ATOM 5101 C C . ASP B 1 237 ? 15.576 33.282 5.413 1.00 14.89 237 ASP B C 1
ATOM 5102 O O . ASP B 1 237 ? 15.781 32.821 4.290 1.00 14.41 237 ASP B O 1
ATOM 5107 N N . ALA B 1 238 ? 14.838 32.660 6.327 1.00 14.72 238 ALA B N 1
ATOM 5108 C CA . ALA B 1 238 ? 14.167 31.398 6.040 1.00 14.59 238 ALA B CA 1
ATOM 5109 C C . ALA B 1 238 ? 13.240 31.528 4.836 1.00 14.02 238 ALA B C 1
ATOM 5110 O O . ALA B 1 238 ? 13.138 30.614 4.018 1.00 14.71 238 ALA B O 1
ATOM 5112 N N . MET B 1 239 ? 12.567 32.669 4.734 1.00 14.39 239 MET B N 1
ATOM 5113 C CA . MET B 1 239 ? 11.698 32.953 3.584 1.00 14.72 239 MET B CA 1
ATOM 5114 C C . MET B 1 239 ? 12.514 32.922 2.277 1.00 14.14 239 MET B C 1
ATOM 5115 O O . MET B 1 239 ? 12.096 32.344 1.264 1.00 13.34 239 MET B O 1
ATOM 5120 N N . GLY B 1 240 ? 13.706 33.515 2.324 1.00 14.79 240 GLY B N 1
ATOM 5121 C CA . GLY B 1 240 ? 14.640 33.433 1.213 1.00 15.38 240 GLY B CA 1
ATOM 5122 C C . GLY B 1 240 ? 14.965 32.013 0.780 1.00 14.65 240 GLY B C 1
ATOM 5123 O O . GLY B 1 240 ? 14.990 31.721 -0.417 1.00 15.48 240 GLY B O 1
ATOM 5124 N N . LEU B 1 241 ? 15.201 31.123 1.747 1.00 14.87 241 LEU B N 1
ATOM 5125 C CA . LEU B 1 241 ? 15.464 29.711 1.458 1.00 14.61 241 LEU B CA 1
ATOM 5126 C C . LEU B 1 241 ? 14.294 29.002 0.776 1.00 14.73 241 LEU B C 1
ATOM 5127 O O . LEU B 1 241 ? 14.474 28.220 -0.182 1.00 14.89 241 LEU B O 1
ATOM 5132 N N . ALA B 1 242 ? 13.094 29.270 1.273 1.00 14.76 242 ALA B N 1
ATOM 5133 C CA . ALA B 1 242 ? 11.897 28.627 0.742 1.00 14.45 242 ALA B CA 1
ATOM 5134 C C . ALA B 1 242 ? 11.672 29.074 -0.708 1.00 13.51 242 ALA B C 1
ATOM 5135 O O . ALA B 1 242 ? 11.467 28.243 -1.586 1.00 12.74 242 ALA B O 1
ATOM 5137 N N . ILE B 1 243 ? 11.726 30.378 -0.943 1.00 13.05 243 ILE B N 1
ATOM 5138 C CA . ILE B 1 243 ? 11.616 30.920 -2.302 1.00 13.69 243 ILE B CA 1
ATOM 5139 C C . ILE B 1 243 ? 12.666 30.327 -3.252 1.00 14.01 243 ILE B C 1
ATOM 5140 O O . ILE B 1 243 ? 12.337 29.911 -4.378 1.00 13.47 243 ILE B O 1
ATOM 5145 N N . ALA B 1 244 ? 13.926 30.262 -2.789 1.00 13.56 244 ALA B N 1
ATOM 5146 C CA . ALA B 1 244 ? 15.003 29.718 -3.616 1.00 12.94 244 ALA B CA 1
ATOM 5147 C C . ALA B 1 244 ? 14.815 28.239 -3.996 1.00 12.80 244 ALA B C 1
ATOM 5148 O O . ALA B 1 244 ? 15.170 27.826 -5.109 1.00 11.24 244 ALA B O 1
ATOM 5150 N N . GLU B 1 245 ? 14.308 27.443 -3.052 1.00 12.38 245 GLU B N 1
ATOM 5151 C CA . GLU B 1 245 ? 14.047 26.038 -3.316 1.00 12.70 245 GLU B CA 1
ATOM 5152 C C . GLU B 1 245 ? 12.957 25.904 -4.383 1.00 12.53 245 GLU B C 1
ATOM 5153 O O . GLU B 1 245 ? 13.123 25.138 -5.330 1.00 12.62 245 GLU B O 1
ATOM 5159 N N . TYR B 1 246 ? 11.832 26.612 -4.216 1.00 12.70 246 TYR B N 1
ATOM 5160 C CA . TYR B 1 246 ? 10.792 26.603 -5.282 1.00 13.52 246 TYR B CA 1
ATOM 5161 C C . TYR B 1 246 ? 11.356 27.033 -6.647 1.00 13.84 246 TYR B C 1
ATOM 5162 O O . TYR B 1 246 ? 11.037 26.445 -7.684 1.00 14.00 246 TYR B O 1
ATOM 5171 N N . ASP B 1 247 ? 12.216 28.054 -6.627 1.00 15.15 247 ASP B N 1
ATOM 5172 C CA . ASP B 1 247 ? 12.797 28.597 -7.845 1.00 15.23 247 ASP B CA 1
ATOM 5173 C C . ASP B 1 247 ? 13.632 27.536 -8.536 1.00 14.33 247 ASP B C 1
ATOM 5174 O O . ASP B 1 247 ? 13.421 27.286 -9.703 1.00 14.12 247 ASP B O 1
ATOM 5179 N N . ARG B 1 248 ? 14.571 26.909 -7.819 1.00 13.70 248 ARG B N 1
ATOM 5180 C CA . ARG B 1 248 ? 15.350 25.822 -8.403 1.00 13.40 248 ARG B CA 1
ATOM 5181 C C . ARG B 1 248 ? 14.449 24.696 -8.884 1.00 13.23 248 ARG B C 1
ATOM 5182 O O . ARG B 1 248 ? 14.572 24.243 -10.036 1.00 12.90 248 ARG B O 1
ATOM 5190 N N . TRP B 1 249 ? 13.540 24.232 -8.010 1.00 12.64 249 TRP B N 1
ATOM 5191 C CA . TRP B 1 249 ? 12.621 23.169 -8.426 1.00 12.19 249 TRP B CA 1
ATOM 5192 C C . TRP B 1 249 ? 11.841 23.525 -9.706 1.00 12.42 249 TRP B C 1
ATOM 5193 O O . TRP B 1 249 ? 11.739 22.722 -10.640 1.00 11.74 249 TRP B O 1
ATOM 5204 N N . SER B 1 250 ? 11.312 24.737 -9.764 1.00 12.87 250 SER B N 1
ATOM 5205 C CA . SER B 1 250 ? 10.506 25.137 -10.916 1.00 14.47 250 SER B CA 1
ATOM 5206 C C . SER B 1 250 ? 11.311 25.086 -12.239 1.00 15.80 250 SER B C 1
ATOM 5207 O O . SER B 1 250 ? 10.724 24.962 -13.320 1.00 15.96 250 SER B O 1
ATOM 5210 N N . LYS B 1 251 ? 12.639 25.197 -12.140 1.00 16.04 251 LYS B N 1
ATOM 5211 C CA . LYS B 1 251 ? 13.555 25.173 -13.299 1.00 17.18 251 LYS B CA 1
ATOM 5212 C C . LYS B 1 251 ? 14.264 23.836 -13.476 1.00 17.29 251 LYS B C 1
ATOM 5213 O O . LYS B 1 251 ? 15.172 23.683 -14.309 1.00 17.74 251 LYS B O 1
ATOM 5219 N N . GLY B 1 252 ? 13.862 22.852 -12.680 1.00 16.98 252 GLY B N 1
ATOM 5220 C CA . GLY B 1 252 ? 14.515 21.553 -12.688 1.00 16.46 252 GLY B CA 1
ATOM 5221 C C . GLY B 1 252 ? 15.962 21.583 -12.232 1.00 15.67 252 GLY B C 1
ATOM 5222 O O . GLY B 1 252 ? 16.766 20.759 -12.659 1.00 15.54 252 GLY B O 1
ATOM 5223 N N . GLN B 1 253 ? 16.279 22.511 -11.338 1.00 15.44 253 GLN B N 1
ATOM 5224 C CA . GLN B 1 253 ? 17.624 22.667 -10.799 1.00 15.08 253 GLN B CA 1
ATOM 5225 C C . GLN B 1 253 ? 17.761 22.242 -9.333 1.00 15.02 253 GLN B C 1
ATOM 5226 O O . GLN B 1 253 ? 18.737 22.600 -8.663 1.00 14.95 253 GLN B O 1
ATOM 5232 N N . HIS B 1 254 ? 16.804 21.444 -8.859 1.00 14.28 254 HIS B N 1
ATOM 5233 C CA . HIS B 1 254 ? 16.685 21.091 -7.438 1.00 13.99 254 HIS B CA 1
ATOM 5234 C C . HIS B 1 254 ? 17.362 19.748 -7.095 1.00 14.85 254 HIS B C 1
ATOM 5235 O O . HIS B 1 254 ? 17.265 19.270 -5.948 1.00 15.50 254 HIS B O 1
ATOM 5242 N N . CYS B 1 255 ? 18.051 19.117 -8.036 1.00 13.75 255 CYS B N 1
ATOM 5243 C CA . CYS B 1 255 ? 18.513 17.776 -7.692 1.00 15.09 255 CYS B CA 1
ATOM 5244 C C . CYS B 1 255 ? 19.870 17.747 -6.942 1.00 13.98 255 CYS B C 1
ATOM 5245 O O . CYS B 1 255 ? 20.614 18.740 -6.941 1.00 13.54 255 CYS B O 1
ATOM 5248 N N . GLN B 1 256 ? 20.131 16.640 -6.248 1.00 13.11 256 GLN B N 1
ATOM 5249 C CA . GLN B 1 256 ? 21.338 16.462 -5.459 1.00 12.24 256 GLN B CA 1
ATOM 5250 C C . GLN B 1 256 ? 22.136 15.336 -6.071 1.00 11.93 256 GLN B C 1
ATOM 5251 O O . GLN B 1 256 ? 21.620 14.588 -6.907 1.00 11.30 256 GLN B O 1
ATOM 5257 N N . LYS B 1 257 ? 23.395 15.230 -5.660 1.00 9.57 257 LYS B N 1
ATOM 5258 C CA . LYS B 1 257 ? 24.252 14.119 -6.011 1.00 10.27 257 LYS B CA 1
ATOM 5259 C C . LYS B 1 257 ? 23.777 12.949 -5.151 1.00 9.91 257 LYS B C 1
ATOM 5260 O O . LYS B 1 257 ? 24.304 12.678 -4.078 1.00 9.99 257 LYS B O 1
ATOM 5266 N N . LYS B 1 258 ? 22.701 12.312 -5.603 1.00 9.91 258 LYS B N 1
ATOM 5267 C CA . LYS B 1 258 ? 21.953 11.385 -4.748 1.00 9.29 258 LYS B CA 1
ATOM 5268 C C . LYS B 1 258 ? 21.296 10.312 -5.614 1.00 9.92 258 LYS B C 1
ATOM 5269 O O . LYS B 1 258 ? 20.704 10.621 -6.662 1.00 9.18 258 LYS B O 1
ATOM 5275 N N . VAL B 1 259 ? 21.387 9.063 -5.156 1.00 9.51 259 VAL B N 1
ATOM 5276 C CA . VAL B 1 259 ? 20.692 7.945 -5.799 1.00 9.86 259 VAL B CA 1
ATOM 5277 C C . VAL B 1 259 ? 19.707 7.326 -4.818 1.00 9.98 259 VAL B C 1
ATOM 5278 O O . VAL B 1 259 ? 20.081 7.032 -3.679 1.00 10.14 259 VAL B O 1
ATOM 5282 N N . THR B 1 260 ? 18.464 7.139 -5.261 1.00 9.45 260 THR B N 1
ATOM 5283 C CA . THR B 1 260 ? 17.451 6.454 -4.437 1.00 9.80 260 THR B CA 1
ATOM 5284 C C . THR B 1 260 ? 17.051 5.146 -5.119 1.00 10.27 260 THR B C 1
ATOM 5285 O O . THR B 1 260 ? 16.781 5.149 -6.315 1.00 9.96 260 THR B O 1
ATOM 5289 N N . VAL B 1 261 ? 16.982 4.050 -4.354 1.00 10.72 261 VAL B N 1
ATOM 5290 C CA . VAL B 1 261 ? 16.571 2.763 -4.893 1.00 10.76 261 VAL B CA 1
ATOM 5291 C C . VAL B 1 261 ? 15.260 2.450 -4.184 1.00 10.69 261 VAL B C 1
ATOM 5292 O O . VAL B 1 261 ? 15.191 2.520 -2.951 1.00 10.16 261 VAL B O 1
ATOM 5296 N N . VAL B 1 262 ? 14.226 2.129 -4.954 1.00 10.14 262 VAL B N 1
ATOM 5297 C CA . VAL B 1 262 ? 12.881 1.874 -4.419 1.00 10.50 262 VAL B CA 1
ATOM 5298 C C . VAL B 1 262 ? 12.598 0.425 -4.797 1.00 11.19 262 VAL B C 1
ATOM 5299 O O . VAL B 1 262 ? 12.758 0.048 -5.969 1.00 10.94 262 VAL B O 1
ATOM 5303 N N . LEU B 1 263 ? 12.146 -0.387 -3.845 1.00 10.65 263 LEU B N 1
ATOM 5304 C CA . LEU B 1 263 ? 11.973 -1.788 -4.173 1.00 10.99 263 LEU B CA 1
ATOM 5305 C C . LEU B 1 263 ? 11.015 -2.452 -3.229 1.00 10.79 263 LEU B C 1
ATOM 5306 O O . LEU B 1 263 ? 10.620 -1.864 -2.222 1.00 10.46 263 LEU B O 1
ATOM 5311 N N . ASP B 1 264 ? 10.626 -3.672 -3.583 1.00 12.29 264 ASP B N 1
ATOM 5312 C CA . ASP B 1 264 ? 10.052 -4.584 -2.594 1.00 14.01 264 ASP B CA 1
ATOM 5313 C C . ASP B 1 264 ? 10.739 -5.930 -2.830 1.00 15.27 264 ASP B C 1
ATOM 5314 O O . ASP B 1 264 ? 11.461 -6.113 -3.838 1.00 16.86 264 ASP B O 1
ATOM 5319 N N . SER B 1 265 ? 10.544 -6.862 -1.917 1.00 16.05 265 SER B N 1
ATOM 5320 C CA . SER B 1 265 ? 11.252 -8.135 -1.996 1.00 16.86 265 SER B CA 1
ATOM 5321 C C . SER B 1 265 ? 10.435 -9.081 -1.131 1.00 17.35 265 SER B C 1
ATOM 5322 O O . SER B 1 265 ? 9.786 -8.633 -0.201 1.00 17.90 265 SER B O 1
ATOM 5325 N N . MET B 1 266 ? 10.465 -10.374 -1.433 1.00 17.21 266 MET B N 1
ATOM 5326 C CA . MET B 1 266 ? 9.713 -11.349 -0.633 1.00 17.87 266 MET B CA 1
ATOM 5327 C C . MET B 1 266 ? 10.620 -12.183 0.254 1.00 17.87 266 MET B C 1
ATOM 5328 O O . MET B 1 266 ? 10.282 -12.444 1.415 1.00 18.04 266 MET B O 1
ATOM 5333 N N . TYR B 1 267 ? 11.763 -12.598 -0.307 1.00 17.66 267 TYR B N 1
ATOM 5334 C CA . TYR B 1 267 ? 12.732 -13.464 0.366 1.00 18.10 267 TYR B CA 1
ATOM 5335 C C . TYR B 1 267 ? 14.130 -12.816 0.464 1.00 18.78 267 TYR B C 1
ATOM 5336 O O . TYR B 1 267 ? 15.080 -13.438 0.933 1.00 19.07 267 TYR B O 1
ATOM 5345 N N . GLY B 1 268 ? 14.251 -11.560 0.040 1.00 19.26 268 GLY B N 1
ATOM 5346 C CA . GLY B 1 268 ? 15.445 -10.749 0.399 1.00 18.80 268 GLY B CA 1
ATOM 5347 C C . GLY B 1 268 ? 16.581 -10.734 -0.622 1.00 18.45 268 GLY B C 1
ATOM 5348 O O . GLY B 1 268 ? 17.577 -10.015 -0.436 1.00 18.11 268 GLY B O 1
ATOM 5349 N N . THR B 1 269 ? 16.475 -11.518 -1.698 1.00 17.96 269 THR B N 1
ATOM 5350 C CA . THR B 1 269 ? 17.607 -11.550 -2.649 1.00 17.44 269 THR B CA 1
ATOM 5351 C C . THR B 1 269 ? 17.692 -10.270 -3.495 1.00 16.39 269 THR B C 1
ATOM 5352 O O . THR B 1 269 ? 18.796 -9.728 -3.706 1.00 16.32 269 THR B O 1
ATOM 5356 N N . THR B 1 270 ? 16.541 -9.778 -3.955 1.00 15.37 270 THR B N 1
ATOM 5357 C CA . THR B 1 270 ? 16.484 -8.474 -4.628 1.00 14.34 270 THR B CA 1
ATOM 5358 C C . THR B 1 270 ? 17.006 -7.384 -3.643 1.00 14.63 270 THR B C 1
ATOM 5359 O O . THR B 1 270 ? 17.782 -6.512 -4.035 1.00 14.84 270 THR B O 1
ATOM 5363 N N . HIS B 1 271 ? 16.614 -7.473 -2.372 1.00 14.15 271 HIS B N 1
ATOM 5364 C CA . HIS B 1 271 ? 17.163 -6.579 -1.335 1.00 14.88 271 HIS B CA 1
ATOM 5365 C C . HIS B 1 271 ? 18.710 -6.635 -1.217 1.00 14.81 271 HIS B C 1
ATOM 5366 O O . HIS B 1 271 ? 19.372 -5.592 -1.192 1.00 14.54 271 HIS B O 1
ATOM 5373 N N . ARG B 1 272 ? 19.300 -7.828 -1.152 1.00 14.81 272 ARG B N 1
ATOM 5374 C CA . ARG B 1 272 ? 20.768 -7.897 -1.080 1.00 15.76 272 ARG B CA 1
ATOM 5375 C C . ARG B 1 272 ? 21.453 -7.308 -2.321 1.00 15.37 272 ARG B C 1
ATOM 5376 O O . ARG B 1 272 ? 22.532 -6.675 -2.240 1.00 15.52 272 ARG B O 1
ATOM 5384 N N . MET B 1 273 ? 20.866 -7.550 -3.482 1.00 15.07 273 MET B N 1
ATOM 5385 C CA . MET B 1 273 ? 21.423 -6.977 -4.708 1.00 14.80 273 MET B CA 1
ATOM 5386 C C . MET B 1 273 ? 21.319 -5.471 -4.631 1.00 14.28 273 MET B C 1
ATOM 5387 O O . MET B 1 273 ? 22.236 -4.740 -5.065 1.00 14.34 273 MET B O 1
ATOM 5392 N N . ALA B 1 274 ? 20.198 -4.995 -4.084 1.00 13.22 274 ALA B N 1
ATOM 5393 C CA . ALA B 1 274 ? 19.972 -3.553 -3.958 1.00 11.69 274 ALA B CA 1
ATOM 5394 C C . ALA B 1 274 ? 21.052 -2.927 -3.070 1.00 12.06 274 ALA B C 1
ATOM 5395 O O . ALA B 1 274 ? 21.582 -1.834 -3.398 1.00 10.59 274 ALA B O 1
ATOM 5397 N N . LEU B 1 275 ? 21.431 -3.623 -1.989 1.00 10.92 275 LEU B N 1
ATOM 5398 C CA . LEU B 1 275 ? 22.513 -3.113 -1.126 1.00 11.05 275 LEU B CA 1
ATOM 5399 C C . LEU B 1 275 ? 23.864 -2.990 -1.864 1.00 11.39 275 LEU B C 1
ATOM 5400 O O . LEU B 1 275 ? 24.598 -2.000 -1.674 1.00 10.18 275 LEU B O 1
ATOM 5405 N N . ALA B 1 276 ? 24.201 -3.987 -2.694 1.00 10.98 276 ALA B N 1
ATOM 5406 C CA . ALA B 1 276 ? 25.466 -3.928 -3.458 1.00 11.13 276 ALA B CA 1
ATOM 5407 C C . ALA B 1 276 ? 25.429 -2.771 -4.470 1.00 11.23 276 ALA B C 1
ATOM 5408 O O . ALA B 1 276 ? 26.427 -2.026 -4.639 1.00 9.88 276 ALA B O 1
ATOM 5410 N N . LEU B 1 277 ? 24.297 -2.636 -5.159 1.00 11.22 277 LEU B N 1
ATOM 5411 C CA . LEU B 1 277 ? 24.121 -1.500 -6.083 1.00 11.99 277 LEU B CA 1
ATOM 5412 C C . LEU B 1 277 ? 24.298 -0.169 -5.337 1.00 11.48 277 LEU B C 1
ATOM 5413 O O . LEU B 1 277 ? 24.964 0.766 -5.825 1.00 10.22 277 LEU B O 1
ATOM 5418 N N . LEU B 1 278 ? 23.674 -0.081 -4.170 1.00 11.28 278 LEU B N 1
ATOM 5419 C CA . LEU B 1 278 ? 23.776 1.090 -3.316 1.00 12.72 278 LEU B CA 1
ATOM 5420 C C . LEU B 1 278 ? 25.217 1.427 -2.956 1.00 12.22 278 LEU B C 1
ATOM 5421 O O . LEU B 1 278 ? 25.601 2.603 -2.964 1.00 12.43 278 LEU B O 1
ATOM 5426 N N . ASP B 1 279 ? 26.012 0.420 -2.607 1.00 12.13 279 ASP B N 1
ATOM 5427 C CA . ASP B 1 279 ? 27.419 0.712 -2.303 1.00 12.60 279 ASP B CA 1
ATOM 5428 C C . ASP B 1 279 ? 28.161 1.205 -3.524 1.00 12.43 279 ASP B C 1
ATOM 5429 O O . ASP B 1 279 ? 28.993 2.088 -3.398 1.00 12.45 279 ASP B O 1
ATOM 5434 N N . GLY B 1 280 ? 27.841 0.661 -4.698 1.00 12.60 280 GLY B N 1
ATOM 5435 C CA . GLY B 1 280 ? 28.428 1.140 -5.960 1.00 12.20 280 GLY B CA 1
ATOM 5436 C C . GLY B 1 280 ? 28.131 2.615 -6.152 1.00 10.49 280 GLY B C 1
ATOM 5437 O O . GLY B 1 280 ? 29.051 3.397 -6.416 1.00 10.87 280 GLY B O 1
ATOM 5438 N N . ALA B 1 281 ? 26.863 3.008 -5.993 1.00 10.00 281 ALA B N 1
ATOM 5439 C CA . ALA B 1 281 ? 26.493 4.433 -6.135 1.00 9.50 281 ALA B CA 1
ATOM 5440 C C . ALA B 1 281 ? 27.198 5.289 -5.078 1.00 9.54 281 ALA B C 1
ATOM 5441 O O . ALA B 1 281 ? 27.682 6.392 -5.381 1.00 10.59 281 ALA B O 1
ATOM 5443 N N . ARG B 1 282 ? 27.298 4.781 -3.848 1.00 10.31 282 ARG B N 1
ATOM 5444 C CA . ARG B 1 282 ? 27.910 5.569 -2.763 1.00 9.99 282 ARG B CA 1
ATOM 5445 C C . ARG B 1 282 ? 29.392 5.848 -3.101 1.00 10.73 282 ARG B C 1
ATOM 5446 O O . ARG B 1 282 ? 29.892 6.941 -2.836 1.00 11.89 282 ARG B O 1
ATOM 5454 N N . SER B 1 283 ? 30.057 4.859 -3.700 1.00 11.83 283 SER B N 1
ATOM 5455 C CA . SER B 1 283 ? 31.493 4.963 -4.055 1.00 12.35 283 SER B CA 1
ATOM 5456 C C . SER B 1 283 ? 31.783 6.162 -4.949 1.00 12.74 283 SER B C 1
ATOM 5457 O O . SER B 1 283 ? 32.918 6.654 -4.952 1.00 13.03 283 SER B O 1
ATOM 5460 N N . THR B 1 284 ? 30.777 6.644 -5.685 1.00 12.26 284 THR B N 1
ATOM 5461 C CA . THR B 1 284 ? 30.968 7.803 -6.585 1.00 12.88 284 THR B CA 1
ATOM 5462 C C . THR B 1 284 ? 30.861 9.149 -5.860 1.00 13.78 284 THR B C 1
ATOM 5463 O O . THR B 1 284 ? 31.010 10.203 -6.485 1.00 15.04 284 THR B O 1
ATOM 5467 N N . GLY B 1 285 ? 30.580 9.104 -4.558 1.00 13.34 285 GLY B N 1
ATOM 5468 C CA . GLY B 1 285 ? 30.354 10.294 -3.762 1.00 12.92 285 GLY B CA 1
ATOM 5469 C C . GLY B 1 285 ? 28.896 10.733 -3.593 1.00 12.79 285 GLY B C 1
ATOM 5470 O O . GLY B 1 285 ? 28.641 11.749 -2.951 1.00 13.58 285 GLY B O 1
ATOM 5471 N N . CYS B 1 286 ? 27.940 9.993 -4.157 1.00 11.38 286 CYS B N 1
ATOM 5472 C CA . CYS B 1 286 ? 26.514 10.311 -3.999 1.00 11.11 286 CYS B CA 1
ATOM 5473 C C . CYS B 1 286 ? 26.023 9.869 -2.639 1.00 10.40 286 CYS B C 1
ATOM 5474 O O . CYS B 1 286 ? 26.472 8.834 -2.135 1.00 10.63 286 CYS B O 1
ATOM 5477 N N . GLU B 1 287 ? 25.088 10.636 -2.074 1.00 10.13 287 GLU B N 1
ATOM 5478 C CA . GLU B 1 287 ? 24.204 10.110 -1.033 1.00 9.81 287 GLU B CA 1
ATOM 5479 C C . GLU B 1 287 ? 23.380 8.960 -1.617 1.00 9.36 287 GLU B C 1
ATOM 5480 O O . GLU B 1 287 ? 22.979 9.006 -2.779 1.00 8.29 287 GLU B O 1
ATOM 5486 N N . THR B 1 288 ? 23.139 7.926 -0.819 1.00 9.42 288 THR B N 1
ATOM 5487 C CA . THR B 1 288 ? 22.309 6.815 -1.304 1.00 10.20 288 THR B CA 1
ATOM 5488 C C . THR B 1 288 ? 21.192 6.563 -0.274 1.00 10.59 288 THR B C 1
ATOM 5489 O O . THR B 1 288 ? 21.431 6.623 0.946 1.00 11.74 288 THR B O 1
ATOM 5493 N N . VAL B 1 289 ? 19.983 6.333 -0.769 1.00 9.69 289 VAL B N 1
ATOM 5494 C CA . VAL B 1 289 ? 18.832 6.058 0.086 1.00 9.33 289 VAL B CA 1
ATOM 5495 C C . VAL B 1 289 ? 18.180 4.765 -0.432 1.00 9.30 289 VAL B C 1
ATOM 5496 O O . VAL B 1 289 ? 17.940 4.591 -1.635 1.00 7.80 289 VAL B O 1
ATOM 5500 N N . LEU B 1 290 ? 17.891 3.866 0.481 1.00 8.83 290 LEU B N 1
ATOM 5501 C CA . LEU B 1 290 ? 17.135 2.680 0.093 1.00 10.34 290 LEU B CA 1
ATOM 5502 C C . LEU B 1 290 ? 15.757 2.678 0.731 1.00 9.95 290 LEU B C 1
ATOM 5503 O O . LEU B 1 290 ? 15.624 2.797 1.984 1.00 9.78 290 LEU B O 1
ATOM 5508 N N . LEU B 1 291 ? 14.736 2.493 -0.111 1.00 8.92 291 LEU B N 1
ATOM 5509 C CA . LEU B 1 291 ? 13.364 2.536 0.330 1.00 8.88 291 LEU B CA 1
ATOM 5510 C C . LEU B 1 291 ? 12.690 1.232 -0.018 1.00 10.54 291 LEU B C 1
ATOM 5511 O O . LEU B 1 291 ? 12.499 0.949 -1.191 1.00 10.82 291 LEU B O 1
ATOM 5516 N N . GLU B 1 292 ? 12.323 0.458 1.003 1.00 10.73 292 GLU B N 1
ATOM 5517 C CA . GLU B 1 292 ? 11.658 -0.819 0.780 1.00 11.78 292 GLU B CA 1
ATOM 5518 C C . GLU B 1 292 ? 10.220 -0.669 1.171 1.00 10.53 292 GLU B C 1
ATOM 5519 O O . GLU B 1 292 ? 9.910 -0.248 2.304 1.00 10.47 292 GLU B O 1
ATOM 5525 N N . MET B 1 293 ? 9.324 -1.018 0.250 1.00 10.75 293 MET B N 1
ATOM 5526 C CA . MET B 1 293 ? 7.918 -0.652 0.414 1.00 11.74 293 MET B CA 1
ATOM 5527 C C . MET B 1 293 ? 7.246 -1.227 1.665 1.00 11.79 293 MET B C 1
ATOM 5528 O O . MET B 1 293 ? 6.355 -0.593 2.210 1.00 12.40 293 MET B O 1
ATOM 5533 N N . THR B 1 294 ? 7.689 -2.405 2.109 1.00 12.87 294 THR B N 1
ATOM 5534 C CA . THR B 1 294 ? 7.261 -2.991 3.401 1.00 12.61 294 THR B CA 1
ATOM 5535 C C . THR B 1 294 ? 7.618 -2.135 4.638 1.00 13.81 294 THR B C 1
ATOM 5536 O O . THR B 1 294 ? 7.045 -2.323 5.722 1.00 13.42 294 THR B O 1
ATOM 5540 N N . SER B 1 295 ? 8.557 -1.200 4.488 1.00 13.03 295 SER B N 1
ATOM 5541 C CA . SER B 1 295 ? 8.923 -0.315 5.593 1.00 13.93 295 SER B CA 1
ATOM 5542 C C . SER B 1 295 ? 8.917 1.154 5.175 1.00 14.47 295 SER B C 1
ATOM 5543 O O . SER B 1 295 ? 9.386 2.027 5.903 1.00 16.86 295 SER B O 1
ATOM 5546 N N . SER B 1 296 ? 8.365 1.439 4.007 1.00 12.69 296 SER B N 1
ATOM 5547 C CA . SER B 1 296 ? 8.309 2.824 3.554 1.00 12.62 296 SER B CA 1
ATOM 5548 C C . SER B 1 296 ? 6.890 3.170 3.106 1.00 13.03 296 SER B C 1
ATOM 5549 O O . SER B 1 296 ? 5.916 2.442 3.405 1.00 13.55 296 SER B O 1
ATOM 5552 N N . ASP B 1 297 ? 6.738 4.295 2.427 1.00 11.53 297 ASP B N 1
ATOM 5553 C CA . ASP B 1 297 ? 5.434 4.621 1.881 1.00 12.14 297 ASP B CA 1
ATOM 5554 C C . ASP B 1 297 ? 5.589 5.527 0.686 1.00 11.14 297 ASP B C 1
ATOM 5555 O O . ASP B 1 297 ? 6.701 6.048 0.420 1.00 11.27 297 ASP B O 1
ATOM 5560 N N . ILE B 1 298 ? 4.504 5.717 -0.054 1.00 9.45 298 ILE B N 1
ATOM 5561 C CA . ILE B 1 298 ? 4.625 6.470 -1.319 1.00 10.12 298 ILE B CA 1
ATOM 5562 C C . ILE B 1 298 ? 5.025 7.919 -1.112 1.00 9.04 298 ILE B C 1
ATOM 5563 O O . ILE B 1 298 ? 5.648 8.514 -1.969 1.00 7.68 298 ILE B O 1
ATOM 5568 N N . THR B 1 299 ? 4.655 8.483 0.038 1.00 9.05 299 THR B N 1
ATOM 5569 C CA . THR B 1 299 ? 5.004 9.863 0.387 1.00 9.23 299 THR B CA 1
ATOM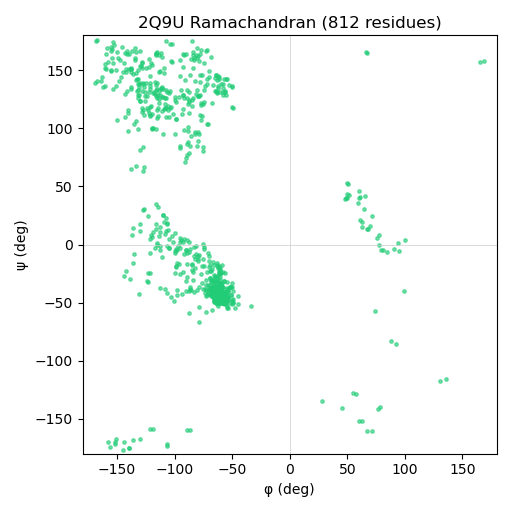 5570 C C . THR B 1 299 ? 6.534 10.023 0.489 1.00 9.77 299 THR B C 1
ATOM 5571 O O . THR B 1 299 ? 7.103 11.008 -0.016 1.00 8.15 299 THR B O 1
ATOM 5575 N N . LYS B 1 300 ? 7.194 9.057 1.135 1.00 9.66 300 LYS B N 1
ATOM 5576 C CA . LYS B 1 300 ? 8.664 9.059 1.207 1.00 9.68 300 LYS B CA 1
ATOM 5577 C C . LYS B 1 300 ? 9.321 8.775 -0.146 1.00 10.02 300 LYS B C 1
ATOM 5578 O O . LYS B 1 300 ? 10.393 9.331 -0.467 1.00 9.12 300 LYS B O 1
ATOM 5584 N N . VAL B 1 301 ? 8.686 7.928 -0.952 1.00 9.08 301 VAL B N 1
ATOM 5585 C CA . VAL B 1 301 ? 9.211 7.678 -2.329 1.00 8.89 301 VAL B CA 1
ATOM 5586 C C . VAL B 1 301 ? 9.218 9.002 -3.125 1.00 8.56 301 VAL B C 1
ATOM 5587 O O . VAL B 1 301 ? 10.203 9.330 -3.816 1.00 8.77 301 VAL B O 1
ATOM 5591 N N . ALA B 1 302 ? 8.145 9.773 -3.008 1.00 7.97 302 ALA B N 1
ATOM 5592 C CA . ALA B 1 302 ? 8.063 11.068 -3.701 1.00 8.71 302 ALA B CA 1
ATOM 5593 C C . ALA B 1 302 ? 9.141 12.020 -3.144 1.00 9.26 302 ALA B C 1
ATOM 5594 O O . ALA B 1 302 ? 9.891 12.627 -3.909 1.00 8.52 302 ALA B O 1
ATOM 5596 N N . LEU B 1 303 ? 9.229 12.112 -1.822 1.00 9.11 303 LEU B N 1
ATOM 5597 C CA . LEU B 1 303 ? 10.247 12.946 -1.186 1.00 9.31 303 LEU B CA 1
ATOM 5598 C C . LEU B 1 303 ? 11.657 12.692 -1.720 1.00 9.24 303 LEU B C 1
ATOM 5599 O O . LEU B 1 303 ? 12.378 13.632 -2.106 1.00 10.57 303 LEU B O 1
ATOM 5604 N N . HIS B 1 304 ? 12.072 11.425 -1.756 1.00 8.81 304 HIS B N 1
ATOM 5605 C CA . HIS B 1 304 ? 13.440 11.098 -2.168 1.00 8.23 304 HIS B CA 1
ATOM 5606 C C . HIS B 1 304 ? 13.672 11.109 -3.685 1.00 9.22 304 HIS B C 1
ATOM 5607 O O . HIS B 1 304 ? 14.743 11.543 -4.147 1.00 9.65 304 HIS B O 1
ATOM 5614 N N . THR B 1 305 ? 12.692 10.669 -4.465 1.00 8.41 305 THR B N 1
ATOM 5615 C CA . THR B 1 305 ? 12.877 10.695 -5.933 1.00 9.35 305 THR B CA 1
ATOM 5616 C C . THR B 1 305 ? 12.921 12.143 -6.439 1.00 9.37 305 THR B C 1
ATOM 5617 O O . THR B 1 305 ? 13.612 12.431 -7.429 1.00 9.53 305 THR B O 1
ATOM 5621 N N . TYR B 1 306 ? 12.185 13.031 -5.753 1.00 9.74 306 TYR B N 1
ATOM 5622 C CA . TYR B 1 306 ? 12.133 14.491 -6.018 1.00 10.24 306 TYR B CA 1
ATOM 5623 C C . TYR B 1 306 ? 13.519 15.096 -6.254 1.00 10.83 306 TYR B C 1
ATOM 5624 O O . TYR B 1 306 ? 13.725 15.787 -7.269 1.00 10.28 306 TYR B O 1
ATOM 5633 N N . ASP B 1 307 ? 14.466 14.831 -5.348 1.00 10.57 307 ASP B N 1
ATOM 5634 C CA . ASP B 1 307 ? 15.790 15.475 -5.435 1.00 11.64 307 ASP B CA 1
ATOM 5635 C C . ASP B 1 307 ? 16.935 14.523 -5.758 1.00 11.31 307 ASP B C 1
ATOM 5636 O O . ASP B 1 307 ? 18.117 14.907 -5.667 1.00 11.47 307 ASP B O 1
ATOM 5641 N N . SER B 1 308 ? 16.592 13.286 -6.140 1.00 11.06 308 SER B N 1
ATOM 5642 C CA . SER B 1 308 ? 17.583 12.315 -6.587 1.00 10.61 308 SER B CA 1
ATOM 5643 C C . SER B 1 308 ? 18.125 12.712 -7.971 1.00 10.43 308 SER B C 1
ATOM 5644 O O . SER B 1 308 ? 17.387 13.193 -8.835 1.00 9.80 308 SER B O 1
ATOM 5647 N N . GLY B 1 309 ? 19.413 12.488 -8.171 1.00 10.77 309 GLY B N 1
ATOM 5648 C CA . GLY B 1 309 ? 20.019 12.714 -9.490 1.00 10.61 309 GLY B CA 1
ATOM 5649 C C . GLY B 1 309 ? 19.813 11.497 -10.380 1.00 10.61 309 GLY B C 1
ATOM 5650 O O . GLY B 1 309 ? 19.886 11.609 -11.603 1.00 10.71 309 GLY B O 1
ATOM 5651 N N . ALA B 1 310 ? 19.605 10.322 -9.765 1.00 9.67 310 ALA B N 1
ATOM 5652 C CA . ALA B 1 310 ? 19.297 9.071 -10.477 1.00 9.19 310 ALA B CA 1
ATOM 5653 C C . ALA B 1 310 ? 18.512 8.155 -9.561 1.00 9.40 310 ALA B C 1
ATOM 5654 O O . ALA B 1 310 ? 18.614 8.266 -8.334 1.00 8.81 310 ALA B O 1
ATOM 5656 N N . VAL B 1 311 ? 17.754 7.235 -10.153 1.00 9.36 311 VAL B N 1
ATOM 5657 C CA . VAL B 1 311 ? 16.947 6.320 -9.344 1.00 9.12 311 VAL B CA 1
ATOM 5658 C C . VAL B 1 311 ? 17.084 4.885 -9.844 1.00 9.39 311 VAL B C 1
ATOM 5659 O O . VAL B 1 311 ? 17.473 4.641 -10.986 1.00 8.95 311 VAL B O 1
ATOM 5663 N N . ALA B 1 312 ? 16.746 3.928 -8.987 1.00 9.37 312 ALA B N 1
ATOM 5664 C CA . ALA B 1 312 ? 16.574 2.563 -9.442 1.00 9.53 312 ALA B CA 1
ATOM 5665 C C . ALA B 1 312 ? 15.266 2.038 -8.840 1.00 10.24 312 ALA B C 1
ATOM 5666 O O . ALA B 1 312 ? 14.950 2.345 -7.693 1.00 9.26 312 ALA B O 1
ATOM 5668 N N . PHE B 1 313 ? 14.513 1.253 -9.613 1.00 9.97 313 PHE B N 1
ATOM 5669 C CA . PHE B 1 313 ? 13.317 0.572 -9.069 1.00 10.46 313 PHE B CA 1
ATOM 5670 C C . PHE B 1 313 ? 13.482 -0.926 -9.253 1.00 11.11 313 PHE B C 1
ATOM 5671 O O . PHE B 1 313 ? 13.927 -1.373 -10.321 1.00 10.79 313 PHE B O 1
ATOM 5679 N N . ALA B 1 314 ? 13.142 -1.705 -8.223 1.00 10.85 314 ALA B N 1
ATOM 5680 C CA . ALA B 1 314 ? 13.374 -3.132 -8.281 1.00 10.84 314 ALA B CA 1
ATOM 5681 C C . ALA B 1 314 ? 12.226 -3.954 -7.688 1.00 10.29 314 ALA B C 1
ATOM 5682 O O . ALA B 1 314 ? 11.521 -3.515 -6.785 1.00 9.64 314 ALA B O 1
ATOM 5684 N N . SER B 1 315 ? 12.060 -5.158 -8.213 1.00 11.60 315 SER B N 1
ATOM 5685 C CA . SER B 1 315 ? 11.028 -6.065 -7.706 1.00 11.94 315 SER B CA 1
ATOM 5686 C C . SER B 1 315 ? 11.320 -7.480 -8.207 1.00 12.31 315 SER B C 1
ATOM 5687 O O . SER B 1 315 ? 11.697 -7.657 -9.349 1.00 13.29 315 SER B O 1
ATOM 5690 N N . PRO B 1 316 ? 11.119 -8.496 -7.368 1.00 12.92 316 PRO B N 1
ATOM 5691 C CA . PRO B 1 316 ? 11.077 -9.820 -8.007 1.00 13.05 316 PRO B CA 1
ATOM 5692 C C . PRO B 1 316 ? 9.800 -9.972 -8.801 1.00 12.37 316 PRO B C 1
ATOM 5693 O O . PRO B 1 316 ? 8.864 -9.152 -8.658 1.00 12.47 316 PRO B O 1
ATOM 5697 N N . THR B 1 317 ? 9.746 -11.008 -9.644 1.00 12.94 317 THR B N 1
ATOM 5698 C CA . THR B 1 317 ? 8.525 -11.295 -10.378 1.00 13.24 317 THR B CA 1
ATOM 5699 C C . THR B 1 317 ? 7.546 -12.016 -9.450 1.00 12.83 317 THR B C 1
ATOM 5700 O O . THR B 1 317 ? 7.896 -13.007 -8.805 1.00 13.08 317 THR B O 1
ATOM 5704 N N . LEU B 1 318 ? 6.332 -11.471 -9.395 1.00 12.99 318 LEU B N 1
ATOM 5705 C CA . LEU B 1 318 ? 5.217 -12.014 -8.636 1.00 13.07 318 LEU B CA 1
ATOM 5706 C C . LEU B 1 318 ? 4.042 -12.141 -9.591 1.00 12.78 318 LEU B C 1
ATOM 5707 O O . LEU B 1 318 ? 3.550 -11.142 -10.125 1.00 13.09 318 LEU B O 1
ATOM 5712 N N . ASN B 1 319 ? 3.596 -13.364 -9.832 1.00 12.69 319 ASN B N 1
ATOM 5713 C CA . ASN B 1 319 ? 2.437 -13.575 -10.728 1.00 12.23 319 ASN B CA 1
ATOM 5714 C C . ASN B 1 319 ? 2.560 -12.841 -12.077 1.00 12.32 319 ASN B C 1
ATOM 5715 O O . ASN B 1 319 ? 1.684 -12.062 -12.465 1.00 11.66 319 ASN B O 1
ATOM 5720 N N . ASN B 1 320 ? 3.691 -13.075 -12.751 1.00 12.69 320 ASN B N 1
ATOM 5721 C CA . ASN B 1 320 ? 3.975 -12.544 -14.097 1.00 14.08 320 ASN B CA 1
ATOM 5722 C C . ASN B 1 320 ? 4.048 -11.028 -14.192 1.00 14.30 320 ASN B C 1
ATOM 5723 O O . ASN B 1 320 ? 3.923 -10.450 -15.285 1.00 14.69 320 ASN B O 1
ATOM 5728 N N . THR B 1 321 ? 4.244 -10.364 -13.057 1.00 14.13 321 THR B N 1
ATOM 5729 C CA . THR B 1 321 ? 4.419 -8.910 -13.105 1.00 14.63 321 THR B CA 1
ATOM 5730 C C . THR B 1 321 ? 5.281 -8.440 -11.917 1.00 14.15 321 THR B C 1
ATOM 5731 O O . THR B 1 321 ? 5.866 -9.258 -11.223 1.00 12.18 321 THR B O 1
ATOM 5735 N N . MET B 1 322 ? 5.358 -7.132 -11.709 1.00 13.35 322 MET B N 1
ATOM 5736 C CA . MET B 1 322 ? 6.057 -6.580 -10.541 1.00 14.03 322 MET B CA 1
ATOM 5737 C C . MET B 1 322 ? 5.153 -6.683 -9.300 1.00 13.15 322 MET B C 1
ATOM 5738 O O . MET B 1 322 ? 3.927 -6.789 -9.421 1.00 12.28 322 MET B O 1
ATOM 5743 N N . MET B 1 323 ? 5.747 -6.661 -8.109 1.00 11.52 323 MET B N 1
ATOM 5744 C CA . MET B 1 323 ? 4.938 -6.551 -6.882 1.00 11.91 323 MET B CA 1
ATOM 5745 C C . MET B 1 323 ? 3.999 -5.335 -6.899 1.00 11.81 323 MET B C 1
ATOM 5746 O O . MET B 1 323 ? 4.360 -4.275 -7.423 1.00 12.73 323 MET B O 1
ATOM 5751 N N . PRO B 1 324 ? 2.771 -5.492 -6.355 1.00 11.60 324 PRO B N 1
ATOM 5752 C CA . PRO B 1 324 ? 1.829 -4.372 -6.309 1.00 11.11 324 PRO B CA 1
ATOM 5753 C C . PRO B 1 324 ? 2.338 -3.106 -5.656 1.00 10.80 324 PRO B C 1
ATOM 5754 O O . PRO B 1 324 ? 1.988 -2.035 -6.113 1.00 9.52 324 PRO B O 1
ATOM 5758 N N . SER B 1 325 ? 3.134 -3.222 -4.580 1.00 10.30 325 SER B N 1
ATOM 5759 C CA . SER B 1 325 ? 3.646 -2.035 -3.896 1.00 10.53 325 SER B CA 1
ATOM 5760 C C . SER B 1 325 ? 4.553 -1.193 -4.848 1.00 10.51 325 SER B C 1
ATOM 5761 O O . SER B 1 325 ? 4.581 0.045 -4.786 1.00 9.34 325 SER B O 1
ATOM 5764 N N . VAL B 1 326 ? 5.302 -1.876 -5.702 1.00 9.99 326 VAL B N 1
ATOM 5765 C CA . VAL B 1 326 ? 6.136 -1.182 -6.678 1.00 10.21 326 VAL B CA 1
ATOM 5766 C C . VAL B 1 326 ? 5.315 -0.545 -7.803 1.00 11.02 326 VAL B C 1
ATOM 5767 O O . VAL B 1 326 ? 5.661 0.549 -8.274 1.00 10.19 326 VAL B O 1
ATOM 5771 N N . ALA B 1 327 ? 4.270 -1.247 -8.252 1.00 10.84 327 ALA B N 1
ATOM 5772 C CA . ALA B 1 327 ? 3.252 -0.668 -9.168 1.00 10.77 327 ALA B CA 1
ATOM 5773 C C . ALA B 1 327 ? 2.630 0.620 -8.579 1.00 10.03 327 ALA B C 1
ATOM 5774 O O . ALA B 1 327 ? 2.470 1.622 -9.290 1.00 8.90 327 ALA B O 1
ATOM 5776 N N . ALA B 1 328 ? 2.338 0.610 -7.276 1.00 9.97 328 ALA B N 1
ATOM 5777 C CA . ALA B 1 328 ? 1.764 1.802 -6.626 1.00 8.67 328 ALA B CA 1
ATOM 5778 C C . ALA B 1 328 ? 2.767 2.938 -6.672 1.00 9.21 328 ALA B C 1
ATOM 5779 O O . ALA B 1 328 ? 2.396 4.071 -6.997 1.00 7.69 328 ALA B O 1
ATOM 5781 N N . ALA B 1 329 ? 4.020 2.628 -6.303 1.00 9.22 329 ALA B N 1
ATOM 5782 C CA . ALA B 1 329 ? 5.076 3.647 -6.205 1.00 9.70 329 ALA B CA 1
ATOM 5783 C C . ALA B 1 329 ? 5.316 4.287 -7.584 1.00 9.44 329 ALA B C 1
ATOM 5784 O O . ALA B 1 329 ? 5.453 5.501 -7.703 1.00 9.27 329 ALA B O 1
ATOM 5786 N N . LEU B 1 330 ? 5.338 3.449 -8.620 1.00 9.90 330 LEU B N 1
ATOM 5787 C CA . LEU B 1 330 ? 5.546 3.944 -9.984 1.00 9.81 330 LEU B CA 1
ATOM 5788 C C . LEU B 1 330 ? 4.374 4.770 -10.477 1.00 10.79 330 LEU B C 1
ATOM 5789 O O . LEU B 1 330 ? 4.587 5.821 -11.074 1.00 10.23 330 LEU B O 1
ATOM 5794 N N . ASN B 1 331 ? 3.143 4.302 -10.233 1.00 10.36 331 ASN B N 1
ATOM 5795 C CA . ASN B 1 331 ? 1.958 5.124 -10.492 1.00 11.63 331 ASN B CA 1
ATOM 5796 C C . ASN B 1 331 ? 2.113 6.519 -9.888 1.00 11.16 331 ASN B C 1
ATOM 5797 O O . ASN B 1 331 ? 1.917 7.544 -10.570 1.00 10.67 331 ASN B O 1
ATOM 5802 N N . TYR B 1 332 ? 2.488 6.566 -8.610 1.00 10.47 332 TYR B N 1
ATOM 5803 C CA . TYR B 1 332 ? 2.553 7.831 -7.898 1.00 10.28 332 TYR B CA 1
ATOM 5804 C C . TYR B 1 332 ? 3.646 8.762 -8.456 1.00 9.87 332 TYR B C 1
ATOM 5805 O O . TYR B 1 332 ? 3.397 9.947 -8.757 1.00 10.61 332 TYR B O 1
ATOM 5814 N N . VAL B 1 333 ? 4.836 8.208 -8.646 1.00 10.14 333 VAL B N 1
ATOM 5815 C CA . VAL B 1 333 ? 5.974 8.947 -9.219 1.00 10.26 333 VAL B CA 1
ATOM 5816 C C . VAL B 1 333 ? 5.658 9.414 -10.659 1.00 10.86 333 VAL B C 1
ATOM 5817 O O . VAL B 1 333 ? 5.989 10.559 -11.051 1.00 10.83 333 VAL B O 1
ATOM 5821 N N . ARG B 1 334 ? 5.008 8.534 -11.437 1.00 11.11 334 ARG B N 1
ATOM 5822 C CA . ARG B 1 334 ? 4.565 8.898 -12.799 1.00 12.90 334 ARG B CA 1
ATOM 5823 C C . ARG B 1 334 ? 3.623 10.109 -12.798 1.00 12.53 334 ARG B C 1
ATOM 5824 O O . ARG B 1 334 ? 3.826 11.092 -13.565 1.00 13.67 334 ARG B O 1
ATOM 5832 N N . GLY B 1 335 ? 2.589 10.050 -11.950 1.00 11.94 335 GLY B N 1
ATOM 5833 C CA . GLY B 1 335 ? 1.607 11.129 -11.824 1.00 11.56 335 GLY B CA 1
ATOM 5834 C C . GLY B 1 335 ? 2.253 12.452 -11.443 1.00 11.81 335 GLY B C 1
ATOM 5835 O O . GLY B 1 335 ? 1.867 13.548 -11.909 1.00 10.19 335 GLY B O 1
ATOM 5836 N N . LEU B 1 336 ? 3.272 12.349 -10.599 1.00 10.93 336 LEU B N 1
ATOM 5837 C CA . LEU B 1 336 ? 3.914 13.520 -10.073 1.00 10.20 336 LEU B CA 1
ATOM 5838 C C . LEU B 1 336 ? 5.076 14.006 -10.954 1.00 10.23 336 LEU B C 1
ATOM 5839 O O . LEU B 1 336 ? 5.591 15.074 -10.712 1.00 11.54 336 LEU B O 1
ATOM 5844 N N . THR B 1 337 ? 5.443 13.232 -11.974 1.00 10.72 337 THR B N 1
ATOM 5845 C CA . THR B 1 337 ? 6.538 13.558 -12.948 1.00 11.74 337 THR B CA 1
ATOM 5846 C C . THR B 1 337 ? 7.949 13.716 -12.338 1.00 12.05 337 THR B C 1
ATOM 5847 O O . THR B 1 337 ? 8.854 14.311 -12.960 1.00 12.05 337 THR B O 1
ATOM 5851 N N . LEU B 1 338 ? 8.143 13.141 -11.158 1.00 11.68 338 LEU B N 1
ATOM 5852 C CA . LEU B 1 338 ? 9.333 13.415 -10.344 1.00 12.20 338 LEU B CA 1
ATOM 5853 C C . LEU B 1 338 ? 10.637 12.858 -10.930 1.00 12.48 338 LEU B C 1
ATOM 5854 O O . LEU B 1 338 ? 11.724 13.337 -10.578 1.00 12.48 338 LEU B O 1
ATOM 5859 N N . ILE B 1 339 ? 10.547 11.839 -11.784 1.00 11.88 339 ILE B N 1
ATOM 5860 C CA . ILE B 1 339 ? 11.776 11.324 -12.395 1.00 11.63 339 ILE B CA 1
ATOM 5861 C C . ILE B 1 339 ? 11.882 11.558 -13.909 1.00 11.49 339 ILE B C 1
ATOM 5862 O O . ILE B 1 339 ? 12.725 10.937 -14.580 1.00 10.43 339 ILE B O 1
ATOM 5867 N N . LYS B 1 340 ? 11.041 12.440 -14.436 1.00 11.28 340 LYS B N 1
ATOM 5868 C CA . LYS B 1 340 ? 11.052 12.695 -15.879 1.00 12.84 340 LYS B CA 1
ATOM 5869 C C . LYS B 1 340 ? 12.445 13.159 -16.261 1.00 12.69 340 LYS B C 1
ATOM 5870 O O . LYS B 1 340 ? 12.995 14.066 -15.613 1.00 12.17 340 LYS B O 1
ATOM 5876 N N . GLY B 1 341 ? 13.022 12.512 -17.277 1.00 12.83 341 GLY B N 1
ATOM 5877 C CA . GLY B 1 341 ? 14.375 12.834 -17.771 1.00 13.29 341 GLY B CA 1
ATOM 5878 C C . GLY B 1 341 ? 15.563 12.320 -16.957 1.00 12.98 341 GLY B C 1
ATOM 5879 O O . GLY B 1 341 ? 16.701 12.557 -17.333 1.00 12.52 341 GLY B O 1
ATOM 5880 N N . LYS B 1 342 ? 15.313 11.612 -15.851 1.00 12.31 342 LYS B N 1
ATOM 5881 C CA . LYS B 1 342 ? 16.387 11.213 -14.912 1.00 11.85 342 LYS B CA 1
ATOM 5882 C C . LYS B 1 342 ? 16.881 9.819 -15.219 1.00 11.67 342 LYS B C 1
ATOM 5883 O O . LYS B 1 342 ? 16.083 8.970 -15.645 1.00 12.86 342 LYS B O 1
ATOM 5889 N N . PRO B 1 343 ? 18.197 9.560 -15.027 1.00 11.60 343 PRO B N 1
ATOM 5890 C CA . PRO B 1 343 ? 18.729 8.219 -15.206 1.00 11.73 343 PRO B CA 1
ATOM 5891 C C . PRO B 1 343 ? 17.958 7.292 -14.301 1.00 11.38 343 PRO B C 1
ATOM 5892 O O . PRO B 1 343 ? 17.777 7.616 -13.132 1.00 10.14 343 PRO B O 1
ATOM 5896 N N . ALA B 1 344 ? 17.505 6.162 -14.847 1.00 11.21 344 ALA B N 1
ATOM 5897 C CA . ALA B 1 344 ? 16.703 5.192 -14.110 1.00 11.57 344 ALA B CA 1
ATOM 5898 C C . ALA B 1 344 ? 17.089 3.770 -14.536 1.00 12.01 344 ALA B C 1
ATOM 5899 O O . ALA B 1 344 ? 17.164 3.467 -15.746 1.00 12.53 344 ALA B O 1
ATOM 5901 N N . PHE B 1 345 ? 17.356 2.930 -13.534 1.00 12.11 345 PHE B N 1
ATOM 5902 C CA . PHE B 1 345 ? 17.802 1.543 -13.695 1.00 12.41 345 PHE B CA 1
ATOM 5903 C C . PHE B 1 345 ? 16.768 0.619 -13.032 1.00 12.14 345 PHE B C 1
ATOM 5904 O O . PHE B 1 345 ? 16.032 1.050 -12.164 1.00 12.76 345 PHE B O 1
ATOM 5912 N N . ALA B 1 346 ? 16.686 -0.622 -13.484 1.00 11.72 346 ALA B N 1
ATOM 5913 C CA . ALA B 1 346 ? 15.764 -1.598 -12.909 1.00 12.06 346 ALA B CA 1
ATOM 5914 C C . ALA B 1 346 ? 16.469 -2.945 -12.776 1.00 12.67 346 ALA B C 1
ATOM 5915 O O . ALA B 1 346 ? 17.334 -3.291 -13.595 1.00 12.53 346 ALA B O 1
ATOM 5917 N N . PHE B 1 347 ? 16.080 -3.712 -11.753 1.00 12.67 347 PHE B N 1
ATOM 5918 C CA . PHE B 1 347 ? 16.672 -5.020 -11.498 1.00 12.25 347 PHE B CA 1
ATOM 5919 C C . PHE B 1 347 ? 15.717 -5.837 -10.642 1.00 12.82 347 PHE B C 1
ATOM 5920 O O . PHE B 1 347 ? 14.775 -5.300 -10.053 1.00 11.79 347 PHE B O 1
ATOM 5928 N N . GLY B 1 348 ? 15.938 -7.140 -10.594 1.00 13.82 348 GLY B N 1
ATOM 5929 C CA . GLY B 1 348 ? 15.069 -7.983 -9.763 1.00 14.88 348 GLY B CA 1
ATOM 5930 C C . GLY B 1 348 ? 15.259 -9.454 -10.018 1.00 15.94 348 GLY B C 1
ATOM 5931 O O . GLY B 1 348 ? 15.742 -9.854 -11.091 1.00 17.19 348 GLY B O 1
ATOM 5932 N N . ALA B 1 349 ? 14.869 -10.257 -9.038 1.00 15.77 349 ALA B N 1
ATOM 5933 C CA . ALA B 1 349 ? 14.955 -11.721 -9.130 1.00 16.71 349 ALA B CA 1
ATOM 5934 C C . ALA B 1 349 ? 13.750 -12.271 -9.874 1.00 17.07 349 ALA B C 1
ATOM 5935 O O . ALA B 1 349 ? 12.741 -11.598 -9.983 1.00 17.77 349 ALA B O 1
ATOM 5937 N N . PHE B 1 350 ? 13.854 -13.489 -10.393 1.00 17.24 350 PHE B N 1
ATOM 5938 C CA . PHE B 1 350 ? 12.685 -14.201 -10.914 1.00 18.61 350 PHE B CA 1
ATOM 5939 C C . PHE B 1 350 ? 12.926 -15.697 -10.712 1.00 19.22 350 PHE B C 1
ATOM 5940 O O . PHE B 1 350 ? 14.079 -16.137 -10.520 1.00 19.25 350 PHE B O 1
ATOM 5948 N N . GLY B 1 351 ? 11.841 -16.462 -10.754 1.00 19.56 351 GLY B N 1
ATOM 5949 C CA . GLY B 1 351 ? 11.894 -17.914 -10.551 1.00 21.19 351 GLY B CA 1
ATOM 5950 C C . GLY B 1 351 ? 11.912 -18.696 -11.849 1.00 21.85 351 GLY B C 1
ATOM 5951 O O . GLY B 1 351 ? 12.667 -19.675 -11.984 1.00 23.46 351 GLY B O 1
ATOM 5952 N N . TRP B 1 352 ? 11.076 -18.306 -12.801 1.00 21.94 352 TRP B N 1
ATOM 5953 C CA . TRP B 1 352 ? 11.008 -19.031 -14.078 1.00 21.87 352 TRP B CA 1
ATOM 5954 C C . TRP B 1 352 ? 10.758 -18.145 -15.274 1.00 22.57 352 TRP B C 1
ATOM 5955 O O . TRP B 1 352 ? 11.148 -18.495 -16.391 1.00 23.52 352 TRP B O 1
ATOM 5966 N N . SER B 1 353 ? 10.098 -17.014 -15.068 1.00 22.60 353 SER B N 1
ATOM 5967 C CA . SER B 1 353 ? 9.847 -16.100 -16.169 1.00 23.27 353 SER B CA 1
ATOM 5968 C C . SER B 1 353 ? 10.000 -14.653 -15.734 1.00 22.23 353 SER B C 1
ATOM 5969 O O . SER B 1 353 ? 9.214 -14.155 -14.937 1.00 23.33 353 SER B O 1
ATOM 5972 N N . ASN B 1 354 ? 11.020 -14.002 -16.278 1.00 21.63 354 ASN B N 1
ATOM 5973 C CA . ASN B 1 354 ? 11.391 -12.629 -15.919 1.00 19.88 354 ASN B CA 1
ATOM 5974 C C . ASN B 1 354 ? 10.363 -11.654 -16.468 1.00 18.20 354 ASN B C 1
ATOM 5975 O O . ASN B 1 354 ? 10.354 -11.369 -17.665 1.00 19.20 354 ASN B O 1
ATOM 5980 N N . ARG B 1 355 ? 9.485 -11.144 -15.614 1.00 15.88 355 ARG B N 1
ATOM 5981 C CA . ARG B 1 355 ? 8.435 -10.228 -16.056 1.00 14.70 355 ARG B CA 1
ATOM 5982 C C . ARG B 1 355 ? 8.442 -8.875 -15.300 1.00 13.80 355 ARG B C 1
ATOM 5983 O O . ARG B 1 355 ? 8.065 -7.840 -15.840 1.00 13.27 355 ARG B O 1
ATOM 5991 N N . ALA B 1 356 ? 8.857 -8.881 -14.049 1.00 13.53 356 ALA B N 1
ATOM 5992 C CA . ALA B 1 356 ? 8.806 -7.639 -13.257 1.00 12.40 356 ALA B CA 1
ATOM 5993 C C . ALA B 1 356 ? 9.737 -6.601 -13.887 1.00 12.14 356 ALA B C 1
ATOM 5994 O O . ALA B 1 356 ? 9.359 -5.461 -14.078 1.00 12.02 356 ALA B O 1
ATOM 5996 N N . VAL B 1 357 ? 10.954 -7.007 -14.209 1.00 12.66 357 VAL B N 1
ATOM 5997 C CA . VAL B 1 357 ? 11.948 -6.038 -14.734 1.00 13.87 357 VAL B CA 1
ATOM 5998 C C . VAL B 1 357 ? 11.503 -5.433 -16.087 1.00 13.98 357 VAL B C 1
ATOM 5999 O O . VAL B 1 357 ? 11.483 -4.225 -16.240 1.00 14.21 357 VAL B O 1
ATOM 6003 N N . PRO B 1 358 ? 11.119 -6.274 -17.068 1.00 14.45 358 PRO B N 1
ATOM 6004 C CA . PRO B 1 358 ? 10.523 -5.678 -18.264 1.00 14.77 358 PRO B CA 1
ATOM 6005 C C . PRO B 1 358 ? 9.369 -4.698 -17.969 1.00 14.58 358 PRO B C 1
ATOM 6006 O O . PRO B 1 358 ? 9.315 -3.623 -18.571 1.00 14.58 358 PRO B O 1
ATOM 6010 N N . ASP B 1 359 ? 8.469 -5.049 -17.050 1.00 14.34 359 ASP B N 1
ATOM 6011 C CA . ASP B 1 359 ? 7.326 -4.190 -16.721 1.00 13.99 359 ASP B CA 1
ATOM 6012 C C . ASP B 1 359 ? 7.800 -2.876 -16.071 1.00 13.49 359 ASP B C 1
ATOM 6013 O O . ASP B 1 359 ? 7.271 -1.794 -16.367 1.00 12.04 359 ASP B O 1
ATOM 6018 N N . ILE B 1 360 ? 8.764 -2.987 -15.159 1.00 12.36 360 ILE B N 1
ATOM 6019 C CA . ILE B 1 360 ? 9.344 -1.781 -14.541 1.00 11.62 360 ILE B CA 1
ATOM 6020 C C . ILE B 1 360 ? 10.001 -0.895 -15.616 1.00 11.55 360 ILE B C 1
ATOM 6021 O O . ILE B 1 360 ? 9.735 0.299 -15.675 1.00 10.81 360 ILE B O 1
ATOM 6026 N N . VAL B 1 361 ? 10.822 -1.495 -16.475 1.00 12.77 361 VAL B N 1
ATOM 6027 C CA . VAL B 1 361 ? 11.494 -0.761 -17.571 1.00 12.57 361 VAL B CA 1
ATOM 6028 C C . VAL B 1 361 ? 10.484 -0.017 -18.442 1.00 13.07 361 VAL B C 1
ATOM 6029 O O . VAL B 1 361 ? 10.647 1.177 -18.708 1.00 13.15 361 VAL B O 1
ATOM 6033 N N . ALA B 1 362 ? 9.425 -0.714 -18.869 1.00 14.05 362 ALA B N 1
ATOM 6034 C CA . ALA B 1 362 ? 8.382 -0.095 -19.687 1.00 14.56 362 ALA B CA 1
ATOM 6035 C C . ALA B 1 362 ? 7.720 1.085 -18.975 1.00 13.88 362 ALA B C 1
ATOM 6036 O O . ALA B 1 362 ? 7.528 2.143 -19.565 1.00 13.18 362 ALA B O 1
ATOM 6038 N N . GLU B 1 363 ? 7.392 0.899 -17.699 1.00 13.62 363 GLU B N 1
ATOM 6039 C CA . GLU B 1 363 ? 6.747 1.940 -16.934 1.00 13.83 363 GLU B CA 1
ATOM 6040 C C . GLU B 1 363 ? 7.694 3.141 -16.748 1.00 12.97 363 GLU B C 1
ATOM 6041 O O . GLU B 1 363 ? 7.274 4.267 -16.872 1.00 13.14 363 GLU B O 1
ATOM 6047 N N . LEU B 1 364 ? 8.963 2.887 -16.463 1.00 12.29 364 LEU B N 1
ATOM 6048 C CA . LEU B 1 364 ? 9.930 3.989 -16.284 1.00 11.27 364 LEU B CA 1
ATOM 6049 C C . LEU B 1 364 ? 10.117 4.784 -17.591 1.00 10.99 364 LEU B C 1
ATOM 6050 O O . LEU B 1 364 ? 10.171 6.014 -17.560 1.00 11.04 364 LEU B O 1
ATOM 6055 N N . ARG B 1 365 ? 10.255 4.052 -18.710 1.00 11.28 365 ARG B N 1
ATOM 6056 C CA . ARG B 1 365 ? 10.547 4.641 -20.033 1.00 11.94 365 ARG B CA 1
ATOM 6057 C C . ARG B 1 365 ? 9.333 5.376 -20.602 1.00 12.44 365 ARG B C 1
ATOM 6058 O O . ARG B 1 365 ? 9.403 6.575 -20.877 1.00 12.86 365 ARG B O 1
ATOM 6066 N N . ASP B 1 366 ? 8.217 4.656 -20.751 1.00 13.07 366 ASP B N 1
ATOM 6067 C CA . ASP B 1 366 ? 7.021 5.196 -21.386 1.00 14.26 366 ASP B CA 1
ATOM 6068 C C . ASP B 1 366 ? 6.097 5.932 -20.438 1.00 14.29 366 ASP B C 1
ATOM 6069 O O . ASP B 1 366 ? 5.473 6.915 -20.825 1.00 15.74 366 ASP B O 1
ATOM 6074 N N . GLY B 1 367 ? 5.978 5.446 -19.201 1.00 14.41 367 GLY B N 1
ATOM 6075 C CA . GLY B 1 367 ? 5.148 6.123 -18.198 1.00 13.89 367 GLY B CA 1
ATOM 6076 C C . GLY B 1 367 ? 5.825 7.338 -17.580 1.00 13.71 367 GLY B C 1
ATOM 6077 O O . GLY B 1 367 ? 5.384 8.478 -17.780 1.00 14.38 367 GLY B O 1
ATOM 6078 N N . CYS B 1 368 ? 6.902 7.108 -16.828 1.00 13.82 368 CYS B N 1
ATOM 6079 C CA . CYS B 1 368 ? 7.607 8.215 -16.155 1.00 14.14 368 CYS B CA 1
ATOM 6080 C C . CYS B 1 368 ? 8.474 9.106 -17.060 1.00 14.48 368 CYS B C 1
ATOM 6081 O O . CYS B 1 368 ? 8.889 10.186 -16.626 1.00 15.21 368 CYS B O 1
ATOM 6084 N N . LYS B 1 369 ? 8.719 8.675 -18.302 1.00 13.97 369 LYS B N 1
ATOM 6085 C CA . LYS B 1 369 ? 9.705 9.305 -19.225 1.00 14.66 369 LYS B CA 1
ATOM 6086 C C . LYS B 1 369 ? 11.082 9.563 -18.615 1.00 14.37 369 LYS B C 1
ATOM 6087 O O . LYS B 1 369 ? 11.717 10.600 -18.888 1.00 13.59 369 LYS B O 1
ATOM 6093 N N . ALA B 1 370 ? 11.533 8.598 -17.824 1.00 14.60 370 ALA B N 1
ATOM 6094 C CA . ALA B 1 370 ? 12.874 8.579 -17.296 1.00 14.03 370 ALA B CA 1
ATOM 6095 C C . ALA B 1 370 ? 13.871 8.227 -18.408 1.00 14.36 370 ALA B C 1
ATOM 6096 O O . ALA B 1 370 ? 13.499 7.768 -19.510 1.00 13.34 370 ALA B O 1
ATOM 6098 N N . ASP B 1 371 ? 15.137 8.455 -18.096 1.00 13.39 371 ASP B N 1
ATOM 6099 C CA . ASP B 1 371 ? 16.239 8.098 -18.984 1.00 13.98 371 ASP B CA 1
ATOM 6100 C C . ASP B 1 371 ? 16.654 6.660 -18.674 1.00 13.46 371 ASP B C 1
ATOM 6101 O O . ASP B 1 371 ? 17.493 6.414 -17.804 1.00 12.46 371 ASP B O 1
ATOM 6106 N N . VAL B 1 372 ? 16.001 5.701 -19.343 1.00 12.91 372 VAL B N 1
ATOM 6107 C CA . VAL B 1 372 ? 16.266 4.286 -19.107 1.00 13.27 372 VAL B CA 1
ATOM 6108 C C . VAL B 1 372 ? 17.397 3.852 -20.049 1.00 14.78 372 VAL B C 1
ATOM 6109 O O . VAL B 1 372 ? 17.175 3.342 -21.158 1.00 14.28 372 VAL B O 1
ATOM 6113 N N . TYR B 1 373 ? 18.617 4.061 -19.571 1.00 15.51 373 TYR B N 1
ATOM 6114 C CA . TYR B 1 373 ? 19.814 3.949 -20.383 1.00 16.59 373 TYR B CA 1
ATOM 6115 C C . TYR B 1 373 ? 20.197 2.502 -20.651 1.00 18.47 373 TYR B C 1
ATOM 6116 O O . TYR B 1 373 ? 20.949 2.222 -21.599 1.00 17.37 373 TYR B O 1
ATOM 6125 N N . ASP B 1 374 ? 19.661 1.584 -19.838 1.00 19.65 374 ASP B N 1
ATOM 6126 C CA . ASP B 1 374 ? 19.954 0.159 -19.935 1.00 21.80 374 ASP B CA 1
ATOM 6127 C C . ASP B 1 374 ? 18.670 -0.612 -19.686 1.00 23.04 374 ASP B C 1
ATOM 6128 O O . ASP B 1 374 ? 18.284 -0.862 -18.531 1.00 23.90 374 ASP B O 1
ATOM 6133 N N . GLU B 1 375 ? 18.025 -1.005 -20.774 1.00 22.64 375 GLU B N 1
ATOM 6134 C CA . GLU B 1 375 ? 16.737 -1.658 -20.701 1.00 23.84 375 GLU B CA 1
ATOM 6135 C C . GLU B 1 375 ? 16.785 -3.110 -20.222 1.00 23.71 375 GLU B C 1
ATOM 6136 O O . GLU B 1 375 ? 15.769 -3.630 -19.786 1.00 26.09 375 GLU B O 1
ATOM 6142 N N . LYS B 1 376 ? 17.944 -3.756 -20.279 1.00 22.58 376 LYS B N 1
ATOM 6143 C CA . LYS B 1 376 ? 18.070 -5.131 -19.775 1.00 21.96 376 LYS B CA 1
ATOM 6144 C C . LYS B 1 376 ? 17.974 -5.158 -18.243 1.00 21.30 376 LYS B C 1
ATOM 6145 O O . LYS B 1 376 ? 17.353 -6.068 -17.662 1.00 20.59 376 LYS B O 1
ATOM 6147 N N . GLY B 1 377 ? 18.581 -4.150 -17.605 1.00 19.99 377 GLY B N 1
ATOM 6148 C CA . GLY B 1 377 ? 18.758 -4.130 -16.156 1.00 19.15 377 GLY B CA 1
ATOM 6149 C C . GLY B 1 377 ? 19.585 -5.313 -15.690 1.00 19.14 377 GLY B C 1
ATOM 6150 O O . GLY B 1 377 ? 20.431 -5.805 -16.430 1.00 19.10 377 GLY B O 1
ATOM 6151 N N . ILE B 1 378 ? 19.364 -5.758 -14.450 1.00 17.42 378 ILE B N 1
ATOM 6152 C CA . ILE B 1 378 ? 19.973 -6.973 -13.956 1.00 16.78 378 ILE B CA 1
ATOM 6153 C C . ILE B 1 378 ? 18.868 -7.899 -13.467 1.00 17.25 378 ILE B C 1
ATOM 6154 O O . ILE B 1 378 ? 18.021 -7.489 -12.686 1.00 15.19 378 ILE B O 1
ATOM 6159 N N . THR B 1 379 ? 18.876 -9.136 -13.954 1.00 17.67 379 THR B N 1
ATOM 6160 C CA . THR B 1 379 ? 17.923 -10.141 -13.503 1.00 18.88 379 THR B CA 1
ATOM 6161 C C . THR B 1 379 ? 18.660 -11.427 -13.179 1.00 20.00 379 THR B C 1
ATOM 6162 O O . THR B 1 379 ? 19.723 -11.710 -13.742 1.00 20.06 379 THR B O 1
ATOM 6166 N N . PHE B 1 380 ? 18.120 -12.191 -12.240 1.00 20.64 380 PHE B N 1
ATOM 6167 C CA . PHE B 1 380 ? 18.733 -13.461 -11.872 1.00 21.84 380 PHE B CA 1
ATOM 6168 C C . PHE B 1 380 ? 17.675 -14.419 -11.381 1.00 22.32 380 PHE B C 1
ATOM 6169 O O . PHE B 1 380 ? 16.656 -13.991 -10.823 1.00 21.61 380 PHE B O 1
ATOM 6177 N N . LYS B 1 381 ? 17.906 -15.712 -11.583 1.00 23.17 381 LYS B N 1
ATOM 6178 C CA . LYS B 1 381 ? 16.968 -16.736 -11.139 1.00 23.91 381 LYS B CA 1
ATOM 6179 C C . LYS B 1 381 ? 17.268 -17.177 -9.710 1.00 23.44 381 LYS B C 1
ATOM 6180 O O . LYS B 1 381 ? 18.145 -18.009 -9.478 1.00 24.05 381 LYS B O 1
ATOM 6186 N N . PHE B 1 382 ? 16.534 -16.614 -8.756 1.00 24.09 382 PHE B N 1
ATOM 6187 C CA . PHE B 1 382 ? 16.247 -17.302 -7.503 1.00 24.16 382 PHE B CA 1
ATOM 6188 C C . PHE B 1 382 ? 17.177 -16.831 -6.390 1.00 23.45 382 PHE B C 1
ATOM 6189 O O . PHE B 1 382 ? 16.754 -16.656 -5.247 1.00 23.15 382 PHE B O 1
ATOM 6197 N N . ASN B 1 383 ? 18.445 -16.627 -6.731 1.00 22.22 383 ASN B N 1
ATOM 6198 C CA . ASN B 1 383 ? 19.457 -16.271 -5.743 1.00 21.30 383 ASN B CA 1
ATOM 6199 C C . ASN B 1 383 ? 20.634 -15.528 -6.365 1.00 20.88 383 ASN B C 1
ATOM 6200 O O . ASN B 1 383 ? 20.971 -15.744 -7.530 1.00 20.20 383 ASN B O 1
ATOM 6205 N N . TYR B 1 384 ? 21.256 -14.653 -5.582 1.00 20.89 384 TYR B N 1
ATOM 6206 C CA . TYR B 1 384 ? 22.454 -13.943 -6.024 1.00 21.33 384 TYR B CA 1
ATOM 6207 C C . TYR B 1 384 ? 23.682 -14.822 -5.767 1.00 21.55 384 TYR B C 1
ATOM 6208 O O . TYR B 1 384 ? 23.577 -15.911 -5.166 1.00 21.72 384 TYR B O 1
ATOM 6217 N N . THR B 1 385 ? 24.827 -14.329 -6.230 1.00 21.02 385 THR B N 1
ATOM 6218 C CA . THR B 1 385 ? 26.137 -14.949 -6.035 1.00 20.95 385 THR B CA 1
ATOM 6219 C C . THR B 1 385 ? 27.116 -13.778 -5.912 1.00 21.43 385 THR B C 1
ATOM 6220 O O . THR B 1 385 ? 26.744 -12.630 -6.192 1.00 20.06 385 THR B O 1
ATOM 6224 N N . GLU B 1 386 ? 28.358 -14.053 -5.524 1.00 21.20 386 GLU B N 1
ATOM 6225 C CA . GLU B 1 386 ? 29.320 -12.966 -5.370 1.00 22.46 386 GLU B CA 1
ATOM 6226 C C . GLU B 1 386 ? 29.509 -12.225 -6.683 1.00 21.33 386 GLU B C 1
ATOM 6227 O O . GLU B 1 386 ? 29.670 -11.007 -6.680 1.00 20.87 386 GLU B O 1
ATOM 6233 N N . GLU B 1 387 ? 29.483 -12.955 -7.798 1.00 20.29 387 GLU B N 1
ATOM 6234 C CA . GLU B 1 387 ? 29.669 -12.331 -9.106 1.00 20.48 387 GLU B CA 1
ATOM 6235 C C . GLU B 1 387 ? 28.496 -11.404 -9.476 1.00 19.65 387 GLU B C 1
ATOM 6236 O O . GLU B 1 387 ? 28.685 -10.336 -10.072 1.00 18.53 387 GLU B O 1
ATOM 6242 N N . LEU B 1 388 ? 27.289 -11.825 -9.118 1.00 18.40 388 LEU B N 1
ATOM 6243 C CA . LEU B 1 388 ? 26.100 -11.010 -9.327 1.00 17.81 388 LEU B CA 1
ATOM 6244 C C . LEU B 1 388 ? 26.107 -9.750 -8.446 1.00 17.03 388 LEU B C 1
ATOM 6245 O O . LEU B 1 388 ? 25.735 -8.675 -8.907 1.00 17.40 388 LEU B O 1
ATOM 6250 N N . LEU B 1 389 ? 26.527 -9.888 -7.189 1.00 16.37 389 LEU B N 1
ATOM 6251 C CA . LEU B 1 389 ? 26.739 -8.708 -6.311 1.00 16.45 389 LEU B CA 1
ATOM 6252 C C . LEU B 1 389 ? 27.743 -7.719 -6.909 1.00 16.88 389 LEU B C 1
ATOM 6253 O O . LEU B 1 389 ? 27.524 -6.512 -6.870 1.00 15.97 389 LEU B O 1
ATOM 6258 N N . GLU B 1 390 ? 28.841 -8.240 -7.451 1.00 16.77 390 GLU B N 1
ATOM 6259 C CA . GLU B 1 390 ? 29.815 -7.394 -8.126 1.00 17.27 390 GLU B CA 1
ATOM 6260 C C . GLU B 1 390 ? 29.215 -6.700 -9.359 1.00 16.50 390 GLU B C 1
ATOM 6261 O O . GLU B 1 390 ? 29.506 -5.520 -9.644 1.00 16.44 390 GLU B O 1
ATOM 6267 N N . GLN B 1 391 ? 28.382 -7.422 -10.109 1.00 16.32 391 GLN B N 1
ATOM 6268 C CA . GLN B 1 391 ? 27.678 -6.815 -11.230 1.00 16.96 391 GLN B CA 1
ATOM 6269 C C . GLN B 1 391 ? 26.737 -5.700 -10.760 1.00 15.77 391 GLN B C 1
ATOM 6270 O O . GLN B 1 391 ? 26.646 -4.651 -11.400 1.00 15.08 391 GLN B O 1
ATOM 6276 N N . ALA B 1 392 ? 26.029 -5.932 -9.657 1.00 14.22 392 ALA B N 1
ATOM 6277 C CA . ALA B 1 392 ? 25.126 -4.907 -9.104 1.00 13.03 392 ALA B CA 1
ATOM 6278 C C . ALA B 1 392 ? 25.918 -3.675 -8.643 1.00 12.42 392 ALA B C 1
ATOM 6279 O O . ALA B 1 392 ? 25.509 -2.535 -8.906 1.00 12.13 392 ALA B O 1
ATOM 6281 N N . TYR B 1 393 ? 27.046 -3.922 -7.976 1.00 11.66 393 TYR B N 1
ATOM 6282 C CA . TYR B 1 393 ? 27.962 -2.848 -7.525 1.00 11.84 393 TYR B CA 1
ATOM 6283 C C . TYR B 1 393 ? 28.416 -2.002 -8.708 1.00 11.36 393 TYR B C 1
ATOM 6284 O O . TYR B 1 393 ? 28.341 -0.764 -8.666 1.00 11.14 393 TYR B O 1
ATOM 6293 N N . ASN B 1 394 ? 28.885 -2.668 -9.761 1.00 12.63 394 ASN B N 1
ATOM 6294 C CA . ASN B 1 394 ? 29.340 -1.953 -10.957 1.00 12.82 394 ASN B CA 1
ATOM 6295 C C . ASN B 1 394 ? 28.230 -1.113 -11.615 1.00 12.38 394 ASN B C 1
ATOM 6296 O O . ASN B 1 394 ? 28.470 0.022 -12.062 1.00 11.84 394 ASN B O 1
ATOM 6301 N N . ALA B 1 395 ? 27.008 -1.652 -11.638 1.00 12.44 395 ALA B N 1
ATOM 6302 C CA . ALA B 1 395 ? 25.848 -0.921 -12.144 1.00 11.88 395 ALA B CA 1
ATOM 6303 C C . ALA B 1 395 ? 25.566 0.301 -11.277 1.00 12.36 395 ALA B C 1
ATOM 6304 O O . ALA B 1 395 ? 25.155 1.351 -11.792 1.00 12.33 395 ALA B O 1
ATOM 6306 N N . GLY B 1 396 ? 25.774 0.141 -9.964 1.00 11.64 396 GLY B N 1
ATOM 6307 C CA . GLY B 1 396 ? 25.640 1.245 -8.995 1.00 12.51 396 GLY B CA 1
ATOM 6308 C C . GLY B 1 396 ? 26.680 2.344 -9.233 1.00 11.56 396 GLY B C 1
ATOM 6309 O O . GLY B 1 396 ? 26.365 3.527 -9.159 1.00 10.98 396 GLY B O 1
ATOM 6310 N N . VAL B 1 397 ? 27.915 1.947 -9.528 1.00 11.20 397 VAL B N 1
ATOM 6311 C CA . VAL B 1 397 ? 28.978 2.929 -9.827 1.00 11.14 397 VAL B CA 1
ATOM 6312 C C . VAL B 1 397 ? 28.504 3.734 -11.035 1.00 10.41 397 VAL B C 1
ATOM 6313 O O . VAL B 1 397 ? 28.520 4.950 -11.014 1.00 10.47 397 VAL B O 1
ATOM 6317 N N . ASP B 1 398 ? 28.053 3.041 -12.079 1.00 11.30 398 ASP B N 1
ATOM 6318 C CA . ASP B 1 398 ? 27.603 3.694 -13.304 1.00 11.60 398 ASP B CA 1
ATOM 6319 C C . ASP B 1 398 ? 26.384 4.595 -13.039 1.00 10.97 398 ASP B C 1
ATOM 6320 O O . ASP B 1 398 ? 26.330 5.732 -13.508 1.00 10.40 398 ASP B O 1
ATOM 6325 N N . LEU B 1 399 ? 25.454 4.118 -12.207 1.00 10.34 399 LEU B N 1
ATOM 6326 C CA . LEU B 1 399 ? 24.257 4.901 -11.889 1.00 10.02 399 LEU B CA 1
ATOM 6327 C C . LEU B 1 399 ? 24.600 6.200 -11.140 1.00 9.70 399 LEU B C 1
ATOM 6328 O O . LEU B 1 399 ? 24.046 7.267 -11.432 1.00 9.43 399 LEU B O 1
ATOM 6333 N N . GLY B 1 400 ? 25.514 6.094 -10.185 1.00 9.80 400 GLY B N 1
ATOM 6334 C CA . GLY B 1 400 ? 25.979 7.260 -9.405 1.00 10.10 400 GLY B CA 1
ATOM 6335 C C . GLY B 1 400 ? 26.698 8.260 -10.303 1.00 10.44 400 GLY B C 1
ATOM 6336 O O . GLY B 1 400 ? 26.495 9.471 -10.178 1.00 9.71 400 GLY B O 1
ATOM 6337 N N . LYS B 1 401 ? 27.546 7.762 -11.202 1.00 10.69 401 LYS B N 1
ATOM 6338 C CA . LYS B 1 401 ? 28.182 8.637 -12.223 1.00 11.02 401 LYS B CA 1
ATOM 6339 C C . LYS B 1 401 ? 27.159 9.369 -13.071 1.00 10.50 401 LYS B C 1
ATOM 6340 O O . LYS B 1 401 ? 27.311 10.544 -13.355 1.00 9.44 401 LYS B O 1
ATOM 6346 N N . ARG B 1 402 ? 26.098 8.667 -13.456 1.00 9.74 402 ARG B N 1
ATOM 6347 C CA . ARG B 1 402 ? 25.035 9.253 -14.241 1.00 9.66 402 ARG B CA 1
ATOM 6348 C C . ARG B 1 402 ? 24.240 10.278 -13.468 1.00 9.46 402 ARG B C 1
ATOM 6349 O O . ARG B 1 402 ? 23.824 11.266 -14.038 1.00 8.91 402 ARG B O 1
ATOM 6357 N N . ALA B 1 403 ? 24.009 10.027 -12.173 1.00 9.50 403 ALA B N 1
ATOM 6358 C CA . ALA B 1 403 ? 23.381 11.015 -11.280 1.00 9.78 403 ALA B CA 1
ATOM 6359 C C . ALA B 1 403 ? 24.203 12.311 -11.200 1.00 9.85 403 ALA B C 1
ATOM 6360 O O . ALA B 1 403 ? 23.663 13.408 -11.217 1.00 10.35 403 ALA B O 1
ATOM 6362 N N . ILE B 1 404 ? 25.514 12.165 -11.051 1.00 10.42 404 ILE B N 1
ATOM 6363 C CA . ILE B 1 404 ? 26.409 13.337 -10.964 1.00 10.60 404 ILE B CA 1
ATOM 6364 C C . ILE B 1 404 ? 26.386 14.130 -12.285 1.00 11.23 404 ILE B C 1
ATOM 6365 O O . ILE B 1 404 ? 26.273 15.384 -12.280 1.00 11.46 404 ILE B O 1
ATOM 6370 N N . ALA B 1 405 ? 26.484 13.409 -13.407 1.00 10.90 405 ALA B N 1
ATOM 6371 C CA . ALA B 1 405 ? 26.425 14.057 -14.729 1.00 11.38 405 ALA B CA 1
ATOM 6372 C C . ALA B 1 405 ? 25.073 14.755 -14.932 1.00 11.53 405 ALA B C 1
ATOM 6373 O O . ALA B 1 405 ? 25.005 15.883 -15.436 1.00 11.55 405 ALA B O 1
ATOM 6375 N N . TYR B 1 406 ? 23.991 14.094 -14.508 1.00 11.39 406 TYR B N 1
ATOM 6376 C CA . TYR B 1 406 ? 22.654 14.700 -14.589 1.00 11.94 406 TYR B CA 1
ATOM 6377 C C . TYR B 1 406 ? 22.578 16.025 -13.791 1.00 12.38 406 TYR B C 1
ATOM 6378 O O . TYR B 1 406 ? 22.072 17.053 -14.280 1.00 11.62 406 TYR B O 1
ATOM 6387 N N . CYS B 1 407 ? 23.035 15.993 -12.538 1.00 13.35 407 CYS B N 1
ATOM 6388 C CA . CYS B 1 407 ? 23.052 17.203 -11.704 1.00 15.09 407 CYS B CA 1
ATOM 6389 C C . CYS B 1 407 ? 23.881 18.327 -12.349 1.00 15.11 407 CYS B C 1
ATOM 6390 O O . CYS B 1 407 ? 23.487 19.481 -12.334 1.00 13.58 407 CYS B O 1
ATOM 6393 N N . GLU B 1 408 ? 25.011 17.971 -12.932 1.00 15.90 408 GLU B N 1
ATOM 6394 C CA . GLU B 1 408 ? 25.851 18.983 -13.589 1.00 17.19 408 GLU B CA 1
ATOM 6395 C C . GLU B 1 408 ? 25.130 19.582 -14.775 1.00 17.33 408 GLU B C 1
ATOM 6396 O O . GLU B 1 408 ? 25.136 20.796 -14.960 1.00 18.85 408 GLU B O 1
ATOM 6402 N N . LYS B 1 409 ? 24.486 18.735 -15.563 1.00 18.44 409 LYS B N 1
ATOM 6403 C CA . LYS B 1 409 ? 23.733 19.192 -16.722 1.00 19.65 409 LYS B CA 1
ATOM 6404 C C . LYS B 1 409 ? 22.594 20.136 -16.335 1.00 20.17 409 LYS B C 1
ATOM 6405 O O . LYS B 1 409 ? 22.283 21.068 -17.068 1.00 19.28 409 LYS B O 1
ATOM 6411 N N . ASN B 1 410 ? 21.973 19.880 -15.186 1.00 20.69 410 ASN B N 1
ATOM 6412 C CA . ASN B 1 410 ? 20.777 20.609 -14.764 1.00 22.47 410 ASN B CA 1
ATOM 6413 C C . ASN B 1 410 ? 21.038 21.520 -13.578 1.00 24.07 410 ASN B C 1
ATOM 6414 O O . ASN B 1 410 ? 20.129 21.810 -12.807 1.00 26.05 410 ASN B O 1
ATOM 6419 N N . ALA B 1 411 ? 22.285 21.948 -13.423 1.00 26.09 411 ALA B N 1
ATOM 6420 C CA . ALA B 1 411 ? 22.735 22.669 -12.237 1.00 27.74 411 ALA B CA 1
ATOM 6421 C C . ALA B 1 411 ? 22.154 24.066 -12.162 1.00 29.50 411 ALA B C 1
ATOM 6422 O O . ALA B 1 411 ? 22.004 24.744 -13.190 1.00 29.09 411 ALA B O 1
ATOM 6424 N N . PRO B 1 412 ? 21.874 24.486 -10.927 1.00 30.72 412 PRO B N 1
ATOM 6425 C CA . PRO B 1 412 ? 21.326 25.796 -10.617 1.00 32.58 412 PRO B CA 1
ATOM 6426 C C . PRO B 1 412 ? 22.223 26.902 -11.155 1.00 33.74 412 PRO B C 1
ATOM 6427 O O . PRO B 1 412 ? 21.747 27.912 -11.692 1.00 34.87 412 PRO B O 1
#

Secondary structure (DSSP, 8-state):
----S---EEETTEEE--EEESS--EETTEE-TT-EEE--EEE-SSS-EEE----GGGHHHHHHHHHHHS-GGG--EEE-S--SGGGTTTHHHHGGGSTT-EEEE-HHHHHHHHHHH--TT--EEE--TT--EE-SS-EEEEEE-TTSSSTT-EEEEETTTTEEEEETTT------S--BGGGS-HHHHHHHHHHHIIIIITT-HHHHHHHHHHHHTS--SEEEESSS-BEEHHHHHHHHHHHHHHHTT----SEEEEEE--SSSHHHHHHHHHHHHHHHTT-EEEEEEGGG--HHHHHHHHHT-SEEEEE---BTTB--HHHHHHHHHHHHHTTTTTSBEEEEEEESSS--HHHHHHHIIIIIS--B---SS-EEEES---HHHHHHHHHHHHHHHHHHHHHHHHT--/--S---EEETTEEE--EEESS--EETTEE-TT-EEE--EEE-SSS-EEE----GGGHHHHHHHHHHHS-GGG--EEE-S---HHHHTTHHHHGGG-TT-EEEE-HHHHHHHHHHH--TT-EEEE--TT--EE-SS-EEEEEE-TTSSSTT-EEEEETTTTEEEEETTT------S--BGGGS-HHHHHHHHHHHIIIIITT-HHHHHHHHHHHTTS--SEEEESSS-BEEHHHHHHHHHHHHHHHTT----SEEEEEE--SSSHHHHHHHHHHHHHHHTT-EEEEEEGGG--HHHHHHHHHH-SEEEEE--EETTEE-HHHHHHHHHHHHHTTTTTSBEEEEEEESSS--HHHHHHHIIIIIS--B---SS-EEEES---HHHHHHHHHHHHHHHHHHHHHHHHT--